Protein AF-A0A927Z7K8-F1 (afdb_monomer)

Solvent-accessible surface area (backbone atoms only — not comparable to full-atom values): 45434 Å² total; per-residue (Å²): 133,59,73,36,55,57,57,46,52,54,46,48,50,53,52,51,53,52,51,51,53,41,52,49,42,41,51,50,13,48,50,49,37,54,36,44,76,72,70,54,76,90,79,90,67,99,56,57,66,66,51,46,54,50,47,51,55,49,41,57,60,56,50,50,48,61,57,53,53,53,59,64,49,53,82,43,55,84,44,59,56,74,42,41,39,54,46,53,37,63,40,61,62,63,34,82,77,72,21,52,70,52,48,53,55,49,38,56,49,42,49,53,52,29,54,53,27,52,75,69,67,29,52,43,35,27,50,21,38,40,54,37,45,53,50,54,48,52,51,51,48,55,61,57,53,53,69,74,76,38,71,71,58,54,53,53,55,49,51,32,44,54,53,47,54,63,75,40,95,60,61,67,67,63,47,51,54,48,51,50,32,24,50,56,46,44,66,78,42,59,90,75,55,54,71,71,58,45,55,52,51,49,53,54,49,54,54,47,47,54,57,47,47,70,70,54,41,52,67,33,47,50,52,42,37,51,54,49,40,61,47,41,52,55,25,26,69,39,94,45,66,72,41,16,54,47,18,57,43,48,54,44,52,50,34,50,53,51,38,54,49,45,72,77,36,54,79,50,46,68,66,40,51,46,50,63,52,53,58,30,72,38,39,65,49,50,50,57,29,53,69,74,48,52,55,68,58,48,70,72,64,58,53,68,62,59,45,46,51,29,47,52,52,39,22,74,59,37,18,26,62,91,70,72,41,33,60,53,36,52,50,28,48,31,51,53,28,29,42,50,20,54,52,52,46,50,36,46,75,74,70,47,73,73,63,55,69,70,77,15,46,67,46,37,54,54,92,67,80,64,50,78,99,47,61,75,95,48,27,68,60,54,45,49,54,51,38,48,30,53,50,26,31,51,50,14,24,41,74,50,64,38,40,66,42,46,47,49,19,33,38,57,47,19,53,63,66,57,90,68,70,92,44,64,52,57,54,46,42,56,52,41,52,54,47,49,36,46,38,48,41,76,66,55,52,77,63,41,41,54,68,66,37,27,51,36,34,39,55,51,47,66,28,58,69,46,3,50,38,48,42,50,53,51,57,45,41,66,82,44,50,85,53,66,35,56,70,46,56,51,52,36,37,66,68,48,55,85,70,62,74,60,46,79,87,45,99,72,74,85,87,51,57,62,64,51,46,53,54,48,51,53,47,52,36,46,48,46,36,68,76,68,69,45,85,57,51,50,62,72,37,54,57,74,89,49,43,66,55,54,41,69,70,43,33,68,97,24,40,70,62,41,31,51,51,41,22,56,53,45,32,37,44,38,50,82,55,48,78,65,55,25,44,55,47,14,51,51,50,48,52,52,50,50,52,54,49,48,49,53,46,48,54,52,51,44,55,51,18,49,49,34,33,50,53,56,58,72,63,68,39,64,68,53,39,37,47,49,36,29,51,51,52,48,51,50,51,50,63,72,42,43,79,36,49,46,97,75,88,85,87,52,69,81,42,81,37,72,34,46,78,43,86,39,50,41,82,62,74,49,51,75,54,55,70,79,43,47,52,52,31,50,20,33,46,55,52,46,50,49,53,52,38,46,73,73,54,28,43,46,84,43,42,60,80,80,76,35,96,43,62,64,56,46,52,50,50,40,57,76,65,58,49,40,31,39,38,31,16,64,80,29,64,50,61,84,52,77,91,44,45,65,65,46,48,59,56,48,71,76,25,55,69,43,76,34,40,97,44,78,32,15,39,39,28,19,51,90,30,35,34,36,29,77,79,47,60,47,56,50,75,46,58,46,50,77,88,81,45,96,70,48,71,42,81,90,76,68,29,37,45,46,60,86,46,94,87,46,75,36,82,27,48,71,68,55,43,51,53,38,38,41,26,34,28,28,33,44,35,33,32,38,34,34,27,57,46,68,78,52,76,64,33,39,36,38,30,35,44,88,123

Sequence (851 aa):
MTDWNKYRENNIRIEKTGITTMIIIIIVGIIADIAVANGIVWCVINDIGSFSLTLLQIQASVGTLTIALVALISGNITDSYMGVSVSDYYLNIRPSILKQKIIILSSMLLLVVGVIAYVFEAFNSVFGVFVVTVGLIIVSIYEIYSIFSGKRLLQKEIEAYISYIMRSDKEYQIKVNLCDNFVQDWKECIESQDTTVYDRYVEIFCDYILILLKTETDESVKDVEKLSSSLVETFLRSDKVNVKKRGVQLSERIYEKLWAFILDNTESVKKISTDYTLFGNLQFDFQEAIYDLSAESVERIISWNYMADSIQRVAFWIFDKEKQKNISELDGVNYISRFWGSYMRMQQQKGNIINKSYWGIPLEKIYLMSAYNIPEERSKEFLYHKVEMYFNYFYGLIKNGFGDIIKESLYLVGMGSLHSIDNRNEALFYLAIQCYLYYLAERENEECVMLEVKQDASSIIRDEQIARSNEYIIQLLTYNDEFLNFSLEEDMYKLLRPFELHSKYSNVKKLLMQDVVHEFFLFILLHIEDESYLPGLTENAIDIEKIQLYYLEFLGAKEEETKYKFCKLSKMYDARLSDEEAKKRADSLYRKLEVIIKRKYKEKSIASAEEHQKMYESNGEYAQIATEIKEKVKVHLQEKFAPIIADVNTKGGEFKLHLLSSNEFTKNIRSNKVDQYYWEMDGALVNGVTNILQKIGLLDIKNKLSDFTSDIEYIEYLKCNDIDVLLGSQYAIKNKEYKNTELFKEYSEECKCIYTGFIGYGLALNSGNVKICIHDVNVSIHSLTLGETKLNFDEKKQRYIYEISHGMPVEFTKEELKTFIYNERKILDISVKVSVISSKEKVGIVINSDR

Nearest PDB structures (foldseek):
  9dze-assembly1_B  TM=2.378E-01  e=2.136E+00  synthetic construct
  3swh-assembly2_B  TM=2.228E-01  e=4.522E+00  Rattus norvegicus

Radius of gyration: 51.02 Å; Cα contacts (8 Å, |Δi|>4): 1119; chains: 1; bounding box: 134×68×145 Å

Mean predicted aligned error: 15.11 Å

Foldseek 3Di:
DFVLVVLQVVLVVVVVVLVVVLVVLLVVLVVVLVCVVVPDDDDDDPCLLVVLVVLLVVLVVLLCVLVVLLVVCVVQQPDDALLHRLSCCLQPNSRDPLHSVNLSVLSVVLSVVLVVCSVVVSSSSSVSSSVSNVSSSVVSCVSSCVVVVDPVVSNVNVVSVLVCCLPDPDDLVVLLSSLQSSLVVCLVCLVVDDPVRLVVSLVVNLVSLLSLCVVLELVSLVSSLVSLQSNLLSQLPDPDLVSLLSSLLSLLSNLVSLLVSCLVQVVSLVSAQAARQRLLVCLVSNLSSLLPDAQVSDLPRDQLLSSLLSLLSSQCRGHHVVVNTDVSSLVSLLVVLLCVLVSVLVNVVVVGDHDLVSLLVNQQVCVPLDCPPHPPVCSVVSSLSSLSNSVSNVNSNLLNLNLVSCCVRNQCRRLVPDDADPDLSVVLNVLLSLLVLCCLQPNDDCQFHPPSSNVSSVVQLLDQSNLQSVLSSLVRCLVVLVSLAQVSLVSSLVSCVVVFTDGPPDPDDDGCSNVSSVLSSLLSQLVSCVPVVPPCSSVRRDDLVCLVVCCVSCHFVCPVVSLVSQLSSVCSNHSPDDSVRSSVVSVVSSVVSLVSSLVSNLVVLLVVLQVLLCVLVVVVCQVVLQVLLFVVLVVLCCVLVVLFADADDDDFDKDKFWQDKDKDWSNPRGNVVCVVRSQSSLQSVVVRVVVVCVVLQQAAADEPVPRDPAQVRVLVVLVVVQFAEKEEAPVLQAGPDPVCRVVVVVSVVSHHYRYGPDDQWMWTFNSVFKHKYWPGKGKDKAQDAPVNDDWDADPVVCWIWDCPDPSSTHTDHPVSVRSSSRSTIMIIIMMIMMTMDGDDSYTTYMGHHDD

pLDDT: mean 85.87, std 8.08, range [44.19, 97.69]

Structure (mmCIF, N/CA/C/O backbone):
data_AF-A0A927Z7K8-F1
#
_entry.id   AF-A0A927Z7K8-F1
#
loop_
_atom_site.group_PDB
_atom_site.id
_atom_site.type_symbol
_atom_site.label_atom_id
_atom_site.label_alt_id
_atom_site.label_comp_id
_atom_site.label_asym_id
_atom_site.label_entity_id
_atom_site.label_seq_id
_atom_site.pdbx_PDB_ins_code
_atom_site.Cartn_x
_atom_site.Cartn_y
_atom_site.Cartn_z
_atom_site.occupancy
_atom_site.B_iso_or_equiv
_atom_site.auth_seq_id
_atom_site.auth_comp_id
_atom_site.auth_asym_id
_atom_site.auth_atom_id
_atom_site.pdbx_PDB_model_num
ATOM 1 N N . MET A 1 1 ? 40.643 6.686 -26.810 1.00 45.00 1 MET A N 1
ATOM 2 C CA . MET A 1 1 ? 40.508 7.075 -28.233 1.00 45.00 1 MET A CA 1
ATOM 3 C C . MET A 1 1 ? 39.352 6.269 -28.804 1.00 45.00 1 MET A C 1
ATOM 5 O O . MET A 1 1 ? 39.459 5.051 -28.819 1.00 45.00 1 MET A O 1
ATOM 9 N N . THR A 1 2 ? 38.221 6.897 -29.132 1.00 60.66 2 THR A N 1
ATOM 10 C CA . THR A 1 2 ? 37.049 6.184 -29.675 1.00 60.66 2 THR A CA 1
ATOM 11 C C . THR A 1 2 ? 37.396 5.575 -31.034 1.00 60.66 2 THR A C 1
ATOM 13 O O . THR A 1 2 ? 38.182 6.160 -31.780 1.00 60.66 2 THR A O 1
ATOM 16 N N . ASP A 1 3 ? 36.828 4.419 -31.384 1.00 71.75 3 ASP A N 1
ATOM 17 C CA . ASP A 1 3 ? 37.063 3.807 -32.702 1.00 71.75 3 ASP A CA 1
ATOM 18 C C . ASP A 1 3 ? 36.652 4.743 -33.848 1.00 71.75 3 ASP A C 1
ATOM 20 O O . ASP A 1 3 ? 37.319 4.790 -34.879 1.00 71.75 3 ASP A O 1
ATOM 24 N N . TRP A 1 4 ? 35.663 5.612 -33.612 1.00 78.19 4 TRP A N 1
ATOM 25 C CA . TRP A 1 4 ? 35.316 6.713 -34.510 1.00 78.19 4 TRP A CA 1
ATOM 26 C C . TRP A 1 4 ? 36.478 7.666 -34.805 1.00 78.19 4 TRP A C 1
ATOM 28 O O . TRP A 1 4 ? 36.663 8.054 -35.954 1.00 78.19 4 TRP A O 1
ATOM 38 N N . ASN A 1 5 ? 37.298 8.026 -33.811 1.00 76.00 5 ASN A N 1
ATOM 39 C CA . ASN A 1 5 ? 38.434 8.919 -34.049 1.00 76.00 5 ASN A CA 1
ATOM 40 C C . ASN A 1 5 ? 39.469 8.272 -34.976 1.00 76.00 5 ASN A C 1
ATOM 42 O O . ASN A 1 5 ? 40.040 8.974 -35.800 1.00 76.00 5 ASN A O 1
ATOM 46 N N . LYS A 1 6 ? 39.652 6.944 -34.918 1.00 76.88 6 LYS A N 1
ATOM 47 C CA . LYS A 1 6 ? 40.532 6.225 -35.856 1.00 76.88 6 LYS A CA 1
ATOM 48 C C . LYS A 1 6 ? 39.985 6.277 -37.284 1.00 76.88 6 LYS A C 1
ATOM 50 O O . LYS A 1 6 ? 40.733 6.587 -38.210 1.00 76.88 6 LYS A O 1
ATOM 55 N N . TYR A 1 7 ? 38.684 6.022 -37.460 1.00 74.25 7 TYR A N 1
ATOM 56 C CA . TYR A 1 7 ? 38.021 6.141 -38.766 1.00 74.25 7 TYR A CA 1
ATOM 57 C C . TYR A 1 7 ? 38.116 7.572 -39.312 1.00 74.25 7 TYR A C 1
ATOM 59 O O . TYR A 1 7 ? 38.506 7.787 -40.460 1.00 74.25 7 TYR A O 1
ATOM 67 N N . ARG A 1 8 ? 37.847 8.562 -38.458 1.00 78.88 8 ARG A N 1
ATOM 68 C CA . ARG A 1 8 ? 37.873 9.982 -38.808 1.00 78.88 8 ARG A CA 1
ATOM 69 C C . ARG A 1 8 ? 39.277 10.484 -39.143 1.00 78.88 8 ARG A C 1
ATOM 71 O O . ARG A 1 8 ? 39.433 11.216 -40.113 1.00 78.88 8 ARG A O 1
ATOM 78 N N . GLU A 1 9 ? 40.301 10.102 -38.385 1.00 77.44 9 GLU A N 1
ATOM 79 C CA . GLU A 1 9 ? 41.693 10.484 -38.660 1.00 77.44 9 GLU A CA 1
ATOM 80 C C . GLU A 1 9 ? 42.189 9.929 -39.995 1.00 77.44 9 GLU A C 1
ATOM 82 O O . GLU A 1 9 ? 42.870 10.640 -40.737 1.00 77.44 9 GLU A O 1
ATOM 87 N N . ASN A 1 10 ? 41.824 8.686 -40.324 1.00 76.94 10 ASN A N 1
ATOM 88 C CA . ASN A 1 10 ? 42.172 8.087 -41.606 1.00 76.94 10 ASN A CA 1
ATOM 89 C C . ASN A 1 10 ? 41.511 8.837 -42.774 1.00 76.94 10 ASN A C 1
ATOM 91 O O . ASN A 1 10 ? 42.196 9.200 -43.729 1.00 76.94 10 ASN A O 1
ATOM 95 N N . ASN A 1 11 ? 40.217 9.151 -42.661 1.00 76.38 11 ASN A N 1
ATOM 96 C CA . ASN A 1 11 ? 39.497 9.916 -43.684 1.00 76.38 11 ASN A CA 1
ATOM 97 C C . ASN A 1 11 ? 40.073 11.330 -43.843 1.00 76.38 11 ASN A C 1
ATOM 99 O O . ASN A 1 11 ? 40.404 11.738 -44.952 1.00 76.38 11 ASN A O 1
ATOM 103 N N . ILE A 1 12 ? 40.316 12.044 -42.736 1.00 81.12 12 ILE A N 1
ATOM 104 C CA . ILE A 1 12 ? 40.939 13.378 -42.760 1.00 81.12 12 ILE A CA 1
ATOM 105 C C . ILE A 1 12 ? 42.324 13.333 -43.415 1.00 81.12 12 ILE A C 1
ATOM 107 O O . ILE A 1 12 ? 42.689 14.261 -44.136 1.00 81.12 12 ILE A O 1
ATOM 111 N N . ARG A 1 13 ? 43.119 12.285 -43.164 1.00 80.31 13 ARG A N 1
ATOM 112 C CA . ARG A 1 13 ? 44.443 12.130 -43.780 1.00 80.31 13 ARG A CA 1
ATOM 113 C C . ARG A 1 13 ? 44.326 11.973 -45.294 1.00 80.31 13 ARG A C 1
ATOM 115 O O . ARG A 1 13 ? 45.018 12.690 -46.010 1.00 80.31 13 ARG A O 1
ATOM 122 N N . ILE A 1 14 ? 43.441 11.092 -45.763 1.00 79.19 14 ILE A N 1
ATOM 123 C CA . ILE A 1 14 ? 43.198 10.864 -47.196 1.00 79.19 14 ILE A CA 1
ATOM 124 C C . ILE A 1 14 ? 42.721 12.157 -47.868 1.00 79.19 14 ILE A C 1
ATOM 126 O O . ILE A 1 14 ? 43.292 12.563 -48.880 1.00 79.19 14 ILE A O 1
ATOM 130 N N . GLU A 1 15 ? 41.747 12.850 -47.274 1.00 82.00 15 GLU A N 1
ATOM 131 C CA . GLU A 1 15 ? 41.221 14.112 -47.805 1.00 82.00 15 GLU A CA 1
ATOM 132 C C . GLU A 1 15 ? 42.297 15.207 -47.861 1.00 82.00 15 GLU A C 1
ATOM 134 O O . GLU A 1 15 ? 42.448 15.873 -48.883 1.00 82.00 15 GLU A O 1
ATOM 139 N N . LYS A 1 16 ? 43.105 15.377 -46.804 1.00 83.31 16 LYS A N 1
ATOM 140 C CA . LYS A 1 16 ? 44.188 16.378 -46.782 1.00 83.31 16 LYS A CA 1
ATOM 141 C C . LYS A 1 16 ? 45.266 16.095 -47.822 1.00 83.31 16 LYS A C 1
ATOM 143 O O . LYS A 1 16 ? 45.707 17.025 -48.500 1.00 83.31 16 LYS A O 1
ATOM 148 N N . THR A 1 17 ? 45.687 14.836 -47.952 1.00 82.62 17 THR A N 1
ATOM 149 C CA . THR A 1 17 ? 46.645 14.430 -48.985 1.00 82.62 17 THR A CA 1
ATOM 150 C C . THR A 1 17 ? 46.070 14.696 -50.374 1.00 82.62 17 THR A C 1
ATOM 152 O O . THR A 1 17 ? 46.746 15.330 -51.181 1.00 82.62 17 THR A O 1
ATOM 155 N N . GLY A 1 18 ? 44.807 14.330 -50.620 1.00 81.88 18 GLY A N 1
ATOM 156 C CA . GLY A 1 18 ? 44.116 14.604 -51.883 1.00 81.88 18 GLY A CA 1
ATOM 157 C C . GLY A 1 18 ? 44.058 16.096 -52.223 1.00 81.88 18 GLY A C 1
ATOM 158 O O . GLY A 1 18 ? 44.468 16.490 -53.313 1.00 81.88 18 GLY A O 1
ATOM 159 N N . ILE A 1 19 ? 43.638 16.941 -51.275 1.00 85.12 19 ILE A N 1
ATOM 160 C CA . ILE A 1 19 ? 43.575 18.402 -51.458 1.00 85.12 19 ILE A CA 1
ATOM 161 C C . ILE A 1 19 ? 44.965 18.980 -51.752 1.00 85.12 19 ILE A C 1
ATOM 163 O O . ILE A 1 19 ? 45.114 19.796 -52.658 1.00 85.12 19 ILE A O 1
ATOM 167 N N . THR A 1 20 ? 45.998 18.541 -51.029 1.00 85.44 20 THR A N 1
ATOM 168 C CA . THR A 1 20 ? 47.369 19.036 -51.244 1.00 85.44 20 THR A CA 1
ATOM 169 C C . THR A 1 20 ? 47.876 18.665 -52.636 1.00 85.44 20 THR A C 1
ATOM 171 O O . THR A 1 20 ? 48.428 19.516 -53.330 1.00 85.44 20 THR A O 1
ATOM 174 N N . THR A 1 21 ? 47.628 17.435 -53.093 1.00 85.81 21 THR A N 1
ATOM 175 C CA . THR A 1 21 ? 47.971 17.011 -54.457 1.00 85.81 21 THR A CA 1
ATOM 176 C C . THR A 1 21 ? 47.234 17.837 -55.513 1.00 85.81 21 THR A C 1
ATOM 178 O O . THR A 1 21 ? 47.859 18.281 -56.473 1.00 85.81 21 THR A O 1
ATOM 181 N N . MET A 1 22 ? 45.938 18.108 -55.330 1.00 87.00 22 MET A N 1
ATOM 182 C CA . MET A 1 22 ? 45.156 18.931 -56.264 1.00 87.00 22 MET A CA 1
ATOM 183 C C . MET A 1 22 ? 45.677 20.373 -56.356 1.00 87.00 22 MET A C 1
ATOM 185 O O . MET A 1 22 ? 45.807 20.909 -57.455 1.00 87.00 22 MET A O 1
ATOM 189 N N . ILE A 1 23 ? 46.036 20.987 -55.223 1.00 87.12 23 ILE A N 1
ATOM 190 C CA . ILE A 1 23 ? 46.621 22.338 -55.195 1.00 87.12 23 ILE A CA 1
ATOM 191 C C . ILE A 1 23 ? 47.957 22.365 -55.946 1.00 87.12 23 ILE A C 1
ATOM 193 O O . ILE A 1 23 ? 48.192 23.270 -56.745 1.00 87.12 23 ILE A O 1
ATOM 197 N N . ILE A 1 24 ? 48.813 21.358 -55.742 1.00 89.19 24 ILE A N 1
ATOM 198 C CA . ILE A 1 24 ? 50.095 21.246 -56.453 1.00 89.19 24 ILE A CA 1
ATOM 199 C C . ILE A 1 24 ? 49.870 21.162 -57.968 1.00 89.19 24 ILE A C 1
ATOM 201 O O . ILE A 1 24 ? 50.567 21.842 -58.713 1.00 89.19 24 ILE A O 1
ATOM 205 N N . ILE A 1 25 ? 48.881 20.390 -58.431 1.00 89.12 25 ILE A N 1
ATOM 206 C CA . ILE A 1 25 ? 48.573 20.245 -59.865 1.00 89.12 25 ILE A CA 1
ATOM 207 C C . ILE A 1 25 ? 48.158 21.585 -60.489 1.00 89.12 25 ILE A C 1
ATOM 209 O O . ILE A 1 25 ? 48.625 21.918 -61.578 1.00 89.12 25 ILE A O 1
ATOM 213 N N . ILE A 1 26 ? 47.341 22.383 -59.794 1.00 87.19 26 ILE A N 1
ATOM 214 C CA . ILE A 1 26 ? 46.949 23.722 -60.267 1.00 87.19 26 ILE A CA 1
ATOM 215 C C . ILE A 1 26 ? 48.167 24.648 -60.339 1.00 87.19 26 ILE A C 1
ATOM 217 O O . ILE A 1 26 ? 48.362 25.325 -61.345 1.00 87.19 26 ILE A O 1
ATOM 221 N N . ILE A 1 27 ? 49.017 24.649 -59.306 1.00 86.56 27 ILE A N 1
ATOM 222 C CA . ILE A 1 27 ? 50.237 25.470 -59.275 1.00 86.56 27 ILE A CA 1
ATOM 223 C C . ILE A 1 27 ? 51.183 25.082 -60.417 1.00 86.56 27 ILE A C 1
ATOM 225 O O . ILE A 1 27 ? 51.722 25.959 -61.085 1.00 86.56 27 ILE A O 1
ATOM 229 N N . VAL A 1 28 ? 51.361 23.784 -60.675 1.00 88.06 28 VAL A N 1
ATOM 230 C CA . VAL A 1 28 ? 52.181 23.291 -61.791 1.00 88.06 28 VAL A CA 1
ATOM 231 C C . VAL A 1 28 ? 51.613 23.752 -63.134 1.00 88.06 28 VAL A C 1
ATOM 233 O O . VAL A 1 28 ? 52.389 24.189 -63.978 1.00 88.06 28 VAL A O 1
ATOM 236 N N . GLY A 1 29 ? 50.289 23.722 -63.318 1.00 85.56 29 GLY A N 1
ATOM 237 C CA . GLY A 1 29 ? 49.634 24.248 -64.522 1.00 85.56 29 GLY A CA 1
ATOM 238 C C . GLY A 1 29 ? 49.925 25.735 -64.749 1.00 85.56 29 GLY A C 1
ATOM 239 O O . GLY A 1 29 ? 50.343 26.119 -65.838 1.00 85.56 29 GLY A O 1
ATOM 240 N N . ILE A 1 30 ? 49.817 26.551 -63.696 1.00 85.44 30 ILE A N 1
ATOM 241 C CA . ILE A 1 30 ? 50.110 27.993 -63.751 1.00 85.44 30 ILE A CA 1
ATOM 242 C C . ILE A 1 30 ? 51.596 28.249 -64.045 1.00 85.44 30 ILE A C 1
ATOM 244 O O . ILE A 1 30 ? 51.931 29.087 -64.881 1.00 85.44 30 ILE A O 1
ATOM 248 N N . ILE A 1 31 ? 52.508 27.528 -63.382 1.00 85.19 31 ILE A N 1
ATOM 249 C CA . ILE A 1 31 ? 53.956 27.653 -63.624 1.00 85.19 31 ILE A CA 1
ATOM 250 C C . ILE A 1 31 ? 54.296 27.246 -65.058 1.00 85.19 31 ILE A C 1
ATOM 252 O O . ILE A 1 31 ? 55.126 27.899 -65.687 1.00 85.19 31 ILE A O 1
ATOM 256 N N . ALA A 1 32 ? 53.661 26.195 -65.580 1.00 82.81 32 ALA A N 1
ATOM 257 C CA . ALA A 1 32 ? 53.846 25.761 -66.957 1.00 82.81 32 ALA A CA 1
ATOM 258 C C . ALA A 1 32 ? 53.390 26.841 -67.948 1.00 82.81 32 ALA A C 1
ATOM 260 O O . ALA A 1 32 ? 54.133 27.137 -68.879 1.00 82.81 32 ALA A O 1
ATOM 261 N N . ASP A 1 33 ? 52.252 27.500 -67.713 1.00 82.75 33 ASP A N 1
ATOM 262 C CA . ASP A 1 33 ? 51.814 28.626 -68.550 1.00 82.75 33 ASP A CA 1
ATOM 263 C C . ASP A 1 33 ? 52.794 29.810 -68.494 1.00 82.75 33 ASP A C 1
ATOM 265 O O . ASP A 1 33 ? 53.141 30.372 -69.532 1.00 82.75 33 ASP A O 1
ATOM 269 N N . ILE A 1 34 ? 53.332 30.148 -67.315 1.00 81.56 34 ILE A N 1
ATOM 270 C CA . ILE A 1 34 ? 54.361 31.197 -67.168 1.00 81.56 34 ILE A CA 1
ATOM 271 C C . ILE A 1 34 ? 55.672 30.798 -67.868 1.00 81.56 34 ILE A C 1
ATOM 273 O O . ILE A 1 34 ? 56.337 31.634 -68.481 1.00 81.56 34 ILE A O 1
ATOM 277 N N . ALA A 1 35 ? 56.076 29.531 -67.785 1.00 79.62 35 ALA A N 1
ATOM 278 C CA . ALA A 1 35 ? 57.285 29.026 -68.433 1.00 79.62 35 ALA A CA 1
ATOM 279 C C . ALA A 1 35 ? 57.155 29.040 -69.963 1.00 79.62 35 ALA A C 1
ATOM 281 O O . ALA A 1 35 ? 58.092 29.453 -70.649 1.00 79.62 35 ALA A O 1
ATOM 282 N N . VAL A 1 36 ? 55.982 28.670 -70.487 1.00 78.62 36 VAL A N 1
ATOM 283 C CA . VAL A 1 36 ? 55.657 28.762 -71.916 1.00 78.62 36 VAL A CA 1
ATOM 284 C C . VAL A 1 36 ? 55.640 30.223 -72.372 1.00 78.62 36 VAL A C 1
ATOM 286 O O . VAL A 1 36 ? 56.238 30.530 -73.402 1.00 78.62 36 VAL A O 1
ATOM 289 N N . ALA A 1 37 ? 55.072 31.143 -71.583 1.00 74.75 37 ALA A N 1
ATOM 290 C CA . ALA A 1 37 ? 55.108 32.582 -71.871 1.00 74.75 37 ALA A CA 1
ATOM 291 C C . ALA A 1 37 ? 56.542 33.154 -71.916 1.00 74.75 37 ALA A C 1
ATOM 293 O O . ALA A 1 37 ? 56.813 34.090 -72.665 1.00 74.75 37 ALA A O 1
ATOM 294 N N . ASN A 1 38 ? 57.474 32.558 -71.164 1.00 77.00 38 ASN A N 1
ATOM 295 C CA . ASN A 1 38 ? 58.903 32.893 -71.174 1.00 77.00 38 ASN A CA 1
ATOM 296 C C . ASN A 1 38 ? 59.727 32.093 -72.211 1.00 77.00 38 ASN A C 1
ATOM 298 O O . ASN A 1 38 ? 60.956 32.175 -72.211 1.00 77.00 38 ASN A O 1
ATOM 302 N N . GLY A 1 39 ? 59.079 31.325 -73.095 1.00 69.44 39 GLY A N 1
ATOM 303 C CA . GLY A 1 39 ? 59.714 30.633 -74.224 1.00 69.44 39 GLY A CA 1
ATOM 304 C C . GLY A 1 39 ? 60.264 29.230 -73.934 1.00 69.44 39 GLY A C 1
ATOM 305 O O . GLY A 1 39 ? 60.967 28.671 -74.775 1.00 69.44 39 GLY A O 1
ATOM 306 N N . ILE A 1 40 ? 59.963 28.635 -72.776 1.00 69.31 40 ILE A N 1
ATOM 307 C CA . ILE A 1 40 ? 60.414 27.285 -72.408 1.00 69.31 40 ILE A CA 1
ATOM 308 C C . ILE A 1 40 ? 59.308 26.276 -72.747 1.00 69.31 40 ILE A C 1
ATOM 310 O O . ILE A 1 40 ? 58.308 26.180 -72.039 1.00 69.31 40 ILE A O 1
ATOM 314 N N . VAL A 1 41 ? 59.500 25.491 -73.813 1.00 71.00 41 VAL A N 1
ATOM 315 C CA . VAL A 1 41 ? 58.526 24.491 -74.292 1.00 71.00 41 VAL A CA 1
ATOM 316 C C . VAL A 1 41 ? 59.147 23.096 -74.291 1.00 71.00 41 VAL A C 1
ATOM 318 O O . VAL A 1 41 ? 60.204 22.882 -74.877 1.00 71.00 41 VAL A O 1
ATOM 321 N N . TRP A 1 42 ? 58.488 22.142 -73.629 1.00 63.38 42 TRP A N 1
ATOM 322 C CA . TRP A 1 42 ? 58.991 20.769 -73.456 1.00 63.38 42 TRP A CA 1
ATOM 323 C C . TRP A 1 42 ? 58.356 19.771 -74.436 1.00 63.38 42 TRP A C 1
ATOM 325 O O . TRP A 1 42 ? 59.001 18.807 -74.839 1.00 63.38 42 TRP A O 1
ATOM 335 N N . CYS A 1 43 ? 57.098 19.991 -74.828 1.00 67.44 43 CYS A N 1
ATOM 336 C CA . CYS A 1 43 ? 56.348 19.152 -75.762 1.00 67.44 43 CYS A CA 1
ATOM 337 C C . CYS A 1 43 ? 55.378 20.035 -76.561 1.00 67.44 43 CYS A C 1
ATOM 339 O O . CYS A 1 43 ? 54.734 20.907 -75.980 1.00 67.44 43 CYS A O 1
ATOM 341 N N . VAL A 1 44 ? 55.287 19.833 -77.878 1.00 67.19 44 VAL A N 1
ATOM 342 C CA . VAL A 1 44 ? 54.475 20.666 -78.781 1.00 67.19 44 VAL A CA 1
ATOM 343 C C . VAL A 1 44 ? 53.264 19.874 -79.263 1.00 67.19 44 VAL A C 1
ATOM 345 O O . VAL A 1 44 ? 53.408 18.789 -79.824 1.00 67.19 44 VAL A O 1
ATOM 348 N N . ILE A 1 45 ? 52.072 20.437 -79.064 1.00 73.25 45 ILE A N 1
ATOM 349 C CA . ILE A 1 45 ? 50.803 19.914 -79.579 1.00 73.25 45 ILE A CA 1
ATOM 350 C C . ILE A 1 45 ? 50.340 20.850 -80.701 1.00 73.25 45 ILE A C 1
ATOM 352 O O . ILE A 1 45 ? 50.222 22.052 -80.483 1.00 73.25 45 ILE A O 1
ATOM 356 N N . ASN A 1 46 ? 50.080 20.301 -81.894 1.00 66.00 46 ASN A N 1
ATOM 357 C CA . ASN A 1 46 ? 49.815 21.082 -83.112 1.00 66.00 46 ASN A CA 1
ATOM 358 C C . ASN A 1 46 ? 48.534 21.946 -83.057 1.00 66.00 46 ASN A C 1
ATOM 360 O O . ASN A 1 46 ? 48.474 22.954 -83.751 1.00 66.00 46 ASN A O 1
ATOM 364 N N . ASP A 1 47 ? 47.531 21.574 -82.251 1.00 79.69 47 ASP A N 1
ATOM 365 C CA . ASP A 1 47 ? 46.289 22.341 -82.053 1.00 79.69 47 ASP A CA 1
ATOM 366 C C . ASP A 1 47 ? 45.842 22.296 -80.578 1.00 79.69 47 ASP A C 1
ATOM 368 O O . ASP A 1 47 ? 44.929 21.568 -80.176 1.00 79.69 47 ASP A O 1
ATOM 372 N N . ILE A 1 48 ? 46.562 23.041 -79.736 1.00 79.75 48 ILE A N 1
ATOM 373 C CA . ILE A 1 48 ? 46.328 23.082 -78.286 1.00 79.75 48 ILE A CA 1
ATOM 374 C C . ILE A 1 48 ? 45.001 23.765 -77.910 1.00 79.75 48 ILE A C 1
ATOM 376 O O . ILE A 1 48 ? 44.410 23.430 -76.880 1.00 79.75 48 ILE A O 1
ATOM 380 N N . GLY A 1 49 ? 44.501 24.672 -78.757 1.00 77.50 49 GLY A N 1
ATOM 381 C CA . GLY A 1 49 ? 43.231 25.371 -78.561 1.00 77.50 49 GLY A CA 1
ATOM 382 C C . GLY A 1 49 ? 42.042 24.420 -78.682 1.00 77.50 49 GLY A C 1
ATOM 383 O O . GLY A 1 49 ? 41.268 24.275 -77.733 1.00 77.50 49 GLY A O 1
ATOM 384 N N . SER A 1 50 ? 41.943 23.681 -79.794 1.00 82.50 50 SER A N 1
ATOM 385 C CA . SER A 1 50 ? 40.883 22.677 -79.979 1.00 82.50 50 SER A CA 1
ATOM 386 C C . SER A 1 50 ? 40.968 21.549 -78.947 1.00 82.50 50 SER A C 1
ATOM 388 O O . SER A 1 50 ? 39.942 21.073 -78.451 1.00 82.50 50 SER A O 1
ATOM 390 N N . PHE A 1 51 ? 42.186 21.144 -78.570 1.00 83.44 51 PHE A N 1
ATOM 391 C CA . PHE A 1 51 ? 42.404 20.159 -77.509 1.00 83.44 51 PHE A CA 1
ATOM 392 C C . PHE A 1 51 ? 41.872 20.648 -76.153 1.00 83.44 51 PHE A C 1
ATOM 394 O O . PHE A 1 51 ? 41.109 19.940 -75.498 1.00 83.44 51 PHE A O 1
ATOM 401 N N . SER A 1 52 ? 42.194 21.882 -75.760 1.00 84.38 52 SER A N 1
ATOM 402 C CA . SER A 1 52 ? 41.736 22.473 -74.494 1.00 84.38 52 SER A CA 1
ATOM 403 C C . SER A 1 52 ? 40.221 22.682 -74.457 1.00 84.38 52 SER A C 1
ATOM 405 O O . SER A 1 52 ? 39.587 22.429 -73.433 1.00 84.38 52 SER A O 1
ATOM 407 N N . LEU A 1 53 ? 39.610 23.065 -75.584 1.00 83.69 53 LEU A N 1
ATOM 408 C CA . LEU A 1 53 ? 38.154 23.168 -75.702 1.00 83.69 53 LEU A CA 1
ATOM 409 C C . LEU A 1 53 ? 37.473 21.800 -75.540 1.00 83.69 53 LEU A C 1
ATOM 411 O O . LEU A 1 53 ? 36.464 21.683 -74.844 1.00 83.69 53 LEU A O 1
ATOM 415 N N . THR A 1 54 ? 38.054 20.754 -76.133 1.00 86.56 54 THR A N 1
ATOM 416 C CA . THR A 1 54 ? 37.580 19.370 -75.971 1.00 86.56 54 THR A CA 1
ATOM 417 C C . THR A 1 54 ? 37.684 18.927 -74.510 1.00 86.56 54 THR A C 1
ATOM 419 O O . THR A 1 54 ? 36.751 18.324 -73.980 1.00 86.56 54 THR A O 1
ATOM 422 N N . LEU A 1 55 ? 38.770 19.280 -73.813 1.00 86.88 55 LEU A N 1
ATOM 423 C CA . LEU A 1 55 ? 38.921 18.990 -72.385 1.00 86.88 55 LEU A CA 1
ATOM 424 C C . LEU A 1 55 ? 37.863 19.681 -71.527 1.00 86.88 55 LEU A C 1
ATOM 426 O O . LEU A 1 55 ? 37.332 19.040 -70.626 1.00 86.88 55 LEU A O 1
ATOM 430 N N . LEU A 1 56 ? 37.496 20.932 -71.819 1.00 86.19 56 LEU A N 1
ATOM 431 C CA . LEU A 1 56 ? 36.406 21.618 -71.113 1.00 86.19 56 LEU A CA 1
ATOM 432 C C . LEU A 1 56 ? 35.047 20.940 -71.339 1.00 86.19 56 LEU A C 1
ATOM 434 O O . LEU A 1 56 ? 34.258 20.815 -70.402 1.00 86.19 56 LEU A O 1
ATOM 438 N N . GLN A 1 57 ? 34.775 20.451 -72.553 1.00 85.50 57 GLN A N 1
ATOM 439 C CA . GLN A 1 57 ? 33.553 19.688 -72.849 1.00 85.50 57 GLN A CA 1
ATOM 440 C C . GLN A 1 57 ? 33.512 18.357 -72.082 1.00 85.50 57 GLN A C 1
ATOM 442 O O . GLN A 1 57 ? 32.473 17.987 -71.522 1.00 85.50 57 GLN A O 1
ATOM 447 N N . ILE A 1 58 ? 34.649 17.658 -71.999 1.00 87.31 58 ILE A N 1
ATOM 448 C CA . ILE A 1 58 ? 34.784 16.449 -71.177 1.00 87.31 58 ILE A CA 1
ATOM 449 C C . ILE A 1 58 ? 34.630 16.810 -69.696 1.00 87.31 58 ILE A C 1
ATOM 451 O O . ILE A 1 58 ? 33.892 16.132 -68.991 1.00 87.31 58 ILE A O 1
ATOM 455 N N . GLN A 1 59 ? 35.244 17.896 -69.219 1.00 85.62 59 GLN A N 1
ATOM 456 C CA . GLN A 1 59 ? 35.137 18.361 -67.833 1.00 85.62 59 GLN A CA 1
ATOM 457 C C . GLN A 1 59 ? 33.684 18.639 -67.439 1.00 85.62 59 GLN A C 1
ATOM 459 O O . GLN A 1 59 ? 33.252 18.206 -66.373 1.00 85.62 59 GLN A O 1
ATOM 464 N N . ALA A 1 60 ? 32.916 19.311 -68.302 1.00 83.06 60 ALA A N 1
ATOM 465 C CA . ALA A 1 60 ? 31.493 19.563 -68.091 1.00 83.06 60 ALA A CA 1
ATOM 466 C C . ALA A 1 60 ? 30.689 18.260 -67.991 1.00 83.06 60 ALA A C 1
ATOM 468 O O . ALA A 1 60 ? 29.858 18.109 -67.097 1.00 83.06 60 ALA A O 1
ATOM 469 N N . SER A 1 61 ? 30.987 17.296 -68.864 1.00 84.12 61 SER A N 1
ATOM 470 C CA . SER A 1 61 ? 30.329 15.983 -68.889 1.00 84.12 61 SER A CA 1
ATOM 471 C C . SER A 1 61 ? 30.700 15.110 -67.687 1.00 84.12 61 SER A C 1
ATOM 473 O O . SER A 1 61 ? 29.882 14.355 -67.176 1.00 84.12 61 SER A O 1
ATOM 475 N N . VAL A 1 62 ? 31.940 15.204 -67.217 1.00 81.88 62 VAL A N 1
ATOM 476 C CA . VAL A 1 62 ? 32.448 14.442 -66.072 1.00 81.88 62 VAL A CA 1
ATOM 477 C C . VAL A 1 62 ? 31.958 15.085 -64.765 1.00 81.88 62 VAL A C 1
ATOM 479 O O . VAL A 1 62 ? 31.526 14.378 -63.858 1.00 81.88 62 VAL A O 1
ATOM 482 N N . GLY A 1 63 ? 31.872 16.417 -64.698 1.00 75.56 63 GLY A N 1
ATOM 483 C CA . GLY A 1 63 ? 31.297 17.164 -63.574 1.00 75.56 63 GLY A CA 1
ATOM 484 C C . GLY A 1 63 ? 29.848 16.789 -63.244 1.00 75.56 63 GLY A C 1
ATOM 485 O O . GLY A 1 63 ? 29.506 16.652 -62.066 1.00 75.56 63 GLY A O 1
ATOM 486 N N . THR A 1 64 ? 29.002 16.547 -64.252 1.00 79.81 64 THR A N 1
ATOM 487 C CA . THR A 1 64 ? 27.597 16.134 -64.048 1.00 79.81 64 THR A CA 1
ATOM 488 C C . THR A 1 64 ? 27.455 14.728 -63.457 1.00 79.81 64 THR A C 1
ATOM 490 O O . THR A 1 64 ? 26.429 14.432 -62.840 1.00 79.81 64 THR A O 1
ATOM 493 N N . LEU A 1 65 ? 28.494 13.885 -63.537 1.00 79.88 65 LEU A N 1
ATOM 494 C CA . LEU A 1 65 ? 28.514 12.551 -62.928 1.00 79.88 65 LEU A CA 1
ATOM 495 C C . LEU A 1 65 ? 28.338 12.612 -61.400 1.00 79.88 65 LEU A C 1
ATOM 497 O O . LEU A 1 65 ? 27.712 11.732 -60.816 1.00 79.88 65 LEU A O 1
ATOM 501 N N . THR A 1 66 ? 28.821 13.676 -60.747 1.00 76.12 66 THR A N 1
ATOM 502 C CA . THR A 1 66 ? 28.646 13.876 -59.294 1.00 76.12 66 THR A CA 1
ATOM 503 C C . THR A 1 66 ? 27.177 14.011 -58.887 1.00 76.12 66 THR A C 1
ATOM 505 O O . THR A 1 66 ? 26.779 13.503 -57.840 1.00 76.12 66 THR A O 1
ATOM 508 N N . ILE A 1 67 ? 26.358 14.646 -59.732 1.00 76.62 67 ILE A N 1
ATOM 509 C CA . ILE A 1 67 ? 24.914 14.816 -59.524 1.00 76.62 67 ILE A CA 1
ATOM 510 C C . ILE A 1 67 ? 24.193 13.492 -59.793 1.00 76.62 67 ILE A C 1
ATOM 512 O O . ILE A 1 67 ? 23.326 13.092 -59.017 1.00 76.62 67 ILE A O 1
ATOM 516 N N . ALA A 1 68 ? 24.594 12.776 -60.848 1.00 79.38 68 ALA A N 1
ATOM 517 C CA . ALA A 1 68 ? 24.057 11.454 -61.160 1.00 79.38 68 ALA A CA 1
ATOM 518 C C . ALA A 1 68 ? 24.316 10.441 -60.029 1.00 79.38 68 ALA A C 1
ATOM 520 O O . ALA A 1 68 ? 23.436 9.650 -59.698 1.00 79.38 68 ALA A O 1
ATOM 521 N N . LEU A 1 69 ? 25.486 10.501 -59.385 1.00 75.50 69 LEU A N 1
ATOM 522 C CA . LEU A 1 69 ? 25.816 9.655 -58.236 1.00 75.50 69 LEU A CA 1
ATOM 523 C C . LEU A 1 69 ? 24.933 9.948 -57.013 1.00 75.50 69 LEU A C 1
ATOM 525 O O . LEU A 1 69 ? 24.483 9.012 -56.357 1.00 75.50 69 LEU A O 1
ATOM 529 N N . VAL A 1 70 ? 24.619 11.216 -56.726 1.00 75.56 70 VAL A N 1
ATOM 530 C CA . VAL A 1 70 ? 23.673 11.572 -55.648 1.00 75.56 70 VAL A CA 1
ATOM 531 C C . VAL A 1 70 ? 22.267 11.059 -55.963 1.00 75.56 70 VAL A C 1
ATOM 533 O O . VAL A 1 70 ? 21.614 10.488 -55.091 1.00 75.56 70 VAL A O 1
ATOM 536 N N . ALA A 1 71 ? 21.820 11.187 -57.216 1.00 75.88 71 ALA A N 1
ATOM 537 C CA . ALA A 1 71 ? 20.538 10.641 -57.658 1.00 75.88 71 ALA A CA 1
ATOM 538 C C . ALA A 1 71 ? 20.479 9.105 -57.543 1.00 75.88 71 ALA A C 1
ATOM 540 O O . ALA A 1 71 ? 19.423 8.556 -57.245 1.00 75.88 71 ALA A O 1
ATOM 541 N N . LEU A 1 72 ? 21.608 8.407 -57.711 1.00 73.62 72 LEU A N 1
ATOM 542 C CA . LEU A 1 72 ? 21.694 6.952 -57.559 1.00 73.62 72 LEU A CA 1
ATOM 543 C C . LEU A 1 72 ? 21.564 6.503 -56.093 1.00 73.62 72 LEU A C 1
ATOM 545 O O . LEU A 1 72 ? 20.956 5.473 -55.818 1.00 73.62 72 LEU A O 1
ATOM 549 N N . ILE A 1 73 ? 22.069 7.300 -55.147 1.00 71.44 73 ILE A N 1
ATOM 550 C CA . ILE A 1 73 ? 21.894 7.064 -53.701 1.00 71.44 73 ILE A CA 1
ATOM 551 C C . ILE A 1 73 ? 20.481 7.451 -53.236 1.00 71.44 73 ILE A C 1
ATOM 553 O O . ILE A 1 73 ? 20.055 7.025 -52.166 1.00 71.44 73 ILE A O 1
ATOM 557 N N . SER A 1 74 ? 19.719 8.193 -54.050 1.00 65.56 74 SER A N 1
ATOM 558 C CA . SER A 1 74 ? 18.350 8.620 -53.728 1.00 65.56 74 SER A CA 1
ATOM 559 C C . SER A 1 74 ? 17.428 7.450 -53.347 1.00 65.56 74 SER A C 1
ATOM 561 O O . SER A 1 74 ? 16.555 7.597 -52.497 1.00 65.56 74 SER A O 1
ATOM 563 N N . GLY A 1 75 ? 17.661 6.261 -53.918 1.00 63.69 75 GLY A N 1
ATOM 564 C CA . GLY A 1 75 ? 16.922 5.039 -53.578 1.00 63.69 75 GLY A CA 1
ATOM 565 C C . GLY A 1 75 ? 17.143 4.519 -52.149 1.00 63.69 75 GLY A C 1
ATOM 566 O O . GLY A 1 75 ? 16.302 3.778 -51.660 1.00 63.69 75 GLY A O 1
ATOM 567 N N . ASN A 1 76 ? 18.217 4.943 -51.474 1.00 63.16 76 ASN A N 1
ATOM 568 C CA . ASN A 1 76 ? 18.553 4.575 -50.092 1.00 63.16 76 ASN A CA 1
ATOM 569 C C . ASN A 1 76 ? 18.304 5.727 -49.095 1.00 63.16 76 ASN A C 1
ATOM 571 O O . ASN A 1 76 ? 18.781 5.672 -47.964 1.00 63.16 76 ASN A O 1
ATOM 575 N N . ILE A 1 77 ? 17.602 6.801 -49.488 1.00 62.88 77 ILE A N 1
ATOM 576 C CA . ILE A 1 77 ? 17.321 7.947 -48.596 1.00 62.88 77 ILE A CA 1
ATOM 577 C C . ILE A 1 77 ? 16.510 7.519 -47.366 1.00 62.88 77 ILE A C 1
ATOM 579 O O . ILE A 1 77 ? 16.710 8.071 -46.284 1.00 62.88 77 ILE A O 1
ATOM 583 N N . THR A 1 78 ? 15.630 6.529 -47.530 1.00 61.72 78 THR A N 1
ATOM 584 C CA . THR A 1 78 ? 14.772 5.994 -46.465 1.00 61.72 78 THR A CA 1
ATOM 585 C C . THR A 1 78 ? 15.497 5.051 -45.513 1.00 61.72 78 THR A C 1
ATOM 587 O O . THR A 1 78 ? 14.970 4.774 -44.445 1.00 61.72 78 THR A O 1
ATOM 590 N N . ASP A 1 79 ? 16.684 4.557 -45.870 1.00 74.38 79 ASP A N 1
ATOM 591 C CA . ASP A 1 79 ? 17.408 3.625 -45.014 1.00 74.38 79 ASP A CA 1
ATOM 592 C C . ASP A 1 79 ? 18.109 4.395 -43.888 1.00 74.38 79 ASP A C 1
ATOM 594 O O . ASP A 1 79 ? 19.067 5.151 -44.106 1.00 74.38 79 ASP A O 1
ATOM 598 N N . SER A 1 80 ? 17.646 4.179 -42.661 1.00 82.56 80 SER A N 1
ATOM 599 C CA . SER A 1 80 ? 18.304 4.603 -41.429 1.00 82.56 80 SER A CA 1
ATOM 600 C C . SER A 1 80 ? 18.874 3.413 -40.665 1.00 82.56 80 SER A C 1
ATOM 602 O O . SER A 1 80 ? 18.515 2.251 -40.864 1.00 82.56 80 SER A O 1
ATOM 604 N N . TYR A 1 81 ? 19.859 3.708 -39.824 1.00 85.12 81 TYR A N 1
ATOM 605 C CA . TYR A 1 81 ? 20.357 2.765 -38.840 1.00 85.12 81 TYR A CA 1
ATOM 606 C C . TYR A 1 81 ? 20.640 3.501 -37.539 1.00 85.12 81 TYR A C 1
ATOM 608 O O . TYR A 1 81 ? 21.433 4.446 -37.517 1.00 85.12 81 TYR A O 1
ATOM 616 N N . MET A 1 82 ? 19.996 3.065 -36.458 1.00 84.31 82 MET A N 1
ATOM 617 C CA . MET A 1 82 ? 20.081 3.675 -35.131 1.00 84.31 82 MET A CA 1
ATOM 618 C C . MET A 1 82 ? 19.771 5.180 -35.154 1.00 84.31 82 MET A C 1
ATOM 620 O O . MET A 1 82 ? 20.428 5.976 -34.486 1.00 84.31 82 MET A O 1
ATOM 624 N N . GLY A 1 83 ? 18.789 5.581 -35.966 1.00 82.56 83 GLY A N 1
ATOM 625 C CA . GLY A 1 83 ? 18.352 6.976 -36.090 1.00 82.56 83 GLY A CA 1
ATOM 626 C C . GLY A 1 83 ? 19.246 7.875 -36.952 1.00 82.56 83 GLY A C 1
ATOM 627 O O . GLY A 1 83 ? 18.992 9.074 -37.060 1.00 82.56 83 GLY A O 1
ATOM 628 N N . VAL A 1 84 ? 20.291 7.330 -37.584 1.00 86.19 84 VAL A N 1
ATOM 629 C CA . VAL A 1 84 ? 21.130 8.059 -38.546 1.00 86.19 84 VAL A CA 1
ATOM 630 C C . VAL A 1 84 ? 20.791 7.592 -39.959 1.00 86.19 84 VAL A C 1
ATOM 632 O O . VAL A 1 84 ? 20.924 6.409 -40.270 1.00 86.19 84 VAL A O 1
ATOM 635 N N . SER A 1 85 ? 20.383 8.520 -40.834 1.00 85.00 85 SER A N 1
ATOM 636 C CA . SER A 1 85 ? 20.180 8.213 -42.257 1.00 85.00 85 SER A CA 1
ATOM 637 C C . SER A 1 85 ? 21.507 7.801 -42.888 1.00 85.00 85 SER A C 1
ATOM 639 O O . SER A 1 85 ? 22.508 8.518 -42.784 1.00 85.00 85 SER A O 1
ATOM 641 N N . VAL A 1 86 ? 21.515 6.664 -43.587 1.00 81.31 86 VAL A N 1
ATOM 642 C CA . VAL A 1 86 ? 22.699 6.171 -44.304 1.00 81.31 86 VAL A CA 1
ATOM 643 C C . VAL A 1 86 ? 23.153 7.196 -45.345 1.00 81.31 86 VAL A C 1
ATOM 645 O O . VAL A 1 86 ? 24.351 7.427 -45.511 1.00 81.31 86 VAL A O 1
ATOM 648 N N . SER A 1 87 ? 22.203 7.867 -46.003 1.00 78.12 87 SER A N 1
ATOM 649 C CA . SER A 1 87 ? 22.501 8.919 -46.977 1.00 78.12 87 SER A CA 1
ATOM 650 C C . SER A 1 87 ? 23.202 10.123 -46.334 1.00 78.12 87 SER A C 1
ATOM 652 O O . SER A 1 87 ? 24.270 10.530 -46.794 1.00 78.12 87 SER A O 1
ATOM 654 N N . ASP A 1 88 ? 22.672 10.646 -45.224 1.00 81.75 88 ASP A N 1
ATOM 655 C CA . ASP A 1 88 ? 23.275 11.781 -44.518 1.00 81.75 88 ASP A CA 1
ATOM 656 C C . ASP A 1 88 ? 24.656 11.418 -43.960 1.00 81.75 88 ASP A C 1
ATOM 658 O O . ASP A 1 88 ? 25.604 12.209 -44.030 1.00 81.75 88 ASP A O 1
ATOM 662 N N . TYR A 1 89 ? 24.811 10.173 -43.505 1.00 83.69 89 TYR A N 1
ATOM 663 C CA . TYR A 1 89 ? 26.079 9.674 -43.006 1.00 83.69 89 TYR A CA 1
ATOM 664 C C . TYR A 1 89 ? 27.201 9.778 -44.043 1.00 83.69 89 TYR A C 1
ATOM 666 O O . TYR A 1 89 ? 28.237 10.388 -43.773 1.00 83.69 89 TYR A O 1
ATOM 674 N N . TYR A 1 90 ? 26.998 9.244 -45.247 1.00 78.94 90 TYR A N 1
ATOM 675 C CA . TYR A 1 90 ? 28.029 9.266 -46.289 1.00 78.94 90 TYR A CA 1
ATOM 676 C C . TYR A 1 90 ? 28.197 10.622 -46.966 1.00 78.94 90 TYR A C 1
ATOM 678 O O . TYR A 1 90 ? 29.297 10.936 -47.406 1.00 78.94 90 TYR A O 1
ATOM 686 N N . LEU A 1 91 ? 27.145 11.435 -47.042 1.00 78.25 91 LEU A N 1
ATOM 687 C CA . LEU A 1 91 ? 27.209 12.721 -47.738 1.00 78.25 91 LEU A CA 1
ATOM 688 C C . LEU A 1 91 ? 27.757 13.849 -46.851 1.00 78.25 91 LEU A C 1
ATOM 690 O O . LEU A 1 91 ? 28.412 14.765 -47.362 1.00 78.25 91 LEU A O 1
ATOM 694 N N . ASN A 1 92 ? 27.491 13.802 -45.538 1.00 80.50 92 ASN A N 1
ATOM 695 C CA . ASN A 1 92 ? 27.719 14.933 -44.633 1.00 80.50 92 ASN A CA 1
ATOM 696 C C . ASN A 1 92 ? 28.504 14.618 -43.351 1.00 80.50 92 ASN A C 1
ATOM 698 O O . ASN A 1 92 ? 29.101 15.556 -42.802 1.00 80.50 92 ASN A O 1
ATOM 702 N N . ILE A 1 93 ? 28.478 13.376 -42.850 1.00 82.12 93 ILE A N 1
ATOM 703 C CA . ILE A 1 93 ? 29.077 13.000 -41.553 1.00 82.12 93 ILE A CA 1
ATOM 704 C C . ILE A 1 93 ? 30.461 12.365 -41.726 1.00 82.12 93 ILE A C 1
ATOM 706 O O . ILE A 1 93 ? 31.401 12.745 -41.024 1.00 82.12 93 ILE A O 1
ATOM 710 N N . ARG A 1 94 ? 30.580 11.387 -42.628 1.00 79.44 94 ARG A N 1
ATOM 711 C CA . ARG A 1 94 ? 31.795 10.597 -42.856 1.00 79.44 94 ARG A CA 1
ATOM 712 C C . ARG A 1 94 ? 32.901 11.392 -43.563 1.00 79.44 94 ARG A C 1
ATOM 714 O O . ARG A 1 94 ? 34.038 11.290 -43.089 1.00 79.44 94 ARG A O 1
ATOM 721 N N . PRO A 1 95 ? 32.612 12.202 -44.603 1.00 81.19 95 PRO A N 1
ATOM 722 C CA . PRO A 1 95 ? 33.578 13.149 -45.152 1.00 81.19 95 PRO A CA 1
ATOM 723 C C . PRO A 1 95 ? 33.738 14.343 -44.207 1.00 81.19 95 PRO A C 1
ATOM 725 O O . PRO A 1 95 ? 32.756 14.959 -43.775 1.00 81.19 95 PRO A O 1
ATOM 728 N N . SER A 1 96 ? 34.977 14.699 -43.876 1.00 77.81 96 SER A N 1
ATOM 729 C CA . SER A 1 96 ? 35.245 15.775 -42.915 1.00 77.81 96 SER A CA 1
ATOM 730 C C . SER A 1 96 ? 35.316 17.153 -43.576 1.00 77.81 96 SER A C 1
ATOM 732 O O . SER A 1 96 ? 34.837 18.127 -42.993 1.00 77.81 96 SER A O 1
ATOM 734 N N . ILE A 1 97 ? 35.950 17.251 -44.743 1.00 78.00 97 ILE A N 1
ATOM 735 C CA . ILE A 1 97 ? 36.255 18.484 -45.485 1.00 78.00 97 ILE A CA 1
ATOM 736 C C . ILE A 1 97 ? 35.556 18.442 -46.847 1.00 78.00 97 ILE A C 1
ATOM 738 O O . ILE A 1 97 ? 34.842 19.381 -47.193 1.00 78.00 97 ILE A O 1
ATOM 742 N N . LEU A 1 98 ? 35.708 17.350 -47.600 1.00 81.94 98 LEU A N 1
ATOM 743 C CA . LEU A 1 98 ? 35.152 17.193 -48.951 1.00 81.94 98 LEU A CA 1
ATOM 744 C C . LEU A 1 98 ? 33.714 16.654 -48.938 1.00 81.94 98 LEU A C 1
ATOM 746 O O . LEU A 1 98 ? 33.397 15.676 -49.597 1.00 81.94 98 LEU A O 1
ATOM 750 N N . LYS A 1 99 ? 32.804 17.314 -48.213 1.00 85.25 99 LYS A N 1
ATOM 751 C CA . LYS A 1 99 ? 31.376 16.937 -48.236 1.00 85.25 99 LYS A CA 1
ATOM 752 C C . LYS A 1 99 ? 30.829 16.975 -49.661 1.00 85.25 99 LYS A C 1
ATOM 754 O O . LYS A 1 99 ? 31.208 17.861 -50.429 1.00 85.25 99 LYS A O 1
ATOM 759 N N . GLN A 1 100 ? 29.854 16.130 -49.992 1.00 81.69 100 GLN A N 1
ATOM 760 C CA . GLN A 1 100 ? 29.368 16.024 -51.375 1.00 81.69 100 GLN A CA 1
ATOM 761 C C . GLN A 1 100 ? 28.863 17.366 -51.938 1.00 81.69 100 GLN A C 1
ATOM 763 O O . GLN A 1 100 ? 29.138 17.706 -53.087 1.00 81.69 100 GLN A O 1
ATOM 768 N N . LYS A 1 101 ? 28.215 18.199 -51.108 1.00 83.38 101 LYS A N 1
ATOM 769 C CA . LYS A 1 101 ? 27.817 19.566 -51.497 1.00 83.38 101 LYS A CA 1
ATOM 770 C C . LYS A 1 101 ? 29.009 20.452 -51.886 1.00 83.38 101 LYS A C 1
ATOM 772 O O . LYS A 1 101 ? 28.905 21.253 -52.808 1.00 83.38 101 LYS A O 1
ATOM 777 N N . ILE A 1 102 ? 30.142 20.302 -51.196 1.00 84.62 102 ILE A N 1
ATOM 778 C CA . ILE A 1 102 ? 31.379 21.046 -51.457 1.00 84.62 102 ILE A CA 1
ATOM 779 C C . ILE A 1 102 ? 32.032 20.519 -52.731 1.00 84.62 102 ILE A C 1
ATOM 781 O O . ILE A 1 102 ? 32.491 21.328 -53.530 1.00 84.62 102 ILE A O 1
ATOM 785 N N . ILE A 1 103 ? 32.024 19.203 -52.967 1.00 84.69 103 ILE A N 1
ATOM 786 C CA . ILE A 1 103 ? 32.533 18.604 -54.210 1.00 84.69 103 ILE A CA 1
ATOM 787 C C . ILE A 1 103 ? 31.748 19.120 -55.422 1.00 84.69 103 ILE A C 1
ATOM 789 O O . ILE A 1 103 ? 32.360 19.547 -56.402 1.00 84.69 103 ILE A O 1
ATOM 793 N N . ILE A 1 104 ? 30.412 19.142 -55.349 1.00 83.44 104 ILE A N 1
ATOM 794 C CA . ILE A 1 104 ? 29.550 19.637 -56.436 1.00 83.44 104 ILE A CA 1
ATOM 795 C C . ILE A 1 104 ? 29.829 21.120 -56.708 1.00 83.44 104 ILE A C 1
ATOM 797 O O . ILE A 1 104 ? 30.111 21.495 -57.847 1.00 83.44 104 ILE A O 1
ATOM 801 N N . LEU A 1 105 ? 29.824 21.959 -55.665 1.00 85.50 105 LEU A N 1
ATOM 802 C CA . LEU A 1 105 ? 30.104 23.393 -55.800 1.00 85.50 105 LEU A CA 1
ATOM 803 C C . LEU A 1 105 ? 31.520 23.657 -56.332 1.00 85.50 105 LEU A C 1
ATOM 805 O O . LEU A 1 105 ? 31.698 24.497 -57.210 1.00 85.50 105 LEU A O 1
ATOM 809 N N . SER A 1 106 ? 32.517 22.912 -55.850 1.00 86.06 106 SER A N 1
ATOM 810 C CA . SER A 1 106 ? 33.910 23.044 -56.296 1.00 86.06 106 SER A CA 1
ATOM 811 C C . SER A 1 106 ? 34.080 22.602 -57.747 1.00 86.06 106 SER A C 1
ATOM 813 O O . SER A 1 106 ? 34.795 23.258 -58.495 1.00 86.06 106 SER A O 1
ATOM 815 N N . SER A 1 107 ? 33.391 21.543 -58.180 1.00 85.56 107 SER A N 1
ATOM 816 C CA . SER A 1 107 ? 33.431 21.069 -59.571 1.00 85.56 107 SER A CA 1
ATOM 817 C C . SER A 1 107 ? 32.800 22.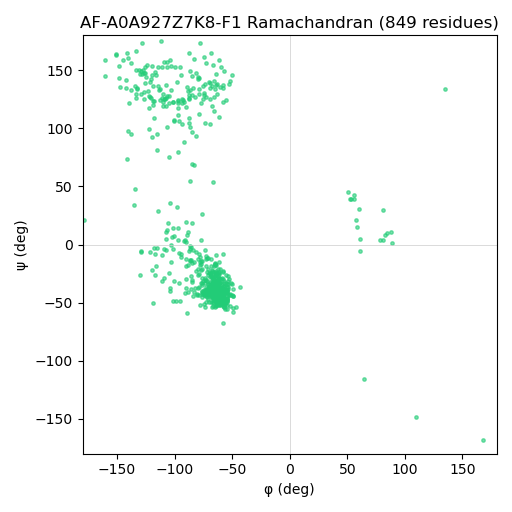083 -60.530 1.00 85.56 107 SER A C 1
ATOM 819 O O . SER A 1 107 ? 33.355 22.350 -61.596 1.00 85.56 107 SER A O 1
ATOM 821 N N . MET A 1 108 ? 31.684 22.709 -60.133 1.00 84.94 108 MET A N 1
ATOM 822 C CA . MET A 1 108 ? 31.078 23.808 -60.895 1.00 84.94 108 MET A CA 1
ATOM 823 C C . MET A 1 108 ? 31.993 25.039 -60.948 1.00 84.94 108 MET A C 1
ATOM 825 O O . MET A 1 108 ? 32.154 25.638 -62.009 1.00 84.94 108 MET A O 1
ATOM 829 N N . LEU A 1 109 ? 32.633 25.397 -59.831 1.00 89.25 109 LEU A N 1
ATOM 830 C CA . LEU A 1 109 ? 33.569 26.522 -59.775 1.00 89.25 109 LEU A CA 1
ATOM 831 C C . LEU A 1 109 ? 34.803 26.281 -60.655 1.00 89.25 109 LEU A C 1
ATOM 833 O O . LEU A 1 109 ? 35.201 27.167 -61.406 1.00 89.25 109 LEU A O 1
ATOM 837 N N . LEU A 1 110 ? 35.385 25.081 -60.603 1.00 88.00 110 LEU A N 1
ATOM 838 C CA . LEU A 1 110 ? 36.523 24.695 -61.438 1.00 88.00 110 LEU A CA 1
ATOM 839 C C . LEU A 1 110 ? 36.181 24.744 -62.928 1.00 88.00 110 LEU A C 1
ATOM 841 O O . LEU A 1 110 ? 37.034 25.114 -63.725 1.00 88.00 110 LEU A O 1
ATOM 845 N N . LEU A 1 111 ? 34.943 24.440 -63.318 1.00 87.56 111 LEU A N 1
ATOM 846 C CA . LEU A 1 111 ? 34.502 24.604 -64.704 1.00 87.56 111 LEU A CA 1
ATOM 847 C C . LEU A 1 111 ? 34.538 26.077 -65.130 1.00 87.56 111 LEU A C 1
ATOM 849 O O . LEU A 1 111 ? 35.083 26.394 -66.185 1.00 87.56 111 LEU A O 1
ATOM 853 N N . VAL A 1 112 ? 34.030 26.987 -64.291 1.00 87.88 112 VAL A N 1
ATOM 854 C CA . VAL A 1 112 ? 34.092 28.437 -64.550 1.00 87.88 112 VAL A CA 1
ATOM 855 C C . VAL A 1 112 ? 35.543 28.915 -64.641 1.00 87.88 112 VAL A C 1
ATOM 857 O O . VAL A 1 112 ? 35.890 29.638 -65.573 1.00 87.88 112 VAL A O 1
ATOM 860 N N . VAL A 1 113 ? 36.410 28.474 -63.725 1.00 88.44 113 VAL A N 1
ATOM 861 C CA . VAL A 1 113 ? 37.848 28.795 -63.751 1.00 88.44 113 VAL A CA 1
ATOM 862 C C . VAL A 1 113 ? 38.512 28.266 -65.025 1.00 88.44 113 VAL A C 1
ATOM 864 O O . VAL A 1 113 ? 39.304 28.980 -65.631 1.00 88.44 113 VAL A O 1
ATOM 867 N N . GLY A 1 114 ? 38.159 27.059 -65.472 1.00 87.25 114 GLY A N 1
ATOM 868 C CA . GLY A 1 114 ? 38.651 26.483 -66.723 1.00 87.25 114 GLY A CA 1
ATOM 869 C C . GLY A 1 114 ? 38.233 27.295 -67.952 1.00 87.25 114 GLY A C 1
ATOM 870 O O . GLY A 1 114 ? 39.060 27.554 -68.823 1.00 87.25 114 GLY A O 1
ATOM 871 N N . VAL A 1 115 ? 36.984 27.767 -68.005 1.00 87.19 115 VAL A N 1
ATOM 872 C CA . VAL A 1 115 ? 36.511 28.657 -69.082 1.00 87.19 115 VAL A CA 1
ATOM 873 C C . VAL A 1 115 ? 37.274 29.982 -69.071 1.00 87.19 115 VAL A C 1
ATOM 875 O O . VAL A 1 115 ? 37.704 30.446 -70.124 1.00 87.19 115 VAL A O 1
ATOM 878 N N . ILE A 1 116 ? 37.493 30.575 -67.895 1.00 87.88 116 ILE A N 1
ATOM 879 C CA . ILE A 1 116 ? 38.273 31.814 -67.758 1.00 87.88 116 ILE A CA 1
ATOM 880 C C . ILE A 1 116 ? 39.718 31.597 -68.229 1.00 87.88 116 ILE A C 1
ATOM 882 O O . ILE A 1 116 ? 40.225 32.393 -69.015 1.00 87.88 116 ILE A O 1
ATOM 886 N N . ALA A 1 117 ? 40.368 30.509 -67.807 1.00 85.56 117 ALA A N 1
ATOM 887 C CA . ALA A 1 117 ? 41.725 30.170 -68.234 1.00 85.56 117 ALA A CA 1
ATOM 888 C C . ALA A 1 117 ? 41.821 29.988 -69.759 1.00 85.56 117 ALA A C 1
ATOM 890 O O . ALA A 1 117 ? 42.771 30.467 -70.371 1.00 85.56 117 ALA A O 1
ATOM 891 N N . TYR A 1 118 ? 40.807 29.380 -70.382 1.00 87.19 118 TYR A N 1
ATOM 892 C CA . TYR A 1 118 ? 40.728 29.244 -71.837 1.00 87.19 118 TYR A CA 1
ATOM 893 C C . TYR A 1 118 ? 40.602 30.597 -72.551 1.00 87.19 118 TYR A C 1
ATOM 895 O O . TYR A 1 118 ? 41.267 30.815 -73.559 1.00 87.19 118 TYR A O 1
ATOM 903 N N . VAL A 1 119 ? 39.799 31.527 -72.016 1.00 86.81 119 VAL A N 1
ATOM 904 C CA . VAL A 1 119 ? 39.668 32.894 -72.562 1.00 86.81 119 VAL A CA 1
ATOM 905 C C . VAL A 1 119 ? 40.997 33.657 -72.513 1.00 86.81 119 VAL A C 1
ATOM 907 O O . VAL A 1 119 ? 41.272 34.449 -73.408 1.00 86.81 119 VAL A O 1
ATOM 910 N N . PHE A 1 120 ? 41.828 33.406 -71.499 1.00 84.62 120 PHE A N 1
ATOM 911 C CA . PHE A 1 120 ? 43.165 33.995 -71.360 1.00 84.62 120 PHE A CA 1
ATOM 912 C C . PHE A 1 120 ? 44.284 33.187 -72.044 1.00 84.62 120 PHE A C 1
ATOM 914 O O . PHE A 1 120 ? 45.454 33.466 -71.798 1.00 84.62 120 PHE A O 1
ATOM 921 N N . GLU A 1 121 ? 43.948 32.189 -72.871 1.00 82.12 121 GLU A N 1
ATOM 922 C CA . GLU A 1 121 ? 44.905 31.307 -73.567 1.00 82.12 121 GLU A CA 1
ATOM 923 C C . GLU A 1 121 ? 45.870 30.543 -72.627 1.00 82.12 121 GLU A C 1
ATOM 925 O O . GLU A 1 121 ? 46.914 30.038 -73.041 1.00 82.12 121 GLU A O 1
ATOM 930 N N . ALA A 1 122 ? 45.506 30.394 -71.350 1.00 84.06 122 ALA A N 1
ATOM 931 C CA . ALA A 1 122 ? 46.262 29.658 -70.336 1.00 84.06 122 ALA A CA 1
ATOM 932 C C . ALA A 1 122 ? 45.949 28.150 -70.411 1.00 84.06 122 ALA A C 1
ATOM 934 O O . ALA A 1 122 ? 45.265 27.574 -69.558 1.00 84.06 122 ALA A O 1
ATOM 935 N N . PHE A 1 123 ? 46.393 27.505 -71.493 1.00 84.12 123 PHE A N 1
ATOM 936 C CA . PHE A 1 123 ? 45.998 26.135 -71.837 1.00 84.12 123 PHE A CA 1
ATOM 937 C C . PHE A 1 123 ? 46.512 25.062 -70.858 1.00 84.12 123 PHE A C 1
ATOM 939 O O . PHE A 1 123 ? 45.812 24.073 -70.623 1.00 84.12 123 PHE A O 1
ATOM 946 N N . ASN A 1 124 ? 47.681 25.236 -70.225 1.00 84.06 124 ASN A N 1
ATOM 947 C CA . ASN A 1 124 ? 48.167 24.264 -69.234 1.00 84.06 124 ASN A CA 1
ATOM 948 C C . ASN A 1 124 ? 47.383 24.363 -67.919 1.00 84.06 124 ASN A C 1
ATOM 950 O O . ASN A 1 124 ? 47.164 23.350 -67.253 1.00 84.06 124 ASN A O 1
ATOM 954 N N . SER A 1 125 ? 46.889 25.552 -67.570 1.00 84.38 125 SER A N 1
ATOM 955 C CA . SER A 1 125 ? 45.957 25.755 -66.460 1.00 84.38 125 SER A CA 1
ATOM 956 C C . SER A 1 125 ? 44.603 25.105 -66.736 1.00 84.38 125 SER A C 1
ATOM 958 O O . SER A 1 125 ? 44.058 24.471 -65.834 1.00 84.38 125 SER A O 1
ATOM 960 N N . VAL A 1 126 ? 44.088 25.164 -67.975 1.00 86.12 126 VAL A N 1
ATOM 961 C CA . VAL A 1 126 ? 42.878 24.412 -68.377 1.00 86.12 126 VAL A CA 1
ATOM 962 C C . VAL A 1 126 ? 43.080 22.909 -68.154 1.00 86.12 126 VAL A C 1
ATOM 964 O O . VAL A 1 126 ? 42.229 22.252 -67.553 1.00 86.12 126 VAL A O 1
ATOM 967 N N . PHE A 1 127 ? 44.234 22.368 -68.554 1.00 86.44 127 PHE A N 1
ATOM 968 C CA . PHE A 1 127 ? 44.575 20.964 -68.311 1.00 86.44 127 PHE A CA 1
ATOM 969 C C . PHE A 1 127 ? 44.688 20.635 -66.812 1.00 86.44 127 PHE A C 1
ATOM 971 O O . PHE A 1 127 ? 44.124 19.641 -66.354 1.00 86.44 127 PHE A O 1
ATOM 978 N N . GLY A 1 128 ? 45.359 21.477 -66.021 1.00 86.88 128 GLY A N 1
ATOM 979 C CA . GLY A 1 128 ? 45.483 21.291 -64.571 1.00 86.88 128 GLY A CA 1
ATOM 980 C C . GLY A 1 128 ? 44.127 21.292 -63.856 1.00 86.88 128 GLY A C 1
ATOM 981 O O . GLY A 1 128 ? 43.851 20.417 -63.034 1.00 86.88 128 GLY A O 1
ATOM 982 N N . VAL A 1 129 ? 43.243 22.221 -64.223 1.00 88.25 129 VAL A N 1
ATOM 983 C CA . VAL A 1 129 ? 41.867 22.317 -63.712 1.00 88.25 129 VAL A CA 1
ATOM 984 C C . VAL A 1 129 ? 41.036 21.086 -64.093 1.00 88.25 129 VAL A C 1
ATOM 986 O O . VAL A 1 129 ? 40.298 20.555 -63.254 1.00 88.25 129 VAL A O 1
ATOM 989 N N . PHE A 1 130 ? 41.190 20.578 -65.318 1.00 88.31 130 PHE A N 1
ATOM 990 C CA . PHE A 1 130 ? 40.564 19.329 -65.749 1.00 88.31 130 PHE A CA 1
ATOM 991 C C . PHE A 1 130 ? 41.018 18.141 -64.887 1.00 88.31 130 PHE A C 1
ATOM 993 O O . PHE A 1 130 ? 40.176 17.421 -64.345 1.00 88.31 130 PHE A O 1
ATOM 1000 N N . VAL A 1 131 ? 42.330 17.970 -64.686 1.00 88.81 131 VAL A N 1
ATOM 1001 C CA . VAL A 1 131 ? 42.889 16.878 -63.867 1.00 88.81 131 VAL A CA 1
ATOM 1002 C C . VAL A 1 131 ? 42.389 16.953 -62.422 1.00 88.81 131 VAL A C 1
ATOM 1004 O O . VAL A 1 131 ? 42.022 15.927 -61.847 1.00 88.81 131 VAL A O 1
ATOM 1007 N N . VAL A 1 132 ? 42.302 18.151 -61.838 1.00 88.94 132 VAL A N 1
ATOM 1008 C CA . VAL A 1 132 ? 41.734 18.328 -60.491 1.00 88.94 132 VAL A CA 1
ATOM 1009 C C . VAL A 1 132 ? 40.253 17.962 -60.443 1.00 88.94 132 VAL A C 1
ATOM 1011 O O . VAL A 1 132 ? 39.829 17.293 -59.502 1.00 88.94 132 VAL A O 1
ATOM 1014 N N . THR A 1 133 ? 39.472 18.333 -61.458 1.00 87.00 133 THR A N 1
ATOM 1015 C CA . THR A 1 133 ? 38.045 17.975 -61.534 1.00 87.00 133 THR A CA 1
ATOM 1016 C C . THR A 1 133 ? 37.868 16.453 -61.587 1.00 87.00 133 THR A C 1
ATOM 1018 O O . THR A 1 133 ? 37.062 15.900 -60.840 1.00 87.00 133 THR A O 1
ATOM 1021 N N . VAL A 1 134 ? 38.670 15.751 -62.397 1.00 86.25 134 VAL A N 1
ATOM 1022 C CA . VAL A 1 134 ? 38.683 14.277 -62.434 1.00 86.25 134 VAL A CA 1
ATOM 1023 C C . VAL A 1 134 ? 39.074 13.698 -61.070 1.00 86.25 134 VAL A C 1
ATOM 1025 O O . VAL A 1 134 ? 38.426 12.770 -60.588 1.00 86.25 134 VAL A O 1
ATOM 1028 N N . GLY A 1 135 ? 40.080 14.275 -60.407 1.00 85.62 135 GLY A N 1
ATOM 1029 C CA . GLY A 1 135 ? 40.495 13.879 -59.060 1.00 85.62 135 GLY A CA 1
ATOM 1030 C C . GLY A 1 135 ? 39.377 13.999 -58.018 1.00 85.62 135 GLY A C 1
ATOM 1031 O O . GLY A 1 135 ? 39.159 13.062 -57.252 1.00 85.62 135 GLY A O 1
ATOM 1032 N N . LEU A 1 136 ? 38.629 15.109 -58.012 1.00 84.88 136 LEU A N 1
ATOM 1033 C CA . LEU A 1 136 ? 37.479 15.312 -57.116 1.00 84.88 136 LEU A CA 1
ATOM 1034 C C . LEU A 1 136 ? 36.387 14.258 -57.324 1.00 84.88 136 LEU A C 1
ATOM 1036 O O . LEU A 1 136 ? 35.790 13.775 -56.363 1.00 84.88 136 LEU A O 1
ATOM 1040 N N . ILE A 1 137 ? 36.146 13.867 -58.573 1.00 84.50 137 ILE A N 1
ATOM 1041 C CA . ILE A 1 137 ? 35.138 12.858 -58.909 1.00 84.50 137 ILE A CA 1
ATOM 1042 C C . ILE A 1 137 ? 35.590 11.467 -58.491 1.00 84.50 137 ILE A C 1
ATOM 1044 O O . ILE A 1 137 ? 34.782 10.709 -57.966 1.00 84.50 137 ILE A O 1
ATOM 1048 N N . ILE A 1 138 ? 36.874 11.140 -58.644 1.00 83.50 138 ILE A N 1
ATOM 1049 C CA . ILE A 1 138 ? 37.428 9.877 -58.141 1.00 83.50 138 ILE A CA 1
ATOM 1050 C C . ILE A 1 138 ? 37.262 9.783 -56.617 1.00 83.50 138 ILE A C 1
ATOM 1052 O O . ILE A 1 138 ? 36.862 8.730 -56.121 1.00 83.50 138 ILE A O 1
ATOM 1056 N N . VAL A 1 139 ? 37.502 10.874 -55.879 1.00 82.56 139 VAL A N 1
ATOM 1057 C CA . VAL A 1 139 ? 37.259 10.921 -54.424 1.00 82.56 139 VAL A CA 1
ATOM 1058 C C . VAL A 1 139 ? 35.777 10.699 -54.110 1.00 82.56 139 VAL A C 1
ATOM 1060 O O . VAL A 1 139 ? 35.456 9.840 -53.293 1.00 82.56 139 VAL A O 1
ATOM 1063 N N . SER A 1 140 ? 34.875 11.389 -54.814 1.00 81.19 140 SER A N 1
ATOM 1064 C CA . SER A 1 140 ? 33.425 11.212 -54.651 1.00 81.19 140 SER A CA 1
ATOM 1065 C C . SER A 1 140 ? 32.975 9.773 -54.937 1.00 81.19 140 SER A C 1
ATOM 1067 O O . SER A 1 140 ? 32.204 9.197 -54.171 1.00 81.19 140 SER A O 1
ATOM 1069 N N . ILE A 1 141 ? 33.504 9.144 -55.993 1.00 80.12 141 ILE A N 1
ATOM 1070 C CA . ILE A 1 141 ? 33.232 7.738 -56.317 1.00 80.12 141 ILE A CA 1
ATOM 1071 C C . ILE A 1 141 ? 33.743 6.827 -55.203 1.00 80.12 141 ILE A C 1
ATOM 1073 O O . ILE A 1 141 ? 33.020 5.923 -54.802 1.00 80.12 141 ILE A O 1
ATOM 1077 N N . TYR A 1 142 ? 34.949 7.046 -54.679 1.00 79.12 142 TYR A N 1
ATOM 1078 C CA . TYR A 1 142 ? 35.493 6.227 -53.592 1.00 79.12 142 TYR A CA 1
ATOM 1079 C C . TYR A 1 142 ? 34.632 6.312 -52.320 1.00 79.12 142 TYR A C 1
ATOM 1081 O O . TYR A 1 142 ? 34.327 5.287 -51.702 1.00 79.12 142 TYR A O 1
ATOM 1089 N N . GLU A 1 143 ? 34.186 7.516 -51.956 1.00 76.62 143 GLU A N 1
ATOM 1090 C CA . GLU A 1 143 ? 33.302 7.736 -50.808 1.00 76.62 143 GLU A CA 1
ATOM 1091 C C . GLU A 1 143 ? 31.939 7.067 -50.998 1.00 76.62 143 GLU A C 1
ATOM 1093 O O . GLU A 1 143 ? 31.483 6.340 -50.117 1.00 76.62 143 GLU A O 1
ATOM 1098 N N . ILE A 1 144 ? 31.313 7.228 -52.161 1.00 76.75 144 ILE A N 1
ATOM 1099 C CA . ILE A 1 144 ? 29.991 6.658 -52.452 1.00 76.75 144 ILE A CA 1
ATOM 1100 C C . ILE A 1 144 ? 30.063 5.140 -52.617 1.00 76.75 144 ILE A C 1
ATOM 1102 O O . ILE A 1 144 ? 29.225 4.413 -52.087 1.00 76.75 144 ILE A O 1
ATOM 1106 N N . TYR A 1 145 ? 31.090 4.626 -53.293 1.00 74.62 145 TYR A N 1
ATOM 1107 C CA . TYR A 1 145 ? 31.247 3.191 -53.519 1.00 74.62 145 TYR A CA 1
ATOM 1108 C C . TYR A 1 145 ? 31.454 2.423 -52.211 1.00 74.62 145 TYR A C 1
ATOM 1110 O O . TYR A 1 145 ? 31.098 1.250 -52.100 1.00 74.62 145 TYR A O 1
ATOM 1118 N N . SER A 1 146 ? 31.962 3.093 -51.175 1.00 71.62 146 SER A N 1
ATOM 1119 C CA . SER A 1 146 ? 32.092 2.488 -49.855 1.00 71.62 146 SER A CA 1
ATOM 1120 C C . SER A 1 146 ? 30.748 2.116 -49.202 1.00 71.62 146 SER A C 1
ATOM 1122 O O . SER A 1 146 ? 30.745 1.230 -48.348 1.00 71.62 146 SER A O 1
ATOM 1124 N N . ILE A 1 147 ? 29.612 2.665 -49.657 1.00 70.19 147 ILE A N 1
ATOM 1125 C CA . ILE A 1 147 ? 28.259 2.203 -49.280 1.00 70.19 147 ILE A CA 1
ATOM 1126 C C . ILE A 1 147 ? 28.075 0.718 -49.633 1.00 70.19 147 ILE A C 1
ATOM 1128 O O . ILE A 1 147 ? 27.469 -0.044 -48.880 1.00 70.19 147 ILE A O 1
ATOM 1132 N N . PHE A 1 148 ? 28.659 0.273 -50.748 1.00 70.12 148 PHE A N 1
ATOM 1133 C CA . PHE A 1 148 ? 28.530 -1.096 -51.255 1.00 70.12 148 PHE A CA 1
ATOM 1134 C C . PHE A 1 148 ? 29.557 -2.073 -50.660 1.00 70.12 148 PHE A C 1
ATOM 1136 O O . PHE A 1 148 ? 29.511 -3.265 -50.956 1.00 70.12 148 PHE A O 1
ATOM 1143 N N . SER A 1 149 ? 30.466 -1.605 -49.793 1.00 65.38 149 SER A N 1
ATOM 1144 C CA . SER A 1 149 ? 31.522 -2.437 -49.186 1.00 65.38 149 SER A CA 1
ATOM 1145 C C . SER A 1 149 ? 31.018 -3.424 -48.116 1.00 65.38 149 SER A C 1
ATOM 1147 O O . SER A 1 149 ? 31.750 -4.330 -47.716 1.00 65.38 149 SER A O 1
ATOM 1149 N N . GLY A 1 150 ? 29.752 -3.300 -47.694 1.00 67.56 150 GLY A N 1
ATOM 1150 C CA . GLY A 1 150 ? 29.034 -4.294 -46.892 1.00 67.56 150 GLY A CA 1
ATOM 1151 C C . GLY A 1 150 ? 28.255 -3.699 -45.713 1.00 67.56 150 GLY A C 1
ATOM 1152 O O . GLY A 1 150 ? 28.794 -2.938 -44.909 1.00 67.56 150 GLY A O 1
ATOM 1153 N N . LYS A 1 151 ? 26.994 -4.132 -45.544 1.00 72.81 151 LYS A N 1
ATOM 1154 C CA . LYS A 1 151 ? 26.051 -3.627 -44.520 1.00 72.81 151 LYS A CA 1
ATOM 1155 C C . LYS A 1 151 ? 26.604 -3.676 -43.087 1.00 72.81 151 LYS A C 1
ATOM 1157 O O . LYS A 1 151 ? 26.375 -2.766 -42.300 1.00 72.81 151 LYS A O 1
ATOM 1162 N N . ARG A 1 152 ? 27.388 -4.705 -42.746 1.00 75.19 152 ARG A N 1
ATOM 1163 C CA . ARG A 1 152 ? 27.953 -4.881 -41.395 1.00 75.19 152 ARG A CA 1
ATOM 1164 C C . ARG A 1 152 ? 29.038 -3.856 -41.047 1.00 75.19 152 ARG A C 1
ATOM 1166 O O . ARG A 1 152 ? 29.175 -3.504 -39.879 1.00 75.19 152 ARG A O 1
ATOM 1173 N N . LEU A 1 153 ? 29.835 -3.418 -42.024 1.00 76.88 153 LEU A N 1
ATOM 1174 C CA . LEU A 1 153 ? 30.869 -2.406 -41.793 1.00 76.88 153 LEU A CA 1
ATOM 1175 C C . LEU A 1 153 ? 30.218 -1.038 -41.574 1.00 76.88 153 LEU A C 1
ATOM 1177 O O . LEU A 1 153 ? 30.537 -0.371 -40.595 1.00 76.88 153 LEU A O 1
ATOM 1181 N N . LEU A 1 154 ? 29.237 -0.698 -42.415 1.00 78.25 154 LEU A N 1
ATOM 1182 C CA . LEU A 1 154 ? 28.414 0.506 -42.291 1.00 78.25 154 LEU A CA 1
ATOM 1183 C C . LEU A 1 154 ? 27.799 0.643 -40.892 1.00 78.25 154 LEU A C 1
ATOM 1185 O O . LEU A 1 154 ? 27.989 1.654 -40.221 1.00 78.25 154 LEU A O 1
ATOM 1189 N N . GLN A 1 155 ? 27.115 -0.402 -40.426 1.00 82.25 155 GLN A N 1
ATOM 1190 C CA . GLN A 1 155 ? 26.477 -0.409 -39.109 1.00 82.25 155 GLN A CA 1
ATOM 1191 C C . GLN A 1 155 ? 27.478 -0.149 -37.972 1.00 82.25 155 GLN A C 1
ATOM 1193 O O . GLN A 1 155 ? 27.193 0.620 -37.057 1.00 82.25 155 GLN A O 1
ATOM 1198 N N . LYS A 1 156 ? 28.685 -0.727 -38.050 1.00 82.62 156 LYS A N 1
ATOM 1199 C CA . LYS A 1 156 ? 29.747 -0.491 -37.058 1.00 82.62 156 LYS A CA 1
ATOM 1200 C C . LYS A 1 156 ? 30.265 0.947 -37.070 1.00 82.62 156 LYS A C 1
ATOM 1202 O O . LYS A 1 156 ? 30.532 1.497 -36.004 1.00 82.62 156 LYS A O 1
ATOM 1207 N N . GLU A 1 157 ? 30.437 1.545 -38.248 1.00 82.75 157 GLU A N 1
ATOM 1208 C CA . GLU A 1 157 ? 30.905 2.932 -38.363 1.00 82.75 157 GLU A CA 1
ATOM 1209 C C . GLU A 1 157 ? 29.858 3.926 -37.819 1.00 82.75 157 GLU A C 1
ATOM 1211 O O . GLU A 1 157 ? 30.219 4.855 -37.088 1.00 82.75 157 GLU A O 1
ATOM 1216 N N . ILE A 1 158 ? 28.567 3.702 -38.105 1.00 85.38 158 ILE A N 1
ATOM 1217 C CA . ILE A 1 158 ? 27.460 4.517 -37.575 1.00 85.38 158 ILE A CA 1
ATOM 1218 C C . ILE A 1 158 ? 27.373 4.392 -36.050 1.00 85.38 158 ILE A C 1
ATOM 1220 O O . ILE A 1 158 ? 27.350 5.404 -35.354 1.00 85.38 158 ILE A O 1
ATOM 1224 N N . GLU A 1 159 ? 27.414 3.180 -35.498 1.00 86.00 159 GLU A N 1
ATOM 1225 C CA . GLU A 1 159 ? 27.417 2.979 -34.042 1.00 86.00 159 GLU A CA 1
ATOM 1226 C C . GLU A 1 159 ? 28.580 3.676 -33.337 1.00 86.00 159 GLU A C 1
ATOM 1228 O O . GLU A 1 159 ? 28.403 4.284 -32.276 1.00 86.00 159 GLU A O 1
ATOM 1233 N N . ALA A 1 160 ? 29.779 3.608 -33.923 1.00 85.25 160 ALA A N 1
ATOM 1234 C CA . ALA A 1 160 ? 30.950 4.289 -33.387 1.00 85.25 160 ALA A CA 1
ATOM 1235 C C . ALA A 1 160 ? 30.755 5.814 -33.383 1.00 85.25 160 ALA A C 1
ATOM 1237 O O . ALA A 1 160 ? 31.170 6.484 -32.433 1.00 85.25 160 ALA A O 1
ATOM 1238 N N . TYR A 1 161 ? 30.107 6.358 -34.417 1.00 87.06 161 TYR A N 1
ATOM 1239 C CA . TYR A 1 161 ? 29.764 7.774 -34.512 1.00 87.06 161 TYR A CA 1
ATOM 1240 C C . TYR A 1 161 ? 28.734 8.203 -33.458 1.00 87.06 161 TYR A C 1
ATOM 1242 O O . TYR A 1 161 ? 28.977 9.181 -32.745 1.00 87.06 161 TYR A O 1
ATOM 1250 N N . ILE A 1 162 ? 27.629 7.466 -33.310 1.00 86.62 162 ILE A N 1
ATOM 1251 C CA . ILE A 1 162 ? 26.585 7.762 -32.313 1.00 86.62 162 ILE A CA 1
ATOM 1252 C C . ILE A 1 162 ? 27.192 7.712 -30.905 1.00 86.62 162 ILE A C 1
ATOM 1254 O O . ILE A 1 162 ? 27.081 8.667 -30.134 1.00 86.62 162 ILE A O 1
ATOM 1258 N N . SER A 1 163 ? 27.959 6.659 -30.612 1.00 86.50 163 SER A N 1
ATOM 1259 C CA . SER A 1 163 ? 28.666 6.499 -29.336 1.00 86.50 163 SER A CA 1
ATOM 1260 C C . SER A 1 163 ? 29.653 7.637 -29.061 1.00 86.50 163 SER A C 1
ATOM 1262 O O . SER A 1 163 ? 29.797 8.077 -27.919 1.00 86.50 163 SER A O 1
ATOM 1264 N N . TYR A 1 164 ? 30.335 8.140 -30.095 1.00 87.25 164 TYR A N 1
ATOM 1265 C CA . TYR A 1 164 ? 31.208 9.305 -29.974 1.00 87.25 164 TYR A CA 1
ATOM 1266 C C . TYR A 1 164 ? 30.425 10.576 -29.636 1.00 87.25 164 TYR A C 1
ATOM 1268 O O . TYR A 1 164 ? 30.853 11.307 -28.747 1.00 87.25 164 TYR A O 1
ATOM 1276 N N . ILE A 1 165 ? 29.287 10.837 -30.291 1.00 87.19 165 ILE A N 1
ATOM 1277 C CA . ILE A 1 165 ? 28.461 12.015 -29.983 1.00 87.19 165 ILE A CA 1
ATOM 1278 C C . ILE A 1 165 ? 27.979 11.970 -28.540 1.00 87.19 165 ILE A C 1
ATOM 1280 O O . ILE A 1 165 ? 28.177 12.944 -27.812 1.00 87.19 165 ILE A O 1
ATOM 1284 N N . MET A 1 166 ? 27.416 10.840 -28.118 1.00 87.75 166 MET A N 1
ATOM 1285 C CA . MET A 1 166 ? 26.870 10.691 -26.770 1.00 87.75 166 MET A CA 1
ATOM 1286 C C . MET A 1 166 ? 27.932 10.949 -25.694 1.00 87.75 166 MET A C 1
ATOM 1288 O O . MET A 1 166 ? 27.683 11.676 -24.731 1.00 87.75 166 MET A O 1
ATOM 1292 N N . ARG A 1 167 ? 29.153 10.441 -25.897 1.00 87.06 167 ARG A N 1
ATOM 1293 C CA . ARG A 1 167 ? 30.270 10.572 -24.944 1.00 87.06 167 ARG A CA 1
ATOM 1294 C C . ARG A 1 167 ? 31.096 11.853 -25.098 1.00 87.06 167 ARG A C 1
ATOM 1296 O O . ARG A 1 167 ? 32.027 12.054 -24.327 1.00 87.06 167 ARG A O 1
ATOM 1303 N N . SER A 1 168 ? 30.803 12.687 -26.091 1.00 85.62 168 SER A N 1
ATOM 1304 C CA . SER A 1 168 ? 31.502 13.959 -26.312 1.00 85.62 168 SER A CA 1
ATOM 1305 C C . SER A 1 168 ? 30.876 15.110 -25.522 1.00 85.62 168 SER A C 1
ATOM 1307 O O . SER A 1 168 ? 29.716 15.029 -25.118 1.00 85.62 168 SER A O 1
ATOM 1309 N N . ASP A 1 169 ? 31.598 16.224 -25.399 1.00 82.94 169 ASP A N 1
ATOM 1310 C CA . ASP A 1 169 ? 31.118 17.473 -24.778 1.00 82.94 169 ASP A CA 1
ATOM 1311 C C . ASP A 1 169 ? 30.165 18.274 -25.687 1.00 82.94 169 ASP A C 1
ATOM 1313 O O . ASP A 1 169 ? 30.077 19.498 -25.613 1.00 82.94 169 ASP A O 1
ATOM 1317 N N . LYS A 1 170 ? 29.469 17.597 -26.608 1.00 85.56 170 LYS A N 1
ATOM 1318 C CA . LYS A 1 170 ? 28.447 18.226 -27.448 1.00 85.56 170 LYS A CA 1
ATOM 1319 C C . LYS A 1 170 ? 27.250 18.682 -26.615 1.00 85.56 170 LYS A C 1
ATOM 1321 O O . LYS A 1 170 ? 26.946 18.093 -25.580 1.00 85.56 170 LYS A O 1
ATOM 1326 N N . GLU A 1 171 ? 26.554 19.692 -27.135 1.00 89.50 171 GLU A N 1
ATOM 1327 C CA . GLU A 1 171 ? 25.343 20.255 -26.537 1.00 89.50 171 GLU A CA 1
ATOM 1328 C C . GLU A 1 171 ? 24.300 19.178 -26.223 1.00 89.50 171 GLU A C 1
ATOM 1330 O O . GLU A 1 171 ? 24.082 18.245 -27.002 1.00 89.50 171 GLU A O 1
ATOM 1335 N N . TYR A 1 172 ? 23.633 19.347 -25.082 1.00 90.25 172 TYR A N 1
ATOM 1336 C CA . TYR A 1 172 ? 22.639 18.416 -24.559 1.00 90.25 172 TYR A CA 1
ATOM 1337 C C . TYR A 1 172 ? 21.519 18.111 -25.568 1.00 90.25 172 TYR A C 1
ATOM 1339 O O . TYR A 1 172 ? 21.268 16.943 -25.865 1.00 90.25 172 TYR A O 1
ATOM 1347 N N . GLN A 1 173 ? 20.944 19.139 -26.203 1.00 91.44 173 GLN A N 1
ATOM 1348 C CA . GLN A 1 173 ? 19.856 18.974 -27.175 1.00 91.44 173 GLN A CA 1
ATOM 1349 C C . GLN A 1 173 ? 20.240 18.083 -28.366 1.00 91.44 173 GLN A C 1
ATOM 1351 O O . GLN A 1 173 ? 19.414 17.333 -28.882 1.00 91.44 173 GLN A O 1
ATOM 1356 N N . ILE A 1 174 ? 21.504 18.123 -28.802 1.00 89.94 174 ILE A N 1
ATOM 1357 C CA . ILE A 1 174 ? 21.990 17.266 -29.893 1.00 89.94 174 ILE A CA 1
ATOM 1358 C C . ILE A 1 174 ? 21.952 15.795 -29.465 1.00 89.94 174 ILE A C 1
ATOM 1360 O O . ILE A 1 174 ? 21.617 14.931 -30.276 1.00 89.94 174 ILE A O 1
ATOM 1364 N N . LYS A 1 175 ? 22.281 15.505 -28.201 1.00 92.62 175 LYS A N 1
ATOM 1365 C CA . LYS A 1 175 ? 22.234 14.147 -27.643 1.00 92.62 175 LYS A CA 1
ATOM 1366 C C . LYS A 1 175 ? 20.795 13.652 -27.510 1.00 92.62 175 LYS A C 1
ATOM 1368 O O . LYS A 1 175 ? 20.525 12.517 -27.892 1.00 92.62 175 LYS A O 1
ATOM 1373 N N . VAL A 1 176 ? 19.881 14.506 -27.043 1.00 92.94 176 VAL A N 1
ATOM 1374 C CA . VAL A 1 176 ? 18.446 14.183 -26.946 1.00 92.94 176 VAL A CA 1
ATOM 1375 C C . VAL A 1 176 ? 17.865 13.878 -28.324 1.00 92.94 176 VAL A C 1
ATOM 1377 O O . VAL A 1 176 ? 17.290 12.812 -28.509 1.00 92.94 176 VAL A O 1
ATOM 1380 N N . ASN A 1 177 ? 18.097 14.742 -29.317 1.00 92.56 177 ASN A N 1
ATOM 1381 C CA . ASN A 1 177 ? 17.607 14.530 -30.685 1.00 92.56 177 ASN A CA 1
ATOM 1382 C C . ASN A 1 177 ? 18.154 13.232 -31.301 1.00 92.56 177 ASN A C 1
ATOM 1384 O O . ASN A 1 177 ? 17.445 12.534 -32.020 1.00 92.56 177 ASN A O 1
ATOM 1388 N N . LEU A 1 178 ? 19.414 12.890 -31.014 1.00 91.44 178 LEU A N 1
ATOM 1389 C CA . LEU A 1 178 ? 20.009 11.636 -31.471 1.00 91.44 178 LEU A CA 1
ATOM 1390 C C . LEU A 1 178 ? 19.337 10.416 -30.823 1.00 91.44 178 LEU A C 1
ATOM 1392 O O . LEU A 1 178 ? 19.080 9.433 -31.512 1.00 91.44 178 LEU A O 1
ATOM 1396 N N . CYS A 1 179 ? 19.036 10.486 -29.524 1.00 92.75 179 CYS A N 1
ATOM 1397 C CA . CYS A 1 179 ? 18.318 9.425 -28.817 1.00 92.75 179 CYS A CA 1
ATOM 1398 C C . CYS A 1 179 ? 16.866 9.298 -29.288 1.00 92.75 179 CYS A C 1
ATOM 1400 O O . CYS A 1 179 ? 16.381 8.182 -29.433 1.00 92.75 179 CYS A O 1
ATOM 1402 N N . ASP A 1 180 ? 16.187 10.412 -29.566 1.00 94.19 180 ASP A N 1
ATOM 1403 C CA . ASP A 1 180 ? 14.828 10.403 -30.114 1.00 94.19 180 ASP A CA 1
ATOM 1404 C C . ASP A 1 180 ? 14.800 9.737 -31.492 1.00 94.19 180 ASP A C 1
ATOM 1406 O O . ASP A 1 180 ? 14.042 8.794 -31.703 1.00 94.19 180 ASP A O 1
ATOM 1410 N N . ASN A 1 181 ? 15.717 10.115 -32.389 1.00 92.12 181 ASN A N 1
ATOM 1411 C CA . ASN A 1 181 ? 15.857 9.457 -33.688 1.00 92.12 181 ASN A CA 1
ATOM 1412 C C . ASN A 1 181 ? 16.166 7.958 -33.547 1.00 92.12 181 ASN A C 1
ATOM 1414 O O . ASN A 1 181 ? 15.621 7.148 -34.293 1.00 92.12 181 ASN A O 1
ATOM 1418 N N . PHE A 1 182 ? 17.026 7.580 -32.593 1.00 93.56 182 PHE A N 1
ATOM 1419 C CA . PHE A 1 182 ? 17.302 6.176 -32.285 1.00 93.56 182 PHE A CA 1
ATOM 1420 C C . PHE A 1 182 ? 16.032 5.436 -31.846 1.00 93.56 182 PHE A C 1
ATOM 1422 O O . PHE A 1 182 ? 15.775 4.333 -32.322 1.00 93.56 182 PHE A O 1
ATOM 1429 N N . VAL A 1 183 ? 15.222 6.040 -30.971 1.00 94.75 183 VAL A N 1
ATOM 1430 C CA . VAL A 1 183 ? 13.951 5.466 -30.512 1.00 94.75 183 VAL A CA 1
ATOM 1431 C C . VAL A 1 183 ? 12.974 5.299 -31.675 1.00 94.75 183 VAL A C 1
ATOM 1433 O O . VAL A 1 183 ? 12.370 4.235 -31.784 1.00 94.75 183 VAL A O 1
ATOM 1436 N N . GLN A 1 184 ? 12.830 6.290 -32.562 1.00 93.06 184 GLN A N 1
ATOM 1437 C CA . GLN A 1 184 ? 11.938 6.168 -33.725 1.00 93.06 184 GLN A CA 1
ATOM 1438 C C . GLN A 1 184 ? 12.377 5.043 -34.671 1.00 93.06 184 GLN A C 1
ATOM 1440 O O . GLN A 1 184 ? 11.561 4.203 -35.037 1.00 93.06 184 GLN A O 1
ATOM 1445 N N . ASP A 1 185 ? 13.669 4.962 -34.991 1.00 91.31 185 ASP A N 1
ATOM 1446 C CA . ASP A 1 185 ? 14.216 3.901 -35.848 1.00 91.31 185 ASP A CA 1
ATOM 1447 C C . ASP A 1 185 ? 14.081 2.509 -35.205 1.00 91.31 185 ASP A C 1
ATOM 1449 O O . ASP A 1 185 ? 13.780 1.515 -35.871 1.00 91.31 185 ASP A O 1
ATOM 1453 N N . TRP A 1 186 ? 14.240 2.418 -33.880 1.00 93.69 186 TRP A N 1
ATOM 1454 C CA . TRP A 1 186 ? 14.044 1.153 -33.182 1.00 93.69 186 TRP A CA 1
ATOM 1455 C C . TRP A 1 186 ? 12.590 0.682 -33.284 1.00 93.69 186 TRP A C 1
ATOM 1457 O O . TRP A 1 186 ? 12.364 -0.487 -33.600 1.00 93.69 186 TRP A O 1
ATOM 1467 N N . LYS A 1 187 ? 11.607 1.577 -33.112 1.00 93.50 187 LYS A N 1
ATOM 1468 C CA . LYS A 1 187 ? 10.175 1.243 -33.242 1.00 93.50 187 LYS A CA 1
ATOM 1469 C C . LYS A 1 187 ? 9.836 0.596 -34.582 1.00 93.50 187 LYS A C 1
ATOM 1471 O O . LYS A 1 187 ? 9.055 -0.350 -34.609 1.00 93.50 187 LYS A O 1
ATOM 1476 N N . GLU A 1 188 ? 10.446 1.054 -35.672 1.00 90.00 188 GLU A N 1
ATOM 1477 C CA . GLU A 1 188 ? 10.200 0.508 -37.013 1.00 90.00 188 GLU A CA 1
ATOM 1478 C C . GLU A 1 188 ? 10.726 -0.924 -37.181 1.00 90.00 188 GLU A C 1
ATOM 1480 O O . GLU A 1 188 ? 10.188 -1.698 -37.975 1.00 90.00 188 GLU A O 1
ATOM 1485 N N . CYS A 1 189 ? 11.753 -1.317 -36.419 1.00 89.19 189 CYS A N 1
ATOM 1486 C CA . CYS A 1 189 ? 12.402 -2.616 -36.579 1.00 89.19 189 CYS A CA 1
ATOM 1487 C C . CYS A 1 189 ? 12.108 -3.641 -35.471 1.00 89.19 189 CYS A C 1
ATOM 1489 O O . CYS A 1 189 ? 12.512 -4.798 -35.639 1.00 89.19 189 CYS A O 1
ATOM 1491 N N . ILE A 1 190 ? 11.373 -3.294 -34.400 1.00 92.06 190 ILE A N 1
ATOM 1492 C CA . ILE A 1 190 ? 11.121 -4.163 -33.221 1.00 92.06 190 ILE A CA 1
ATOM 1493 C C . ILE A 1 190 ? 10.651 -5.577 -33.578 1.00 92.06 190 ILE A C 1
ATOM 1495 O O . ILE A 1 190 ? 11.066 -6.560 -32.959 1.00 92.06 190 ILE A O 1
ATOM 1499 N N . GLU A 1 191 ? 9.810 -5.698 -34.605 1.00 88.12 191 GLU A N 1
ATOM 1500 C CA . GLU A 1 191 ? 9.204 -6.968 -34.998 1.00 88.12 191 GLU A CA 1
ATOM 1501 C C . GLU A 1 191 ? 10.150 -7.890 -35.768 1.00 88.12 191 GLU A C 1
ATOM 1503 O O . GLU A 1 191 ? 9.916 -9.097 -35.845 1.00 88.12 191 GLU A O 1
ATOM 1508 N N . SER A 1 192 ? 11.187 -7.315 -36.375 1.00 85.94 192 SER A N 1
ATOM 1509 C CA . SER A 1 192 ? 12.143 -8.017 -37.236 1.00 85.94 192 SER A CA 1
ATOM 1510 C C . SER A 1 192 ? 13.398 -8.478 -36.490 1.00 85.94 192 SER A C 1
ATOM 1512 O O . SER A 1 192 ? 14.186 -9.253 -37.029 1.00 85.94 192 SER A O 1
ATOM 1514 N N . GLN A 1 193 ? 13.593 -8.013 -35.251 1.00 87.38 193 GLN A N 1
ATOM 1515 C CA . GLN A 1 193 ? 14.801 -8.274 -34.473 1.00 87.38 193 GLN A CA 1
ATOM 1516 C C . GLN A 1 193 ? 14.846 -9.702 -33.916 1.00 87.38 193 GLN A C 1
ATOM 1518 O O . GLN A 1 193 ? 13.879 -10.190 -33.320 1.00 87.38 193 GLN A O 1
ATOM 1523 N N . ASP A 1 194 ? 16.011 -10.344 -34.011 1.00 89.81 194 ASP A N 1
ATOM 1524 C CA . ASP A 1 194 ? 16.344 -11.513 -33.194 1.00 89.81 194 ASP A CA 1
ATOM 1525 C C . ASP A 1 194 ? 16.740 -11.098 -31.761 1.00 89.81 194 ASP A C 1
ATOM 1527 O O . ASP A 1 194 ? 16.816 -9.913 -31.433 1.00 89.81 194 ASP A O 1
ATOM 1531 N N . THR A 1 195 ? 16.942 -12.076 -30.876 1.00 87.50 195 THR A N 1
ATOM 1532 C CA . THR A 1 195 ? 17.273 -11.817 -29.464 1.00 87.50 195 THR A CA 1
ATOM 1533 C C . THR A 1 195 ? 18.621 -11.112 -29.298 1.00 87.50 195 THR A C 1
ATOM 1535 O O . THR A 1 195 ? 18.727 -10.196 -28.497 1.00 87.50 195 THR A O 1
ATOM 1538 N N . THR A 1 196 ? 19.637 -11.467 -30.089 1.00 89.44 196 THR A N 1
ATOM 1539 C CA . THR A 1 196 ? 20.978 -10.870 -29.979 1.00 89.44 196 THR A CA 1
ATOM 1540 C C . THR A 1 196 ? 20.986 -9.405 -30.409 1.00 89.44 196 THR A C 1
ATOM 1542 O O . THR A 1 196 ? 21.665 -8.577 -29.800 1.00 89.44 196 THR A O 1
ATOM 1545 N N . VAL A 1 197 ? 20.236 -9.068 -31.459 1.00 89.12 197 VAL A N 1
ATOM 1546 C CA . VAL A 1 197 ? 20.061 -7.683 -31.906 1.00 89.12 197 VAL A CA 1
ATOM 1547 C C . VAL A 1 197 ? 19.271 -6.893 -30.869 1.00 89.12 197 VAL A C 1
ATOM 1549 O O . VAL A 1 197 ? 19.685 -5.788 -30.528 1.00 89.12 197 VAL A O 1
ATOM 1552 N N . TYR A 1 198 ? 18.193 -7.468 -30.334 1.00 92.62 198 TYR A N 1
ATOM 1553 C CA . TYR A 1 198 ? 17.405 -6.846 -29.273 1.00 92.62 198 TYR A CA 1
ATOM 1554 C C . TYR A 1 198 ? 18.263 -6.515 -28.040 1.00 92.62 198 TYR A C 1
ATOM 1556 O O . TYR A 1 198 ? 18.331 -5.351 -27.655 1.00 92.62 198 TYR A O 1
ATOM 1564 N N . ASP A 1 199 ? 18.996 -7.488 -27.489 1.00 92.25 199 ASP A N 1
ATOM 1565 C CA . ASP A 1 199 ? 19.829 -7.293 -26.291 1.00 92.25 199 ASP A CA 1
ATOM 1566 C C . ASP A 1 199 ? 20.877 -6.188 -26.499 1.00 92.25 199 ASP A C 1
ATOM 1568 O O . ASP A 1 199 ? 21.134 -5.366 -25.619 1.00 92.25 199 ASP A O 1
ATOM 1572 N N . ARG A 1 200 ? 21.454 -6.114 -27.705 1.00 90.69 200 ARG A N 1
ATOM 1573 C CA . ARG A 1 200 ? 22.399 -5.053 -28.067 1.00 90.69 200 ARG A CA 1
ATOM 1574 C C . ARG A 1 200 ? 21.740 -3.673 -28.084 1.00 90.69 200 ARG A C 1
ATOM 1576 O O . ARG A 1 200 ? 22.359 -2.717 -27.626 1.00 90.69 200 ARG A O 1
ATOM 1583 N N . TYR A 1 201 ? 20.529 -3.554 -28.626 1.00 93.31 201 TYR A N 1
ATOM 1584 C CA . TYR A 1 201 ? 19.800 -2.281 -28.658 1.00 93.31 201 TYR A CA 1
ATOM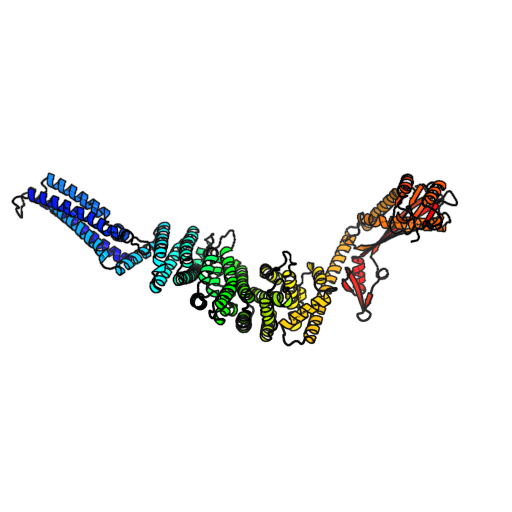 1585 C C . TYR A 1 201 ? 19.393 -1.840 -27.251 1.00 93.31 201 TYR A C 1
ATOM 1587 O O . TYR A 1 201 ? 19.516 -0.658 -26.942 1.00 93.31 201 TYR A O 1
ATOM 1595 N N . VAL A 1 202 ? 18.998 -2.780 -26.387 1.00 94.69 202 VAL A N 1
ATOM 1596 C CA . VAL A 1 202 ? 18.700 -2.514 -24.973 1.00 94.69 202 VAL A CA 1
ATOM 1597 C C . VAL A 1 202 ? 19.915 -1.930 -24.258 1.00 94.69 202 VAL A C 1
ATOM 1599 O O . VAL A 1 202 ? 19.798 -0.869 -23.652 1.00 94.69 202 VAL A O 1
ATOM 1602 N N . GLU A 1 203 ? 21.094 -2.555 -24.362 1.00 93.88 203 GLU A N 1
ATOM 1603 C CA . GLU A 1 203 ? 22.297 -2.021 -23.702 1.00 93.88 203 GLU A CA 1
ATOM 1604 C C . GLU A 1 203 ? 22.680 -0.634 -24.233 1.00 93.88 203 GLU A C 1
ATOM 1606 O O . GLU A 1 203 ? 23.013 0.250 -23.447 1.00 93.88 203 GLU A O 1
ATOM 1611 N N . ILE A 1 204 ? 22.581 -0.415 -25.548 1.00 92.00 204 ILE A N 1
ATOM 1612 C CA . ILE A 1 204 ? 22.853 0.894 -26.158 1.00 92.00 204 ILE A CA 1
ATOM 1613 C C . ILE A 1 204 ? 21.873 1.953 -25.641 1.00 92.00 204 ILE A C 1
ATOM 1615 O O . ILE A 1 204 ? 22.293 3.038 -25.242 1.00 92.00 204 ILE A O 1
ATOM 1619 N N . PHE A 1 205 ? 20.580 1.639 -25.620 1.00 95.25 205 PHE A N 1
ATOM 1620 C CA . PHE A 1 205 ? 19.548 2.546 -25.134 1.00 95.25 205 PHE A CA 1
ATOM 1621 C C . PHE A 1 205 ? 19.744 2.892 -23.659 1.00 95.25 205 PHE A C 1
ATOM 1623 O O . PHE A 1 205 ? 19.737 4.070 -23.302 1.00 95.25 205 PHE A O 1
ATOM 1630 N N . CYS A 1 206 ? 19.984 1.884 -22.817 1.00 95.38 206 CYS A N 1
ATOM 1631 C CA . CYS A 1 206 ? 20.268 2.074 -21.400 1.00 95.38 206 CYS A CA 1
ATOM 1632 C C . CYS A 1 206 ? 21.502 2.962 -21.193 1.00 95.38 206 CYS A C 1
ATOM 1634 O O . CYS A 1 206 ? 21.444 3.924 -20.434 1.00 95.38 206 CYS A O 1
ATOM 1636 N N . ASP A 1 207 ? 22.600 2.713 -21.909 1.00 92.81 207 ASP A N 1
ATOM 1637 C CA . ASP A 1 207 ? 23.786 3.573 -21.847 1.00 92.81 207 ASP A CA 1
ATOM 1638 C C . ASP A 1 207 ? 23.462 5.025 -22.233 1.00 92.81 207 ASP A C 1
ATOM 1640 O O . ASP A 1 207 ? 23.986 5.966 -21.633 1.00 92.81 207 ASP A O 1
ATOM 1644 N N . TYR A 1 208 ? 22.595 5.229 -23.227 1.00 92.44 208 TYR A N 1
ATOM 1645 C CA . TYR A 1 208 ? 22.240 6.556 -23.723 1.00 92.44 208 TYR A CA 1
ATOM 1646 C C . TYR A 1 208 ? 21.379 7.338 -22.739 1.00 92.44 208 TYR A C 1
ATOM 1648 O O . TYR A 1 208 ? 21.720 8.484 -22.441 1.00 92.44 208 TYR A O 1
ATOM 1656 N N . ILE A 1 209 ? 20.336 6.729 -22.169 1.00 94.31 209 ILE A N 1
ATOM 1657 C CA . ILE A 1 209 ? 19.516 7.399 -21.149 1.00 94.31 209 ILE A CA 1
ATOM 1658 C C . ILE A 1 209 ? 20.345 7.744 -19.907 1.00 94.31 209 ILE A C 1
ATOM 1660 O O . ILE A 1 209 ? 20.205 8.838 -19.368 1.00 94.31 209 ILE A O 1
ATOM 1664 N N . LEU A 1 210 ? 21.293 6.887 -19.507 1.00 92.75 210 LEU A N 1
ATOM 1665 C CA . LEU A 1 210 ? 22.191 7.179 -18.387 1.00 92.75 210 LEU A CA 1
ATOM 1666 C C . LEU A 1 210 ? 23.143 8.341 -18.691 1.00 92.75 210 LEU A C 1
ATOM 1668 O O . LEU A 1 210 ? 23.462 9.128 -17.804 1.00 92.75 210 LEU A O 1
ATOM 1672 N N . ILE A 1 211 ? 23.603 8.480 -19.938 1.00 91.56 211 ILE A N 1
ATOM 1673 C CA . ILE A 1 211 ? 24.396 9.642 -20.364 1.00 91.56 211 ILE A CA 1
ATOM 1674 C C . ILE A 1 211 ? 23.562 10.924 -20.323 1.00 91.56 211 ILE A C 1
ATOM 1676 O O . ILE A 1 211 ? 24.099 11.962 -19.942 1.00 91.56 211 ILE A O 1
ATOM 1680 N N . LEU A 1 212 ? 22.283 10.868 -20.706 1.00 92.56 212 LEU A N 1
ATOM 1681 C CA . LEU A 1 212 ? 21.390 12.024 -20.609 1.00 92.56 212 LEU A CA 1
ATOM 1682 C C . LEU A 1 212 ? 21.169 12.424 -19.146 1.00 92.56 212 LEU A C 1
ATOM 1684 O O . LEU A 1 212 ? 21.293 13.599 -18.835 1.00 92.56 212 LEU A O 1
ATOM 1688 N N . LEU A 1 213 ? 20.961 11.472 -18.232 1.00 90.50 213 LEU A N 1
ATOM 1689 C CA . LEU A 1 213 ? 20.775 11.769 -16.802 1.00 90.50 213 LEU A CA 1
ATOM 1690 C C . LEU A 1 213 ? 22.008 12.381 -16.123 1.00 90.50 213 LEU A C 1
ATOM 1692 O O . LEU A 1 213 ? 21.874 13.092 -15.128 1.00 90.50 213 LEU A O 1
ATOM 1696 N N . LYS A 1 214 ? 23.215 12.167 -16.665 1.00 88.38 214 LYS A N 1
ATOM 1697 C CA . LYS A 1 214 ? 24.449 12.800 -16.159 1.00 88.38 214 LYS A CA 1
ATOM 1698 C C . LYS A 1 214 ? 24.467 14.322 -16.293 1.00 88.38 214 LYS A C 1
ATOM 1700 O O . LYS A 1 214 ? 25.384 14.939 -15.762 1.00 88.38 214 LYS A O 1
ATOM 1705 N N . THR A 1 215 ? 23.515 14.942 -16.995 1.00 84.19 215 THR A N 1
ATOM 1706 C CA . THR A 1 215 ? 23.404 16.408 -17.004 1.00 84.19 215 THR A CA 1
ATOM 1707 C C . THR A 1 215 ? 22.759 16.977 -15.744 1.00 84.19 215 THR A C 1
ATOM 1709 O O . THR A 1 215 ? 22.849 18.182 -15.540 1.00 84.19 215 THR A O 1
ATOM 1712 N N . GLU A 1 216 ? 22.176 16.137 -14.880 1.00 84.06 216 GLU A N 1
ATOM 1713 C CA . GLU A 1 216 ? 21.666 16.513 -13.549 1.00 84.06 216 GLU A CA 1
ATOM 1714 C C . GLU A 1 216 ? 20.556 17.585 -13.573 1.00 84.06 216 GLU A C 1
ATOM 1716 O O . GLU A 1 216 ? 20.435 18.385 -12.644 1.00 84.06 216 GLU A O 1
ATOM 1721 N N . THR A 1 217 ? 19.743 17.623 -14.635 1.00 86.00 217 THR A N 1
ATOM 1722 C CA . THR A 1 217 ? 18.649 18.597 -14.800 1.00 86.00 217 THR A CA 1
ATOM 1723 C C . THR A 1 217 ? 17.277 17.930 -14.783 1.00 86.00 217 THR A C 1
ATOM 1725 O O . THR A 1 217 ? 17.119 16.789 -15.211 1.00 86.00 217 THR A O 1
ATOM 1728 N N . ASP A 1 218 ? 16.253 18.673 -14.367 1.00 88.12 218 ASP A N 1
ATOM 1729 C CA . ASP A 1 218 ? 14.857 18.218 -14.441 1.00 88.12 218 ASP A CA 1
ATOM 1730 C C . ASP A 1 218 ? 14.391 17.945 -15.876 1.00 88.12 218 ASP A C 1
ATOM 1732 O O . ASP A 1 218 ? 13.633 17.013 -16.133 1.00 88.12 218 ASP A O 1
ATOM 1736 N N . GLU A 1 219 ? 14.890 18.730 -16.832 1.00 91.69 219 GLU A N 1
ATOM 1737 C CA . GLU A 1 219 ? 14.681 18.484 -18.260 1.00 91.69 219 GLU A CA 1
ATOM 1738 C C . GLU A 1 219 ? 15.204 17.099 -18.666 1.00 91.69 219 GLU A C 1
ATOM 1740 O O . GLU A 1 219 ? 14.514 16.367 -19.370 1.00 91.69 219 GLU A O 1
ATOM 1745 N N . SER A 1 220 ? 16.352 16.676 -18.120 1.00 92.12 220 SER A N 1
ATOM 1746 C CA . SER A 1 220 ? 16.926 15.368 -18.440 1.00 92.12 220 SER A CA 1
ATOM 1747 C C . SER A 1 220 ? 16.121 14.180 -17.951 1.00 92.12 220 SER A C 1
ATOM 1749 O O . SER A 1 220 ? 16.038 13.177 -18.661 1.00 92.12 220 SER A O 1
ATOM 1751 N N . VAL A 1 221 ? 15.474 14.298 -16.794 1.00 92.81 221 VAL A N 1
ATOM 1752 C CA . VAL A 1 221 ? 14.566 13.262 -16.289 1.00 92.81 221 VAL A CA 1
ATOM 1753 C C . VAL A 1 221 ? 13.334 13.165 -17.179 1.00 92.81 221 VAL A C 1
ATOM 1755 O O . VAL A 1 221 ? 12.975 12.066 -17.599 1.00 92.81 221 VAL A O 1
ATOM 1758 N N . LYS A 1 222 ? 12.741 14.309 -17.544 1.00 93.56 222 LYS A N 1
ATOM 1759 C CA . LYS A 1 222 ? 11.558 14.365 -18.416 1.00 93.56 222 LYS A CA 1
ATOM 1760 C C . LYS A 1 222 ? 11.828 13.828 -19.816 1.00 93.56 222 LYS A C 1
ATOM 1762 O O . LYS A 1 222 ? 11.004 13.089 -20.353 1.00 93.56 222 LYS A O 1
ATOM 1767 N N . ASP A 1 223 ? 12.974 14.156 -20.403 1.00 94.94 223 ASP A N 1
ATOM 1768 C CA . ASP A 1 223 ? 13.356 13.635 -21.716 1.00 94.94 223 ASP A CA 1
ATOM 1769 C C . ASP A 1 223 ? 13.600 12.125 -21.666 1.00 94.94 223 ASP A C 1
ATOM 1771 O O . ASP A 1 223 ? 13.123 11.390 -22.532 1.00 94.94 223 ASP A O 1
ATOM 1775 N N . VAL A 1 224 ? 14.276 11.629 -20.626 1.00 95.50 224 VAL A N 1
ATOM 1776 C CA . VAL A 1 224 ? 14.488 10.187 -20.435 1.00 95.50 224 VAL A CA 1
ATOM 1777 C C . VAL A 1 224 ? 13.172 9.454 -20.198 1.00 95.50 224 VAL A C 1
ATOM 1779 O O . VAL A 1 224 ? 12.975 8.376 -20.764 1.00 95.50 224 VAL A O 1
ATOM 1782 N N . GLU A 1 225 ? 12.248 10.027 -19.431 1.00 95.31 225 GLU A N 1
ATOM 1783 C CA . GLU A 1 225 ? 10.902 9.485 -19.247 1.00 95.31 225 GLU A CA 1
ATOM 1784 C C . GLU A 1 225 ? 10.135 9.431 -20.565 1.00 95.31 225 GLU A C 1
ATOM 1786 O O . GLU A 1 225 ? 9.584 8.384 -20.903 1.00 95.31 225 GLU A O 1
ATOM 1791 N N . LYS A 1 226 ? 10.142 10.513 -21.347 1.00 95.88 226 LYS A N 1
ATOM 1792 C CA . LYS A 1 226 ? 9.474 10.575 -22.652 1.00 95.88 226 LYS A CA 1
ATOM 1793 C C . LYS A 1 226 ? 10.019 9.518 -23.612 1.00 95.88 226 LYS A C 1
ATOM 1795 O O . LYS A 1 226 ? 9.238 8.797 -24.235 1.00 95.88 226 LYS A O 1
ATOM 1800 N N . LEU A 1 227 ? 11.344 9.411 -23.725 1.00 96.44 227 LEU A N 1
ATOM 1801 C CA . LEU A 1 227 ? 12.013 8.433 -24.588 1.00 96.44 227 LEU A CA 1
ATOM 1802 C C . LEU A 1 227 ? 11.689 6.997 -24.157 1.00 96.44 227 LEU A C 1
ATOM 1804 O O . LEU A 1 227 ? 11.317 6.171 -24.991 1.00 96.44 227 LEU A O 1
ATOM 1808 N N . SER A 1 228 ? 11.782 6.721 -22.854 1.00 97.12 228 SER A N 1
ATOM 1809 C CA . SER A 1 228 ? 11.491 5.403 -22.279 1.00 97.12 228 SER A CA 1
ATOM 1810 C C . SER A 1 228 ? 10.025 5.025 -22.467 1.00 97.12 228 SER A C 1
ATOM 1812 O O . SER A 1 228 ? 9.738 3.930 -22.944 1.00 97.12 228 SER A O 1
ATOM 1814 N N . SER A 1 229 ? 9.104 5.943 -22.168 1.00 96.25 229 SER A N 1
ATOM 1815 C CA . SER A 1 229 ? 7.660 5.708 -22.268 1.00 96.25 229 SER A CA 1
ATOM 1816 C C . SER A 1 229 ? 7.260 5.411 -23.700 1.00 96.25 229 SER A C 1
ATOM 1818 O O . SER A 1 229 ? 6.631 4.394 -23.966 1.00 96.25 229 SER A O 1
ATOM 1820 N N . SER A 1 230 ? 7.716 6.239 -24.642 1.00 95.44 230 SER A N 1
ATOM 1821 C CA . SER A 1 230 ? 7.381 6.079 -26.054 1.00 95.44 230 SER A CA 1
ATOM 1822 C C . SER A 1 230 ? 7.850 4.738 -26.621 1.00 95.44 230 SER A C 1
ATOM 1824 O O . SER A 1 230 ? 7.163 4.122 -27.438 1.00 95.44 230 SER A O 1
ATOM 1826 N N . LEU A 1 231 ? 9.025 4.274 -26.195 1.00 95.81 231 LEU A N 1
ATOM 1827 C CA . LEU A 1 231 ? 9.563 2.993 -26.622 1.00 95.81 231 LEU A CA 1
ATOM 1828 C C . LEU A 1 231 ? 8.820 1.824 -25.960 1.00 95.81 231 LEU A C 1
ATOM 1830 O O . LEU A 1 231 ? 8.304 0.962 -26.669 1.00 95.81 231 LEU A O 1
ATOM 1834 N N . VAL A 1 232 ? 8.729 1.808 -24.627 1.00 96.88 232 VAL A N 1
ATOM 1835 C CA . VAL A 1 232 ? 8.090 0.726 -23.858 1.00 96.88 232 VAL A CA 1
ATOM 1836 C C . VAL A 1 232 ? 6.627 0.557 -24.268 1.00 96.88 232 VAL A C 1
ATOM 1838 O O . VAL A 1 232 ? 6.209 -0.564 -24.543 1.00 96.88 232 VAL A O 1
ATOM 1841 N N . GLU A 1 233 ? 5.878 1.651 -24.412 1.00 96.62 233 GLU A N 1
ATOM 1842 C CA . GLU A 1 233 ? 4.494 1.641 -24.899 1.00 96.62 233 GLU A CA 1
ATOM 1843 C C . GLU A 1 233 ? 4.376 0.930 -26.256 1.00 96.62 233 GLU A C 1
ATOM 1845 O O . GLU A 1 233 ? 3.511 0.073 -26.438 1.00 96.62 233 GLU A O 1
ATOM 1850 N N . THR A 1 234 ? 5.293 1.211 -27.190 1.00 96.38 234 THR A N 1
ATOM 1851 C CA . THR A 1 234 ? 5.291 0.578 -28.520 1.00 96.38 234 THR A CA 1
ATOM 1852 C C . THR A 1 234 ? 5.508 -0.937 -28.425 1.00 96.38 234 THR A C 1
ATOM 1854 O O . THR A 1 234 ? 4.854 -1.703 -29.133 1.00 96.38 234 THR A O 1
ATOM 1857 N N . PHE A 1 235 ? 6.397 -1.395 -27.537 1.00 96.25 235 PHE A N 1
ATOM 1858 C CA . PHE A 1 235 ? 6.612 -2.829 -27.329 1.00 96.25 235 PHE A CA 1
ATOM 1859 C C . PHE A 1 235 ? 5.405 -3.511 -26.672 1.00 96.25 235 PHE A C 1
ATOM 1861 O O . PHE A 1 235 ? 5.004 -4.588 -27.114 1.00 96.25 235 PHE A O 1
ATOM 1868 N N . LEU A 1 236 ? 4.831 -2.904 -25.627 1.00 96.12 236 LEU A N 1
ATOM 1869 C CA . LEU A 1 236 ? 3.716 -3.482 -24.866 1.00 96.12 236 LEU A CA 1
ATOM 1870 C C . LEU A 1 236 ? 2.426 -3.570 -25.702 1.00 96.12 236 LEU A C 1
ATOM 1872 O O . LEU A 1 236 ? 1.688 -4.549 -25.580 1.00 96.12 236 LEU A O 1
ATOM 1876 N N . ARG A 1 237 ? 2.195 -2.606 -26.605 1.00 95.00 237 ARG A N 1
ATOM 1877 C CA . ARG A 1 237 ? 1.014 -2.550 -27.489 1.00 95.00 237 ARG A CA 1
ATOM 1878 C C . ARG A 1 237 ? 1.144 -3.340 -28.797 1.00 95.00 237 ARG A C 1
ATOM 1880 O O . ARG A 1 237 ? 0.195 -3.372 -29.572 1.00 95.00 237 ARG A O 1
ATOM 1887 N N . SER A 1 238 ? 2.286 -3.972 -29.072 1.00 93.94 238 SER A N 1
ATOM 1888 C CA . SER A 1 238 ? 2.486 -4.743 -30.311 1.00 93.94 238 SER A CA 1
ATOM 1889 C C . SER A 1 238 ? 1.586 -5.978 -30.374 1.00 93.94 238 SER A C 1
ATOM 1891 O O . SER A 1 238 ? 1.494 -6.713 -29.402 1.00 93.94 238 SER A O 1
ATOM 1893 N N . ASP A 1 239 ? 1.028 -6.310 -31.540 1.00 90.31 239 ASP A N 1
ATOM 1894 C CA . ASP A 1 239 ? 0.221 -7.530 -31.726 1.00 90.31 239 ASP A CA 1
ATOM 1895 C C . ASP A 1 239 ? 1.023 -8.839 -31.553 1.00 90.31 239 ASP A C 1
ATOM 1897 O O . ASP A 1 239 ? 0.461 -9.924 -31.382 1.00 90.31 239 ASP A O 1
ATOM 1901 N N . LYS A 1 240 ? 2.361 -8.775 -31.603 1.00 92.44 240 LYS A N 1
ATOM 1902 C CA . LYS A 1 240 ? 3.233 -9.952 -31.510 1.00 92.44 240 LYS A CA 1
ATOM 1903 C C . LYS A 1 240 ? 3.614 -10.255 -30.062 1.00 92.44 240 LYS A C 1
ATOM 1905 O O . LYS A 1 240 ? 4.376 -9.523 -29.439 1.00 92.44 240 LYS A O 1
ATOM 1910 N N . VAL A 1 241 ? 3.229 -11.441 -29.584 1.00 91.88 241 VAL A N 1
ATOM 1911 C CA . VAL A 1 241 ? 3.533 -11.964 -28.231 1.00 91.88 241 VAL A CA 1
ATOM 1912 C C . VAL A 1 241 ? 5.020 -11.841 -27.852 1.00 91.88 241 VAL A C 1
ATOM 1914 O O . VAL A 1 241 ? 5.353 -11.405 -26.753 1.00 91.88 241 VAL A O 1
ATOM 1917 N N . ASN A 1 242 ? 5.940 -12.174 -28.766 1.00 91.06 242 ASN A N 1
ATOM 1918 C CA . ASN A 1 242 ? 7.383 -12.061 -28.506 1.00 91.06 242 ASN A CA 1
ATOM 1919 C C . ASN A 1 242 ? 7.859 -10.609 -28.327 1.00 91.06 242 ASN A C 1
ATOM 1921 O O . ASN A 1 242 ? 8.835 -10.379 -27.616 1.00 91.06 242 ASN A O 1
ATOM 1925 N N . VAL A 1 243 ? 7.199 -9.641 -28.964 1.00 93.88 243 VAL A N 1
ATOM 1926 C CA . VAL A 1 243 ? 7.516 -8.214 -28.820 1.00 93.88 243 VAL A CA 1
ATOM 1927 C C . VAL A 1 243 ? 6.974 -7.699 -27.486 1.00 93.88 243 VAL A C 1
ATOM 1929 O O . VAL A 1 243 ? 7.730 -7.081 -26.742 1.00 93.88 243 VAL A O 1
ATOM 1932 N N . LYS A 1 244 ? 5.747 -8.077 -27.101 1.00 94.56 244 LYS A N 1
ATOM 1933 C CA . LYS A 1 244 ? 5.196 -7.790 -25.761 1.00 94.56 244 LYS A CA 1
ATOM 1934 C C . LYS A 1 244 ? 6.105 -8.300 -24.642 1.00 94.56 244 LYS A C 1
ATOM 1936 O O . LYS A 1 244 ? 6.442 -7.564 -23.719 1.00 94.56 244 LYS A O 1
ATOM 1941 N N . LYS A 1 245 ? 6.581 -9.545 -24.778 1.00 94.12 245 LYS A N 1
ATOM 1942 C CA . LYS A 1 245 ? 7.555 -10.171 -23.869 1.00 94.12 245 LYS A CA 1
ATOM 1943 C C . LYS A 1 245 ? 8.821 -9.322 -23.705 1.00 94.12 245 LYS A C 1
ATOM 1945 O O . LYS A 1 245 ? 9.276 -9.114 -22.586 1.00 94.12 245 LYS A O 1
ATOM 1950 N N . ARG A 1 246 ? 9.374 -8.824 -24.814 1.00 94.31 246 ARG A N 1
ATOM 1951 C CA . ARG A 1 246 ? 10.536 -7.925 -24.807 1.00 94.31 246 ARG A CA 1
ATOM 1952 C C . ARG A 1 246 ? 10.215 -6.596 -24.123 1.00 94.31 246 ARG A C 1
ATOM 1954 O O . ARG A 1 246 ? 11.018 -6.140 -23.325 1.00 94.31 246 ARG A O 1
ATOM 1961 N N . GLY A 1 247 ? 9.030 -6.029 -24.350 1.00 94.81 247 GLY A N 1
ATOM 1962 C CA . GLY A 1 247 ? 8.571 -4.816 -23.662 1.00 94.81 247 GLY A CA 1
ATOM 1963 C C . GLY A 1 247 ? 8.617 -4.934 -22.142 1.00 94.81 247 GLY A C 1
ATOM 1964 O O . GLY A 1 247 ? 9.194 -4.075 -21.484 1.00 94.81 247 GLY A O 1
ATOM 1965 N N . VAL A 1 248 ? 8.105 -6.042 -21.599 1.00 94.88 248 VAL A N 1
ATOM 1966 C CA . VAL A 1 248 ? 8.154 -6.335 -20.155 1.00 94.88 248 VAL A CA 1
ATOM 1967 C C . VAL A 1 248 ? 9.599 -6.388 -19.640 1.00 94.88 248 VAL A C 1
ATOM 1969 O O . VAL A 1 248 ? 9.916 -5.764 -18.629 1.00 94.88 248 VAL A O 1
ATOM 1972 N N . GLN A 1 249 ? 10.494 -7.081 -20.355 1.00 94.44 249 GLN A N 1
ATOM 1973 C CA . GLN A 1 249 ? 11.917 -7.168 -19.993 1.00 94.44 249 GLN A CA 1
ATOM 1974 C C . GLN A 1 249 ? 12.626 -5.810 -20.071 1.00 94.44 249 GLN A C 1
ATOM 1976 O O . GLN A 1 249 ? 13.475 -5.500 -19.237 1.00 94.44 249 GLN A O 1
ATOM 1981 N N . LEU A 1 250 ? 12.285 -4.994 -21.072 1.00 95.62 250 LEU A N 1
ATOM 1982 C CA . LEU A 1 250 ? 12.821 -3.647 -21.229 1.00 95.62 250 LEU A CA 1
ATOM 1983 C C . LEU A 1 250 ? 12.417 -2.759 -20.049 1.00 95.62 250 LEU A C 1
ATOM 1985 O O . LEU A 1 250 ? 13.267 -2.040 -19.529 1.00 95.62 250 LEU A O 1
ATOM 1989 N N . SER A 1 251 ? 11.160 -2.834 -19.595 1.00 95.25 251 SER A N 1
ATOM 1990 C CA . SER A 1 251 ? 10.697 -2.095 -18.415 1.00 95.25 251 SER A CA 1
ATOM 1991 C C . SER A 1 251 ? 11.544 -2.421 -17.184 1.00 95.25 251 SER A C 1
ATOM 1993 O O . SER A 1 251 ? 12.075 -1.507 -16.561 1.00 95.25 251 SER A O 1
ATOM 1995 N N . GLU A 1 252 ? 11.739 -3.704 -16.865 1.00 94.25 252 GLU A N 1
ATOM 1996 C CA . GLU A 1 252 ? 12.579 -4.126 -15.732 1.00 94.25 252 GLU A CA 1
ATOM 1997 C C . GLU A 1 252 ? 14.028 -3.631 -15.882 1.00 94.25 252 GLU A C 1
ATOM 1999 O O . GLU A 1 252 ? 14.592 -3.049 -14.951 1.00 94.25 252 GLU A O 1
ATOM 2004 N N . ARG A 1 253 ? 14.610 -3.772 -17.081 1.00 95.44 253 ARG A N 1
ATOM 2005 C CA . ARG A 1 253 ? 15.999 -3.376 -17.359 1.00 95.44 253 ARG A CA 1
ATOM 2006 C C . ARG A 1 253 ? 16.240 -1.874 -17.216 1.00 95.44 253 ARG A C 1
ATOM 2008 O O . ARG A 1 253 ? 17.314 -1.473 -16.763 1.00 95.44 253 ARG A O 1
ATOM 2015 N N . ILE A 1 254 ? 15.268 -1.040 -17.589 1.00 96.31 254 ILE A N 1
ATOM 2016 C CA . ILE A 1 254 ? 15.353 0.415 -17.411 1.00 96.31 254 ILE A CA 1
ATOM 2017 C C . ILE A 1 254 ? 15.463 0.748 -15.920 1.00 96.31 254 ILE A C 1
ATOM 2019 O O . ILE A 1 254 ? 16.404 1.439 -15.530 1.00 96.31 254 ILE A O 1
ATOM 2023 N N . TYR A 1 255 ? 14.580 0.210 -15.073 1.00 95.81 255 TYR A N 1
ATOM 2024 C CA . TYR A 1 255 ? 14.619 0.477 -13.629 1.00 95.81 255 TYR A CA 1
ATOM 2025 C C . TYR A 1 255 ? 15.876 -0.064 -12.949 1.00 95.81 255 TYR A C 1
ATOM 2027 O O . TYR A 1 255 ? 16.438 0.623 -12.098 1.00 95.81 255 TYR A O 1
ATOM 2035 N N . GLU A 1 256 ? 16.372 -1.236 -13.353 1.00 94.69 256 GLU A N 1
ATOM 2036 C CA . GLU A 1 256 ? 17.656 -1.763 -12.871 1.00 94.69 256 GLU A CA 1
ATOM 2037 C C . GLU A 1 256 ? 18.805 -0.778 -13.147 1.00 94.69 256 GLU A C 1
ATOM 2039 O O . GLU A 1 256 ? 19.602 -0.464 -12.257 1.00 94.69 256 GLU A O 1
ATOM 2044 N N . LYS A 1 257 ? 18.891 -0.256 -14.376 1.00 95.25 257 LYS A N 1
ATOM 2045 C CA . LYS A 1 257 ? 19.954 0.675 -14.784 1.00 95.25 257 LYS A CA 1
ATOM 2046 C C . LYS A 1 257 ? 19.811 2.038 -14.115 1.00 95.25 257 LYS A C 1
ATOM 2048 O O . LYS A 1 257 ? 20.820 2.613 -13.709 1.00 95.25 257 LYS A O 1
ATOM 2053 N N . LEU A 1 258 ? 18.584 2.538 -13.965 1.00 94.56 258 LEU A N 1
ATOM 2054 C CA . LEU A 1 258 ? 18.302 3.771 -13.226 1.00 94.56 258 LEU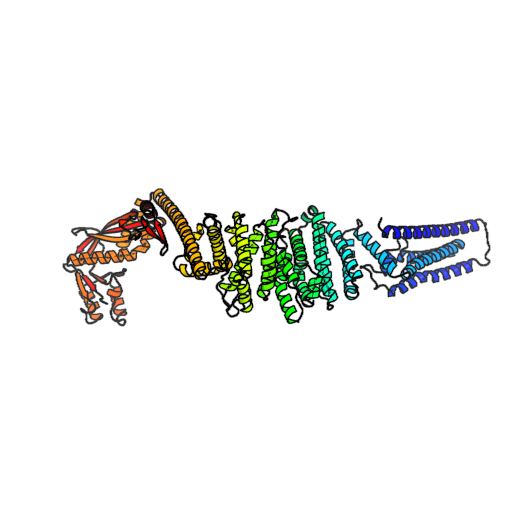 A CA 1
ATOM 2055 C C . LEU A 1 258 ? 18.708 3.640 -11.760 1.00 94.56 258 LEU A C 1
ATOM 2057 O O . LEU A 1 258 ? 19.371 4.527 -11.227 1.00 94.56 258 LEU A O 1
ATOM 2061 N N . TRP A 1 259 ? 18.375 2.519 -11.120 1.00 94.12 259 TRP A N 1
ATOM 2062 C CA . TRP A 1 259 ? 18.771 2.271 -9.740 1.00 94.12 259 TRP A CA 1
ATOM 2063 C C . TRP A 1 259 ? 20.295 2.212 -9.581 1.00 94.12 259 TRP A C 1
ATOM 2065 O O . TRP A 1 259 ? 20.847 2.886 -8.710 1.00 94.12 259 TRP A O 1
ATOM 2075 N N . ALA A 1 260 ? 20.992 1.488 -10.462 1.00 93.81 260 ALA A N 1
ATOM 2076 C CA . ALA A 1 260 ? 22.455 1.451 -10.470 1.00 93.81 260 ALA A CA 1
ATOM 2077 C C . ALA A 1 260 ? 23.069 2.854 -10.644 1.00 93.81 260 ALA A C 1
ATOM 2079 O O . ALA A 1 260 ? 24.005 3.219 -9.936 1.00 93.81 260 ALA A O 1
ATOM 2080 N N . PHE A 1 261 ? 22.502 3.676 -11.530 1.00 93.00 261 PHE A N 1
ATOM 2081 C CA . PHE A 1 261 ? 22.940 5.057 -11.721 1.00 93.00 261 PHE A CA 1
ATOM 2082 C C . PHE A 1 261 ? 22.753 5.921 -10.471 1.00 93.00 261 PHE A C 1
ATOM 2084 O O . PHE A 1 261 ? 23.651 6.690 -10.127 1.00 93.00 261 PHE A O 1
ATOM 2091 N N . ILE A 1 262 ? 21.617 5.791 -9.781 1.00 92.25 262 ILE A N 1
ATOM 2092 C CA . ILE A 1 262 ? 21.338 6.536 -8.547 1.00 92.25 262 ILE A CA 1
ATOM 2093 C C . ILE A 1 262 ? 22.369 6.199 -7.469 1.00 92.25 262 ILE A C 1
ATOM 2095 O O . ILE A 1 262 ? 22.878 7.111 -6.817 1.00 92.25 262 ILE A O 1
ATOM 2099 N N . LEU A 1 263 ? 22.716 4.918 -7.311 1.00 91.31 263 LEU A N 1
ATOM 2100 C CA . LEU A 1 263 ? 23.728 4.478 -6.347 1.00 91.31 263 LEU A CA 1
ATOM 2101 C C . LEU A 1 263 ? 25.091 5.130 -6.591 1.00 91.31 263 LEU A C 1
ATOM 2103 O O . LEU A 1 263 ? 25.732 5.583 -5.643 1.00 91.31 263 LEU A O 1
ATOM 2107 N N . ASP A 1 264 ? 25.495 5.239 -7.855 1.00 91.69 264 ASP A N 1
ATOM 2108 C CA . ASP A 1 264 ? 26.775 5.836 -8.236 1.00 91.69 264 ASP A CA 1
ATOM 2109 C C . ASP A 1 264 ? 26.769 7.381 -8.179 1.00 91.69 264 ASP A C 1
ATOM 2111 O O . ASP A 1 264 ? 27.836 7.994 -8.175 1.00 91.69 264 ASP A O 1
ATOM 2115 N N . ASN A 1 265 ? 25.593 8.031 -8.146 1.00 89.31 265 ASN A N 1
ATOM 2116 C CA . ASN A 1 265 ? 25.441 9.487 -8.336 1.00 89.31 265 ASN A CA 1
ATOM 2117 C C . ASN A 1 265 ? 24.483 10.148 -7.320 1.00 89.31 265 ASN A C 1
ATOM 2119 O O . ASN A 1 265 ? 23.785 11.112 -7.640 1.00 89.31 265 ASN A O 1
ATOM 2123 N N . THR A 1 266 ? 24.446 9.654 -6.080 1.00 86.88 266 THR A N 1
ATOM 2124 C CA . THR A 1 266 ? 23.490 10.091 -5.038 1.00 86.88 266 THR A CA 1
ATOM 2125 C C . THR A 1 266 ? 23.426 11.611 -4.814 1.00 86.88 266 THR A C 1
ATOM 2127 O O . THR A 1 266 ? 22.333 12.169 -4.714 1.00 86.88 266 THR A O 1
ATOM 2130 N N . GLU A 1 267 ? 24.565 12.310 -4.769 1.00 84.56 267 GLU A N 1
ATOM 2131 C CA . GLU A 1 267 ? 24.617 13.773 -4.575 1.00 84.56 267 GLU A CA 1
ATOM 2132 C C . GLU A 1 267 ? 24.036 14.561 -5.756 1.00 84.56 267 GLU A C 1
ATOM 2134 O O . GLU A 1 267 ? 23.403 15.603 -5.574 1.00 84.56 267 GLU A O 1
ATOM 2139 N N . SER A 1 268 ? 24.214 14.050 -6.971 1.00 81.50 268 SER A N 1
ATOM 2140 C CA . SER A 1 268 ? 23.678 14.643 -8.194 1.00 81.50 268 SER A CA 1
ATOM 2141 C C . SER A 1 268 ? 22.161 14.491 -8.262 1.00 81.50 268 SER A C 1
ATOM 2143 O O . SER A 1 268 ? 21.449 15.456 -8.537 1.00 81.50 268 SER A O 1
ATOM 2145 N N . VAL A 1 269 ? 21.650 13.305 -7.919 1.00 85.12 269 VAL A N 1
ATOM 2146 C CA . VAL A 1 269 ? 20.210 13.001 -7.938 1.00 85.12 269 VAL A CA 1
ATOM 2147 C C . VAL A 1 269 ? 19.435 13.860 -6.935 1.00 85.12 269 VAL A C 1
ATOM 2149 O O . VAL A 1 269 ? 18.333 14.300 -7.241 1.00 85.12 269 VAL A O 1
ATOM 2152 N N . LYS A 1 270 ? 20.023 14.217 -5.783 1.00 83.44 270 LYS A N 1
ATOM 2153 C CA . LYS A 1 270 ? 19.390 15.130 -4.805 1.00 83.44 270 LYS A CA 1
ATOM 2154 C C . LYS A 1 270 ? 19.031 16.508 -5.380 1.00 83.44 270 LYS A C 1
ATOM 2156 O O . LYS A 1 270 ? 18.175 17.198 -4.817 1.00 83.44 270 LYS A O 1
ATOM 2161 N N . LYS A 1 271 ? 19.684 16.950 -6.460 1.00 82.38 271 LYS A N 1
ATOM 2162 C CA . LYS A 1 271 ? 19.417 18.256 -7.088 1.00 82.38 271 LYS A CA 1
ATOM 2163 C C . LYS A 1 271 ? 18.125 18.247 -7.902 1.00 82.38 271 LYS A C 1
ATOM 2165 O O . LYS A 1 271 ? 17.432 19.262 -7.909 1.00 82.38 271 LYS A O 1
ATOM 2170 N N . ILE A 1 272 ? 17.776 17.103 -8.484 1.00 84.19 272 ILE A N 1
ATOM 2171 C CA . ILE A 1 272 ? 16.558 16.888 -9.271 1.00 84.19 272 ILE A CA 1
ATOM 2172 C C . ILE A 1 272 ? 15.332 17.200 -8.405 1.00 84.19 272 ILE A C 1
ATOM 2174 O O . ILE A 1 272 ? 15.307 16.903 -7.208 1.00 84.19 272 ILE A O 1
ATOM 2178 N N . SER A 1 273 ? 14.353 17.886 -8.985 1.00 84.19 273 SER A N 1
ATOM 2179 C CA . SER A 1 273 ? 13.108 18.292 -8.331 1.00 84.19 273 SER A CA 1
ATOM 2180 C C . SER A 1 273 ? 11.851 17.691 -8.960 1.00 84.19 273 SER A C 1
ATOM 2182 O O . SER A 1 273 ? 10.761 17.912 -8.439 1.00 84.19 273 SER A O 1
ATOM 2184 N N . THR A 1 274 ? 12.007 16.925 -10.042 1.00 87.06 274 THR A N 1
ATOM 2185 C CA . THR A 1 274 ? 10.929 16.284 -10.806 1.00 87.06 274 THR A CA 1
ATOM 2186 C C . THR A 1 274 ? 10.862 14.773 -10.586 1.00 87.06 274 THR A C 1
ATOM 2188 O O . THR A 1 274 ? 11.861 14.131 -10.255 1.00 87.06 274 THR A O 1
ATOM 2191 N N . ASP A 1 275 ? 9.664 14.206 -10.748 1.00 87.75 275 ASP A N 1
ATOM 2192 C CA . ASP A 1 275 ? 9.406 12.769 -10.693 1.00 87.75 275 ASP A CA 1
ATOM 2193 C C . ASP A 1 275 ? 9.706 12.060 -12.024 1.00 87.75 275 ASP A C 1
ATOM 2195 O O . ASP A 1 275 ? 9.782 12.680 -13.081 1.00 87.75 275 ASP A O 1
ATOM 2199 N N . TYR A 1 276 ? 9.906 10.740 -11.937 1.00 90.94 276 TYR A N 1
ATOM 2200 C CA . TYR A 1 276 ? 10.029 9.829 -13.078 1.00 90.94 276 TYR A CA 1
ATOM 2201 C C . TYR A 1 276 ? 8.887 8.808 -13.040 1.00 90.94 276 TYR A C 1
ATOM 2203 O O . TYR A 1 276 ? 8.873 7.957 -12.150 1.00 90.94 276 TYR A O 1
ATOM 2211 N N . THR A 1 277 ? 7.919 8.896 -13.955 1.00 91.50 277 THR A N 1
ATOM 2212 C CA . THR A 1 277 ? 6.620 8.188 -13.844 1.00 91.50 277 THR A CA 1
ATOM 2213 C C . THR A 1 277 ? 6.349 7.098 -14.895 1.00 91.50 277 THR A C 1
ATOM 2215 O O . THR A 1 277 ? 5.195 6.823 -15.232 1.00 91.50 277 THR A O 1
ATOM 2218 N N . LEU A 1 278 ? 7.396 6.447 -15.418 1.00 94.06 278 LEU A N 1
ATOM 2219 C CA . LEU A 1 278 ? 7.282 5.439 -16.485 1.00 94.06 278 LEU A CA 1
ATOM 2220 C C . LEU A 1 278 ? 6.297 4.295 -16.163 1.00 94.06 278 LEU A C 1
ATOM 2222 O O . LEU A 1 278 ? 5.398 4.016 -16.958 1.00 94.06 278 LEU A O 1
ATOM 2226 N N . PHE A 1 279 ? 6.472 3.592 -15.044 1.00 93.62 279 PHE A N 1
ATOM 2227 C CA . PHE A 1 279 ? 5.670 2.413 -14.707 1.00 93.62 279 PHE A CA 1
ATOM 2228 C C . PHE A 1 279 ? 4.268 2.803 -14.252 1.00 93.62 279 PHE A C 1
ATOM 2230 O O . PHE A 1 279 ? 3.301 2.154 -14.646 1.00 93.62 279 PHE A O 1
ATOM 2237 N N . GLY A 1 280 ? 4.138 3.890 -13.487 1.00 91.44 280 GLY A N 1
ATOM 2238 C CA . GLY A 1 280 ? 2.836 4.413 -13.066 1.00 91.44 280 GLY A CA 1
ATOM 2239 C C . GLY A 1 280 ? 1.930 4.752 -14.255 1.00 91.44 280 GLY A C 1
ATOM 2240 O O . GLY A 1 280 ? 0.740 4.421 -14.248 1.00 91.44 280 GLY A O 1
ATOM 2241 N N . ASN A 1 281 ? 2.507 5.324 -15.319 1.00 92.44 281 ASN A N 1
ATOM 2242 C CA . ASN A 1 281 ? 1.782 5.681 -16.542 1.00 92.44 281 ASN A CA 1
ATOM 2243 C C . ASN A 1 281 ? 1.463 4.470 -17.431 1.00 92.44 281 ASN A C 1
ATOM 2245 O O . ASN A 1 281 ? 0.407 4.439 -18.061 1.00 92.44 281 ASN A O 1
ATOM 2249 N N . LEU A 1 282 ? 2.347 3.469 -17.475 1.00 94.69 282 LEU A N 1
ATOM 2250 C CA . LEU A 1 282 ? 2.218 2.307 -18.365 1.00 94.69 282 LEU A CA 1
ATOM 2251 C C . LEU A 1 282 ? 1.683 1.042 -17.678 1.00 94.69 282 LEU A C 1
ATOM 2253 O O . LEU A 1 282 ? 1.637 -0.014 -18.304 1.00 94.69 282 LEU A O 1
ATOM 2257 N N . GLN A 1 283 ? 1.247 1.113 -16.418 1.00 94.00 283 GLN A N 1
ATOM 2258 C CA . GLN A 1 283 ? 0.772 -0.052 -15.658 1.00 94.00 283 GLN A CA 1
ATOM 2259 C C . GLN A 1 283 ? -0.357 -0.832 -16.359 1.00 94.00 283 GLN A C 1
ATOM 2261 O O . GLN A 1 283 ? -0.382 -2.061 -16.305 1.00 94.00 283 GLN A O 1
ATOM 2266 N N . PHE A 1 284 ? -1.278 -0.151 -17.051 1.00 94.00 284 PHE A N 1
ATOM 2267 C CA . PHE A 1 284 ? -2.381 -0.810 -17.757 1.00 94.00 284 PHE A CA 1
ATOM 2268 C C . PHE A 1 284 ? -1.901 -1.503 -19.034 1.00 94.00 284 PHE A C 1
ATOM 2270 O O . PHE A 1 284 ? -2.247 -2.661 -19.252 1.00 94.00 284 PHE A O 1
ATOM 2277 N N . ASP A 1 285 ? -1.043 -0.842 -19.816 1.00 95.75 285 ASP A N 1
ATOM 2278 C CA . ASP A 1 285 ? -0.401 -1.440 -20.992 1.00 95.75 285 ASP A CA 1
ATOM 2279 C C . ASP A 1 285 ? 0.466 -2.645 -20.589 1.00 95.75 285 ASP A C 1
ATOM 2281 O O . ASP A 1 285 ? 0.478 -3.677 -21.258 1.00 95.75 285 ASP A O 1
ATOM 2285 N N . PHE A 1 286 ? 1.155 -2.549 -19.448 1.00 95.56 286 PHE A N 1
ATOM 2286 C CA . PHE A 1 286 ? 1.932 -3.642 -18.870 1.00 95.56 286 PHE A CA 1
ATOM 2287 C C . PHE A 1 286 ? 1.030 -4.817 -18.483 1.00 95.56 286 PHE A C 1
ATOM 2289 O O . PHE A 1 286 ? 1.323 -5.964 -18.823 1.00 95.56 286 PHE A O 1
ATOM 2296 N N . GLN A 1 287 ? -0.095 -4.544 -17.820 1.00 95.31 287 GLN A N 1
ATOM 2297 C CA . GLN A 1 287 ? -1.082 -5.559 -17.465 1.00 95.31 287 GLN A CA 1
ATOM 2298 C C . GLN A 1 287 ? -1.643 -6.264 -18.710 1.00 95.31 287 GLN A C 1
ATOM 2300 O O . GLN A 1 287 ? -1.682 -7.494 -18.749 1.00 95.31 287 GLN A O 1
ATOM 2305 N N . GLU A 1 288 ? -2.058 -5.509 -19.731 1.00 94.12 288 GLU A N 1
ATOM 2306 C CA . GLU A 1 288 ? -2.555 -6.054 -21.002 1.00 94.12 288 GLU A CA 1
ATOM 2307 C C . GLU A 1 288 ? -1.494 -6.880 -21.730 1.00 94.12 288 GLU A C 1
ATOM 2309 O O . GLU A 1 288 ? -1.794 -7.953 -22.256 1.00 94.12 288 GLU A O 1
ATOM 2314 N N . ALA A 1 289 ? -0.236 -6.441 -21.709 1.00 94.81 289 ALA A N 1
ATOM 2315 C CA . ALA A 1 289 ? 0.853 -7.211 -22.288 1.00 94.81 289 ALA A CA 1
ATOM 2316 C C . ALA A 1 289 ? 1.047 -8.552 -21.570 1.00 94.81 289 ALA A C 1
ATOM 2318 O O . ALA A 1 289 ? 1.166 -9.585 -22.228 1.00 94.81 289 ALA A O 1
ATOM 2319 N N . ILE A 1 290 ? 1.028 -8.552 -20.234 1.00 94.75 290 ILE A N 1
ATOM 2320 C CA . ILE A 1 290 ? 1.129 -9.764 -19.411 1.00 94.75 290 ILE A CA 1
ATOM 2321 C C . ILE A 1 290 ? -0.064 -10.704 -19.642 1.00 94.75 290 ILE A C 1
ATOM 2323 O O . ILE A 1 290 ? 0.130 -11.918 -19.686 1.00 94.75 290 ILE A O 1
ATOM 2327 N N . TYR A 1 291 ? -1.279 -10.180 -19.837 1.00 90.06 291 TYR A N 1
ATOM 2328 C CA . TYR A 1 291 ? -2.491 -10.977 -20.079 1.00 90.06 291 TYR A CA 1
ATOM 2329 C C . TYR A 1 291 ? -2.373 -11.954 -21.264 1.00 90.06 291 TYR A C 1
ATOM 2331 O O . TYR A 1 291 ? -2.943 -13.058 -21.219 1.00 90.06 291 TYR A O 1
ATOM 2339 N N . ASP A 1 292 ? -1.621 -11.566 -22.293 1.00 89.50 292 ASP A N 1
ATOM 2340 C CA . ASP A 1 292 ? -1.400 -12.355 -23.508 1.00 89.50 292 ASP A CA 1
ATOM 2341 C C . ASP A 1 292 ? -0.259 -13.369 -23.387 1.00 89.50 292 ASP A C 1
ATOM 2343 O O . ASP A 1 292 ? -0.160 -14.300 -24.191 1.00 89.50 292 ASP A O 1
ATOM 2347 N N . LEU A 1 293 ? 0.601 -13.225 -22.379 1.00 93.50 293 LEU A N 1
ATOM 2348 C CA . LEU A 1 293 ? 1.690 -14.158 -22.125 1.00 93.50 293 LEU A CA 1
ATOM 2349 C C . LEU A 1 293 ? 1.178 -15.391 -21.368 1.00 93.50 293 LEU A C 1
ATOM 2351 O O . LEU A 1 293 ? 0.251 -15.324 -20.560 1.00 93.50 293 LEU A O 1
ATOM 2355 N N . SER A 1 294 ? 1.792 -16.549 -21.625 1.00 93.19 294 SER A N 1
ATOM 2356 C CA . SER A 1 294 ? 1.583 -17.737 -20.791 1.00 93.19 294 SER A CA 1
ATOM 2357 C C . SER A 1 294 ? 2.284 -17.592 -19.438 1.00 93.19 294 SER A C 1
ATOM 2359 O O . SER A 1 294 ? 3.302 -16.902 -19.330 1.00 93.19 294 SER A O 1
ATOM 2361 N N . ALA A 1 295 ? 1.795 -18.320 -18.429 1.00 93.06 295 ALA A N 1
ATOM 2362 C CA . ALA A 1 295 ? 2.450 -18.441 -17.124 1.00 93.06 295 ALA A CA 1
ATOM 2363 C C . ALA A 1 295 ? 3.955 -18.736 -17.248 1.00 93.06 295 ALA A C 1
ATOM 2365 O O . ALA A 1 295 ? 4.768 -17.939 -16.794 1.00 93.06 295 ALA A O 1
ATOM 2366 N N . GLU A 1 296 ? 4.321 -19.789 -17.985 1.00 92.69 296 GLU A N 1
ATOM 2367 C CA . GLU A 1 296 ? 5.718 -20.178 -18.228 1.00 92.69 296 GLU A CA 1
ATOM 2368 C C . GLU A 1 296 ? 6.559 -19.058 -18.864 1.00 92.69 296 GLU A C 1
ATOM 2370 O O . GLU A 1 296 ? 7.750 -18.921 -18.581 1.00 92.69 296 GLU A O 1
ATOM 2375 N N . SER A 1 297 ? 5.961 -18.253 -19.746 1.00 92.19 297 SER A N 1
ATOM 2376 C CA . SER A 1 297 ? 6.668 -17.140 -20.380 1.00 92.19 297 SER A CA 1
ATOM 2377 C C . SER A 1 297 ? 6.987 -16.038 -19.380 1.00 92.19 297 SER A C 1
ATOM 2379 O O . SER A 1 297 ? 8.110 -15.540 -19.396 1.00 92.19 297 SER A O 1
ATOM 2381 N N . VAL A 1 298 ? 6.030 -15.690 -18.518 1.00 93.81 298 VAL A N 1
ATOM 2382 C CA . VAL A 1 298 ? 6.196 -14.672 -17.471 1.00 93.81 298 VAL A CA 1
ATOM 2383 C C . VAL A 1 298 ? 7.196 -15.138 -16.416 1.00 93.81 298 VAL A C 1
ATOM 2385 O O . VAL A 1 298 ? 8.153 -14.427 -16.125 1.00 93.81 298 VAL A O 1
ATOM 2388 N N . GLU A 1 299 ? 7.059 -16.373 -15.934 1.00 93.56 299 GLU A N 1
ATOM 2389 C CA . GLU A 1 299 ? 7.931 -16.973 -14.911 1.00 93.56 299 GLU A CA 1
ATOM 2390 C C . GLU A 1 299 ? 9.419 -16.999 -15.317 1.00 93.56 299 GLU A C 1
ATOM 2392 O O . GLU A 1 299 ? 10.303 -17.032 -14.465 1.00 93.56 299 GLU A O 1
ATOM 2397 N N . ARG A 1 300 ? 9.718 -16.969 -16.623 1.00 90.81 300 ARG A N 1
ATOM 2398 C CA . ARG A 1 300 ? 11.090 -16.953 -17.158 1.00 90.81 300 ARG A CA 1
ATOM 2399 C C . ARG A 1 300 ? 11.677 -15.558 -17.371 1.00 90.81 300 ARG A C 1
ATOM 2401 O O . ARG A 1 300 ? 12.885 -15.472 -17.576 1.00 90.81 300 ARG A O 1
ATOM 2408 N N . ILE A 1 301 ? 10.857 -14.508 -17.438 1.00 89.69 301 ILE A N 1
ATOM 2409 C CA . ILE A 1 301 ? 11.323 -13.173 -17.856 1.00 89.69 301 ILE A CA 1
ATOM 2410 C C . ILE A 1 301 ? 11.374 -12.142 -16.753 1.00 89.69 301 ILE A C 1
ATOM 2412 O O . ILE A 1 301 ? 12.172 -11.226 -16.890 1.00 89.69 301 ILE A O 1
ATOM 2416 N N . ILE A 1 302 ? 10.522 -12.259 -15.738 1.00 88.19 302 ILE A N 1
ATOM 2417 C CA . ILE A 1 302 ? 10.391 -11.239 -14.703 1.00 88.19 302 ILE A CA 1
ATOM 2418 C C . ILE A 1 302 ? 10.785 -11.821 -13.356 1.00 88.19 302 ILE A C 1
ATOM 2420 O O . ILE A 1 302 ? 10.559 -13.001 -13.090 1.00 88.19 302 ILE A O 1
ATOM 2424 N N . SER A 1 303 ? 11.337 -10.996 -12.477 1.00 89.19 303 SER A N 1
ATOM 2425 C CA . SER A 1 303 ? 11.404 -11.289 -11.048 1.00 89.19 303 SER A CA 1
ATOM 2426 C C . SER A 1 303 ? 10.641 -10.190 -10.320 1.00 89.19 303 SER A C 1
ATOM 2428 O O . SER A 1 303 ? 11.208 -9.148 -10.006 1.00 89.19 303 SER A O 1
ATOM 2430 N N . TRP A 1 304 ? 9.341 -10.395 -10.062 1.00 91.38 304 TRP A N 1
ATOM 2431 C CA . TRP A 1 304 ? 8.459 -9.314 -9.585 1.00 91.38 304 TRP A CA 1
ATOM 2432 C C . TRP A 1 304 ? 8.999 -8.585 -8.348 1.00 91.38 304 TRP A C 1
ATOM 2434 O O . TRP A 1 304 ? 8.998 -7.361 -8.304 1.00 91.38 304 TRP A O 1
ATOM 2444 N N . ASN A 1 305 ? 9.521 -9.326 -7.371 1.00 89.00 305 ASN A N 1
ATOM 2445 C CA . ASN A 1 305 ? 10.133 -8.764 -6.168 1.00 89.00 305 ASN A CA 1
ATOM 2446 C C . ASN A 1 305 ? 11.317 -7.825 -6.474 1.00 89.00 305 ASN A C 1
ATOM 2448 O O . ASN A 1 305 ? 11.477 -6.811 -5.804 1.00 89.00 305 ASN A O 1
ATOM 2452 N N . TYR A 1 306 ? 12.141 -8.157 -7.469 1.00 89.88 306 TYR A N 1
ATOM 2453 C CA . TYR A 1 306 ? 13.303 -7.362 -7.863 1.00 89.88 306 TYR A CA 1
ATOM 2454 C C . TYR A 1 306 ? 12.887 -6.126 -8.663 1.00 89.88 306 TYR A C 1
ATOM 2456 O O . TYR A 1 306 ? 13.344 -5.017 -8.376 1.00 89.88 306 TYR A O 1
ATOM 2464 N N . MET A 1 307 ? 11.978 -6.309 -9.623 1.00 92.81 307 MET A N 1
ATOM 2465 C CA . MET A 1 307 ? 11.429 -5.211 -10.413 1.00 92.81 307 MET A CA 1
ATOM 2466 C C . MET A 1 307 ? 10.718 -4.193 -9.514 1.00 92.81 307 MET A C 1
ATOM 2468 O O . MET A 1 307 ? 11.015 -3.003 -9.586 1.00 92.81 307 MET A O 1
ATOM 2472 N N . ALA A 1 308 ? 9.835 -4.651 -8.622 1.00 93.25 308 ALA A N 1
ATOM 2473 C CA . ALA A 1 308 ? 9.098 -3.779 -7.716 1.00 93.25 308 ALA A CA 1
ATOM 2474 C C . ALA A 1 308 ? 10.017 -3.046 -6.723 1.00 93.25 308 ALA A C 1
ATOM 2476 O O . ALA A 1 308 ? 9.840 -1.848 -6.516 1.00 93.25 308 ALA A O 1
ATOM 2477 N N . ASP A 1 309 ? 11.039 -3.714 -6.167 1.00 91.69 309 ASP A N 1
ATOM 2478 C CA . ASP A 1 309 ? 12.040 -3.065 -5.303 1.00 91.69 309 ASP A CA 1
ATOM 2479 C C . ASP A 1 309 ? 12.824 -1.987 -6.069 1.00 91.69 309 ASP A C 1
ATOM 2481 O O . ASP A 1 309 ? 13.000 -0.881 -5.560 1.00 91.69 309 ASP A O 1
ATOM 2485 N N . SER A 1 310 ? 13.223 -2.256 -7.317 1.00 93.06 310 SER A N 1
ATOM 2486 C CA . SER A 1 310 ? 13.918 -1.278 -8.168 1.00 93.06 310 SER A CA 1
ATOM 2487 C C . SER A 1 310 ? 13.039 -0.062 -8.470 1.00 93.06 310 SER A C 1
ATOM 2489 O O . SER A 1 310 ? 13.496 1.073 -8.329 1.00 93.06 310 SER A O 1
ATOM 2491 N N . ILE A 1 311 ? 11.764 -0.281 -8.808 1.00 94.69 311 ILE A N 1
ATOM 2492 C CA . ILE A 1 311 ? 10.788 0.791 -9.046 1.00 94.69 311 ILE A CA 1
ATOM 2493 C C . ILE A 1 311 ? 10.600 1.646 -7.793 1.00 94.69 311 ILE A C 1
ATOM 2495 O O . ILE A 1 311 ? 10.755 2.866 -7.850 1.00 94.69 311 ILE A O 1
ATOM 2499 N N . GLN A 1 312 ? 10.327 1.022 -6.644 1.00 92.56 312 GLN A N 1
ATOM 2500 C CA . GLN A 1 312 ? 10.129 1.742 -5.386 1.00 92.56 312 GLN A CA 1
ATOM 2501 C C . GLN A 1 312 ? 11.372 2.549 -4.999 1.00 92.56 312 GLN A C 1
ATOM 2503 O O . GLN A 1 312 ? 11.258 3.695 -4.571 1.00 92.56 312 GLN A O 1
ATOM 2508 N N . ARG A 1 313 ? 12.576 1.999 -5.179 1.00 91.81 313 ARG A N 1
ATOM 2509 C CA . ARG A 1 313 ? 13.825 2.718 -4.888 1.00 91.81 313 ARG A CA 1
ATOM 2510 C C . ARG A 1 313 ? 14.007 3.933 -5.784 1.00 91.81 313 ARG A C 1
ATOM 2512 O O . ARG A 1 313 ? 14.326 5.004 -5.273 1.00 91.81 313 ARG A O 1
ATOM 2519 N N . VAL A 1 314 ? 13.766 3.795 -7.087 1.00 92.75 314 VAL A N 1
ATOM 2520 C CA . VAL A 1 314 ? 13.804 4.927 -8.024 1.00 92.75 314 VAL A CA 1
ATOM 2521 C C . VAL A 1 314 ? 12.761 5.977 -7.633 1.00 92.75 314 VAL A C 1
ATOM 2523 O O . VAL A 1 314 ? 13.113 7.147 -7.518 1.00 92.75 314 VAL A O 1
ATOM 2526 N N . ALA A 1 315 ? 11.528 5.572 -7.318 1.00 92.06 315 ALA A N 1
ATOM 2527 C CA . ALA A 1 315 ? 10.437 6.464 -6.909 1.00 92.06 315 ALA A CA 1
ATOM 2528 C C . ALA A 1 315 ? 10.727 7.253 -5.620 1.00 92.06 315 ALA A C 1
ATOM 2530 O O . ALA A 1 315 ? 10.223 8.360 -5.443 1.00 92.06 315 ALA A O 1
ATOM 2531 N N . PHE A 1 316 ? 11.548 6.704 -4.720 1.00 89.81 316 PHE A N 1
ATOM 2532 C CA . PHE A 1 316 ? 11.982 7.382 -3.497 1.00 89.81 316 PHE A CA 1
ATOM 2533 C C . PHE A 1 316 ? 13.207 8.279 -3.686 1.00 89.81 316 PHE A C 1
ATOM 2535 O O . PHE A 1 316 ? 13.502 9.077 -2.798 1.00 89.81 316 PHE A O 1
ATOM 2542 N N . TRP A 1 317 ? 13.915 8.176 -4.811 1.00 89.12 317 TRP A N 1
ATOM 2543 C CA . TRP A 1 317 ? 15.082 9.002 -5.134 1.00 89.12 317 TRP A CA 1
ATOM 2544 C C . TRP A 1 317 ? 14.785 10.093 -6.167 1.00 89.12 317 TRP A C 1
ATOM 2546 O O . TRP A 1 317 ? 15.304 11.197 -6.021 1.00 89.12 317 TRP A O 1
ATOM 2556 N N . ILE A 1 318 ? 13.945 9.804 -7.162 1.00 87.94 318 ILE A N 1
ATOM 2557 C CA . ILE A 1 318 ? 13.528 10.717 -8.233 1.00 87.94 318 ILE A CA 1
ATOM 2558 C C . ILE A 1 318 ? 12.025 10.971 -8.092 1.00 87.94 318 ILE A C 1
ATOM 2560 O O . ILE A 1 318 ? 11.186 10.185 -8.541 1.00 87.94 318 ILE A O 1
ATOM 2564 N N . PHE A 1 319 ? 11.690 12.067 -7.421 1.00 81.38 319 PHE A N 1
ATOM 2565 C CA . PHE A 1 319 ? 10.322 12.449 -7.097 1.00 81.38 319 PHE A CA 1
ATOM 2566 C C . PHE A 1 319 ? 10.146 13.963 -7.153 1.00 81.38 319 PHE A C 1
ATOM 2568 O O . PHE A 1 319 ? 11.090 14.738 -6.989 1.00 81.38 319 PHE A O 1
ATOM 2575 N N . ASP A 1 320 ? 8.892 14.364 -7.319 1.00 77.56 320 ASP A N 1
ATOM 2576 C CA . ASP A 1 320 ? 8.464 15.747 -7.230 1.00 77.56 320 ASP A CA 1
ATOM 2577 C C . ASP A 1 320 ? 8.645 16.260 -5.792 1.00 77.56 320 ASP A C 1
ATOM 2579 O O . ASP A 1 320 ? 7.987 15.786 -4.856 1.00 77.56 320 ASP A O 1
ATOM 2583 N N . LYS A 1 321 ? 9.547 17.232 -5.606 1.00 72.50 321 LYS A N 1
ATOM 2584 C CA . LYS A 1 321 ? 9.872 17.795 -4.283 1.00 72.50 321 LYS A CA 1
ATOM 2585 C C . LYS A 1 321 ? 8.678 18.465 -3.603 1.00 72.50 321 LYS A C 1
ATOM 2587 O O . LYS A 1 321 ? 8.666 18.519 -2.374 1.00 72.50 321 LYS A O 1
ATOM 2592 N N . GLU A 1 322 ? 7.679 18.935 -4.353 1.00 65.62 322 GLU A N 1
ATOM 2593 C CA . GLU A 1 322 ? 6.447 19.482 -3.769 1.00 65.62 322 GLU A CA 1
ATOM 2594 C C . GLU A 1 322 ? 5.567 18.374 -3.181 1.00 65.62 322 GLU A C 1
ATOM 2596 O O . GLU A 1 322 ? 4.958 18.552 -2.126 1.00 65.62 322 GLU A O 1
ATOM 2601 N N . LYS A 1 323 ? 5.538 17.203 -3.828 1.00 61.84 323 LYS A N 1
ATOM 2602 C CA . LYS A 1 323 ? 4.753 16.036 -3.390 1.00 61.84 323 LYS A CA 1
ATOM 2603 C C . LYS A 1 323 ? 5.490 15.147 -2.390 1.00 61.84 323 LYS A C 1
ATOM 2605 O O . LYS A 1 323 ? 4.867 14.273 -1.794 1.00 61.84 323 LYS A O 1
ATOM 2610 N N . GLN A 1 324 ? 6.802 15.336 -2.234 1.00 62.28 324 GLN A N 1
ATOM 2611 C CA . GLN A 1 324 ? 7.721 14.554 -1.389 1.00 62.28 324 GLN A CA 1
ATOM 2612 C C . GLN A 1 324 ? 7.846 13.058 -1.743 1.00 62.28 324 GLN A C 1
ATOM 2614 O O . GLN A 1 324 ? 8.703 12.376 -1.184 1.00 62.28 324 GLN A O 1
ATOM 2619 N N . LYS A 1 325 ? 7.053 12.551 -2.698 1.00 64.19 325 LYS A N 1
ATOM 2620 C CA . LYS A 1 325 ? 7.117 11.188 -3.237 1.00 64.19 325 LYS A CA 1
ATOM 2621 C C . LYS A 1 325 ? 6.441 11.073 -4.599 1.00 64.19 325 LYS A C 1
ATOM 2623 O O . LYS A 1 325 ? 5.557 11.858 -4.944 1.00 64.19 325 LYS A O 1
ATOM 2628 N N . ASN A 1 326 ? 6.811 10.033 -5.338 1.00 74.50 326 ASN A N 1
ATOM 2629 C CA . ASN A 1 326 ? 6.182 9.687 -6.604 1.00 74.50 326 ASN A CA 1
ATOM 2630 C C . ASN A 1 326 ? 5.025 8.695 -6.395 1.00 74.50 326 ASN A C 1
ATOM 2632 O O . ASN A 1 326 ? 5.204 7.479 -6.424 1.00 74.50 326 ASN A O 1
ATOM 2636 N N . ILE A 1 327 ? 3.828 9.233 -6.155 1.00 79.06 327 ILE A N 1
ATOM 2637 C CA . ILE A 1 327 ? 2.623 8.439 -5.865 1.00 79.06 327 ILE A CA 1
ATOM 2638 C C . ILE A 1 327 ? 2.230 7.551 -7.058 1.00 79.06 327 ILE A C 1
ATOM 2640 O O . ILE A 1 327 ? 1.814 6.419 -6.846 1.00 79.06 327 ILE A O 1
ATOM 2644 N N . SER A 1 328 ? 2.428 8.023 -8.296 1.00 85.88 328 SER A N 1
ATOM 2645 C CA . SER A 1 328 ? 2.048 7.290 -9.514 1.00 85.88 328 SER A CA 1
ATOM 2646 C C . SER A 1 328 ? 2.777 5.947 -9.629 1.00 85.88 328 SER A C 1
ATOM 2648 O O . SER A 1 328 ? 2.155 4.908 -9.852 1.00 85.88 328 SER A O 1
ATOM 2650 N N . GLU A 1 329 ? 4.093 5.946 -9.401 1.00 92.38 329 GLU A N 1
ATOM 2651 C CA . GLU A 1 329 ? 4.913 4.727 -9.416 1.00 92.38 329 GLU A CA 1
ATOM 2652 C C . GLU A 1 329 ? 4.502 3.738 -8.320 1.00 92.38 329 GLU A C 1
ATOM 2654 O O . GLU A 1 329 ? 4.358 2.540 -8.570 1.00 92.38 329 GLU A O 1
ATOM 2659 N N . LEU A 1 330 ? 4.283 4.241 -7.101 1.00 92.12 330 LEU A N 1
ATOM 2660 C CA . LEU A 1 330 ? 3.918 3.419 -5.945 1.00 92.12 330 LEU A CA 1
ATOM 2661 C C . LEU A 1 330 ? 2.523 2.800 -6.113 1.00 92.12 330 LEU A C 1
ATOM 2663 O O . LEU A 1 330 ? 2.339 1.613 -5.836 1.00 92.12 330 LEU A O 1
ATOM 2667 N N . ASP A 1 331 ? 1.565 3.569 -6.630 1.00 91.31 331 ASP A N 1
ATOM 2668 C CA . ASP A 1 331 ? 0.228 3.082 -6.966 1.00 91.31 331 ASP A CA 1
ATOM 2669 C C . ASP A 1 331 ? 0.283 2.039 -8.088 1.00 91.31 331 ASP A C 1
ATOM 2671 O O . ASP A 1 331 ? -0.386 1.009 -7.987 1.00 91.31 331 ASP A O 1
ATOM 2675 N N . GLY A 1 332 ? 1.138 2.246 -9.098 1.00 94.69 332 GLY A N 1
ATOM 2676 C CA . GLY A 1 332 ? 1.392 1.279 -10.169 1.00 94.69 332 GLY A CA 1
ATOM 2677 C C . GLY A 1 332 ? 1.906 -0.064 -9.656 1.00 94.69 332 GLY A C 1
ATOM 2678 O O . GLY A 1 332 ? 1.379 -1.127 -9.997 1.00 94.69 332 GLY A O 1
ATOM 2679 N N . VAL A 1 333 ? 2.898 -0.033 -8.764 1.00 95.75 333 VAL A N 1
ATOM 2680 C CA . VAL A 1 333 ? 3.437 -1.236 -8.109 1.00 95.75 333 VAL A CA 1
ATOM 2681 C C . VAL A 1 333 ? 2.370 -1.936 -7.265 1.00 95.75 333 VAL A C 1
ATOM 2683 O O . VAL A 1 333 ? 2.228 -3.162 -7.327 1.00 95.75 333 VAL A O 1
ATOM 2686 N N . ASN A 1 334 ? 1.585 -1.180 -6.498 1.00 95.44 334 ASN A N 1
ATOM 2687 C CA . ASN A 1 334 ? 0.501 -1.721 -5.681 1.00 95.44 334 ASN A CA 1
ATOM 2688 C C . ASN A 1 334 ? -0.604 -2.359 -6.541 1.00 95.44 334 ASN A C 1
ATOM 2690 O O . ASN A 1 334 ? -1.095 -3.443 -6.212 1.00 95.44 334 ASN A O 1
ATOM 2694 N N . TYR A 1 335 ? -0.965 -1.730 -7.661 1.00 95.56 335 TYR A N 1
ATOM 2695 C CA . TYR A 1 335 ? -1.946 -2.240 -8.617 1.00 95.56 335 TYR A CA 1
ATOM 2696 C C . TYR A 1 335 ? -1.500 -3.573 -9.225 1.00 95.56 335 TYR A C 1
ATOM 2698 O O . TYR A 1 335 ? -2.224 -4.568 -9.124 1.00 95.56 335 TYR A O 1
ATOM 2706 N N . ILE A 1 336 ? -0.279 -3.633 -9.767 1.00 96.62 336 ILE A N 1
ATOM 2707 C CA . ILE A 1 336 ? 0.255 -4.859 -10.376 1.00 96.62 336 ILE A CA 1
ATOM 2708 C C . ILE A 1 336 ? 0.474 -5.964 -9.332 1.00 96.62 336 ILE A C 1
ATOM 2710 O O . ILE A 1 336 ? 0.198 -7.131 -9.608 1.00 96.62 336 ILE A O 1
ATOM 2714 N N . SER A 1 337 ? 0.845 -5.615 -8.095 1.00 96.00 337 SER A N 1
ATOM 2715 C CA . SER A 1 337 ? 0.928 -6.588 -6.995 1.00 96.00 337 SER A CA 1
ATOM 2716 C C . SER A 1 337 ? -0.408 -7.300 -6.759 1.00 96.00 337 SER A C 1
ATOM 2718 O O . SER A 1 337 ? -0.431 -8.525 -6.650 1.00 96.00 337 SER A O 1
ATOM 2720 N N . ARG A 1 338 ? -1.532 -6.564 -6.751 1.00 95.19 338 ARG A N 1
ATOM 2721 C CA . ARG A 1 338 ? -2.883 -7.155 -6.644 1.00 95.19 338 ARG A CA 1
ATOM 2722 C C . ARG A 1 338 ? -3.245 -7.999 -7.866 1.00 95.19 338 ARG A C 1
ATOM 2724 O O . ARG A 1 338 ? -3.925 -9.018 -7.732 1.00 95.19 338 ARG A O 1
ATOM 2731 N N . PHE A 1 339 ? -2.829 -7.560 -9.052 1.00 96.12 339 PHE A N 1
ATOM 2732 C CA . PHE A 1 339 ? -3.172 -8.179 -10.331 1.00 96.12 339 PHE A CA 1
ATOM 2733 C C . PHE A 1 339 ? -2.636 -9.612 -10.476 1.00 96.12 339 PHE A C 1
ATOM 2735 O O . PHE A 1 339 ? -3.317 -10.453 -11.074 1.00 96.12 339 PHE A O 1
ATOM 2742 N N . TRP A 1 340 ? -1.478 -9.940 -9.893 1.00 95.81 340 TRP A N 1
ATOM 2743 C CA . TRP A 1 340 ? -0.853 -11.258 -10.073 1.00 95.81 340 TRP A CA 1
ATOM 2744 C C . TRP A 1 340 ? -1.762 -12.439 -9.723 1.00 95.81 340 TRP A C 1
ATOM 2746 O O . TRP A 1 340 ? -1.811 -13.414 -10.473 1.00 95.81 340 TRP A O 1
ATOM 2756 N N . GLY A 1 341 ? -2.569 -12.334 -8.662 1.00 94.88 341 GLY A N 1
ATOM 2757 C CA . GLY A 1 341 ? -3.532 -13.385 -8.327 1.00 94.88 341 GLY A CA 1
ATOM 2758 C C . GLY A 1 341 ? -4.608 -13.583 -9.401 1.00 94.88 341 GLY A C 1
ATOM 2759 O O . GLY A 1 341 ? -4.927 -14.717 -9.761 1.00 94.88 341 GLY A O 1
ATOM 2760 N N . SER A 1 342 ? -5.133 -12.497 -9.981 1.00 94.88 342 SER A N 1
ATOM 2761 C CA . SER A 1 342 ? -6.105 -12.594 -11.083 1.00 94.88 342 SER A CA 1
ATOM 2762 C C . SER A 1 342 ? -5.482 -13.140 -12.367 1.00 94.88 342 SER A C 1
ATOM 2764 O O . SER A 1 342 ? -6.100 -13.964 -13.045 1.00 94.88 342 SER A O 1
ATOM 2766 N N . TYR A 1 343 ? -4.237 -12.755 -12.662 1.00 96.06 343 TYR A N 1
ATOM 2767 C CA . TYR A 1 343 ? -3.473 -13.303 -13.778 1.00 96.06 343 TYR A CA 1
ATOM 2768 C C . TYR A 1 343 ? -3.329 -14.824 -13.653 1.00 96.06 343 TYR A C 1
ATOM 2770 O O . TYR A 1 343 ? -3.691 -15.558 -14.573 1.00 96.06 343 TYR A O 1
ATOM 2778 N N . MET A 1 344 ? -2.877 -15.315 -12.497 1.00 95.12 344 MET A N 1
ATOM 2779 C CA . MET A 1 344 ? -2.685 -16.748 -12.263 1.00 95.12 344 MET A CA 1
ATOM 2780 C C . MET A 1 344 ? -3.997 -17.528 -12.377 1.00 95.12 344 MET A C 1
ATOM 2782 O O . MET A 1 344 ? -4.034 -18.578 -13.022 1.00 95.12 344 MET A O 1
ATOM 2786 N N . ARG A 1 345 ? -5.095 -17.005 -11.811 1.00 94.56 345 ARG A N 1
ATOM 2787 C CA . ARG A 1 345 ? -6.426 -17.630 -11.906 1.00 94.56 345 ARG A CA 1
ATOM 2788 C C . ARG A 1 345 ? -6.880 -17.758 -13.355 1.00 94.56 345 ARG A C 1
ATOM 2790 O O . ARG A 1 345 ? -7.360 -18.816 -13.758 1.00 94.56 345 ARG A O 1
ATOM 2797 N N . MET A 1 346 ? -6.691 -16.710 -14.150 1.00 94.69 346 MET A N 1
ATOM 2798 C CA . MET A 1 346 ? -7.006 -16.738 -15.575 1.00 94.69 346 MET A CA 1
ATOM 2799 C C . MET A 1 346 ? -6.136 -17.758 -16.324 1.00 94.69 346 MET A C 1
ATOM 2801 O O . MET A 1 346 ? -6.646 -18.515 -17.147 1.00 94.69 346 MET A O 1
ATOM 2805 N N . GLN A 1 347 ? -4.832 -17.815 -16.054 1.00 94.94 347 GLN A N 1
ATOM 2806 C CA . GLN A 1 347 ? -3.939 -18.781 -16.702 1.00 94.94 347 GLN A CA 1
ATOM 2807 C C . GLN A 1 347 ? -4.333 -20.234 -16.378 1.00 94.94 347 GLN A C 1
ATOM 2809 O O . GLN A 1 347 ? -4.342 -21.069 -17.283 1.00 94.94 347 GLN A O 1
ATOM 2814 N N . GLN A 1 348 ? -4.762 -20.525 -15.143 1.00 92.62 348 GLN A N 1
ATOM 2815 C CA . GLN A 1 348 ? -5.340 -21.832 -14.792 1.00 92.62 348 GLN A CA 1
ATOM 2816 C C . GLN A 1 348 ? -6.615 -22.134 -15.589 1.00 92.62 348 GLN A C 1
ATOM 2818 O O . GLN A 1 348 ? -6.778 -23.246 -16.085 1.00 92.62 348 GLN A O 1
ATOM 2823 N N . GLN A 1 349 ? -7.504 -21.149 -15.761 1.00 93.25 349 GLN A N 1
ATOM 2824 C CA . GLN A 1 349 ? -8.720 -21.302 -16.573 1.00 93.25 349 GLN A CA 1
ATOM 2825 C C . GLN A 1 349 ? -8.409 -21.546 -18.058 1.00 93.25 349 GLN A C 1
ATOM 2827 O O . GLN A 1 349 ? -9.141 -22.279 -18.720 1.00 93.25 349 GLN A O 1
ATOM 2832 N N . LYS A 1 350 ? -7.305 -20.987 -18.572 1.00 92.75 350 LYS A N 1
ATOM 2833 C CA . LYS A 1 350 ? -6.774 -21.266 -19.920 1.00 92.75 350 LYS A CA 1
ATOM 2834 C C . LYS A 1 350 ? -6.105 -22.650 -20.036 1.00 92.75 350 LYS A C 1
ATOM 2836 O O . LYS A 1 350 ? -5.716 -23.033 -21.135 1.00 92.75 350 LYS A O 1
ATOM 2841 N N . GLY A 1 351 ? -5.970 -23.402 -18.939 1.00 92.12 351 GLY A N 1
ATOM 2842 C CA . GLY A 1 351 ? -5.336 -24.725 -18.904 1.00 92.12 351 GLY A CA 1
ATOM 2843 C C . GLY A 1 351 ? -3.809 -24.704 -18.773 1.00 92.12 351 GLY A C 1
ATOM 2844 O O . GLY A 1 351 ? -3.177 -25.751 -18.908 1.00 92.12 351 GLY A O 1
ATOM 2845 N N . ASN A 1 352 ? -3.205 -23.541 -18.503 1.00 92.56 352 ASN A N 1
ATOM 2846 C CA . ASN A 1 352 ? -1.762 -23.423 -18.303 1.00 92.56 352 ASN A CA 1
ATOM 2847 C C . ASN A 1 352 ? -1.362 -23.855 -16.885 1.00 92.56 352 ASN A C 1
ATOM 2849 O O . ASN A 1 352 ? -2.072 -23.601 -15.909 1.00 92.56 352 ASN A O 1
ATOM 2853 N N . ILE A 1 353 ? -0.194 -24.490 -16.770 1.00 90.50 353 ILE A N 1
ATOM 2854 C CA . ILE A 1 353 ? 0.384 -24.892 -15.483 1.00 90.50 353 ILE A CA 1
ATOM 2855 C C . ILE A 1 353 ? 1.029 -23.667 -14.829 1.00 90.50 353 ILE A C 1
ATOM 2857 O O . ILE A 1 353 ? 1.762 -22.929 -15.483 1.00 90.50 353 ILE A O 1
ATOM 2861 N N . ILE A 1 354 ? 0.754 -23.475 -13.539 1.00 93.06 354 ILE A N 1
ATOM 2862 C CA . ILE A 1 354 ? 1.311 -22.397 -12.717 1.00 93.06 354 ILE A CA 1
ATOM 2863 C C . ILE A 1 354 ? 2.386 -22.967 -11.801 1.00 93.06 354 ILE A C 1
ATOM 2865 O O . ILE A 1 354 ? 2.120 -23.914 -11.051 1.00 93.06 354 ILE A O 1
ATOM 2869 N N . ASN A 1 355 ? 3.577 -22.373 -11.814 1.00 93.38 355 ASN A N 1
ATOM 2870 C CA . ASN A 1 355 ? 4.646 -22.754 -10.901 1.00 93.38 355 ASN A CA 1
ATOM 2871 C C . ASN A 1 355 ? 4.458 -22.091 -9.530 1.00 93.38 355 ASN A C 1
ATOM 2873 O O . ASN A 1 355 ? 4.924 -20.979 -9.290 1.00 93.38 355 ASN A O 1
ATOM 2877 N N . LYS A 1 356 ? 3.796 -22.796 -8.609 1.00 91.00 356 LYS A N 1
ATOM 2878 C CA . LYS A 1 356 ? 3.515 -22.299 -7.250 1.00 91.00 356 LYS A CA 1
ATOM 2879 C C . LYS A 1 356 ? 4.761 -21.817 -6.504 1.00 91.00 356 LYS A C 1
ATOM 2881 O O . LYS A 1 356 ? 4.688 -20.787 -5.849 1.00 91.00 356 LYS A O 1
ATOM 2886 N N . SER A 1 357 ? 5.898 -22.501 -6.658 1.00 90.31 357 SER A N 1
ATOM 2887 C CA . SER A 1 357 ? 7.152 -22.105 -6.005 1.00 90.31 357 SER A CA 1
ATOM 2888 C C . SER A 1 357 ? 7.650 -20.753 -6.513 1.00 90.31 357 SER A C 1
ATOM 2890 O O . SER A 1 357 ? 8.027 -19.909 -5.711 1.00 90.31 357 SER A O 1
ATOM 2892 N N . TYR A 1 358 ? 7.575 -20.492 -7.823 1.00 92.62 358 TYR A N 1
ATOM 2893 C CA . TYR A 1 358 ? 7.966 -19.191 -8.377 1.00 92.62 358 TYR A CA 1
ATOM 2894 C C . TYR A 1 358 ? 7.094 -18.049 -7.828 1.00 92.62 358 TYR A C 1
ATOM 2896 O O . TYR A 1 358 ? 7.617 -17.032 -7.373 1.00 92.62 358 TYR A O 1
ATOM 2904 N N . TRP A 1 359 ? 5.769 -18.231 -7.821 1.00 93.62 359 TRP A N 1
ATOM 2905 C CA . TRP A 1 359 ? 4.822 -17.235 -7.295 1.00 93.62 359 TRP A CA 1
ATOM 2906 C C . TRP A 1 359 ? 4.848 -17.134 -5.759 1.00 93.62 359 TRP A C 1
ATOM 2908 O O . TRP A 1 359 ? 4.328 -16.187 -5.181 1.00 93.62 359 TRP A O 1
ATOM 2918 N N . GLY A 1 360 ? 5.498 -18.084 -5.093 1.00 92.75 360 GLY A N 1
ATOM 2919 C CA . GLY A 1 360 ? 5.788 -18.056 -3.670 1.00 92.75 360 GLY A CA 1
ATOM 2920 C C . GLY A 1 360 ? 6.930 -17.118 -3.274 1.00 92.75 360 GLY A C 1
ATOM 2921 O O . GLY A 1 360 ? 6.871 -16.487 -2.219 1.00 92.75 360 GLY A O 1
ATOM 2922 N N . ILE A 1 361 ? 7.937 -16.954 -4.142 1.00 91.12 361 ILE A N 1
ATOM 2923 C CA . ILE A 1 361 ? 9.194 -16.231 -3.855 1.00 91.12 361 ILE A CA 1
ATOM 2924 C C . ILE A 1 361 ? 8.987 -14.843 -3.221 1.00 91.12 361 ILE A C 1
ATOM 2926 O O . ILE A 1 361 ? 9.715 -14.529 -2.271 1.00 91.12 361 ILE A O 1
ATOM 2930 N N . PRO A 1 362 ? 8.045 -13.989 -3.685 1.00 90.69 362 PRO A N 1
ATOM 2931 C CA . PRO A 1 362 ? 7.835 -12.683 -3.064 1.00 90.69 362 PRO A CA 1
ATOM 2932 C C . PRO A 1 362 ? 7.454 -12.767 -1.580 1.00 90.69 362 PRO A C 1
ATOM 2934 O O . PRO A 1 362 ? 7.805 -11.870 -0.822 1.00 90.69 362 PRO A O 1
ATOM 2937 N N . LEU A 1 363 ? 6.782 -13.838 -1.150 1.00 90.50 363 LEU A N 1
ATOM 2938 C CA . LEU A 1 363 ? 6.392 -14.050 0.246 1.00 90.50 363 LEU A CA 1
ATOM 2939 C C . LEU A 1 363 ? 7.463 -14.773 1.081 1.00 90.50 363 LEU A C 1
ATOM 2941 O O . LEU A 1 363 ? 7.434 -14.693 2.305 1.00 90.50 363 LEU A O 1
ATOM 2945 N N . GLU A 1 364 ? 8.423 -15.445 0.443 1.00 87.56 364 GLU A N 1
ATOM 2946 C CA . GLU A 1 364 ? 9.520 -16.147 1.131 1.00 87.56 364 GLU A CA 1
ATOM 2947 C C . GLU A 1 364 ? 10.627 -15.186 1.578 1.00 87.56 364 GLU A C 1
ATOM 2949 O O . GLU A 1 364 ? 11.221 -15.349 2.641 1.00 87.56 364 GLU A O 1
ATOM 2954 N N . LYS A 1 365 ? 10.927 -14.165 0.764 1.00 69.50 365 LYS A N 1
ATOM 2955 C CA . LYS A 1 365 ? 12.088 -13.273 0.954 1.00 69.50 365 LYS A CA 1
ATOM 2956 C C . LYS A 1 365 ? 11.756 -11.955 1.652 1.00 69.50 365 LYS A C 1
ATOM 2958 O O . LYS A 1 365 ? 12.383 -10.928 1.388 1.00 69.50 365 LYS A O 1
ATOM 2963 N N . ILE A 1 366 ? 10.780 -11.971 2.553 1.00 66.06 366 ILE A N 1
ATOM 2964 C CA . ILE A 1 366 ? 10.292 -10.763 3.240 1.00 66.06 366 ILE A CA 1
ATOM 2965 C C . ILE A 1 366 ? 11.350 -10.162 4.170 1.00 66.06 366 ILE A C 1
ATOM 2967 O O . ILE A 1 366 ? 11.379 -8.948 4.347 1.00 66.06 366 ILE A O 1
ATOM 2971 N N . TYR A 1 367 ? 12.316 -10.965 4.626 1.00 54.84 367 TYR A N 1
ATOM 2972 C CA . TYR A 1 367 ? 13.512 -10.502 5.345 1.00 54.84 367 TYR A CA 1
ATOM 2973 C C . TYR A 1 367 ? 14.368 -9.482 4.553 1.00 54.84 367 TYR A C 1
ATOM 2975 O O . TYR A 1 367 ? 15.300 -8.891 5.089 1.00 54.84 367 TYR A O 1
ATOM 2983 N N . LEU A 1 368 ? 14.065 -9.232 3.270 1.00 57.41 368 LEU A N 1
ATOM 2984 C CA . LEU A 1 368 ? 14.619 -8.130 2.474 1.00 57.41 368 LEU A CA 1
ATOM 2985 C C . LEU A 1 368 ? 13.851 -6.797 2.654 1.00 57.41 368 LEU A C 1
ATOM 2987 O O . LEU A 1 368 ? 14.002 -5.885 1.825 1.00 57.41 368 LEU A O 1
ATOM 2991 N N . MET A 1 369 ? 13.049 -6.636 3.719 1.00 77.06 369 MET A N 1
ATOM 2992 C CA . MET A 1 369 ? 12.474 -5.358 4.192 1.00 77.06 369 MET A CA 1
ATOM 2993 C C . MET A 1 369 ? 13.559 -4.393 4.708 1.00 77.06 369 MET A C 1
ATOM 2995 O O . MET A 1 369 ? 13.512 -3.851 5.808 1.00 77.06 369 MET A O 1
ATOM 2999 N N . SER A 1 370 ? 14.551 -4.137 3.859 1.00 82.25 370 SER A N 1
ATOM 3000 C CA . SER A 1 370 ? 15.667 -3.242 4.103 1.00 82.25 370 SER A CA 1
ATOM 3001 C C . SER A 1 370 ? 15.475 -1.924 3.364 1.00 82.25 370 SER A C 1
ATOM 3003 O O . SER A 1 370 ? 15.197 -1.905 2.158 1.00 82.25 370 SER A O 1
ATOM 3005 N N . ALA A 1 371 ? 15.698 -0.831 4.093 1.00 88.00 371 ALA A N 1
ATOM 3006 C CA . ALA A 1 371 ? 15.820 0.528 3.573 1.00 88.00 371 ALA A CA 1
ATOM 3007 C C . ALA A 1 371 ? 17.277 0.891 3.218 1.00 88.00 371 ALA A C 1
ATOM 3009 O O . ALA A 1 371 ? 17.622 2.066 3.134 1.00 88.00 371 ALA A O 1
ATOM 3010 N N . TYR A 1 372 ? 18.162 -0.096 3.027 1.00 87.25 372 TYR A N 1
ATOM 3011 C CA . TYR A 1 372 ? 19.549 0.161 2.635 1.00 87.25 372 TYR A CA 1
ATOM 3012 C C . TYR A 1 372 ? 19.614 1.045 1.383 1.00 87.25 372 TYR A C 1
ATOM 3014 O O . TYR A 1 372 ? 18.834 0.842 0.454 1.00 87.25 372 TYR A O 1
ATOM 3022 N N . ASN A 1 373 ? 20.529 2.015 1.350 1.00 88.38 373 ASN A N 1
ATOM 3023 C CA . ASN A 1 373 ? 20.660 3.018 0.282 1.00 88.38 373 ASN A CA 1
ATOM 3024 C C . ASN A 1 373 ? 19.416 3.898 0.040 1.00 88.38 373 ASN A C 1
ATOM 3026 O O . ASN A 1 373 ? 19.332 4.567 -0.990 1.00 88.38 373 ASN A O 1
ATOM 3030 N N . ILE A 1 374 ? 18.459 3.926 0.970 1.00 89.81 374 ILE A N 1
ATOM 3031 C CA . ILE A 1 374 ? 17.413 4.950 1.035 1.00 89.81 374 ILE A CA 1
ATOM 3032 C C . ILE A 1 374 ? 17.834 6.003 2.073 1.00 89.81 374 ILE A C 1
ATOM 3034 O O . ILE A 1 374 ? 18.394 5.640 3.110 1.00 89.81 374 ILE A O 1
ATOM 3038 N N . PRO A 1 375 ? 17.610 7.304 1.818 1.00 86.44 375 PRO A N 1
ATOM 3039 C CA . PRO A 1 375 ? 17.901 8.358 2.788 1.00 86.44 375 PRO A CA 1
ATOM 3040 C C . PRO A 1 375 ? 17.147 8.150 4.110 1.00 86.44 375 PRO A C 1
ATOM 3042 O O . PRO A 1 375 ? 15.948 7.885 4.098 1.00 86.44 375 PRO A O 1
ATOM 3045 N N . GLU A 1 376 ? 17.842 8.306 5.242 1.00 86.00 376 GLU A N 1
ATOM 3046 C CA . GLU A 1 376 ? 17.343 7.962 6.588 1.00 86.00 376 GLU A CA 1
ATOM 3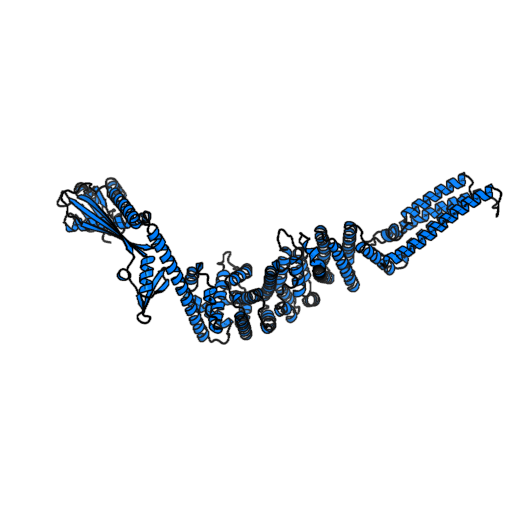047 C C . GLU A 1 376 ? 15.999 8.627 6.931 1.00 86.00 376 GLU A C 1
ATOM 3049 O O . GLU A 1 376 ? 15.079 7.970 7.415 1.00 86.00 376 GLU A O 1
ATOM 3054 N N . GLU A 1 377 ? 15.855 9.902 6.570 1.00 87.56 377 GLU A N 1
ATOM 3055 C CA . GLU A 1 377 ? 14.627 10.706 6.677 1.00 87.56 377 GLU A CA 1
ATOM 3056 C C . GLU A 1 377 ? 13.391 10.069 6.012 1.00 87.56 377 GLU A C 1
ATOM 3058 O O . GLU A 1 377 ? 12.264 10.320 6.431 1.00 87.56 377 GLU A O 1
ATOM 3063 N N . ARG A 1 378 ? 13.592 9.224 4.993 1.00 86.75 378 ARG A N 1
ATOM 3064 C CA . ARG A 1 378 ? 12.541 8.581 4.187 1.00 86.75 378 ARG A CA 1
ATOM 3065 C C . ARG A 1 378 ? 12.433 7.078 4.421 1.00 86.75 378 ARG A C 1
ATOM 3067 O O . ARG A 1 378 ? 11.466 6.464 3.973 1.00 86.75 378 ARG A O 1
ATOM 3074 N N . SER A 1 379 ? 13.375 6.476 5.145 1.00 88.56 379 SER A N 1
ATOM 3075 C CA . SER A 1 379 ? 13.422 5.028 5.368 1.00 88.56 379 SER A CA 1
ATOM 3076 C C . SER A 1 379 ? 12.126 4.479 5.965 1.00 88.56 379 SER A C 1
ATOM 3078 O O . SER A 1 379 ? 11.640 3.444 5.513 1.00 88.56 379 SER A O 1
ATOM 3080 N N . LYS A 1 380 ? 11.518 5.183 6.932 1.00 88.25 380 LYS A N 1
ATOM 3081 C CA . LYS A 1 380 ? 10.253 4.750 7.554 1.00 88.25 380 LYS A CA 1
ATOM 3082 C C . LYS A 1 380 ? 9.108 4.673 6.539 1.00 88.25 380 LYS A C 1
ATOM 3084 O O . LYS A 1 380 ? 8.361 3.698 6.542 1.00 88.25 380 LYS A O 1
ATOM 3089 N N . GLU A 1 381 ? 8.980 5.679 5.678 1.00 89.31 381 GLU A N 1
ATOM 3090 C CA . GLU A 1 381 ? 7.923 5.736 4.664 1.00 89.31 381 GLU A CA 1
ATOM 3091 C C . GLU A 1 381 ? 8.156 4.716 3.540 1.00 89.31 381 GLU A C 1
ATOM 3093 O O . GLU A 1 381 ? 7.223 4.024 3.135 1.00 89.31 381 GLU A O 1
ATOM 3098 N N . PHE A 1 382 ? 9.405 4.545 3.098 1.00 91.44 382 PHE A N 1
ATOM 3099 C CA . PHE A 1 382 ? 9.779 3.509 2.130 1.00 91.44 382 PHE A CA 1
ATOM 3100 C C . PHE A 1 382 ? 9.403 2.106 2.618 1.00 91.44 382 PHE A C 1
ATOM 3102 O O . PHE A 1 382 ? 8.805 1.320 1.883 1.00 91.44 382 PHE A O 1
ATOM 3109 N N . LEU A 1 383 ? 9.709 1.798 3.881 1.00 91.75 383 LEU A N 1
ATOM 3110 C CA . LEU A 1 383 ? 9.372 0.510 4.482 1.00 91.75 383 LEU A CA 1
ATOM 3111 C C . LEU A 1 383 ? 7.858 0.299 4.585 1.00 91.75 383 LEU A C 1
ATOM 3113 O O . LEU A 1 383 ? 7.392 -0.808 4.329 1.00 91.75 383 LEU A O 1
ATOM 3117 N N . TYR A 1 384 ? 7.084 1.346 4.879 1.00 91.75 384 TYR A N 1
ATOM 3118 C CA . TYR A 1 384 ? 5.622 1.267 4.859 1.00 91.75 384 TYR A CA 1
ATOM 3119 C C . TYR A 1 384 ? 5.085 0.930 3.455 1.00 91.75 384 TYR A C 1
ATOM 3121 O O . TYR A 1 384 ? 4.262 0.032 3.307 1.00 91.75 384 TYR A O 1
ATOM 3129 N N . HIS A 1 385 ? 5.602 1.567 2.400 1.00 91.62 385 HIS A N 1
ATOM 3130 C CA . HIS A 1 385 ? 5.199 1.254 1.020 1.00 91.62 385 HIS A CA 1
ATOM 3131 C C . HIS A 1 385 ? 5.650 -0.145 0.556 1.00 91.62 385 HIS A C 1
ATOM 3133 O O . HIS A 1 385 ? 4.970 -0.783 -0.252 1.00 91.62 385 HIS A O 1
ATOM 3139 N N . LYS A 1 386 ? 6.750 -0.682 1.100 1.00 92.06 386 LYS A N 1
ATOM 3140 C CA . LYS A 1 386 ? 7.086 -2.107 0.936 1.00 92.06 386 LYS A CA 1
ATOM 3141 C C . LYS A 1 386 ? 6.022 -3.015 1.548 1.00 92.06 386 LYS A C 1
ATOM 3143 O O . LYS A 1 386 ? 5.607 -3.974 0.900 1.00 92.06 386 LYS A O 1
ATOM 3148 N N . VAL A 1 387 ? 5.565 -2.711 2.765 1.00 93.56 387 VAL A N 1
ATOM 3149 C CA . VAL A 1 387 ? 4.469 -3.451 3.416 1.00 93.56 387 VAL A CA 1
ATOM 3150 C C . VAL A 1 387 ? 3.206 -3.402 2.562 1.00 93.56 387 VAL A C 1
ATOM 3152 O O . VAL A 1 387 ? 2.596 -4.445 2.340 1.00 93.56 387 VAL A O 1
ATOM 3155 N N . GLU A 1 388 ? 2.842 -2.232 2.029 1.00 94.06 388 GLU A N 1
ATOM 3156 C CA . GLU A 1 388 ? 1.692 -2.102 1.128 1.00 94.06 388 GLU A CA 1
ATOM 3157 C C . GLU A 1 388 ? 1.819 -3.012 -0.094 1.00 94.06 388 GLU A C 1
ATOM 3159 O O . GLU A 1 388 ? 0.887 -3.756 -0.388 1.00 94.06 388 GLU A O 1
ATOM 3164 N N . MET A 1 389 ? 2.963 -3.012 -0.781 1.00 94.00 389 MET A N 1
ATOM 3165 C CA . MET A 1 389 ? 3.188 -3.871 -1.949 1.00 94.00 389 MET A CA 1
ATOM 3166 C C . MET A 1 389 ? 3.020 -5.357 -1.603 1.00 94.00 389 MET A C 1
ATOM 3168 O O . MET A 1 389 ? 2.278 -6.068 -2.285 1.00 94.00 389 MET A O 1
ATOM 3172 N N . TYR A 1 390 ? 3.671 -5.839 -0.540 1.00 94.38 390 TYR A N 1
ATOM 3173 C CA . TYR A 1 390 ? 3.554 -7.245 -0.142 1.00 94.38 390 TYR A CA 1
ATOM 3174 C C . TYR A 1 390 ? 2.135 -7.596 0.308 1.00 94.38 390 TYR A C 1
ATOM 3176 O O . TYR A 1 390 ? 1.633 -8.669 -0.027 1.00 94.38 390 TYR A O 1
ATOM 3184 N N . PHE A 1 391 ? 1.453 -6.692 1.014 1.00 95.94 391 PHE A N 1
ATOM 3185 C CA . PHE A 1 391 ? 0.063 -6.899 1.407 1.00 95.94 391 PHE A CA 1
ATOM 3186 C C . PHE A 1 391 ? -0.862 -6.938 0.182 1.00 95.94 391 PHE A C 1
ATOM 3188 O O . PHE A 1 391 ? -1.744 -7.788 0.100 1.00 95.94 391 PHE A O 1
ATOM 3195 N N . ASN A 1 392 ? -0.629 -6.080 -0.814 1.00 97.12 392 ASN A N 1
ATOM 3196 C CA . ASN A 1 392 ? -1.330 -6.092 -2.097 1.00 97.12 392 ASN A CA 1
ATOM 3197 C C . ASN A 1 392 ? -1.136 -7.408 -2.853 1.00 97.12 392 ASN A C 1
ATOM 3199 O O . ASN A 1 392 ? -2.097 -7.937 -3.414 1.00 97.12 392 ASN A O 1
ATOM 3203 N N . TYR A 1 393 ? 0.083 -7.945 -2.830 1.00 96.38 393 TYR A N 1
ATOM 3204 C CA . TYR A 1 393 ? 0.409 -9.245 -3.407 1.00 96.38 393 TYR A CA 1
ATOM 3205 C C . TYR A 1 393 ? -0.339 -10.383 -2.703 1.00 96.38 393 TYR A C 1
ATOM 3207 O O . TYR A 1 393 ? -1.058 -11.149 -3.347 1.00 96.38 393 TYR A O 1
ATOM 3215 N N . PHE A 1 394 ? -0.260 -10.435 -1.369 1.00 96.31 394 PHE A N 1
ATOM 3216 C CA . PHE A 1 394 ? -1.023 -11.370 -0.539 1.00 96.31 394 PHE A CA 1
ATOM 3217 C C . PHE A 1 394 ? -2.535 -11.272 -0.807 1.00 96.31 394 PHE A C 1
ATOM 3219 O O . PHE A 1 394 ? -3.187 -12.289 -1.048 1.00 96.31 394 PHE A O 1
ATOM 3226 N N . TYR A 1 395 ? -3.087 -10.055 -0.830 1.00 97.06 395 TYR A N 1
ATOM 3227 C CA . TYR A 1 395 ? -4.498 -9.800 -1.118 1.00 97.06 395 TYR A CA 1
ATOM 3228 C C . TYR A 1 395 ? -4.899 -10.336 -2.498 1.00 97.06 395 TYR A C 1
ATOM 3230 O O . TYR A 1 395 ? -5.947 -10.970 -2.643 1.00 97.06 395 TYR A O 1
ATOM 3238 N N . GLY A 1 396 ? -4.056 -10.110 -3.511 1.00 96.50 396 GLY A N 1
ATOM 3239 C CA . GLY A 1 396 ? -4.241 -10.645 -4.856 1.00 96.50 396 GLY A CA 1
ATOM 3240 C C . GLY A 1 396 ? -4.352 -12.169 -4.852 1.00 96.50 396 GLY A C 1
ATOM 3241 O O . GLY A 1 396 ? -5.297 -12.711 -5.428 1.00 96.50 396 GLY A O 1
ATOM 3242 N N . LEU A 1 397 ? -3.441 -12.860 -4.165 1.00 96.75 397 LEU A N 1
ATOM 3243 C CA . LEU A 1 397 ? -3.432 -14.322 -4.069 1.00 96.75 397 LEU A CA 1
ATOM 3244 C C . LEU A 1 397 ? -4.666 -14.874 -3.338 1.00 96.75 397 LEU A C 1
ATOM 3246 O O . LEU A 1 397 ? -5.382 -15.706 -3.901 1.00 96.75 397 LEU A O 1
ATOM 3250 N N . ILE A 1 398 ? -4.968 -14.385 -2.127 1.00 96.50 398 ILE A N 1
ATOM 3251 C CA . ILE A 1 398 ? -6.071 -14.927 -1.311 1.00 96.50 398 ILE A CA 1
ATOM 3252 C C . ILE A 1 398 ? -7.437 -14.705 -1.967 1.00 96.50 398 ILE A C 1
ATOM 3254 O O . ILE A 1 398 ? -8.291 -15.588 -1.962 1.00 96.50 398 ILE A O 1
ATOM 3258 N N . LYS A 1 399 ? -7.643 -13.553 -2.619 1.00 94.56 399 LYS A N 1
ATOM 3259 C CA . LYS A 1 399 ? -8.895 -13.247 -3.327 1.00 94.56 399 LYS A CA 1
ATOM 3260 C C . LYS A 1 399 ? -9.153 -14.187 -4.508 1.00 94.56 399 LYS A C 1
ATOM 3262 O O . LYS A 1 399 ? -10.298 -14.334 -4.928 1.00 94.56 399 LYS A O 1
ATOM 3267 N N . ASN A 1 400 ? -8.102 -14.801 -5.046 1.00 94.56 400 ASN A N 1
ATOM 3268 C CA . ASN A 1 400 ? -8.160 -15.661 -6.223 1.00 94.56 400 ASN A CA 1
ATOM 3269 C C . ASN A 1 400 ? -7.985 -17.158 -5.902 1.00 94.56 400 ASN A C 1
ATOM 3271 O O . ASN A 1 400 ? -7.881 -17.958 -6.832 1.00 94.56 400 ASN A O 1
ATOM 3275 N N . GLY A 1 401 ? -8.015 -17.541 -4.619 1.00 92.69 401 GLY A N 1
ATOM 3276 C CA . GLY A 1 401 ? -8.008 -18.943 -4.185 1.00 92.69 401 GLY A CA 1
ATOM 3277 C C . GLY A 1 401 ? -6.624 -19.599 -4.171 1.00 92.69 401 GLY A C 1
ATOM 3278 O O . GLY A 1 401 ? -6.523 -20.797 -4.427 1.00 92.69 401 GLY A O 1
ATOM 3279 N N . PHE A 1 402 ? -5.566 -18.814 -3.946 1.00 94.44 402 PHE A N 1
ATOM 3280 C CA . PHE A 1 402 ? -4.176 -19.283 -3.854 1.00 94.44 402 PHE A CA 1
ATOM 3281 C C . PHE A 1 402 ? -3.664 -19.332 -2.404 1.00 94.44 402 PHE A C 1
ATOM 3283 O O . PHE A 1 402 ? -2.502 -19.018 -2.127 1.00 94.44 402 PHE A O 1
ATOM 3290 N N . GLY A 1 403 ? -4.527 -19.689 -1.451 1.00 93.56 403 GLY A N 1
ATOM 3291 C CA . GLY A 1 403 ? -4.165 -19.821 -0.042 1.00 93.56 403 GLY A CA 1
ATOM 3292 C C . GLY A 1 403 ? -3.107 -20.885 0.232 1.00 93.56 403 GLY A C 1
ATOM 3293 O O . GLY A 1 403 ? -2.348 -20.752 1.185 1.00 93.56 403 GLY A O 1
ATOM 3294 N N . ASP A 1 404 ? -2.975 -21.894 -0.623 1.00 93.31 404 ASP A N 1
ATOM 3295 C CA . ASP A 1 404 ? -1.915 -22.901 -0.553 1.00 93.31 404 ASP A CA 1
ATOM 3296 C C . ASP A 1 404 ? -0.511 -22.312 -0.764 1.00 93.31 404 ASP A C 1
ATOM 3298 O O . ASP A 1 404 ? 0.394 -22.621 0.009 1.00 93.31 404 ASP A O 1
ATOM 3302 N N . ILE A 1 405 ? -0.346 -21.406 -1.736 1.00 94.81 405 ILE A N 1
ATOM 3303 C CA . ILE A 1 405 ? 0.909 -20.660 -1.944 1.00 94.81 405 ILE A CA 1
ATOM 3304 C C . ILE A 1 405 ? 1.212 -19.800 -0.716 1.00 94.81 405 ILE A C 1
ATOM 3306 O O . ILE A 1 405 ? 2.350 -19.745 -0.260 1.00 94.81 405 ILE A O 1
ATOM 3310 N N . ILE A 1 406 ? 0.190 -19.157 -0.142 1.00 94.94 406 ILE A N 1
ATOM 3311 C CA . ILE A 1 406 ? 0.349 -18.354 1.075 1.00 94.94 406 ILE A CA 1
ATOM 3312 C C . ILE A 1 406 ? 0.814 -19.237 2.241 1.00 94.94 406 ILE A C 1
ATOM 3314 O O . ILE A 1 406 ? 1.766 -18.875 2.926 1.00 94.94 406 ILE A O 1
ATOM 3318 N N . LYS A 1 407 ? 0.199 -20.405 2.464 1.00 93.50 407 LYS A N 1
ATOM 3319 C CA . LYS A 1 407 ? 0.626 -21.340 3.520 1.00 93.50 407 LYS A CA 1
ATOM 3320 C C . LYS A 1 407 ? 2.092 -21.722 3.365 1.00 93.50 407 LYS A C 1
ATOM 3322 O O . LYS A 1 407 ? 2.870 -21.548 4.298 1.00 93.50 407 LYS A O 1
ATOM 3327 N N . GLU A 1 408 ? 2.460 -22.234 2.196 1.00 92.44 408 GLU A N 1
ATOM 3328 C CA . GLU A 1 408 ? 3.795 -22.780 1.964 1.00 92.44 408 GLU A CA 1
ATOM 3329 C C . GLU A 1 408 ? 4.862 -21.681 2.018 1.00 92.44 408 GLU A C 1
ATOM 3331 O O . GLU A 1 408 ? 5.794 -21.750 2.819 1.00 92.44 408 GLU A O 1
ATOM 3336 N N . SER A 1 409 ? 4.689 -20.613 1.245 1.00 93.00 409 SER A N 1
ATOM 3337 C CA . SER A 1 409 ? 5.736 -19.612 1.058 1.00 93.00 409 SER A CA 1
ATOM 3338 C C . SER A 1 409 ? 5.801 -18.562 2.163 1.00 93.00 409 SER A C 1
ATOM 3340 O O . SER A 1 409 ? 6.900 -18.227 2.598 1.00 93.00 409 SER A O 1
ATOM 3342 N N . LEU A 1 410 ? 4.665 -18.057 2.664 1.00 92.25 410 LEU A N 1
ATOM 3343 C CA . LEU A 1 410 ? 4.680 -17.055 3.739 1.00 92.25 410 LEU A CA 1
ATOM 3344 C C . LEU A 1 410 ? 4.942 -17.700 5.100 1.00 92.25 410 LEU A C 1
ATOM 3346 O O . LEU A 1 410 ? 5.813 -17.242 5.832 1.00 92.25 410 LEU A O 1
ATOM 3350 N N . TYR A 1 411 ? 4.179 -18.732 5.462 1.00 90.56 411 TYR A N 1
ATOM 3351 C CA . TYR A 1 411 ? 4.170 -19.249 6.833 1.00 90.56 411 TYR A CA 1
ATOM 3352 C C . TYR A 1 411 ? 5.189 -20.360 7.085 1.00 90.56 411 TYR A C 1
ATOM 3354 O O . TYR A 1 411 ? 5.806 -20.372 8.151 1.00 90.56 411 TYR A O 1
ATOM 3362 N N . LEU A 1 412 ? 5.356 -21.305 6.154 1.00 88.75 412 LEU A N 1
ATOM 3363 C CA . LEU A 1 412 ? 6.278 -22.429 6.358 1.00 88.75 412 LEU A CA 1
ATOM 3364 C C . LEU A 1 412 ? 7.716 -22.059 5.987 1.00 88.75 412 LEU A C 1
ATOM 3366 O O . LEU A 1 412 ? 8.633 -22.369 6.743 1.00 88.75 412 LEU A O 1
ATOM 3370 N N . VAL A 1 413 ? 7.915 -21.379 4.855 1.00 88.25 413 VAL A N 1
ATOM 3371 C CA . VAL A 1 413 ? 9.249 -20.959 4.395 1.00 88.25 413 VAL A CA 1
ATOM 3372 C C . VAL A 1 413 ? 9.626 -19.588 4.955 1.00 88.25 413 VAL A C 1
ATOM 3374 O O . VAL A 1 413 ? 10.619 -19.480 5.672 1.00 88.25 413 VAL A O 1
ATOM 3377 N N . GLY A 1 414 ? 8.836 -18.548 4.667 1.00 84.75 414 GLY A N 1
ATOM 3378 C CA . GLY A 1 414 ? 9.122 -17.167 5.065 1.00 84.75 414 GLY A CA 1
ATOM 3379 C C . GLY A 1 414 ? 9.275 -17.026 6.577 1.00 84.75 414 GLY A C 1
ATOM 3380 O O . GLY A 1 414 ? 10.383 -16.824 7.071 1.00 84.75 414 GLY A O 1
ATOM 3381 N N . MET A 1 415 ? 8.185 -17.215 7.326 1.00 86.00 415 MET A N 1
ATOM 3382 C CA . MET A 1 415 ? 8.196 -17.118 8.789 1.00 86.00 415 MET A CA 1
ATOM 3383 C C . MET A 1 415 ? 9.061 -18.192 9.452 1.00 86.00 415 MET A C 1
ATOM 3385 O O . MET A 1 415 ? 9.732 -17.901 10.438 1.00 86.00 415 MET A O 1
ATOM 3389 N N . GLY A 1 416 ? 9.092 -19.412 8.903 1.00 79.06 416 GLY A N 1
ATOM 3390 C CA . GLY A 1 416 ? 9.919 -20.503 9.430 1.00 79.06 416 GLY A CA 1
ATOM 3391 C C . GLY A 1 416 ? 11.430 -20.254 9.340 1.00 79.06 416 GLY A C 1
ATOM 3392 O O . GLY A 1 416 ? 12.196 -20.930 10.023 1.00 79.06 416 GLY A O 1
ATOM 3393 N N . SER A 1 417 ? 11.867 -19.288 8.524 1.00 78.88 417 SER A N 1
ATOM 3394 C CA . SER A 1 417 ? 13.275 -18.895 8.376 1.00 78.88 417 SER A CA 1
ATOM 3395 C C . SER A 1 417 ? 13.662 -17.619 9.138 1.00 78.88 417 SER A C 1
ATOM 3397 O O . SER A 1 417 ? 14.840 -17.241 9.147 1.00 78.88 417 SER A O 1
ATOM 3399 N N . LEU A 1 418 ? 12.704 -16.948 9.787 1.00 82.50 418 LEU A N 1
ATOM 3400 C CA . LEU A 1 418 ? 12.969 -15.747 10.581 1.00 82.50 418 LEU A CA 1
ATOM 3401 C C . LEU A 1 418 ? 13.741 -16.095 11.851 1.00 82.50 418 LEU A C 1
ATOM 3403 O O . LEU A 1 418 ? 13.455 -17.088 12.505 1.00 82.50 418 LEU A O 1
ATOM 3407 N N . HIS A 1 419 ? 14.701 -15.243 12.205 1.00 80.88 419 HIS A N 1
ATOM 3408 C CA . HIS A 1 419 ? 15.469 -15.360 13.449 1.00 80.88 419 HIS A CA 1
ATOM 3409 C C . HIS A 1 419 ? 15.127 -14.235 14.438 1.00 80.88 419 HIS A C 1
ATOM 3411 O O . HIS A 1 419 ? 15.177 -14.438 15.649 1.00 80.88 419 HIS A O 1
ATOM 3417 N N . SER A 1 420 ? 14.775 -13.060 13.918 1.00 82.75 420 SER A N 1
ATOM 3418 C CA . SER A 1 420 ? 14.374 -11.862 14.654 1.00 82.75 420 SER A CA 1
ATOM 3419 C C . SER A 1 420 ? 13.405 -11.037 13.806 1.00 82.75 420 SER A C 1
ATOM 3421 O O . SER A 1 420 ? 13.279 -11.259 12.601 1.00 82.75 420 SER A O 1
ATOM 3423 N N . ILE A 1 421 ? 12.700 -10.111 14.458 1.00 85.31 421 ILE A N 1
ATOM 3424 C CA . ILE A 1 421 ? 11.924 -9.053 13.803 1.00 85.31 421 ILE A CA 1
ATOM 3425 C C . ILE A 1 421 ? 12.706 -7.765 14.023 1.00 85.31 421 ILE A C 1
ATOM 3427 O O . ILE A 1 421 ? 12.672 -7.196 15.114 1.00 85.31 421 ILE A O 1
ATOM 3431 N N . ASP A 1 422 ? 13.442 -7.332 13.004 1.00 80.69 422 ASP A N 1
ATOM 3432 C CA . ASP A 1 422 ? 14.419 -6.243 13.143 1.00 80.69 422 ASP A CA 1
ATOM 3433 C C . ASP A 1 422 ? 13.780 -4.859 12.949 1.00 80.69 422 ASP A C 1
ATOM 3435 O O . ASP A 1 422 ? 14.371 -3.822 13.258 1.00 80.69 422 ASP A O 1
ATOM 3439 N N . ASN A 1 423 ? 12.560 -4.822 12.411 1.00 84.94 423 ASN A N 1
ATOM 3440 C CA . ASN A 1 423 ? 11.877 -3.600 12.019 1.00 84.94 423 ASN A CA 1
ATOM 3441 C C . ASN A 1 423 ? 10.377 -3.684 12.320 1.00 84.94 423 ASN A C 1
ATOM 3443 O O . ASN A 1 423 ? 9.699 -4.639 11.946 1.00 84.94 423 ASN A O 1
ATOM 3447 N N . ARG A 1 424 ? 9.817 -2.615 12.897 1.00 90.44 424 ARG A N 1
ATOM 3448 C CA . ARG A 1 424 ? 8.378 -2.478 13.185 1.00 90.44 424 ARG A CA 1
ATOM 3449 C C . ARG A 1 424 ? 7.476 -2.728 11.967 1.00 90.44 424 ARG A C 1
ATOM 3451 O O . ARG A 1 424 ? 6.349 -3.182 12.131 1.00 90.44 424 ARG A O 1
ATOM 3458 N N . ASN A 1 425 ? 7.942 -2.445 10.749 1.00 91.00 425 ASN A N 1
ATOM 3459 C CA . ASN A 1 425 ? 7.158 -2.694 9.533 1.00 91.00 425 ASN A CA 1
ATOM 3460 C C . ASN A 1 425 ? 7.004 -4.191 9.198 1.00 91.00 425 ASN A C 1
ATOM 3462 O O . ASN A 1 425 ? 6.004 -4.576 8.598 1.00 91.00 425 ASN A O 1
ATOM 3466 N N . GLU A 1 426 ? 7.933 -5.047 9.629 1.00 89.12 426 GLU A N 1
ATOM 3467 C CA . GLU A 1 426 ? 7.773 -6.504 9.522 1.00 89.12 426 GLU A CA 1
ATOM 3468 C C . GLU A 1 426 ? 6.672 -6.988 10.472 1.00 89.12 426 GLU A C 1
ATOM 3470 O O . GLU A 1 426 ? 5.789 -7.743 10.063 1.00 89.12 426 GLU A O 1
ATOM 3475 N N . ALA A 1 427 ? 6.658 -6.472 11.709 1.00 90.69 427 ALA A N 1
ATOM 3476 C CA . ALA A 1 427 ? 5.573 -6.714 12.661 1.00 90.69 427 ALA A CA 1
ATOM 3477 C C . ALA A 1 427 ? 4.217 -6.270 12.088 1.00 90.69 427 ALA A C 1
ATOM 3479 O O . ALA A 1 427 ? 3.257 -7.041 12.104 1.00 90.69 427 ALA A O 1
ATOM 3480 N N . LEU A 1 428 ? 4.158 -5.057 11.520 1.00 94.31 428 LEU A N 1
ATOM 3481 C CA . LEU A 1 428 ? 2.969 -4.529 10.846 1.00 94.31 428 LEU A CA 1
ATOM 3482 C C . LEU A 1 428 ? 2.472 -5.484 9.757 1.00 94.31 428 LEU A C 1
ATOM 3484 O O . LEU A 1 428 ? 1.286 -5.797 9.718 1.00 94.31 428 LEU A O 1
ATOM 3488 N N . PHE A 1 429 ? 3.363 -5.960 8.890 1.00 92.94 429 PHE A N 1
ATOM 3489 C CA . PHE A 1 429 ? 3.000 -6.844 7.788 1.00 92.94 429 PHE A CA 1
ATOM 3490 C C . PHE A 1 429 ? 2.410 -8.177 8.268 1.00 92.94 429 PHE A C 1
ATOM 3492 O O . PHE A 1 429 ? 1.320 -8.557 7.832 1.00 92.94 429 PHE A O 1
ATOM 3499 N N . TYR A 1 430 ? 3.087 -8.871 9.188 1.00 92.00 430 TYR A N 1
ATOM 3500 C CA . TYR A 1 430 ? 2.624 -10.175 9.669 1.00 92.00 430 TYR A CA 1
ATOM 3501 C C . TYR A 1 430 ? 1.309 -10.071 10.446 1.00 92.00 430 TYR A C 1
ATOM 3503 O O . TYR A 1 430 ? 0.379 -10.839 10.182 1.00 92.00 430 TYR A O 1
ATOM 3511 N N . LEU A 1 431 ? 1.191 -9.085 11.342 1.00 94.38 431 LEU A N 1
ATOM 3512 C CA . LEU A 1 431 ? -0.038 -8.858 12.103 1.00 94.38 431 LEU A CA 1
ATOM 3513 C C . LEU A 1 431 ? -1.192 -8.414 11.196 1.00 94.38 431 LEU A C 1
ATOM 3515 O O . LEU A 1 431 ? -2.324 -8.852 11.396 1.00 94.38 431 LEU A O 1
ATOM 3519 N N . ALA A 1 432 ? -0.933 -7.605 10.164 1.00 96.38 432 ALA A N 1
ATOM 3520 C CA . ALA A 1 432 ? -1.958 -7.199 9.205 1.00 96.38 432 ALA A CA 1
ATOM 3521 C C . ALA A 1 432 ? -2.486 -8.380 8.382 1.00 96.38 432 ALA A C 1
ATOM 3523 O O . ALA A 1 432 ? -3.698 -8.487 8.192 1.00 96.38 432 ALA A O 1
ATOM 3524 N N . ILE A 1 433 ? -1.619 -9.296 7.932 1.00 95.31 433 ILE A N 1
ATOM 3525 C CA . ILE A 1 433 ? -2.056 -10.520 7.240 1.00 95.31 433 ILE A CA 1
ATOM 3526 C C . ILE A 1 433 ? -2.913 -11.388 8.157 1.00 95.31 433 ILE A C 1
ATOM 3528 O O . ILE A 1 433 ? -4.001 -11.806 7.760 1.00 95.31 433 ILE A O 1
ATOM 3532 N N . GLN A 1 434 ? -2.454 -11.633 9.386 1.00 94.88 434 GLN A N 1
ATOM 3533 C CA . GLN A 1 434 ? -3.193 -12.431 10.365 1.00 94.88 434 GLN A CA 1
ATOM 3534 C C . GLN A 1 434 ? -4.570 -11.810 10.658 1.00 94.88 434 GLN A C 1
ATOM 3536 O O . GLN A 1 434 ? -5.593 -12.494 10.571 1.00 94.88 434 GLN A O 1
ATOM 3541 N N . CYS A 1 435 ? -4.614 -10.499 10.902 1.00 97.44 435 CYS A N 1
ATOM 3542 C CA . CYS A 1 435 ? -5.850 -9.751 11.112 1.00 97.44 435 CYS A CA 1
ATOM 3543 C C . CYS A 1 435 ? -6.784 -9.826 9.894 1.00 97.44 435 CYS A C 1
ATOM 3545 O O . CYS A 1 435 ? -7.991 -10.017 10.048 1.00 97.44 435 CYS A O 1
ATOM 3547 N N . TYR A 1 436 ? -6.250 -9.708 8.674 1.00 97.69 436 TYR A N 1
ATOM 3548 C CA . TYR A 1 436 ? -7.061 -9.750 7.457 1.00 97.69 436 TYR A CA 1
ATOM 3549 C C . TYR A 1 436 ? -7.618 -11.146 7.163 1.00 97.69 436 TYR A C 1
ATOM 3551 O O . TYR A 1 436 ? -8.769 -11.282 6.750 1.00 97.69 436 TYR A O 1
ATOM 3559 N N . LEU A 1 437 ? -6.846 -12.204 7.418 1.00 96.38 437 LEU A N 1
ATOM 3560 C CA . LEU A 1 437 ? -7.356 -13.573 7.334 1.00 96.38 437 LEU A CA 1
ATOM 3561 C C . LEU A 1 437 ? -8.492 -13.789 8.336 1.00 96.38 437 LEU A C 1
ATOM 3563 O O . LEU A 1 437 ? -9.518 -14.366 7.977 1.00 96.38 437 LEU A O 1
ATOM 3567 N N . TYR A 1 438 ? -8.343 -13.295 9.568 1.00 96.19 438 TYR A N 1
ATOM 3568 C CA . TYR A 1 438 ? -9.382 -13.392 10.595 1.00 96.19 438 TYR A CA 1
ATOM 3569 C C . TYR A 1 438 ? -10.641 -12.613 10.192 1.00 96.19 438 TYR A C 1
ATOM 3571 O O . TYR A 1 438 ? -11.759 -13.125 10.321 1.00 96.19 438 TYR A O 1
ATOM 3579 N N . TYR A 1 439 ? -10.459 -11.428 9.603 1.00 96.62 439 TYR A N 1
ATOM 3580 C CA . TYR A 1 439 ? -11.531 -10.650 8.994 1.00 96.62 439 TYR A CA 1
ATOM 3581 C C . TYR A 1 439 ? -12.308 -11.471 7.949 1.00 96.62 439 TYR A C 1
ATOM 3583 O O . TYR A 1 439 ? -13.531 -11.592 8.047 1.00 96.62 439 TYR A O 1
ATOM 3591 N N . LEU A 1 440 ? -11.613 -12.086 6.988 1.00 96.12 440 LEU A N 1
ATOM 3592 C CA . LEU A 1 440 ? -12.242 -12.869 5.918 1.00 96.12 440 LEU A CA 1
ATOM 3593 C C . LEU A 1 440 ? -12.921 -14.150 6.423 1.00 96.12 440 LEU A C 1
ATOM 3595 O O . LEU A 1 440 ? -14.008 -14.493 5.954 1.00 96.12 440 LEU A O 1
ATOM 3599 N N . ALA A 1 441 ? -12.278 -14.877 7.338 1.00 93.94 441 ALA A N 1
ATOM 3600 C CA . ALA A 1 441 ? -12.715 -16.207 7.756 1.00 93.94 441 ALA A CA 1
ATOM 3601 C C . ALA A 1 441 ? -13.857 -16.173 8.781 1.00 93.94 441 ALA A C 1
ATOM 3603 O O . ALA A 1 441 ? -14.810 -16.944 8.665 1.00 93.94 441 ALA A O 1
ATOM 3604 N N . GLU A 1 442 ? -13.779 -15.292 9.782 1.00 92.25 442 GLU A N 1
ATOM 3605 C CA . GLU A 1 442 ? -14.649 -15.363 10.965 1.00 92.25 442 GLU A CA 1
ATOM 3606 C C . GLU A 1 442 ? -15.519 -14.109 11.160 1.00 92.25 442 GLU A C 1
ATOM 3608 O O . GLU A 1 442 ? -16.556 -14.200 11.817 1.00 92.25 442 GLU A O 1
ATOM 3613 N N . ARG A 1 443 ? -15.150 -12.951 10.591 1.00 92.69 443 ARG A N 1
ATOM 3614 C CA . ARG A 1 443 ? -15.862 -11.680 10.839 1.00 92.69 443 ARG A CA 1
ATOM 3615 C C . ARG A 1 443 ? -16.810 -11.265 9.746 1.00 92.69 443 ARG A C 1
ATOM 3617 O O . ARG A 1 443 ? -17.938 -10.874 10.036 1.00 92.69 443 ARG A O 1
ATOM 3624 N N . GLU A 1 444 ? -16.345 -11.294 8.510 1.00 91.88 444 GLU A N 1
ATOM 3625 C CA . GLU A 1 444 ? -17.127 -10.773 7.410 1.00 91.88 444 GLU A CA 1
ATOM 3626 C C . GLU A 1 444 ? -18.211 -11.764 6.975 1.00 91.88 444 GLU A C 1
ATOM 3628 O O . GLU A 1 444 ? -18.052 -12.998 6.989 1.00 91.88 444 GLU A O 1
ATOM 3633 N N . ASN A 1 445 ? -19.359 -11.206 6.602 1.00 87.12 445 ASN A N 1
ATOM 3634 C CA . ASN A 1 445 ? -20.504 -11.996 6.196 1.00 87.12 445 ASN A CA 1
ATOM 3635 C C . ASN A 1 445 ? -20.311 -12.599 4.789 1.00 87.12 445 ASN A C 1
ATOM 3637 O O . ASN A 1 445 ? -19.495 -12.158 3.976 1.00 87.12 445 ASN A O 1
ATOM 3641 N N . GLU A 1 446 ? -21.095 -13.631 4.489 1.00 86.44 446 GLU A N 1
ATOM 3642 C CA . GLU A 1 446 ? -21.068 -14.305 3.181 1.00 86.44 446 GLU A CA 1
ATOM 3643 C C . GLU A 1 446 ? -21.689 -13.453 2.057 1.00 86.44 446 GLU A C 1
ATOM 3645 O O . GLU A 1 446 ? -21.528 -13.748 0.872 1.00 86.44 446 GLU A O 1
ATOM 3650 N N . GLU A 1 447 ? -22.366 -12.354 2.404 1.00 86.25 447 GLU A N 1
ATOM 3651 C CA . GLU A 1 447 ? -22.871 -11.383 1.429 1.00 86.25 447 GLU A CA 1
ATOM 3652 C C . GLU A 1 447 ? -21.736 -10.541 0.821 1.00 86.25 447 GLU A C 1
ATOM 3654 O O . GLU A 1 447 ? -21.820 -10.141 -0.345 1.00 86.25 447 GLU A O 1
ATOM 3659 N N . CYS A 1 448 ? -20.663 -10.299 1.582 1.00 88.69 448 CYS A N 1
ATOM 3660 C CA . CYS A 1 448 ? -19.478 -9.563 1.140 1.00 88.69 448 CYS A CA 1
ATOM 3661 C C . CYS A 1 448 ? -18.378 -10.513 0.636 1.00 88.69 448 CYS A C 1
ATOM 3663 O O . CYS A 1 448 ? -17.858 -10.329 -0.468 1.00 88.69 448 CYS A O 1
ATOM 3665 N N . VAL A 1 449 ? -18.035 -11.563 1.395 1.00 90.38 449 VAL A N 1
ATOM 3666 C CA . VAL A 1 449 ? -16.960 -12.504 1.018 1.00 90.38 449 VAL A CA 1
ATOM 3667 C C . VAL A 1 449 ? -17.496 -13.612 0.117 1.00 90.38 449 VAL A C 1
ATOM 3669 O O . VAL A 1 449 ? -18.523 -14.221 0.393 1.00 90.38 449 VAL A O 1
ATOM 3672 N N . MET A 1 450 ? -16.803 -13.910 -0.984 1.00 89.75 450 MET A N 1
ATOM 3673 C CA . MET A 1 450 ? -17.080 -15.122 -1.768 1.00 89.75 450 MET A CA 1
ATOM 3674 C C . MET A 1 450 ? -16.806 -16.374 -0.925 1.00 89.75 450 MET A C 1
ATOM 3676 O O . MET A 1 450 ? -15.784 -16.439 -0.246 1.00 89.75 450 MET A O 1
ATOM 3680 N N . LEU A 1 451 ? -17.680 -17.384 -1.012 1.00 90.50 451 LEU A N 1
ATOM 3681 C CA . LEU A 1 451 ? -17.556 -18.612 -0.218 1.00 90.50 451 LEU A CA 1
ATOM 3682 C C . LEU A 1 451 ? -16.192 -19.296 -0.407 1.00 90.50 451 LEU A C 1
ATOM 3684 O O . LEU A 1 451 ? -15.593 -19.715 0.575 1.00 90.50 451 LEU A O 1
ATOM 3688 N N . GLU A 1 452 ? -15.676 -19.333 -1.640 1.00 90.62 452 GLU A N 1
ATOM 3689 C CA . GLU A 1 452 ? -14.349 -19.882 -1.957 1.00 90.62 452 GLU A CA 1
ATOM 3690 C C . GLU A 1 452 ? -13.233 -19.173 -1.171 1.00 90.62 452 GLU A C 1
ATOM 3692 O O . GLU A 1 452 ? -12.426 -19.830 -0.525 1.00 90.62 452 GLU A O 1
ATOM 3697 N N . VAL A 1 453 ? -13.237 -17.834 -1.138 1.00 93.25 453 VAL A N 1
ATOM 3698 C CA . VAL A 1 453 ? -12.239 -17.029 -0.407 1.00 93.25 453 VAL A CA 1
ATOM 3699 C C . VAL A 1 453 ? -12.368 -17.231 1.103 1.00 93.25 453 VAL A C 1
ATOM 3701 O O . VAL A 1 453 ? -11.365 -17.353 1.803 1.00 93.25 453 VAL A O 1
ATOM 3704 N N . LYS A 1 454 ? -13.600 -17.301 1.619 1.00 94.12 454 LYS A N 1
ATOM 3705 C CA . LYS A 1 454 ? -13.852 -17.546 3.045 1.00 94.12 454 LYS A CA 1
ATOM 3706 C C . LYS A 1 454 ? -13.374 -18.934 3.472 1.00 94.12 454 LYS A C 1
ATOM 3708 O O . LYS A 1 454 ? -12.783 -19.073 4.543 1.00 94.12 454 LYS A O 1
ATOM 3713 N N . GLN A 1 455 ? -13.609 -19.950 2.642 1.00 93.06 455 GLN A N 1
ATOM 3714 C CA . GLN A 1 455 ? -13.129 -21.314 2.862 1.00 93.06 455 GLN A CA 1
ATOM 3715 C C . GLN A 1 455 ? -11.605 -21.389 2.792 1.00 93.06 455 GLN A C 1
ATOM 3717 O O . GLN A 1 455 ? -11.002 -22.014 3.661 1.00 93.06 455 GLN A O 1
ATOM 3722 N N . ASP A 1 456 ? -10.990 -20.712 1.823 1.00 93.62 456 ASP A N 1
ATOM 3723 C CA . ASP A 1 456 ? -9.537 -20.673 1.668 1.00 93.62 456 ASP A CA 1
ATOM 3724 C C . ASP A 1 456 ? -8.868 -19.999 2.879 1.00 93.62 456 ASP A C 1
ATOM 3726 O O . ASP A 1 456 ? -8.037 -20.615 3.546 1.00 93.62 456 ASP A O 1
ATOM 3730 N N . ALA A 1 457 ? -9.338 -18.813 3.286 1.00 95.12 457 ALA A N 1
ATOM 3731 C CA . ALA A 1 457 ? -8.867 -18.129 4.496 1.00 95.12 457 ALA A CA 1
ATOM 3732 C C . ALA A 1 457 ? -9.087 -18.965 5.773 1.00 95.12 457 ALA A C 1
ATOM 3734 O O . ALA A 1 457 ? -8.194 -19.071 6.617 1.00 95.12 457 ALA A O 1
ATOM 3735 N N . SER A 1 458 ? -10.247 -19.622 5.898 1.00 92.75 458 SER A N 1
ATOM 3736 C CA . SER A 1 458 ? -10.532 -20.534 7.017 1.00 92.75 458 SER A CA 1
ATOM 3737 C C . SER A 1 458 ? -9.593 -21.738 7.032 1.00 92.75 458 SER A C 1
ATOM 3739 O O . SER A 1 458 ? -9.224 -22.213 8.105 1.00 92.75 458 SER A O 1
ATOM 3741 N N . SER A 1 459 ? -9.202 -22.236 5.856 1.00 92.81 459 SER A N 1
ATOM 3742 C CA . SER A 1 459 ? -8.262 -23.348 5.733 1.00 92.81 459 SER A CA 1
ATOM 3743 C C . SER A 1 459 ? -6.873 -22.974 6.242 1.00 92.81 459 SER A C 1
ATOM 3745 O O . SER A 1 459 ? -6.180 -23.848 6.750 1.00 92.81 459 SER A O 1
ATOM 3747 N N . ILE A 1 460 ? -6.472 -21.703 6.122 1.00 93.19 460 ILE A N 1
ATOM 3748 C CA . ILE A 1 460 ? -5.197 -21.175 6.626 1.00 93.19 460 ILE A CA 1
ATOM 3749 C C . ILE A 1 460 ? -5.238 -21.032 8.142 1.00 93.19 460 ILE A C 1
ATOM 3751 O O . ILE A 1 460 ? -4.370 -21.560 8.826 1.00 93.19 460 ILE A O 1
ATOM 3755 N N . ILE A 1 461 ? -6.269 -20.381 8.680 1.00 90.44 461 ILE A N 1
ATOM 3756 C CA . ILE A 1 461 ? -6.365 -20.104 10.123 1.00 90.44 461 ILE A CA 1
ATOM 3757 C C . ILE A 1 461 ? -6.489 -21.373 10.970 1.00 90.44 461 ILE A C 1
ATOM 3759 O O . ILE A 1 461 ? -6.048 -21.392 12.114 1.00 90.44 461 ILE A O 1
ATOM 3763 N N . ARG A 1 462 ? -7.106 -22.430 10.434 1.00 88.06 462 ARG A N 1
ATOM 3764 C CA . ARG A 1 462 ? -7.338 -23.694 11.159 1.00 88.06 462 ARG A CA 1
ATOM 3765 C C . ARG A 1 462 ? -6.211 -24.711 10.994 1.00 88.06 462 ARG A C 1
ATOM 3767 O O . ARG A 1 462 ? -6.336 -25.835 11.472 1.00 88.06 462 ARG A O 1
ATOM 3774 N N . ASP A 1 463 ? -5.156 -24.349 10.277 1.00 91.00 463 ASP A N 1
ATOM 3775 C CA . ASP A 1 463 ? -4.028 -25.226 10.008 1.00 91.00 463 ASP A CA 1
ATOM 3776 C C . ASP A 1 463 ? -3.053 -25.227 11.193 1.00 91.00 463 ASP A C 1
ATOM 3778 O O . ASP A 1 463 ? -2.606 -24.178 11.658 1.00 91.00 463 ASP A O 1
ATOM 3782 N N . GLU A 1 464 ? -2.718 -26.417 11.692 1.00 90.06 464 GLU A N 1
ATOM 3783 C CA . GLU A 1 464 ? -1.875 -26.569 12.879 1.00 90.06 464 GLU A CA 1
ATOM 3784 C C . GLU A 1 464 ? -0.455 -26.028 12.664 1.00 90.06 464 GLU A C 1
ATOM 3786 O O . GLU A 1 464 ? 0.132 -25.462 13.587 1.00 90.06 464 GLU A O 1
ATOM 3791 N N . GLN A 1 465 ? 0.107 -26.169 11.459 1.00 90.62 465 GLN A N 1
ATOM 3792 C CA . GLN A 1 465 ? 1.454 -25.659 11.186 1.00 90.62 465 GLN A CA 1
ATOM 3793 C C . GLN A 1 465 ? 1.464 -24.131 11.158 1.00 90.62 465 GLN A C 1
ATOM 3795 O O . GLN A 1 465 ? 2.386 -23.510 11.680 1.00 90.62 465 GLN A O 1
ATOM 3800 N N . ILE A 1 466 ? 0.400 -23.531 10.624 1.00 91.12 466 ILE A N 1
ATOM 3801 C CA . ILE A 1 466 ? 0.227 -22.078 10.568 1.00 91.12 466 ILE A CA 1
ATOM 3802 C C . ILE A 1 466 ? 0.036 -21.499 11.970 1.00 91.12 466 ILE A C 1
ATOM 3804 O O . ILE A 1 466 ? 0.636 -20.474 12.285 1.00 91.12 466 ILE A O 1
ATOM 3808 N N . ALA A 1 467 ? -0.733 -22.170 12.835 1.00 90.31 467 ALA A N 1
ATOM 3809 C CA . ALA A 1 467 ? -0.876 -21.768 14.234 1.00 90.31 467 ALA A CA 1
ATOM 3810 C C . ALA A 1 467 ? 0.482 -21.732 14.959 1.00 90.31 467 ALA A C 1
ATOM 3812 O O . ALA A 1 467 ? 0.791 -20.750 15.628 1.00 90.31 467 ALA A O 1
ATOM 3813 N N . ARG A 1 468 ? 1.346 -22.734 14.737 1.00 88.62 468 ARG A N 1
ATOM 3814 C CA . ARG A 1 468 ? 2.718 -22.740 15.281 1.00 88.62 468 ARG A CA 1
ATOM 3815 C C . ARG A 1 468 ? 3.582 -21.608 14.718 1.00 88.62 468 ARG A C 1
ATOM 3817 O O . ARG A 1 468 ? 4.318 -20.985 15.475 1.00 88.62 468 ARG A O 1
ATOM 3824 N N . SER A 1 469 ? 3.493 -21.314 13.417 1.00 89.56 469 SER A N 1
ATOM 3825 C CA . SER A 1 469 ? 4.198 -20.164 12.826 1.00 89.56 469 SER A CA 1
ATOM 3826 C C . SER A 1 469 ? 3.702 -18.834 13.405 1.00 89.56 469 SER A C 1
ATOM 3828 O O . SER A 1 469 ? 4.505 -17.945 13.678 1.00 89.56 469 SER A O 1
ATOM 3830 N N . ASN A 1 470 ? 2.394 -18.700 13.646 1.00 90.00 470 ASN A N 1
ATOM 3831 C CA . ASN A 1 470 ? 1.817 -17.531 14.308 1.00 90.00 470 ASN A CA 1
ATOM 3832 C C . ASN A 1 470 ? 2.364 -17.377 15.731 1.00 90.00 470 ASN A C 1
ATOM 3834 O O . ASN A 1 470 ? 2.819 -16.294 16.084 1.00 90.00 470 ASN A O 1
ATOM 3838 N N . GLU A 1 471 ? 2.360 -18.450 16.525 1.00 88.12 471 GLU A N 1
ATOM 3839 C CA . GLU A 1 471 ? 2.925 -18.467 17.879 1.00 88.12 471 GLU A CA 1
ATOM 3840 C C . GLU A 1 471 ? 4.409 -18.069 17.873 1.00 88.12 471 GLU A C 1
ATOM 3842 O O . GLU A 1 471 ? 4.840 -17.258 18.690 1.00 88.12 471 GLU A O 1
ATOM 3847 N N . TYR A 1 472 ? 5.180 -18.557 16.898 1.00 88.31 472 TYR A N 1
ATOM 3848 C CA . TYR A 1 472 ? 6.587 -18.195 16.744 1.00 88.31 472 TYR A CA 1
ATOM 3849 C C . TYR A 1 472 ? 6.792 -16.694 16.478 1.00 88.31 472 TYR A C 1
ATOM 3851 O O . TYR A 1 472 ? 7.631 -16.066 17.122 1.00 88.31 472 TYR A O 1
ATOM 3859 N N . ILE A 1 473 ? 5.987 -16.080 15.601 1.00 88.50 473 ILE A N 1
ATOM 3860 C CA . ILE A 1 473 ? 6.020 -14.622 15.377 1.00 88.50 473 ILE A CA 1
ATOM 3861 C C . ILE A 1 473 ? 5.716 -13.857 16.666 1.00 88.50 473 ILE A C 1
ATOM 3863 O O . ILE A 1 473 ? 6.386 -12.871 16.968 1.00 88.50 473 ILE A O 1
ATOM 3867 N N . ILE A 1 474 ? 4.738 -14.316 17.446 1.00 88.56 474 ILE A N 1
ATOM 3868 C CA . ILE A 1 474 ? 4.395 -13.696 18.727 1.00 88.56 474 ILE A CA 1
ATOM 3869 C C . ILE A 1 474 ? 5.567 -13.775 19.706 1.00 88.56 474 ILE A C 1
ATOM 3871 O O . ILE A 1 474 ? 5.906 -12.768 20.324 1.00 88.56 474 ILE A O 1
ATOM 3875 N N . GLN A 1 475 ? 6.243 -14.921 19.787 1.00 87.50 475 GLN A N 1
ATOM 3876 C CA . GLN A 1 475 ? 7.460 -15.062 20.588 1.00 87.50 475 GLN A CA 1
ATOM 3877 C C . GLN A 1 475 ? 8.549 -14.084 20.129 1.00 87.50 475 GLN A C 1
ATOM 3879 O O . GLN A 1 475 ? 9.157 -13.424 20.966 1.00 87.50 475 GLN A O 1
ATOM 3884 N N . LEU A 1 476 ? 8.763 -13.910 18.821 1.00 88.25 476 LEU A N 1
ATOM 3885 C CA . LEU A 1 476 ? 9.738 -12.937 18.312 1.00 88.25 476 LEU A CA 1
ATOM 3886 C C . LEU A 1 476 ? 9.374 -11.485 18.668 1.00 88.25 476 LEU A C 1
ATOM 3888 O O . LEU A 1 476 ? 10.262 -10.683 18.967 1.00 88.25 476 LEU A O 1
ATOM 3892 N N . LEU A 1 477 ? 8.081 -11.148 18.681 1.00 88.50 477 LEU A N 1
ATOM 3893 C CA . LEU A 1 477 ? 7.594 -9.822 19.077 1.00 88.50 477 LEU A CA 1
ATOM 3894 C C . LEU A 1 477 ? 7.799 -9.531 20.566 1.00 88.50 477 LEU A C 1
ATOM 3896 O O . LEU A 1 477 ? 7.936 -8.368 20.925 1.00 88.50 477 LEU A O 1
ATOM 3900 N N . THR A 1 478 ? 7.890 -10.549 21.428 1.00 86.62 478 THR A N 1
ATOM 3901 C CA . THR A 1 478 ? 8.156 -10.338 22.865 1.00 86.62 478 THR A CA 1
ATOM 3902 C C . THR A 1 478 ? 9.536 -9.741 23.136 1.00 86.62 478 THR A C 1
ATOM 3904 O O . THR A 1 478 ? 9.715 -9.063 24.142 1.00 86.62 478 THR A O 1
ATOM 3907 N N . TYR A 1 479 ? 10.499 -9.947 22.231 1.00 86.25 479 TYR A N 1
ATOM 3908 C CA . TYR A 1 479 ? 11.827 -9.333 22.311 1.00 86.25 479 TYR A CA 1
ATOM 3909 C C . TYR A 1 479 ? 11.852 -7.877 21.821 1.00 86.25 479 TYR A C 1
ATOM 3911 O O . TYR A 1 479 ? 12.847 -7.190 22.034 1.00 86.25 479 TYR A O 1
ATOM 3919 N N . ASN A 1 480 ? 10.788 -7.421 21.153 1.00 85.38 480 ASN A N 1
ATOM 3920 C CA . ASN A 1 480 ? 10.645 -6.080 20.583 1.00 85.38 480 ASN A CA 1
ATOM 3921 C C . ASN A 1 480 ? 9.262 -5.499 20.931 1.00 85.38 480 ASN A C 1
ATOM 3923 O O . ASN A 1 480 ? 8.540 -4.993 20.066 1.00 85.38 480 ASN A O 1
ATOM 3927 N N . ASP A 1 481 ? 8.872 -5.600 22.201 1.00 81.25 481 ASP A N 1
ATOM 3928 C CA . ASP A 1 481 ? 7.551 -5.210 22.700 1.00 81.25 481 ASP A CA 1
ATOM 3929 C C . ASP A 1 481 ? 7.255 -3.713 22.507 1.00 81.25 481 ASP A C 1
ATOM 3931 O O . ASP A 1 481 ? 6.099 -3.330 22.337 1.00 81.25 481 ASP A O 1
ATOM 3935 N N . GLU A 1 482 ? 8.289 -2.874 22.390 1.00 87.00 482 GLU A N 1
ATOM 3936 C CA . GLU A 1 482 ? 8.175 -1.453 22.032 1.00 87.00 482 GLU A CA 1
ATOM 3937 C C . GLU A 1 482 ? 7.421 -1.210 20.709 1.00 87.00 482 GLU A C 1
ATOM 3939 O O . GLU A 1 482 ? 6.814 -0.148 20.514 1.00 87.00 482 GLU A O 1
ATOM 3944 N N . PHE A 1 483 ? 7.425 -2.181 19.786 1.00 88.31 483 PHE A N 1
ATOM 3945 C CA . PHE A 1 483 ? 6.672 -2.091 18.533 1.00 88.31 483 PHE A CA 1
ATOM 3946 C C . PHE A 1 483 ? 5.155 -2.172 18.759 1.00 88.31 483 PHE A C 1
ATOM 3948 O O . PHE A 1 483 ? 4.399 -1.590 17.977 1.00 88.31 483 PHE A O 1
ATOM 3955 N N . LEU A 1 484 ? 4.709 -2.846 19.825 1.00 88.25 484 LEU A N 1
ATOM 3956 C CA . LEU A 1 484 ? 3.308 -3.138 20.147 1.00 88.25 484 LEU A CA 1
ATOM 3957 C C . LEU A 1 484 ? 2.646 -1.982 20.900 1.00 88.25 484 LEU A C 1
ATOM 3959 O O . LEU A 1 484 ? 2.305 -2.065 22.076 1.00 88.25 484 LEU A O 1
ATOM 3963 N N . ASN A 1 485 ? 2.443 -0.881 20.188 1.00 86.88 485 ASN A N 1
ATOM 3964 C CA . ASN A 1 485 ? 1.839 0.328 20.733 1.00 86.88 485 ASN A CA 1
ATOM 3965 C C . ASN A 1 485 ? 0.668 0.823 19.871 1.00 86.88 485 ASN A C 1
ATOM 3967 O O . ASN A 1 485 ? 0.436 0.339 18.763 1.00 86.88 485 ASN A O 1
ATOM 3971 N N . PHE A 1 486 ? -0.040 1.840 20.367 1.00 84.38 486 PHE A N 1
ATOM 3972 C CA . PHE A 1 486 ? -1.203 2.426 19.694 1.00 84.38 486 PHE A CA 1
ATOM 3973 C C . PHE A 1 486 ? -0.920 2.877 18.247 1.00 84.38 486 PHE A C 1
ATOM 3975 O O . PHE A 1 486 ? -1.764 2.715 17.371 1.00 84.38 486 PHE A O 1
ATOM 3982 N N . SER A 1 487 ? 0.290 3.364 17.945 1.00 88.56 487 SER A N 1
ATOM 3983 C CA . SER A 1 487 ? 0.620 3.760 16.570 1.00 88.56 487 SER A CA 1
ATOM 3984 C C . SER A 1 487 ? 0.670 2.569 15.605 1.00 88.56 487 SER A C 1
ATOM 3986 O O . SER A 1 487 ? 0.443 2.740 14.411 1.00 88.56 487 SER A O 1
ATOM 3988 N N . LEU A 1 488 ? 1.008 1.358 16.080 1.00 91.38 488 LEU A N 1
ATOM 3989 C CA . LEU A 1 488 ? 1.013 0.150 15.240 1.00 91.38 488 LEU A CA 1
ATOM 3990 C C . LEU A 1 488 ? -0.411 -0.271 14.884 1.00 91.38 488 LEU A C 1
ATOM 3992 O O . LEU A 1 488 ? -0.665 -0.621 13.735 1.00 91.38 488 LEU A O 1
ATOM 3996 N N . GLU A 1 489 ? -1.333 -0.168 15.837 1.00 92.44 489 GLU A N 1
ATOM 3997 C CA . GLU A 1 489 ? -2.761 -0.373 15.601 1.00 92.44 489 GLU A CA 1
ATOM 3998 C C . GLU A 1 489 ? -3.301 0.596 14.533 1.00 92.44 489 GLU A C 1
ATOM 4000 O O . GLU A 1 489 ? -3.985 0.178 13.595 1.00 92.44 489 GLU A O 1
ATOM 4005 N N . GLU A 1 490 ? -2.942 1.882 14.620 1.00 92.44 490 GLU A N 1
ATOM 4006 C CA . GLU A 1 490 ? -3.321 2.880 13.611 1.00 92.44 490 GLU A CA 1
ATOM 4007 C C . GLU A 1 490 ? -2.738 2.559 12.229 1.00 92.44 490 GLU A C 1
ATOM 4009 O O . GLU A 1 490 ? -3.456 2.632 11.227 1.00 92.44 490 GLU A O 1
ATOM 4014 N N . ASP A 1 491 ? -1.463 2.164 12.162 1.00 94.56 491 ASP A N 1
ATOM 4015 C CA 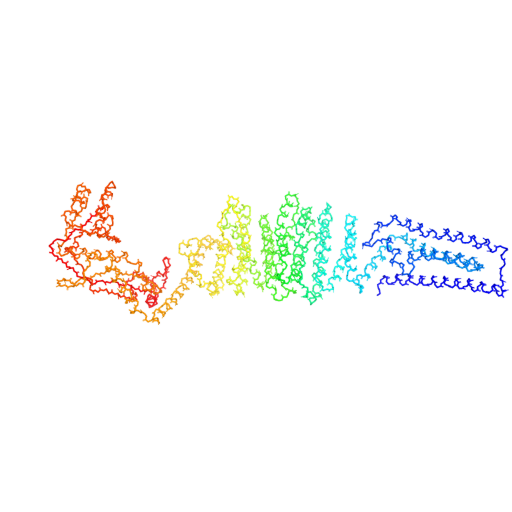. ASP A 1 491 ? -0.811 1.769 10.909 1.00 94.56 491 ASP A CA 1
ATOM 4016 C C . ASP A 1 491 ? -1.464 0.511 10.304 1.00 94.56 491 ASP A C 1
ATOM 4018 O O . ASP A 1 491 ? -1.664 0.458 9.085 1.00 94.56 491 ASP A O 1
ATOM 4022 N N . MET A 1 492 ? -1.865 -0.465 11.134 1.00 96.69 492 MET A N 1
ATOM 4023 C CA . MET A 1 492 ? -2.634 -1.646 10.714 1.00 96.69 492 MET A CA 1
ATOM 4024 C C . MET A 1 492 ? -3.987 -1.243 10.129 1.00 96.69 492 MET A C 1
ATOM 4026 O O . MET A 1 492 ? -4.334 -1.674 9.029 1.00 96.69 492 MET A O 1
ATOM 4030 N N . TYR A 1 493 ? -4.747 -0.388 10.818 1.00 96.25 493 TYR A N 1
ATOM 4031 C CA . TYR A 1 493 ? -6.036 0.082 10.309 1.00 96.25 493 TYR A CA 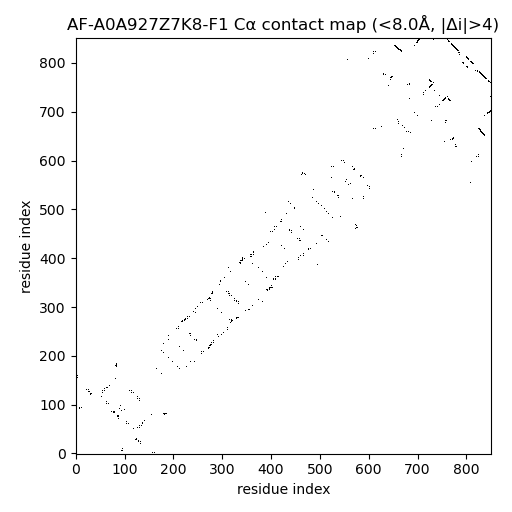1
ATOM 4032 C C . TYR A 1 493 ? -5.877 0.857 9.000 1.00 96.25 493 TYR A C 1
ATOM 4034 O O . TYR A 1 493 ? -6.617 0.611 8.045 1.00 96.25 493 TYR A O 1
ATOM 4042 N N . LYS A 1 494 ? -4.884 1.747 8.913 1.00 96.38 494 LYS A N 1
ATOM 4043 C CA . LYS A 1 494 ? -4.587 2.513 7.697 1.00 96.38 494 LYS A CA 1
ATOM 4044 C C . LYS A 1 494 ? -4.265 1.597 6.514 1.00 96.38 494 LYS A C 1
ATOM 4046 O O . LYS A 1 494 ? -4.783 1.836 5.424 1.00 96.38 494 LYS A O 1
ATOM 4051 N N . LEU A 1 495 ? -3.470 0.550 6.740 1.00 96.75 495 LEU A N 1
ATOM 4052 C CA . LEU A 1 495 ? -3.120 -0.443 5.724 1.00 96.75 495 LEU A CA 1
ATOM 4053 C C . LEU A 1 495 ? -4.336 -1.271 5.289 1.00 96.75 495 LEU A C 1
ATOM 4055 O O . LEU A 1 495 ? -4.514 -1.509 4.100 1.00 96.75 495 LEU A O 1
ATOM 4059 N N . LEU A 1 496 ? -5.179 -1.712 6.228 1.00 97.69 496 LEU A N 1
ATOM 4060 C CA . LEU A 1 496 ? -6.267 -2.660 5.955 1.00 97.69 496 LEU A CA 1
ATOM 4061 C C . LEU A 1 496 ? -7.566 -2.007 5.469 1.00 97.69 496 LEU A C 1
ATOM 4063 O O . LEU A 1 496 ? -8.325 -2.633 4.725 1.00 97.69 496 LEU A O 1
ATOM 4067 N N . ARG A 1 497 ? -7.828 -0.748 5.839 1.00 95.94 497 ARG A N 1
ATOM 4068 C CA . ARG A 1 497 ? -9.050 -0.006 5.478 1.00 95.94 497 ARG A CA 1
ATOM 4069 C C . ARG A 1 497 ? -9.385 -0.046 3.975 1.00 95.94 497 ARG A C 1
ATOM 4071 O O . ARG A 1 497 ? -10.556 -0.263 3.663 1.00 95.94 497 ARG A O 1
ATOM 4078 N N . PRO A 1 498 ? -8.436 0.123 3.029 1.00 94.44 498 PRO A N 1
ATOM 4079 C CA . PRO A 1 498 ? -8.738 0.071 1.594 1.00 94.44 498 PRO A CA 1
ATOM 4080 C C . PRO A 1 498 ? -9.214 -1.300 1.088 1.00 94.44 498 PRO A C 1
ATOM 4082 O O . PRO A 1 498 ? -9.756 -1.386 -0.012 1.00 94.44 498 PRO A O 1
ATOM 4085 N N . PHE A 1 499 ? -9.007 -2.370 1.861 1.00 95.00 499 PHE A N 1
ATOM 4086 C CA . PHE A 1 499 ? -9.308 -3.752 1.474 1.00 95.00 499 PHE A CA 1
ATOM 4087 C C . PHE A 1 499 ? -10.596 -4.289 2.100 1.00 95.00 499 PHE A C 1
ATOM 4089 O O . PHE A 1 499 ? -10.897 -5.482 1.966 1.00 95.00 499 PHE A O 1
ATOM 4096 N N . GLU A 1 500 ? -11.358 -3.440 2.789 1.00 94.50 500 GLU A N 1
ATOM 4097 C CA . GLU A 1 500 ? -12.642 -3.839 3.342 1.00 94.50 500 GLU A CA 1
ATOM 4098 C C . GLU A 1 500 ? -13.642 -4.167 2.220 1.00 94.50 500 GLU A C 1
ATOM 4100 O O . GLU A 1 500 ? -13.880 -3.386 1.292 1.00 94.50 500 GLU A O 1
ATOM 4105 N N . LEU A 1 501 ? -14.231 -5.360 2.295 1.00 91.75 501 LEU A N 1
ATOM 4106 C CA . LEU A 1 501 ? -15.142 -5.859 1.275 1.00 91.75 501 LEU A CA 1
ATOM 4107 C C . LEU A 1 501 ? -16.531 -5.242 1.442 1.00 91.75 501 LEU A C 1
ATOM 4109 O O . LEU A 1 501 ? -17.021 -5.044 2.553 1.00 91.75 501 LEU A O 1
ATOM 4113 N N . HIS A 1 502 ? -17.176 -4.959 0.315 1.00 86.81 502 HIS A N 1
ATOM 4114 C CA . HIS A 1 502 ? -18.524 -4.403 0.264 1.00 86.81 502 HIS A CA 1
ATOM 4115 C C . HIS A 1 502 ? -19.535 -5.496 -0.099 1.00 86.81 502 HIS A C 1
ATOM 4117 O O . HIS A 1 502 ? -19.186 -6.486 -0.747 1.00 86.81 502 HIS A O 1
ATOM 4123 N N . SER A 1 503 ? -20.789 -5.318 0.326 1.00 84.31 503 SER A N 1
ATOM 4124 C CA . SER A 1 503 ? -21.857 -6.271 0.014 1.00 84.31 503 SER A CA 1
ATOM 4125 C C . SER A 1 503 ? -22.109 -6.305 -1.489 1.00 84.31 503 SER A C 1
ATOM 4127 O O . SER A 1 503 ? -22.182 -5.264 -2.139 1.00 84.31 503 SER A O 1
ATOM 4129 N N . LYS A 1 504 ? -22.289 -7.507 -2.044 1.00 78.69 504 LYS A N 1
ATOM 4130 C CA . LYS A 1 504 ? -22.662 -7.674 -3.458 1.00 78.69 504 LYS A CA 1
ATOM 4131 C C . LYS A 1 504 ? -24.094 -7.235 -3.745 1.00 78.69 504 LYS A C 1
ATOM 4133 O O . LYS A 1 504 ? -24.421 -6.937 -4.889 1.00 78.69 504 LYS A O 1
ATOM 4138 N N . TYR A 1 505 ? -24.944 -7.252 -2.721 1.00 79.50 505 TYR A N 1
ATOM 4139 C CA . TYR A 1 505 ? -26.394 -7.126 -2.862 1.00 79.50 505 TYR A CA 1
ATOM 4140 C C . TYR A 1 505 ? -26.964 -5.877 -2.180 1.00 79.50 505 TYR A C 1
ATOM 4142 O O . TYR A 1 505 ? -28.142 -5.578 -2.358 1.00 79.50 505 TYR A O 1
ATOM 4150 N N . SER A 1 506 ? -26.150 -5.143 -1.413 1.00 78.81 506 SER A N 1
ATOM 4151 C CA . SER A 1 506 ? -26.565 -3.932 -0.703 1.00 78.81 506 SER A CA 1
ATOM 4152 C C . SER A 1 506 ? -25.673 -2.744 -1.046 1.00 78.81 506 SER A C 1
ATOM 4154 O O . SER A 1 506 ? -24.450 -2.851 -1.064 1.00 78.81 506 SER A O 1
ATOM 4156 N N . ASN A 1 507 ? -26.303 -1.581 -1.220 1.00 78.31 507 ASN A N 1
ATOM 4157 C CA . ASN A 1 507 ? -25.618 -0.302 -1.425 1.00 78.31 507 ASN A CA 1
ATOM 4158 C C . ASN A 1 507 ? -25.072 0.304 -0.121 1.00 78.31 507 ASN A C 1
ATOM 4160 O O . ASN A 1 507 ? -24.382 1.319 -0.158 1.00 78.31 507 ASN A O 1
ATOM 4164 N N . VAL A 1 508 ? -25.413 -0.274 1.035 1.00 81.12 508 VAL A N 1
ATOM 4165 C CA . VAL A 1 508 ? -24.998 0.218 2.354 1.00 81.12 508 VAL A CA 1
ATOM 4166 C C . VAL A 1 508 ? -24.505 -0.948 3.203 1.00 81.12 508 VAL A C 1
ATOM 4168 O O . VAL A 1 508 ? -25.136 -2.006 3.253 1.00 81.12 508 VAL A O 1
ATOM 4171 N N . LYS A 1 509 ? -23.385 -0.740 3.897 1.00 87.62 509 LYS A N 1
ATOM 4172 C CA . LYS A 1 509 ? -22.787 -1.695 4.831 1.00 87.62 509 LYS A CA 1
ATOM 4173 C C . LYS A 1 509 ? -22.213 -0.934 6.029 1.00 87.62 509 LYS A C 1
ATOM 4175 O O . LYS A 1 509 ? -21.639 0.139 5.854 1.00 87.62 509 LYS A O 1
ATOM 4180 N N . LYS A 1 510 ? -22.344 -1.493 7.237 1.00 86.44 510 LYS A N 1
ATOM 4181 C CA . LYS A 1 510 ? -21.556 -1.039 8.390 1.00 86.44 510 LYS A CA 1
ATOM 4182 C C . LYS A 1 510 ? -20.097 -1.437 8.153 1.00 86.44 510 LYS A C 1
ATOM 4184 O O . LYS A 1 510 ? -19.829 -2.616 7.933 1.00 86.44 510 LYS A O 1
ATOM 4189 N N . LEU A 1 511 ? -19.184 -0.470 8.214 1.00 90.88 511 LEU A N 1
ATOM 4190 C CA . LEU A 1 511 ? -17.758 -0.766 8.141 1.00 90.88 511 LEU A CA 1
ATOM 4191 C C . LEU A 1 511 ? -17.304 -1.493 9.411 1.00 90.88 511 LEU A C 1
ATOM 4193 O O . LEU A 1 511 ? -17.699 -1.115 10.515 1.00 90.88 511 LEU A O 1
ATOM 4197 N N . LEU A 1 512 ? -16.521 -2.553 9.239 1.00 92.62 512 LEU A N 1
ATOM 4198 C CA . LEU A 1 512 ? -16.080 -3.453 10.305 1.00 92.62 512 LEU A CA 1
ATOM 4199 C C . LEU A 1 512 ? -14.567 -3.433 10.507 1.00 92.62 512 LEU A C 1
ATOM 4201 O O . LEU A 1 512 ? -14.119 -3.876 11.559 1.00 92.62 512 LEU A O 1
ATOM 4205 N N . MET A 1 513 ? -13.767 -2.962 9.541 1.00 95.19 513 MET A N 1
ATOM 4206 C CA . MET A 1 513 ? -12.313 -3.154 9.593 1.00 95.19 513 MET A CA 1
ATOM 4207 C C . MET A 1 513 ? -11.679 -2.499 10.821 1.00 95.19 513 MET A C 1
ATOM 4209 O O . MET A 1 513 ? -10.791 -3.085 11.425 1.00 95.19 513 MET A O 1
ATOM 4213 N N . GLN A 1 514 ? -12.160 -1.321 11.228 1.00 93.25 514 GLN A N 1
ATOM 4214 C CA . GLN A 1 514 ? -11.669 -0.655 12.435 1.00 93.25 514 GLN A CA 1
ATOM 4215 C C . GLN A 1 514 ? -11.940 -1.496 13.691 1.00 93.25 514 GLN A C 1
ATOM 4217 O O . GLN A 1 514 ? -11.006 -1.797 14.429 1.00 93.25 514 GLN A O 1
ATOM 4222 N N . ASP A 1 515 ? -13.189 -1.942 13.875 1.00 91.38 515 ASP A N 1
ATOM 4223 C CA . ASP A 1 515 ? -13.598 -2.806 14.991 1.00 91.38 515 ASP A CA 1
ATOM 4224 C C . ASP A 1 515 ? -12.771 -4.111 15.008 1.00 91.38 515 ASP A C 1
ATOM 4226 O O . ASP A 1 515 ? -12.383 -4.596 16.069 1.00 91.38 515 ASP A O 1
ATOM 4230 N N . VAL A 1 516 ? -12.482 -4.678 13.826 1.00 94.88 516 VAL A N 1
ATOM 4231 C CA . VAL A 1 516 ? -11.721 -5.931 13.667 1.00 94.88 516 VAL A CA 1
ATOM 4232 C C . VAL A 1 516 ? -10.226 -5.758 13.948 1.00 94.88 516 VAL A C 1
ATOM 4234 O O . VAL A 1 516 ? -9.623 -6.628 14.572 1.00 94.88 516 VAL A O 1
ATOM 4237 N N . VAL A 1 517 ? -9.620 -4.646 13.534 1.00 95.44 517 VAL A N 1
ATOM 4238 C CA . VAL A 1 517 ? -8.224 -4.337 13.883 1.00 95.44 517 VAL A CA 1
ATOM 4239 C C . VAL A 1 517 ? -8.093 -4.124 15.383 1.00 95.44 517 VAL A C 1
ATOM 4241 O O . VAL A 1 517 ? -7.199 -4.699 15.999 1.00 95.44 517 VAL A O 1
ATOM 4244 N N . HIS A 1 518 ? -9.015 -3.366 15.973 1.00 91.75 518 HIS A N 1
ATOM 4245 C CA . HIS A 1 518 ? -8.993 -3.047 17.393 1.00 91.75 518 HIS A CA 1
ATOM 4246 C C . HIS A 1 518 ? -9.107 -4.299 18.272 1.00 91.75 518 HIS A C 1
ATOM 4248 O O . HIS A 1 518 ? -8.294 -4.521 19.169 1.00 91.75 518 HIS A O 1
ATOM 4254 N N . GLU A 1 519 ? -10.076 -5.174 17.980 1.00 93.06 519 GLU A N 1
ATOM 4255 C CA . GLU A 1 519 ? -10.254 -6.422 18.731 1.00 93.06 519 GLU A CA 1
ATOM 4256 C C . GLU A 1 519 ? -9.088 -7.400 18.544 1.00 93.06 519 GLU A C 1
ATOM 4258 O O . GLU A 1 519 ? -8.700 -8.072 19.500 1.00 93.06 519 GLU A O 1
ATOM 4263 N N . PHE A 1 520 ? -8.531 -7.485 17.329 1.00 95.31 520 PHE A N 1
ATOM 4264 C CA . PHE A 1 520 ? -7.404 -8.360 17.031 1.00 95.31 520 PHE A CA 1
ATOM 4265 C C . PHE A 1 520 ? -6.165 -7.874 17.776 1.00 95.31 520 PHE A C 1
ATOM 4267 O O . PHE A 1 520 ? -5.544 -8.645 18.501 1.00 95.31 520 PHE A O 1
ATOM 4274 N N . PHE A 1 521 ? -5.843 -6.585 17.669 1.00 94.00 521 PHE A N 1
ATOM 4275 C CA . PHE A 1 521 ? -4.681 -5.998 18.325 1.00 94.00 521 PHE A CA 1
ATOM 4276 C C . PHE A 1 521 ? -4.766 -6.123 19.851 1.00 94.00 521 PHE A C 1
ATOM 4278 O O . PHE A 1 521 ? -3.813 -6.571 20.488 1.00 94.00 521 PHE A O 1
ATOM 4285 N N . LEU A 1 522 ? -5.935 -5.839 20.436 1.00 92.38 522 LEU A N 1
ATOM 4286 C CA . LEU A 1 522 ? -6.171 -6.013 21.870 1.00 92.38 522 LEU A CA 1
ATOM 4287 C C . LEU A 1 522 ? -5.998 -7.471 22.316 1.00 92.38 522 LEU A C 1
ATOM 4289 O O . LEU A 1 522 ? -5.401 -7.729 23.362 1.00 92.38 522 LEU A O 1
ATOM 4293 N N . PHE A 1 523 ? -6.491 -8.427 21.524 1.00 93.94 523 PHE A N 1
ATOM 4294 C CA . PHE A 1 523 ? -6.269 -9.846 21.786 1.00 93.94 523 PHE A CA 1
ATOM 4295 C C . PHE A 1 523 ? -4.775 -10.192 21.781 1.00 93.94 523 PHE A C 1
ATOM 4297 O O . PHE A 1 523 ? -4.336 -10.894 22.687 1.00 93.94 523 PHE A O 1
ATOM 4304 N N . ILE A 1 524 ? -3.996 -9.693 20.816 1.00 93.25 524 ILE A N 1
ATOM 4305 C CA . ILE A 1 524 ? -2.553 -9.970 20.725 1.00 93.25 524 ILE A CA 1
ATOM 4306 C C . ILE A 1 524 ? -1.803 -9.464 21.956 1.00 93.25 524 ILE A C 1
ATOM 4308 O O . ILE A 1 524 ? -1.015 -10.214 22.529 1.00 93.25 524 ILE A O 1
ATOM 4312 N N . LEU A 1 525 ? -2.091 -8.243 22.413 1.00 92.00 525 LEU A N 1
ATOM 4313 C CA . LEU A 1 525 ? -1.488 -7.683 23.629 1.00 92.00 525 LEU A CA 1
ATOM 4314 C C . LEU A 1 525 ? -1.778 -8.557 24.857 1.00 92.00 525 LEU A C 1
ATOM 4316 O O . LEU A 1 525 ? -0.861 -8.946 25.581 1.00 92.00 525 LEU A O 1
ATOM 4320 N N . LEU A 1 526 ? -3.048 -8.931 25.047 1.00 91.94 526 LEU A N 1
ATOM 4321 C CA . LEU A 1 526 ? -3.477 -9.783 26.158 1.00 91.94 526 LEU A CA 1
ATOM 4322 C C . LEU A 1 526 ? -2.881 -11.191 26.072 1.00 91.94 526 LEU A C 1
ATOM 4324 O O . LEU A 1 526 ? -2.537 -11.777 27.096 1.00 91.94 526 LEU A O 1
ATOM 4328 N N . HIS A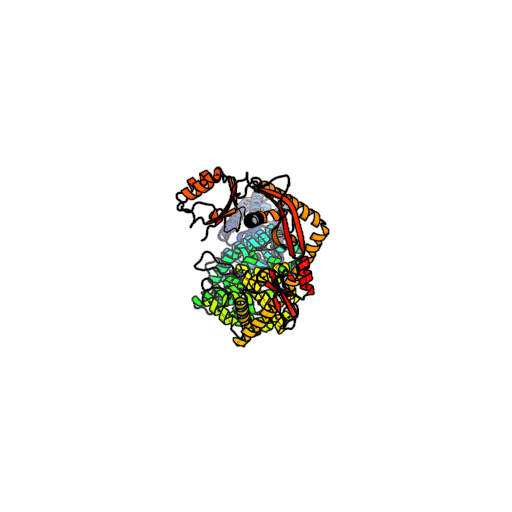 1 527 ? -2.786 -11.743 24.863 1.00 90.00 527 HIS A N 1
ATOM 4329 C CA . HIS A 1 527 ? -2.231 -13.065 24.606 1.00 90.00 527 HIS A CA 1
ATOM 4330 C C . HIS A 1 527 ? -0.735 -13.109 24.940 1.00 90.00 527 HIS A C 1
ATOM 4332 O O . HIS A 1 527 ? -0.300 -14.021 25.640 1.00 90.00 527 HIS A O 1
ATOM 4338 N N . ILE A 1 528 ? 0.026 -12.094 24.524 1.00 89.25 528 ILE A N 1
ATOM 4339 C CA . ILE A 1 528 ? 1.450 -11.938 24.859 1.00 89.25 528 ILE A CA 1
ATOM 4340 C C . ILE A 1 528 ? 1.648 -11.783 26.367 1.00 89.25 528 ILE A C 1
ATOM 4342 O O . ILE A 1 528 ? 2.502 -12.442 26.955 1.00 89.25 528 ILE A O 1
ATOM 4346 N N . GLU A 1 529 ? 0.843 -10.943 27.015 1.00 87.81 529 GLU A N 1
ATOM 4347 C CA . GLU A 1 529 ? 0.928 -10.729 28.461 1.00 87.81 529 GLU A CA 1
ATOM 4348 C C . GLU A 1 529 ? 0.563 -11.994 29.266 1.00 87.81 529 GLU A C 1
ATOM 4350 O O . GLU A 1 529 ? 1.047 -12.184 30.383 1.00 87.81 529 GLU A O 1
ATOM 4355 N N . ASP A 1 530 ? -0.269 -12.883 28.711 1.00 84.69 530 ASP A N 1
ATOM 4356 C CA . ASP A 1 530 ? -0.621 -14.180 29.302 1.00 84.69 530 ASP A CA 1
ATOM 4357 C C . ASP A 1 530 ? 0.454 -15.257 29.114 1.00 84.69 530 ASP A C 1
ATOM 4359 O O . ASP A 1 530 ? 0.763 -15.952 30.078 1.00 84.69 530 ASP A O 1
ATOM 4363 N N . GLU A 1 531 ? 1.049 -15.372 27.926 1.00 80.88 531 GLU A N 1
ATOM 4364 C CA . GLU A 1 531 ? 2.039 -16.420 27.613 1.00 80.88 531 GLU A CA 1
ATOM 4365 C C . GLU A 1 531 ? 3.470 -16.054 28.012 1.00 80.88 531 GLU A C 1
ATOM 4367 O O . GLU A 1 531 ? 4.242 -16.903 28.456 1.00 80.88 531 GLU A O 1
ATOM 4372 N N . SER A 1 532 ? 3.855 -14.790 27.841 1.00 74.31 532 SER A N 1
ATOM 4373 C CA . SER A 1 532 ? 5.257 -14.356 27.913 1.00 74.31 532 SER A CA 1
ATOM 4374 C C . SER A 1 532 ? 5.594 -13.555 29.169 1.00 74.31 532 SER A C 1
ATOM 4376 O O . SER A 1 532 ? 6.723 -13.096 29.307 1.00 74.31 532 SER A O 1
ATOM 4378 N N . TYR A 1 533 ? 4.646 -13.413 30.106 1.00 68.25 533 TYR A N 1
ATOM 4379 C CA . TYR A 1 533 ? 4.828 -12.716 31.388 1.00 68.25 533 TYR A CA 1
ATOM 4380 C C . TYR A 1 533 ? 5.441 -11.310 31.241 1.00 68.25 533 TYR A C 1
ATOM 4382 O O . TYR A 1 533 ? 6.344 -10.944 31.992 1.00 68.25 533 TYR A O 1
ATOM 4390 N N . LEU A 1 534 ? 4.937 -10.518 30.287 1.00 79.12 534 LEU A N 1
ATOM 4391 C CA . LEU A 1 534 ? 5.265 -9.097 30.113 1.00 79.12 534 LEU A CA 1
ATOM 4392 C C . LEU A 1 534 ? 4.186 -8.219 30.783 1.00 79.12 534 LEU A C 1
ATOM 4394 O O . LEU A 1 534 ? 3.272 -7.747 30.100 1.00 79.12 534 LEU A O 1
ATOM 4398 N N . PRO A 1 535 ? 4.219 -8.032 32.120 1.00 77.56 535 PRO A N 1
ATOM 4399 C CA . PRO A 1 535 ? 3.161 -7.330 32.835 1.00 77.56 535 PRO A CA 1
ATOM 4400 C C . PRO A 1 535 ? 3.091 -5.861 32.418 1.00 77.56 535 PRO A C 1
ATOM 4402 O O . PRO A 1 535 ? 4.101 -5.159 32.399 1.00 77.56 535 PRO A O 1
ATOM 4405 N N . GLY A 1 536 ? 1.880 -5.380 32.149 1.00 80.00 536 GLY A N 1
ATOM 4406 C CA . GLY A 1 536 ? 1.626 -3.977 31.827 1.00 80.00 536 GLY A CA 1
ATOM 4407 C C . GLY A 1 536 ? 1.729 -3.633 30.341 1.00 80.00 536 GLY A C 1
ATOM 4408 O O . GLY A 1 536 ? 1.487 -2.479 29.996 1.00 80.00 536 GLY A O 1
ATOM 4409 N N . LEU A 1 537 ? 2.006 -4.594 29.450 1.00 85.56 537 LEU A N 1
ATOM 4410 C CA . LEU A 1 537 ? 2.000 -4.367 27.998 1.00 85.56 537 LEU A CA 1
ATOM 4411 C C . LEU A 1 537 ? 0.641 -3.832 27.523 1.00 85.56 537 LEU A C 1
ATOM 4413 O O . LEU A 1 537 ? 0.558 -2.758 26.924 1.00 85.56 537 LEU A O 1
ATOM 4417 N N . THR A 1 538 ? -0.442 -4.541 27.858 1.00 85.94 538 THR A N 1
ATOM 4418 C CA . THR A 1 538 ? -1.806 -4.118 27.504 1.00 85.94 538 THR A CA 1
ATOM 4419 C C . THR A 1 538 ? -2.149 -2.785 28.164 1.00 85.94 538 THR A C 1
ATOM 4421 O O . THR A 1 538 ? -2.791 -1.919 27.572 1.00 85.94 538 THR A O 1
ATOM 4424 N N . GLU A 1 539 ? -1.698 -2.593 29.404 1.00 82.38 539 GLU A N 1
ATOM 4425 C CA . GLU A 1 539 ? -1.933 -1.362 30.145 1.00 82.38 539 GLU A CA 1
ATOM 4426 C C . GLU A 1 539 ? -1.261 -0.158 29.474 1.00 82.38 539 GLU A C 1
ATOM 4428 O O . GLU A 1 539 ? -1.892 0.886 29.346 1.00 82.38 539 GLU A O 1
ATOM 4433 N N . ASN A 1 540 ? -0.031 -0.291 28.992 1.00 81.88 540 ASN A N 1
ATOM 4434 C CA . ASN A 1 540 ? 0.694 0.794 28.331 1.00 81.88 540 ASN A CA 1
ATOM 4435 C C . ASN A 1 540 ? 0.127 1.119 26.943 1.00 81.88 540 ASN A C 1
ATOM 4437 O O . ASN A 1 540 ? 0.156 2.277 26.529 1.00 81.88 540 ASN A O 1
ATOM 4441 N N . ALA A 1 541 ? -0.422 0.124 26.244 1.00 80.62 541 ALA A N 1
ATOM 4442 C CA . ALA A 1 541 ? -0.985 0.300 24.909 1.00 80.62 541 ALA A CA 1
ATOM 4443 C C . ALA A 1 541 ? -2.401 0.916 24.901 1.00 80.62 541 ALA A C 1
ATOM 4445 O O . ALA A 1 541 ? -2.769 1.567 23.924 1.00 80.62 541 ALA A O 1
ATOM 4446 N N . ILE A 1 542 ? -3.196 0.746 25.970 1.00 80.12 542 ILE A N 1
ATOM 4447 C CA . ILE A 1 542 ? -4.565 1.289 26.055 1.00 80.12 542 ILE A CA 1
ATOM 4448 C C . ILE A 1 542 ? -4.559 2.792 26.364 1.00 80.12 542 ILE A C 1
ATOM 4450 O O . ILE A 1 542 ? -4.133 3.223 27.445 1.00 80.12 542 ILE A O 1
ATOM 4454 N N . ASP A 1 543 ? -5.176 3.562 25.468 1.00 77.88 543 ASP A N 1
ATOM 4455 C CA . ASP A 1 543 ? -5.419 4.996 25.623 1.00 77.88 543 ASP A CA 1
ATOM 4456 C C . ASP A 1 543 ? -6.429 5.292 26.754 1.00 77.88 543 ASP A C 1
ATOM 4458 O O . ASP A 1 543 ? -7.600 4.893 26.721 1.00 77.88 543 ASP A O 1
ATOM 4462 N N . ILE A 1 544 ? -5.971 6.036 27.767 1.00 75.06 544 ILE A N 1
ATOM 4463 C CA . ILE A 1 544 ? -6.765 6.451 28.934 1.00 75.06 544 ILE A CA 1
ATOM 4464 C C . ILE A 1 544 ? -7.937 7.350 28.519 1.00 75.06 544 ILE A C 1
ATOM 4466 O O . ILE A 1 544 ? -8.992 7.349 29.170 1.00 75.06 544 ILE A O 1
ATOM 4470 N N . GLU A 1 545 ? -7.806 8.124 27.442 1.00 79.25 545 GLU A N 1
ATOM 4471 C CA . GLU A 1 545 ? -8.883 8.987 26.961 1.00 79.25 545 GLU A CA 1
ATOM 4472 C C . GLU A 1 545 ? -10.077 8.167 26.468 1.00 79.25 545 GLU A C 1
ATOM 4474 O O . GLU A 1 545 ? -11.220 8.503 26.790 1.00 79.25 545 GLU A O 1
ATOM 4479 N N . LYS A 1 546 ? -9.806 7.023 25.831 1.00 80.50 546 LYS A N 1
ATOM 4480 C CA . LYS A 1 546 ? -10.796 6.127 25.215 1.00 80.50 546 LYS A CA 1
ATOM 4481 C C . LYS A 1 546 ? -11.314 5.023 26.136 1.00 80.50 546 LYS A C 1
ATOM 4483 O O . LYS A 1 546 ? -12.145 4.229 25.711 1.00 80.50 546 LYS A O 1
ATOM 4488 N N . ILE A 1 547 ? -10.899 4.979 27.404 1.00 81.62 547 ILE A N 1
ATOM 4489 C CA . ILE A 1 547 ? -11.225 3.894 28.353 1.00 81.62 547 ILE A CA 1
ATOM 4490 C C . ILE A 1 547 ? -12.730 3.552 28.433 1.00 81.62 547 ILE A C 1
ATOM 4492 O O . ILE A 1 547 ? -13.107 2.394 28.597 1.00 81.62 547 ILE A O 1
ATOM 4496 N N . GLN A 1 548 ? -13.606 4.553 28.282 1.00 78.81 548 GLN A N 1
ATOM 4497 C CA . GLN A 1 548 ? -15.056 4.359 28.309 1.00 78.81 548 GLN A CA 1
ATOM 4498 C C . GLN A 1 548 ? -15.577 3.679 27.034 1.00 78.81 548 GLN A C 1
ATOM 4500 O O . GLN A 1 548 ? -16.522 2.898 27.114 1.00 78.81 548 GLN A O 1
ATOM 4505 N N . LEU A 1 549 ? -14.950 3.936 25.881 1.00 82.25 549 LEU A N 1
ATOM 4506 C CA . LEU A 1 549 ? -15.260 3.257 24.621 1.00 82.25 549 LEU A CA 1
ATOM 4507 C C . LEU A 1 549 ? -14.868 1.782 24.708 1.00 82.25 549 LEU A C 1
ATOM 4509 O O . LEU A 1 549 ? -15.716 0.934 24.455 1.00 82.25 549 LEU A O 1
ATOM 4513 N N . TYR A 1 550 ? -13.667 1.471 25.212 1.00 83.12 550 TYR A N 1
ATOM 4514 C CA . TYR A 1 550 ? -13.247 0.081 25.438 1.00 83.12 550 TYR A CA 1
ATOM 4515 C C . TYR A 1 550 ? -14.238 -0.692 26.318 1.00 83.12 550 TYR A C 1
ATOM 4517 O O . TYR A 1 550 ? -14.548 -1.851 26.045 1.00 83.12 550 TYR A O 1
ATOM 4525 N N . TYR A 1 551 ? -14.772 -0.056 27.368 1.00 82.69 551 TYR A N 1
ATOM 4526 C CA . TYR A 1 551 ? -15.794 -0.698 28.191 1.00 82.69 551 TYR A CA 1
ATOM 4527 C C . TYR A 1 551 ? -17.063 -1.014 27.390 1.00 82.69 551 TYR A C 1
ATOM 4529 O O . TYR A 1 551 ? -17.572 -2.127 27.471 1.00 82.69 551 TYR A O 1
ATOM 4537 N N . LEU A 1 552 ? -17.573 -0.048 26.622 1.00 82.38 552 LEU A N 1
ATOM 4538 C CA . LEU A 1 552 ? -18.799 -0.211 25.835 1.00 82.38 552 LEU A CA 1
ATOM 4539 C C . LEU A 1 552 ? -18.643 -1.227 24.695 1.00 82.38 552 LEU A C 1
ATOM 4541 O O . LEU A 1 552 ? -19.612 -1.899 24.338 1.00 82.38 552 LEU A O 1
ATOM 4545 N N . GLU A 1 553 ? -17.446 -1.331 24.126 1.00 83.88 553 GLU A N 1
ATOM 4546 C CA . GLU A 1 553 ? -17.152 -2.210 22.994 1.00 83.88 553 GLU A CA 1
ATOM 4547 C C . GLU A 1 553 ? -16.885 -3.656 23.416 1.00 83.88 553 GLU A C 1
ATOM 4549 O O . GLU A 1 553 ? -17.327 -4.577 22.723 1.00 83.88 553 GLU A O 1
ATOM 4554 N N . PHE A 1 554 ? -16.210 -3.870 24.551 1.00 85.62 554 PHE A N 1
ATOM 4555 C CA . PHE A 1 554 ? -15.729 -5.200 24.938 1.00 85.62 554 PHE A CA 1
ATOM 4556 C C . PHE A 1 554 ? -16.337 -5.764 26.220 1.00 85.62 554 PHE A C 1
ATOM 4558 O O . PHE A 1 554 ? -16.371 -6.985 26.368 1.00 85.62 554 PHE A O 1
ATOM 4565 N N . LEU A 1 555 ? -16.800 -4.931 27.153 1.00 86.12 555 LEU A N 1
ATOM 4566 C CA . LEU A 1 555 ? -17.206 -5.364 28.493 1.00 86.12 555 LEU A CA 1
ATOM 4567 C C . LEU A 1 555 ? -18.720 -5.231 28.722 1.00 86.12 555 LEU A C 1
ATOM 4569 O O . LEU A 1 555 ? -19.484 -4.748 27.884 1.00 86.12 555 LEU A O 1
ATOM 4573 N N . GLY A 1 556 ? -19.179 -5.707 29.882 1.00 83.06 556 GLY A N 1
ATOM 4574 C CA . GLY A 1 556 ? -20.572 -5.580 30.310 1.00 83.06 556 GLY A CA 1
ATOM 4575 C C . GLY A 1 556 ? -21.522 -6.352 29.393 1.00 83.06 556 GLY A C 1
ATOM 4576 O O . GLY A 1 556 ? -21.433 -7.571 29.286 1.00 83.06 556 GLY A O 1
ATOM 4577 N N . ALA A 1 557 ? -22.416 -5.648 28.692 1.00 84.62 557 ALA A N 1
ATOM 4578 C CA . ALA A 1 557 ? -23.371 -6.267 27.764 1.00 84.62 557 ALA A CA 1
ATOM 4579 C C . ALA A 1 557 ? -22.703 -7.026 26.596 1.00 84.62 557 ALA A C 1
ATOM 4581 O O . ALA A 1 557 ? -23.369 -7.806 25.915 1.00 84.62 557 ALA A O 1
ATOM 4582 N N . LYS A 1 558 ? -21.405 -6.798 26.357 1.00 88.94 558 LYS A N 1
ATOM 4583 C CA . LYS A 1 558 ? -20.607 -7.442 25.306 1.00 88.94 558 LYS A CA 1
ATOM 4584 C C . LYS A 1 558 ? -19.782 -8.640 25.776 1.00 88.94 558 LYS A C 1
ATOM 4586 O O . LYS A 1 558 ? -19.082 -9.223 24.958 1.00 88.94 558 LYS A O 1
ATOM 4591 N N . GLU A 1 559 ? -19.900 -9.058 27.037 1.00 89.69 559 GLU A N 1
ATOM 4592 C CA . GLU A 1 559 ? -19.098 -10.142 27.627 1.00 89.69 559 GLU A CA 1
ATOM 4593 C C . GLU A 1 559 ? -19.062 -11.422 26.776 1.00 89.69 559 GLU A C 1
ATOM 4595 O O . GLU A 1 559 ? -17.991 -11.867 26.362 1.00 89.69 559 GLU A O 1
ATOM 4600 N N . GLU A 1 560 ? -20.228 -11.998 26.479 1.00 92.00 560 GLU A N 1
ATOM 4601 C CA . GLU A 1 560 ? -20.327 -13.254 25.722 1.00 92.00 560 GLU A CA 1
ATOM 4602 C C . GLU A 1 560 ? -19.790 -13.111 24.291 1.00 92.00 560 GLU A C 1
ATOM 4604 O O . GLU A 1 560 ? -19.114 -14.001 23.772 1.00 92.00 560 GLU A O 1
ATOM 4609 N N . GLU A 1 561 ? -20.039 -11.961 23.663 1.00 91.69 561 GLU A N 1
ATOM 4610 C CA . GLU A 1 561 ? -19.549 -11.650 22.322 1.00 91.69 561 GLU A CA 1
ATOM 4611 C C . GLU A 1 561 ? -18.011 -11.530 22.309 1.00 91.69 561 GLU A C 1
ATOM 4613 O O . GLU A 1 561 ? -17.352 -12.110 21.444 1.00 91.69 561 GLU A O 1
ATOM 4618 N N . THR A 1 562 ? -17.418 -10.835 23.280 1.00 92.50 562 THR A N 1
ATOM 4619 C CA . THR A 1 562 ? -15.960 -10.677 23.408 1.00 92.50 562 THR A CA 1
ATOM 4620 C C . THR A 1 562 ? -15.273 -12.004 23.699 1.00 92.50 562 THR A C 1
ATOM 4622 O O . THR A 1 562 ? -14.293 -12.350 23.037 1.00 92.50 562 THR A O 1
ATOM 4625 N N . LYS A 1 563 ? -15.809 -12.803 24.626 1.00 93.69 563 LYS A N 1
ATOM 4626 C CA . LYS A 1 563 ? -15.283 -14.145 24.921 1.00 93.69 563 LYS A CA 1
ATOM 4627 C C . LYS A 1 563 ? -15.356 -15.067 23.712 1.00 93.69 563 LYS A C 1
ATOM 4629 O O . LYS A 1 563 ? -14.414 -15.815 23.455 1.00 93.69 563 LYS A O 1
ATOM 4634 N N . TYR A 1 564 ? -16.441 -15.000 22.941 1.00 92.75 564 TYR A N 1
ATOM 4635 C CA . TYR A 1 564 ? -16.556 -15.752 21.696 1.00 92.75 564 TYR A CA 1
ATOM 4636 C C . TYR A 1 564 ? -15.439 -15.381 20.709 1.00 92.75 564 TYR A C 1
ATOM 4638 O O . TYR A 1 564 ? -14.775 -16.272 20.177 1.00 92.75 564 TYR A O 1
ATOM 4646 N N . LYS A 1 565 ? -15.175 -14.082 20.517 1.00 93.19 565 LYS A N 1
ATOM 4647 C CA . LYS A 1 565 ? -14.089 -13.590 19.649 1.00 93.19 565 LYS A CA 1
ATOM 4648 C C . LYS A 1 565 ? -12.715 -14.048 20.138 1.00 93.19 565 LYS A C 1
ATOM 4650 O O . LYS A 1 565 ? -11.952 -14.616 19.362 1.00 93.19 565 LYS A O 1
ATOM 4655 N N . PHE A 1 566 ? -12.423 -13.893 21.429 1.00 94.62 566 PHE A N 1
ATOM 4656 C CA . PHE A 1 566 ? -11.164 -14.358 22.023 1.00 94.62 566 PHE A CA 1
ATOM 4657 C C . PHE A 1 566 ? -10.990 -15.874 21.927 1.00 94.62 566 PHE A C 1
ATOM 4659 O O . PHE A 1 566 ? -9.874 -16.345 21.725 1.00 94.62 566 PHE A O 1
ATOM 4666 N N . CYS A 1 567 ? -12.072 -16.649 22.006 1.00 92.62 567 CYS A N 1
ATOM 4667 C CA . CYS A 1 567 ? -12.030 -18.095 21.794 1.00 92.62 567 CYS A CA 1
ATOM 4668 C C . CYS A 1 567 ? -11.630 -18.438 20.350 1.00 92.62 567 CYS A C 1
ATOM 4670 O O . CYS A 1 567 ? -10.783 -19.305 20.133 1.00 92.62 567 CYS A O 1
ATOM 4672 N N . LYS A 1 568 ? -12.184 -17.728 19.357 1.00 91.38 568 LYS A N 1
ATOM 4673 C CA . LYS A 1 568 ? -11.814 -17.900 17.943 1.00 91.38 568 LYS A CA 1
ATOM 4674 C C . LYS A 1 568 ? -10.364 -17.522 17.671 1.00 91.38 568 LYS A C 1
ATOM 4676 O O . LYS A 1 568 ? -9.650 -18.309 17.059 1.00 91.38 568 LYS A O 1
ATOM 4681 N N . LEU A 1 569 ? -9.929 -16.370 18.173 1.00 93.62 569 LEU A N 1
ATOM 4682 C CA . LEU A 1 569 ? -8.551 -15.908 18.028 1.00 93.62 569 LEU A CA 1
ATOM 4683 C C . LEU A 1 569 ? -7.563 -16.834 18.749 1.00 93.62 569 LEU A C 1
ATOM 4685 O O . LEU A 1 569 ? -6.545 -17.185 18.174 1.00 93.62 569 LEU A O 1
ATOM 4689 N N . SER A 1 570 ? -7.890 -17.349 19.938 1.00 91.44 570 SER A N 1
ATOM 4690 C CA . SER A 1 570 ? -7.024 -18.308 20.650 1.00 91.44 570 SER A CA 1
ATOM 4691 C C . SER A 1 570 ? -6.702 -19.547 19.811 1.00 91.44 570 SER A C 1
ATOM 4693 O O . SER A 1 570 ? -5.562 -19.998 19.788 1.00 91.44 570 SER A O 1
ATOM 4695 N N . LYS A 1 571 ? -7.680 -20.064 19.059 1.00 88.19 571 LYS A N 1
ATOM 4696 C CA . LYS A 1 571 ? -7.486 -21.229 18.181 1.00 88.19 571 LYS A CA 1
ATOM 4697 C C . LYS A 1 571 ? -6.635 -20.950 16.944 1.00 88.19 571 LYS A C 1
ATOM 4699 O O . LYS A 1 571 ? -6.107 -21.889 16.362 1.00 88.19 571 LYS A O 1
ATOM 4704 N N . MET A 1 572 ? -6.512 -19.686 16.540 1.00 90.06 572 MET A N 1
ATOM 4705 C CA . MET A 1 572 ? -5.623 -19.275 15.449 1.00 90.06 572 MET A CA 1
ATOM 4706 C C . MET A 1 572 ? -4.139 -19.345 15.848 1.00 90.06 572 MET A C 1
ATOM 4708 O O . MET A 1 572 ? -3.281 -19.460 14.973 1.00 90.06 572 MET A O 1
ATOM 4712 N N . TYR A 1 573 ? -3.842 -19.277 17.150 1.00 87.94 573 TYR A N 1
ATOM 4713 C CA . TYR A 1 573 ? -2.482 -19.340 17.698 1.00 87.94 573 TYR A CA 1
ATOM 4714 C C . TYR A 1 573 ? -2.171 -20.690 18.350 1.00 87.94 573 TYR A C 1
ATOM 4716 O O . TYR A 1 573 ? -1.021 -21.103 18.355 1.00 87.94 573 TYR A O 1
ATOM 4724 N N . ASP A 1 574 ? -3.181 -21.431 18.813 1.00 85.12 574 ASP A N 1
ATOM 4725 C CA . ASP A 1 574 ? -3.016 -22.829 19.217 1.00 85.12 574 ASP A CA 1
ATOM 4726 C C . ASP A 1 574 ? -4.188 -23.687 18.726 1.00 85.12 574 ASP A C 1
ATOM 4728 O O . ASP A 1 574 ? -5.245 -23.793 19.356 1.00 85.12 574 ASP A O 1
ATOM 4732 N N . ALA A 1 575 ? -3.982 -24.324 17.572 1.00 78.12 575 ALA A N 1
ATOM 4733 C CA . ALA A 1 575 ? -4.978 -25.173 16.924 1.00 78.12 575 ALA A CA 1
ATOM 4734 C C . ALA A 1 575 ? -5.269 -26.477 17.695 1.00 78.12 575 ALA A C 1
ATOM 4736 O O . ALA A 1 575 ? -6.248 -27.159 17.386 1.00 78.12 575 ALA A O 1
ATOM 4737 N N . ARG A 1 576 ? -4.443 -26.839 18.690 1.00 79.44 576 ARG A N 1
ATOM 4738 C CA . ARG A 1 576 ? -4.634 -28.049 19.511 1.00 79.44 576 ARG A CA 1
ATOM 4739 C C . ARG A 1 576 ? -5.610 -27.826 20.660 1.00 79.44 576 ARG A C 1
ATOM 4741 O O . ARG A 1 576 ? -6.074 -28.810 21.235 1.00 79.44 576 ARG A O 1
ATOM 4748 N N . LEU A 1 577 ? -5.920 -26.568 20.988 1.00 84.56 577 LEU A N 1
ATOM 4749 C CA . LEU A 1 577 ? -6.866 -26.238 22.047 1.00 84.56 577 LEU A CA 1
ATOM 4750 C C . LEU A 1 577 ? -8.223 -26.873 21.754 1.00 84.56 577 LEU A C 1
ATOM 4752 O O . LEU A 1 577 ? -8.874 -26.578 20.744 1.00 84.56 577 LEU A O 1
ATOM 4756 N N . SER A 1 578 ? -8.695 -27.690 22.691 1.00 87.44 578 SER A N 1
ATOM 4757 C CA . SER A 1 578 ? -10.088 -28.120 22.688 1.00 87.44 578 SER A CA 1
ATOM 4758 C C . SER A 1 578 ? -11.026 -26.915 22.823 1.00 87.44 578 SER A C 1
ATOM 4760 O O . SER A 1 578 ? -10.659 -25.851 23.331 1.00 87.44 578 SER A O 1
ATOM 4762 N N . ASP A 1 579 ? -12.284 -27.078 22.406 1.00 86.19 579 ASP A N 1
ATOM 4763 C CA . ASP A 1 579 ? -13.314 -26.042 22.563 1.00 86.19 579 ASP A CA 1
ATOM 4764 C C . ASP A 1 579 ? -13.443 -25.552 24.014 1.00 86.19 579 ASP A C 1
ATOM 4766 O O . ASP A 1 579 ? -13.727 -24.377 24.246 1.00 86.19 579 ASP A O 1
ATOM 4770 N N . GLU A 1 580 ? -13.237 -26.438 24.991 1.00 89.50 580 GLU A N 1
ATOM 4771 C CA . GLU A 1 580 ? -13.288 -26.093 26.411 1.00 89.50 580 GLU A CA 1
ATOM 4772 C C . GLU A 1 580 ? -12.051 -25.321 26.876 1.00 89.50 580 GLU A C 1
ATOM 4774 O O . GLU A 1 580 ? -12.184 -24.358 27.632 1.00 89.50 580 GLU A O 1
ATOM 4779 N N . GLU A 1 581 ? -10.854 -25.701 26.429 1.00 89.94 581 GLU A N 1
ATOM 4780 C CA . GLU A 1 581 ? -9.611 -25.001 26.776 1.00 89.94 581 GLU A CA 1
ATOM 4781 C C . GLU A 1 581 ? -9.571 -23.602 26.162 1.00 89.94 581 GLU A C 1
ATOM 4783 O O . GLU A 1 581 ? -9.264 -22.637 26.862 1.00 89.94 581 GLU A O 1
ATOM 4788 N N . ALA A 1 582 ? -9.982 -23.461 24.898 1.00 88.88 582 ALA A N 1
ATOM 4789 C CA . ALA A 1 582 ? -10.090 -22.162 24.239 1.00 88.88 582 ALA A CA 1
ATOM 4790 C C . ALA A 1 582 ? -11.089 -21.234 24.955 1.00 88.88 582 ALA A C 1
ATOM 4792 O O . ALA A 1 582 ? -10.821 -20.044 25.113 1.00 88.88 582 ALA A O 1
ATOM 4793 N N . LYS A 1 583 ? -12.215 -21.771 25.454 1.00 92.12 583 LYS A N 1
ATOM 4794 C CA . LYS A 1 583 ? -13.173 -21.010 26.279 1.00 92.12 583 LYS A CA 1
ATOM 4795 C C . LYS A 1 583 ? -12.572 -20.581 27.615 1.00 92.12 583 LYS A C 1
ATOM 4797 O O . LYS A 1 583 ? -12.671 -19.410 27.963 1.00 92.12 583 LYS A O 1
ATOM 4802 N N . LYS A 1 584 ? -11.904 -21.490 28.336 1.00 91.69 584 LYS A N 1
ATOM 4803 C CA . LYS A 1 584 ? -11.230 -21.165 29.609 1.00 91.69 584 LYS A CA 1
ATOM 4804 C C . LYS A 1 584 ? -10.169 -20.081 29.426 1.00 91.69 584 LYS A C 1
ATOM 4806 O O . LYS A 1 584 ? -10.061 -19.180 30.256 1.00 91.69 584 LYS A O 1
ATOM 4811 N N . ARG A 1 585 ? -9.410 -20.151 28.332 1.00 90.75 585 ARG A N 1
ATOM 4812 C CA . ARG A 1 585 ? -8.425 -19.133 27.967 1.00 90.75 585 ARG A CA 1
ATOM 4813 C C . ARG A 1 585 ? -9.094 -17.795 27.666 1.00 90.75 585 ARG A C 1
ATOM 4815 O O . ARG A 1 585 ? -8.708 -16.787 28.246 1.00 90.75 585 ARG A O 1
ATOM 4822 N N . ALA A 1 586 ? -10.139 -17.788 26.841 1.00 92.81 586 ALA A N 1
ATOM 4823 C CA . ALA A 1 586 ? -10.910 -16.584 26.543 1.00 92.81 586 ALA A CA 1
ATOM 4824 C C . ALA A 1 586 ? -11.497 -15.931 27.808 1.00 92.81 586 ALA A C 1
ATOM 4826 O O . ALA A 1 586 ? -11.425 -14.712 27.950 1.00 92.81 586 ALA A O 1
ATOM 4827 N N . ASP A 1 587 ? -12.006 -16.728 28.755 1.00 93.00 587 ASP A N 1
ATOM 4828 C CA . ASP A 1 587 ? -12.467 -16.249 30.063 1.00 93.00 587 ASP A CA 1
ATOM 4829 C C . ASP A 1 587 ? -11.334 -15.598 30.872 1.00 93.00 587 ASP A C 1
ATOM 4831 O O . ASP A 1 587 ? -11.543 -14.563 31.506 1.00 93.00 587 ASP A O 1
ATOM 4835 N N . SER A 1 588 ? -10.133 -16.187 30.856 1.00 92.50 588 SER A N 1
ATOM 4836 C CA . SER A 1 588 ? -8.947 -15.624 31.515 1.00 92.50 588 SER A CA 1
ATOM 4837 C C . SER A 1 588 ? -8.563 -14.269 30.913 1.00 92.50 588 SER A C 1
ATOM 4839 O O . SER A 1 588 ? -8.455 -13.280 31.641 1.00 92.50 588 SER A O 1
ATOM 4841 N N . LEU A 1 589 ? -8.439 -14.195 29.582 1.00 92.69 589 LEU A N 1
ATOM 4842 C CA . LEU A 1 589 ? -8.095 -12.964 28.861 1.00 92.69 589 LEU A CA 1
ATOM 4843 C C . LEU A 1 589 ? -9.145 -11.869 29.085 1.00 92.69 589 LEU A C 1
ATOM 4845 O O . LEU A 1 589 ? -8.793 -10.727 29.378 1.00 92.69 589 LEU A O 1
ATOM 4849 N N . TYR A 1 590 ? -10.434 -12.222 29.033 1.00 93.88 590 TYR A N 1
ATOM 4850 C CA . TYR A 1 590 ? -11.530 -11.299 29.324 1.00 93.88 590 TYR A CA 1
ATOM 4851 C C . TYR A 1 590 ? -11.443 -10.738 30.748 1.00 93.88 590 TYR A C 1
ATOM 4853 O O . TYR A 1 590 ? -11.543 -9.529 30.940 1.00 93.88 590 TYR A O 1
ATOM 4861 N N . ARG A 1 591 ? -11.200 -11.589 31.755 1.00 91.06 591 ARG A N 1
ATOM 4862 C CA . ARG A 1 591 ? -11.048 -11.139 33.151 1.00 91.06 591 ARG A CA 1
ATOM 4863 C C . ARG A 1 591 ? -9.856 -10.204 33.326 1.00 91.06 591 ARG A C 1
ATOM 4865 O O . ARG A 1 591 ? -9.972 -9.219 34.052 1.00 91.06 591 ARG A O 1
ATOM 4872 N N . LYS A 1 592 ? -8.724 -10.483 32.670 1.00 90.00 592 LYS A N 1
ATOM 4873 C CA . LYS A 1 592 ? -7.560 -9.581 32.688 1.00 90.00 592 LYS A CA 1
ATOM 4874 C C . LYS A 1 592 ? -7.915 -8.218 32.100 1.00 90.00 592 LYS A C 1
ATOM 4876 O O . LYS A 1 592 ? -7.673 -7.199 32.745 1.00 90.00 592 LYS A O 1
ATOM 4881 N N . LEU A 1 593 ? -8.551 -8.206 30.929 1.00 91.50 593 LEU A N 1
ATOM 4882 C CA . LEU A 1 593 ? -9.006 -6.983 30.274 1.00 91.50 593 LEU A CA 1
ATOM 4883 C C . LEU A 1 593 ? -9.971 -6.184 31.161 1.00 91.50 593 LEU A C 1
ATOM 4885 O O . LEU A 1 593 ? -9.801 -4.978 31.337 1.00 91.50 593 LEU A O 1
ATOM 4889 N N . GLU A 1 594 ? -10.950 -6.861 31.763 1.00 89.94 594 GLU A N 1
ATOM 4890 C CA . GLU A 1 594 ? -11.924 -6.251 32.666 1.00 89.94 594 GLU A CA 1
ATOM 4891 C C . GLU A 1 594 ? -11.241 -5.571 33.860 1.00 89.94 594 GLU A C 1
ATOM 4893 O O . GLU A 1 594 ? -11.571 -4.431 34.196 1.00 89.94 594 GLU A O 1
ATOM 4898 N N . VAL A 1 595 ? -10.260 -6.237 34.477 1.00 89.00 595 VAL A N 1
ATOM 4899 C CA . VAL A 1 595 ? -9.491 -5.686 35.602 1.00 89.00 595 VAL A CA 1
ATOM 4900 C C . VAL A 1 595 ? -8.692 -4.452 35.179 1.00 89.00 595 VAL A C 1
ATOM 4902 O O . VAL A 1 595 ? -8.722 -3.445 35.890 1.00 89.00 595 VAL A O 1
ATOM 4905 N N . ILE A 1 596 ? -8.010 -4.498 34.030 1.00 88.75 596 ILE A N 1
ATOM 4906 C CA . ILE A 1 596 ? -7.214 -3.371 33.513 1.00 88.75 596 ILE A CA 1
ATOM 4907 C C . ILE A 1 596 ? -8.115 -2.164 33.229 1.00 88.75 596 ILE A C 1
ATOM 4909 O O . ILE A 1 596 ? -7.853 -1.073 33.740 1.00 88.75 596 ILE A O 1
ATOM 4913 N N . ILE A 1 597 ? -9.207 -2.359 32.479 1.00 88.25 597 ILE A N 1
ATOM 4914 C CA . ILE A 1 597 ? -10.125 -1.274 32.105 1.00 88.25 597 ILE A CA 1
ATOM 4915 C C . ILE A 1 597 ? -10.786 -0.670 33.345 1.00 88.25 597 ILE A C 1
ATOM 4917 O O . ILE A 1 597 ? -10.772 0.552 33.506 1.00 88.25 597 ILE A O 1
ATOM 4921 N N . LYS A 1 598 ? -11.329 -1.496 34.252 1.00 87.44 598 LYS A N 1
ATOM 4922 C CA . LYS A 1 598 ? -11.986 -0.999 35.473 1.00 87.44 598 LYS A CA 1
ATOM 4923 C C . LYS A 1 598 ? -11.019 -0.234 36.370 1.00 87.44 598 LYS A C 1
ATOM 4925 O O . LYS A 1 598 ? -11.413 0.789 36.928 1.00 87.44 598 LYS A O 1
ATOM 4930 N N . ARG A 1 599 ? -9.768 -0.691 36.502 1.00 87.44 599 ARG A N 1
ATOM 4931 C CA . ARG A 1 599 ? -8.736 0.004 37.286 1.00 87.44 599 ARG A CA 1
ATOM 4932 C C . ARG A 1 599 ? -8.388 1.364 36.683 1.00 87.44 599 ARG A C 1
ATOM 4934 O O . ARG A 1 599 ? -8.537 2.366 37.377 1.00 87.44 599 ARG A O 1
ATOM 4941 N N . LYS A 1 600 ? -8.024 1.423 35.398 1.00 86.69 600 LYS A N 1
ATOM 4942 C CA . LYS A 1 600 ? -7.711 2.693 34.718 1.00 86.69 600 LYS A CA 1
ATOM 4943 C C . LYS A 1 600 ? -8.890 3.666 34.735 1.00 86.69 600 LYS A C 1
ATOM 4945 O O . LYS A 1 600 ? -8.710 4.861 34.960 1.00 86.69 600 LYS A O 1
ATOM 4950 N N . TYR A 1 601 ? -10.107 3.163 34.520 1.00 85.88 601 TYR A N 1
ATOM 4951 C CA . TYR A 1 601 ? -11.310 3.988 34.586 1.00 85.88 601 TYR A CA 1
ATOM 4952 C C . TYR A 1 601 ? -11.515 4.563 35.988 1.00 85.88 601 TYR A C 1
ATOM 4954 O O . TYR A 1 601 ? -11.740 5.763 36.122 1.00 85.88 601 TYR A O 1
ATOM 4962 N N . LYS A 1 602 ? -11.353 3.741 37.034 1.00 87.44 602 LYS A N 1
ATOM 4963 C CA . LYS A 1 602 ? -11.411 4.184 38.432 1.00 87.44 602 LYS A CA 1
ATOM 4964 C C . LYS A 1 602 ? -10.403 5.292 38.720 1.00 87.44 602 LYS A C 1
ATOM 4966 O O . LYS A 1 602 ? -10.785 6.318 39.272 1.00 87.44 602 LYS A O 1
ATOM 4971 N N . GLU A 1 603 ? -9.139 5.089 38.358 1.00 87.69 603 GLU A N 1
ATOM 4972 C CA . GLU A 1 603 ? -8.057 6.055 38.588 1.00 87.69 603 GLU A CA 1
ATOM 4973 C C . GLU A 1 603 ? -8.355 7.391 37.901 1.00 87.69 603 GLU A C 1
ATOM 4975 O O . GLU A 1 603 ? -8.315 8.441 38.544 1.00 87.69 603 GLU A O 1
ATOM 4980 N N . LYS A 1 604 ? -8.772 7.350 36.628 1.00 86.81 604 LYS A N 1
ATOM 4981 C CA . LYS A 1 604 ? -9.190 8.537 35.871 1.00 86.81 604 LYS A CA 1
ATOM 4982 C C . LYS A 1 604 ? -10.384 9.242 36.516 1.00 86.81 604 LYS A C 1
ATOM 4984 O O . LYS A 1 604 ? -10.387 10.465 36.630 1.00 86.81 604 LYS A O 1
ATOM 4989 N N . SER A 1 605 ? -11.404 8.492 36.932 1.00 86.81 605 SER A N 1
ATOM 4990 C CA . SER A 1 605 ? -12.594 9.055 37.572 1.00 86.81 605 SER A CA 1
ATOM 4991 C C . SER A 1 605 ? -12.272 9.698 38.917 1.00 86.81 605 SER A C 1
ATOM 4993 O O . SER A 1 605 ? -12.771 10.786 39.182 1.00 86.81 605 SER A O 1
ATOM 4995 N N . ILE A 1 606 ? -11.420 9.079 39.741 1.00 88.75 606 ILE A N 1
ATOM 4996 C CA . ILE A 1 606 ? -10.978 9.661 41.016 1.00 88.75 606 ILE A CA 1
ATOM 4997 C C . ILE A 1 606 ? -10.212 10.962 40.773 1.00 88.75 606 ILE A C 1
ATOM 4999 O O . ILE A 1 606 ? -10.553 11.977 41.378 1.00 88.75 606 ILE A O 1
ATOM 5003 N N . ALA A 1 607 ? -9.246 10.960 39.852 1.00 88.56 607 ALA A N 1
ATOM 5004 C CA . ALA A 1 607 ? -8.471 12.154 39.519 1.00 88.56 607 ALA A CA 1
ATOM 5005 C C . ALA A 1 607 ? -9.365 13.294 38.996 1.00 88.56 607 ALA A C 1
ATOM 5007 O O . ALA A 1 607 ? -9.249 14.433 39.445 1.00 88.56 607 ALA A O 1
ATOM 5008 N N . SER A 1 608 ? -10.310 12.981 38.103 1.00 88.19 608 SER A N 1
ATOM 5009 C CA . SER A 1 608 ? -11.262 13.964 37.574 1.00 88.19 608 SER A CA 1
ATOM 5010 C C . SER A 1 608 ? -12.190 14.512 38.663 1.00 88.19 608 SER A C 1
ATOM 5012 O O . SER A 1 608 ? -12.428 15.716 38.714 1.00 88.19 608 SER A O 1
ATOM 5014 N N . ALA A 1 609 ? -12.672 13.662 39.573 1.00 89.25 609 ALA A N 1
ATOM 5015 C CA . ALA A 1 609 ? -13.485 14.091 40.707 1.00 89.25 609 ALA A CA 1
ATOM 5016 C C . ALA A 1 609 ? -12.709 15.028 41.643 1.00 89.25 609 ALA A C 1
ATOM 5018 O O . ALA A 1 609 ? -13.237 16.058 42.059 1.00 89.25 609 ALA A O 1
ATOM 5019 N N . GLU A 1 610 ? -11.452 14.703 41.962 1.00 90.38 610 GLU A N 1
ATOM 5020 C CA . GLU A 1 610 ? -10.570 15.567 42.757 1.00 90.38 610 GLU A CA 1
ATOM 5021 C C . GLU A 1 610 ? -10.355 16.931 42.099 1.00 90.38 610 GLU A C 1
ATOM 5023 O O . GLU A 1 610 ? -10.377 17.956 42.778 1.00 90.38 610 GLU A O 1
ATOM 5028 N N . GLU A 1 611 ? -10.168 16.963 40.781 1.00 89.62 611 GLU A N 1
ATOM 5029 C CA . GLU A 1 611 ? -10.018 18.203 40.024 1.00 89.62 611 GLU A CA 1
ATOM 5030 C C . GLU A 1 611 ? -11.306 19.038 40.044 1.00 89.62 611 GLU A C 1
ATOM 5032 O O . GLU A 1 611 ? -11.265 20.230 40.354 1.00 89.62 611 GLU A O 1
ATOM 5037 N N . HIS A 1 612 ? -12.464 18.415 39.799 1.00 88.44 612 HIS A N 1
ATOM 5038 C CA . HIS A 1 612 ? -13.768 19.076 39.902 1.00 88.44 612 HIS A CA 1
ATOM 5039 C C . HIS A 1 612 ? -14.022 19.629 41.304 1.00 88.44 612 HIS A C 1
ATOM 5041 O O . HIS A 1 612 ? -14.542 20.736 41.435 1.00 88.44 612 HIS A O 1
ATOM 5047 N N . GLN A 1 613 ? -13.642 18.888 42.347 1.00 88.19 613 GLN A N 1
ATOM 5048 C CA . GLN A 1 613 ? -13.770 19.343 43.727 1.00 88.19 613 GLN A CA 1
ATOM 5049 C C . GLN A 1 613 ? -12.847 20.529 44.014 1.00 88.19 613 GLN A C 1
ATOM 5051 O O . GLN A 1 613 ? -13.301 21.514 44.591 1.00 88.19 613 GLN A O 1
ATOM 5056 N N . LYS A 1 614 ? -11.586 20.485 43.566 1.00 87.69 614 LYS A N 1
ATOM 5057 C CA . LYS A 1 614 ? -10.654 21.615 43.697 1.00 87.69 614 LYS A CA 1
ATOM 5058 C C . LYS A 1 614 ? -11.184 22.860 42.996 1.00 87.69 614 LYS A C 1
ATOM 5060 O O . LYS A 1 614 ? -11.160 23.922 43.602 1.00 87.69 614 LYS A O 1
ATOM 5065 N N . MET A 1 615 ? -11.703 22.728 41.772 1.00 84.06 615 MET A N 1
ATOM 5066 C CA . MET A 1 615 ? -12.335 23.833 41.039 1.00 84.06 615 MET A CA 1
ATOM 5067 C C . MET A 1 615 ? -13.559 24.389 41.779 1.00 84.06 615 MET A C 1
ATOM 5069 O O . MET A 1 615 ? -13.745 25.601 41.873 1.00 84.06 615 MET A O 1
ATOM 5073 N N . TYR A 1 616 ? -14.394 23.502 42.322 1.00 81.38 616 TYR A N 1
ATOM 5074 C CA . TYR A 1 616 ? -15.575 23.872 43.096 1.00 81.38 616 TYR A CA 1
ATOM 5075 C C . TYR A 1 616 ? -15.214 24.640 44.379 1.00 81.38 616 TYR A C 1
ATOM 5077 O O . TYR A 1 616 ? -15.861 25.632 44.707 1.00 81.38 616 TYR A O 1
ATOM 5085 N N . GLU A 1 617 ? -14.157 24.226 45.079 1.00 82.25 617 GLU A N 1
ATOM 5086 C CA . GLU A 1 617 ? -13.665 24.886 46.293 1.00 82.25 617 GLU A CA 1
ATOM 5087 C C . GLU A 1 617 ? -12.914 26.193 45.992 1.00 82.25 617 GLU A C 1
ATOM 5089 O O . GLU A 1 617 ? -13.128 27.195 46.677 1.00 82.25 617 GLU A O 1
ATOM 5094 N N . SER A 1 618 ? -12.069 26.219 44.954 1.00 74.31 618 SER A N 1
ATOM 5095 C CA . SER A 1 618 ? -11.262 27.390 44.583 1.00 74.31 618 SER A CA 1
ATOM 5096 C C . SER A 1 618 ? -12.102 28.562 44.099 1.00 74.31 618 SER A C 1
ATOM 5098 O O . SER A 1 618 ? -11.715 29.712 44.294 1.00 74.31 618 SER A O 1
ATOM 5100 N N . ASN A 1 619 ? -13.254 28.281 43.490 1.00 64.69 619 ASN A N 1
ATOM 5101 C CA . ASN A 1 619 ? -14.165 29.321 43.033 1.00 64.69 619 ASN A CA 1
ATOM 5102 C C . ASN A 1 619 ? -14.870 30.035 44.198 1.00 64.69 619 ASN A C 1
ATOM 5104 O O . ASN A 1 619 ? -15.483 31.066 43.963 1.00 64.69 619 ASN A O 1
ATOM 5108 N N . GLY A 1 620 ? -14.798 29.542 45.447 1.00 58.00 620 GLY A N 1
ATOM 5109 C CA . GLY A 1 620 ? -15.300 30.246 46.643 1.00 58.00 620 GLY A CA 1
ATOM 5110 C C . GLY A 1 620 ? -16.808 30.554 46.649 1.00 58.00 620 GLY A C 1
ATOM 5111 O O . GLY A 1 620 ? -17.317 31.198 47.565 1.00 58.00 620 GLY A O 1
ATOM 5112 N N . GLU A 1 621 ? -17.533 30.075 45.642 1.00 61.16 621 GLU A N 1
ATOM 5113 C CA . GLU A 1 621 ? -18.868 30.528 45.265 1.00 61.16 621 GLU A CA 1
ATOM 5114 C C . GLU A 1 621 ? -19.992 29.742 45.949 1.00 61.16 621 GLU A C 1
ATOM 5116 O O . GLU A 1 621 ? -21.149 30.013 45.677 1.00 61.16 621 GLU A O 1
ATOM 5121 N N . TYR A 1 622 ? -19.727 28.794 46.858 1.00 67.25 622 TYR A N 1
ATOM 5122 C CA . TYR A 1 622 ? -20.782 27.967 47.477 1.00 67.25 622 TYR A CA 1
ATOM 5123 C C . TYR A 1 622 ? -21.956 28.790 48.026 1.00 67.25 622 TYR A C 1
ATOM 5125 O O . TYR A 1 622 ? -23.119 28.564 47.685 1.00 67.25 622 TYR A O 1
ATOM 5133 N N . ALA A 1 623 ? -21.635 29.763 48.884 1.00 67.94 623 ALA A N 1
ATOM 5134 C CA . ALA A 1 623 ? -22.641 30.616 49.495 1.00 67.94 623 ALA A CA 1
ATOM 5135 C C . ALA A 1 623 ? -23.313 31.497 48.437 1.00 67.94 623 ALA A C 1
ATOM 5137 O O . ALA A 1 623 ? -24.509 31.760 48.536 1.00 67.94 623 ALA A O 1
ATOM 5138 N N . GLN A 1 624 ? -22.569 31.904 47.407 1.00 78.06 624 GLN A N 1
ATOM 5139 C CA . GLN A 1 624 ? -23.079 32.705 46.304 1.00 78.06 624 GLN A CA 1
ATOM 5140 C C . GLN A 1 624 ? -24.036 31.900 45.413 1.00 78.06 624 GLN A C 1
ATOM 5142 O O . GLN A 1 624 ? -25.161 32.337 45.222 1.00 78.06 624 GLN A O 1
ATOM 5147 N N . ILE A 1 625 ? -23.673 30.696 44.967 1.00 82.06 625 ILE A N 1
ATOM 5148 C CA . ILE A 1 625 ? -24.516 29.782 44.184 1.00 82.06 625 ILE A CA 1
ATOM 5149 C C . ILE A 1 625 ? -25.774 29.418 44.970 1.00 82.06 625 ILE A C 1
ATOM 5151 O O . ILE A 1 625 ? -26.870 29.483 44.421 1.00 82.06 625 ILE A O 1
ATOM 5155 N N . ALA A 1 626 ? -25.654 29.077 46.258 1.00 83.88 626 ALA A N 1
ATOM 5156 C CA . ALA A 1 626 ? -26.817 28.797 47.098 1.00 83.88 626 ALA A CA 1
ATOM 5157 C C . ALA A 1 626 ? -27.730 30.029 47.239 1.00 83.88 626 ALA A C 1
ATOM 5159 O O . ALA A 1 626 ? -28.952 29.886 47.209 1.00 83.88 626 ALA A O 1
ATOM 5160 N N . THR A 1 627 ? -27.156 31.235 47.333 1.00 84.56 627 THR A N 1
ATOM 5161 C CA . THR A 1 627 ? -27.910 32.500 47.384 1.00 84.56 627 THR A CA 1
ATOM 5162 C C . THR A 1 627 ? -28.574 32.821 46.043 1.00 84.56 627 THR A C 1
ATOM 5164 O O . THR A 1 627 ? -29.744 33.184 46.014 1.00 84.56 627 THR A O 1
ATOM 5167 N N . GLU A 1 628 ? -27.882 32.627 44.922 1.00 86.81 628 GLU A N 1
ATOM 5168 C CA . GLU A 1 628 ? -28.427 32.818 43.575 1.00 86.81 628 GLU A CA 1
ATOM 5169 C C . GLU A 1 628 ? -29.564 31.833 43.287 1.00 86.81 628 GLU A C 1
ATOM 5171 O O . GLU A 1 628 ? -30.616 32.234 42.793 1.00 86.81 628 GLU A O 1
ATOM 5176 N N . ILE A 1 629 ? -29.390 30.553 43.639 1.00 88.00 629 ILE A N 1
ATOM 5177 C CA . ILE A 1 629 ? -30.449 29.541 43.536 1.00 88.00 629 ILE A CA 1
ATOM 5178 C C . ILE A 1 629 ? -31.628 29.930 44.428 1.00 88.00 629 ILE A C 1
ATOM 5180 O O . ILE A 1 629 ? -32.773 29.863 43.986 1.00 88.00 629 ILE A O 1
ATOM 5184 N N . LYS A 1 630 ? -31.363 30.366 45.665 1.00 89.69 630 LYS A N 1
ATOM 5185 C CA . LYS A 1 630 ? -32.396 30.817 46.603 1.00 89.69 630 LYS A CA 1
ATOM 5186 C C . LYS A 1 630 ? -33.231 31.951 46.012 1.00 89.69 630 LYS A C 1
ATOM 5188 O O . LYS A 1 630 ? -34.457 31.854 46.036 1.00 89.69 630 LYS A O 1
ATOM 5193 N N . GLU A 1 631 ? -32.594 32.990 45.475 1.00 88.44 631 GLU A N 1
ATOM 5194 C CA . GLU A 1 631 ? -33.302 34.125 44.874 1.00 88.44 631 GLU A CA 1
ATOM 5195 C C . GLU A 1 631 ? -34.071 33.713 43.618 1.00 88.44 631 GLU A C 1
ATOM 5197 O O . GLU A 1 631 ? -35.249 34.039 43.495 1.00 88.44 631 GLU A O 1
ATOM 5202 N N . LYS A 1 632 ? -33.470 32.915 42.730 1.00 90.81 632 LYS A N 1
ATOM 5203 C CA . LYS A 1 632 ? -34.159 32.413 41.532 1.00 90.81 632 LYS A CA 1
ATOM 5204 C C . LYS A 1 632 ? -35.398 31.592 41.859 1.00 90.81 632 LYS A C 1
ATOM 5206 O O . LYS A 1 632 ? -36.461 31.843 41.302 1.00 90.81 632 LYS A O 1
ATOM 5211 N N . VAL A 1 633 ? -35.282 30.636 42.781 1.00 90.44 633 VAL A N 1
ATOM 5212 C CA . VAL A 1 633 ? -36.419 29.807 43.202 1.00 90.44 633 VAL A CA 1
ATOM 5213 C C . VAL A 1 633 ? -37.485 30.670 43.861 1.00 90.44 633 VAL A C 1
ATOM 5215 O O . VAL A 1 633 ? -38.666 30.492 43.580 1.00 90.44 633 VAL A O 1
ATOM 5218 N N . LYS A 1 634 ? -37.099 31.634 44.702 1.00 89.62 634 LYS A N 1
ATOM 5219 C CA . LYS A 1 634 ? -38.051 32.554 45.328 1.00 89.62 634 LYS A CA 1
ATOM 5220 C C . LYS A 1 634 ? -38.821 33.363 44.281 1.00 89.62 634 LYS A C 1
ATOM 5222 O O . LYS A 1 634 ? -40.047 33.375 44.346 1.00 89.62 634 LYS A O 1
ATOM 5227 N N . VAL A 1 635 ? -38.125 33.973 43.319 1.00 90.31 635 VAL A N 1
ATOM 5228 C CA . VAL A 1 635 ? -38.733 34.738 42.218 1.00 90.31 635 VAL A CA 1
ATOM 5229 C C . VAL A 1 635 ? -39.652 33.848 41.387 1.00 90.31 635 VAL A C 1
ATOM 5231 O O . VAL A 1 635 ? -40.818 34.187 41.214 1.00 90.31 635 VAL A O 1
ATOM 5234 N N . HIS A 1 636 ? -39.182 32.671 40.960 1.00 91.69 636 HIS A N 1
ATOM 5235 C CA . HIS A 1 636 ? -39.985 31.727 40.177 1.00 91.69 636 HIS A CA 1
ATOM 5236 C C . HIS A 1 636 ? -41.269 31.331 40.908 1.00 91.69 636 HIS A C 1
ATOM 5238 O O . HIS A 1 636 ? -42.354 31.419 40.339 1.00 91.69 636 HIS A O 1
ATOM 5244 N N . LEU A 1 637 ? -41.181 30.950 42.187 1.00 89.62 637 LEU A N 1
ATOM 5245 C CA . LEU A 1 637 ? -42.363 30.585 42.968 1.00 89.62 637 LEU A CA 1
ATOM 5246 C C . LEU A 1 637 ? -43.315 31.777 43.145 1.00 89.62 637 LEU A C 1
ATOM 5248 O O . LEU A 1 637 ? -44.527 31.599 43.029 1.00 89.62 637 LEU A O 1
ATOM 5252 N N . GLN A 1 638 ? -42.786 32.981 43.392 1.00 88.38 638 GLN A N 1
ATOM 5253 C CA . GLN A 1 638 ? -43.574 34.210 43.520 1.00 88.38 638 GLN A CA 1
ATOM 5254 C C . GLN A 1 638 ? -44.311 34.575 42.230 1.00 88.38 638 GLN A C 1
ATOM 5256 O O . GLN A 1 638 ? -45.492 34.910 42.287 1.00 88.38 638 GLN A O 1
ATOM 5261 N N . GLU A 1 639 ? -43.656 34.468 41.076 1.00 89.44 639 GLU A N 1
ATOM 5262 C CA . GLU A 1 639 ? -44.252 34.757 39.770 1.00 89.44 639 GLU A CA 1
ATOM 5263 C C . GLU A 1 639 ? -45.247 33.671 39.351 1.00 89.44 639 GLU A C 1
ATOM 5265 O O . GLU A 1 639 ? -46.392 33.967 38.999 1.00 89.44 639 GLU A O 1
ATOM 5270 N N . LYS A 1 640 ? -44.842 32.399 39.436 1.00 88.81 640 LYS A N 1
ATOM 5271 C CA . LYS A 1 640 ? -45.647 31.251 39.003 1.00 88.81 640 LYS A CA 1
ATOM 5272 C C . LYS A 1 640 ? -46.920 31.110 39.825 1.00 88.81 640 LYS A C 1
ATOM 5274 O O . LYS A 1 640 ? -47.976 30.859 39.250 1.00 88.81 640 LYS A O 1
ATOM 5279 N N . PHE A 1 641 ? -46.832 31.298 41.143 1.00 88.12 641 PHE A N 1
ATOM 5280 C CA . PHE A 1 641 ? -47.948 31.162 42.084 1.00 88.12 641 PHE A CA 1
ATOM 5281 C C . PHE A 1 641 ? -48.484 32.510 42.593 1.00 88.12 641 PHE A C 1
ATOM 5283 O O . PHE A 1 641 ? -49.256 32.541 43.555 1.00 88.12 641 PHE A O 1
ATOM 5290 N N . ALA A 1 642 ? -48.194 33.612 41.891 1.00 86.38 642 ALA A N 1
ATOM 5291 C CA . ALA A 1 642 ? -48.741 34.948 42.157 1.00 86.38 642 ALA A CA 1
ATOM 5292 C C . ALA A 1 642 ? -50.257 34.993 42.468 1.00 86.38 642 ALA A C 1
ATOM 5294 O O . ALA A 1 642 ? -50.654 35.763 43.343 1.00 86.38 642 ALA A O 1
ATOM 5295 N N . PRO A 1 643 ? -51.138 34.176 41.839 1.00 84.25 643 PRO A N 1
ATOM 5296 C CA . PRO A 1 643 ? -52.575 34.190 42.136 1.00 84.25 643 PRO A CA 1
ATOM 5297 C C . PRO A 1 643 ? -52.924 33.923 43.607 1.00 84.25 643 PRO A C 1
ATOM 5299 O O . PRO A 1 643 ? -53.903 34.466 44.125 1.00 84.25 643 PRO A O 1
ATOM 5302 N N . ILE A 1 644 ? -52.123 33.097 44.278 1.00 83.75 644 ILE A N 1
ATOM 5303 C CA . ILE A 1 644 ? -52.374 32.605 45.637 1.00 83.75 644 ILE A CA 1
ATOM 5304 C C . ILE A 1 644 ? -51.333 33.093 46.641 1.00 83.75 644 ILE A C 1
ATOM 5306 O O . ILE A 1 644 ? -51.482 32.808 47.823 1.00 83.75 644 ILE A O 1
ATOM 5310 N N . ILE A 1 645 ? -50.306 33.830 46.216 1.00 85.12 645 ILE A N 1
ATOM 5311 C CA . ILE A 1 645 ? -49.269 34.348 47.113 1.00 85.12 645 ILE A CA 1
ATOM 5312 C C . ILE A 1 645 ? -49.694 35.680 47.752 1.00 85.12 645 ILE A C 1
ATOM 5314 O O . ILE A 1 645 ? -50.401 36.476 47.136 1.00 85.12 645 ILE A O 1
ATOM 5318 N N . ALA A 1 646 ? -49.290 35.910 49.006 1.00 80.06 646 ALA A N 1
ATOM 5319 C CA . ALA A 1 646 ? -49.459 37.184 49.712 1.00 80.06 646 ALA A CA 1
ATOM 5320 C C . ALA A 1 646 ? -48.145 37.695 50.328 1.00 80.06 646 ALA A C 1
ATOM 5322 O O . ALA A 1 646 ? -47.329 36.909 50.815 1.00 80.06 646 ALA A O 1
ATOM 5323 N N . ASP A 1 647 ? -47.995 39.024 50.363 1.00 68.62 647 ASP A N 1
ATOM 5324 C CA . ASP A 1 647 ? -46.751 39.707 50.751 1.00 68.62 647 ASP A CA 1
ATOM 5325 C C . ASP A 1 647 ? -46.526 39.831 52.269 1.00 68.62 647 ASP A C 1
ATOM 5327 O O . ASP A 1 647 ? -45.387 39.997 52.702 1.00 68.62 647 ASP A O 1
ATOM 5331 N N . VAL A 1 648 ? -47.575 39.763 53.104 1.00 63.28 648 VAL A N 1
ATOM 5332 C CA . VAL A 1 648 ? -47.457 40.033 54.553 1.00 63.28 648 VAL A CA 1
ATOM 5333 C C . VAL A 1 648 ? -48.173 38.981 55.403 1.00 63.28 648 VAL A C 1
ATOM 5335 O O . VAL A 1 648 ? -49.371 38.737 55.258 1.00 63.28 648 VAL A O 1
ATOM 5338 N N . ASN A 1 649 ? -47.429 38.390 56.342 1.00 57.94 649 ASN A N 1
ATOM 5339 C CA . ASN A 1 649 ? -47.928 37.436 57.330 1.00 57.94 649 ASN A CA 1
ATOM 5340 C C . ASN A 1 649 ? -48.637 38.167 58.474 1.00 57.94 649 ASN A C 1
ATOM 5342 O O . ASN A 1 649 ? -48.049 39.069 59.068 1.00 57.94 649 ASN A O 1
ATOM 5346 N N . THR A 1 650 ? -49.859 37.771 58.836 1.00 54.69 650 THR A N 1
ATOM 5347 C CA . THR A 1 650 ? -50.510 38.362 60.017 1.00 54.69 650 THR A CA 1
ATOM 5348 C C . THR A 1 650 ? -51.081 37.397 61.046 1.00 54.69 650 THR A C 1
ATOM 5350 O O . THR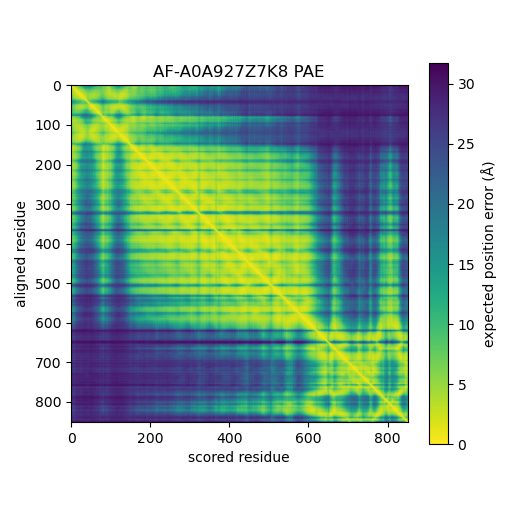 A 1 650 ? -51.449 37.921 62.091 1.00 54.69 650 THR A O 1
ATOM 5353 N N . LYS A 1 651 ? -51.123 36.057 60.865 1.00 56.28 651 LYS A N 1
ATOM 5354 C CA . LYS A 1 651 ? -51.595 35.112 61.926 1.00 56.28 651 LYS A CA 1
ATOM 5355 C C . LYS A 1 651 ? -51.571 33.596 61.593 1.00 56.28 651 LYS A C 1
ATOM 5357 O O . LYS A 1 651 ? -52.304 32.840 62.225 1.00 56.28 651 LYS A O 1
ATOM 5362 N N . GLY A 1 652 ? -50.788 33.122 60.617 1.00 59.56 652 GLY A N 1
ATOM 5363 C CA . GLY A 1 652 ? -50.776 31.698 60.215 1.00 59.56 652 GLY A CA 1
ATOM 5364 C C . GLY A 1 652 ? -49.679 30.857 60.885 1.00 59.56 652 GLY A C 1
ATOM 5365 O O . GLY A 1 652 ? -48.625 31.383 61.232 1.00 59.56 652 GLY A O 1
ATOM 5366 N N . GLY A 1 653 ? -49.901 29.544 61.039 1.00 68.88 653 GLY A N 1
ATOM 5367 C CA . GLY A 1 653 ? -48.846 28.595 61.426 1.00 68.88 653 GLY A CA 1
ATOM 5368 C C . GLY A 1 653 ? -47.811 28.418 60.307 1.00 68.88 653 GLY A C 1
ATOM 5369 O O . GLY A 1 653 ? -48.181 28.359 59.133 1.00 68.88 653 GLY A O 1
ATOM 5370 N N . GLU A 1 654 ? -46.525 28.353 60.659 1.00 80.44 654 GLU A N 1
ATOM 5371 C CA . GLU A 1 654 ? -45.433 28.153 59.699 1.00 80.44 654 GLU A CA 1
ATOM 5372 C C . GLU A 1 654 ? -45.216 26.661 59.403 1.00 80.44 654 GLU A C 1
ATOM 5374 O O . GLU A 1 654 ? -45.032 25.848 60.310 1.00 80.44 654 GLU A O 1
ATOM 5379 N N . PHE A 1 655 ? -45.181 26.305 58.119 1.00 84.62 655 PHE A N 1
ATOM 5380 C CA . PHE A 1 655 ? -44.942 24.953 57.623 1.00 84.62 655 PHE A CA 1
ATOM 5381 C C . PHE A 1 655 ? -43.680 24.917 56.762 1.00 84.62 655 PHE A C 1
ATOM 5383 O O . PHE A 1 655 ? -43.470 25.778 55.908 1.00 84.62 655 PHE A O 1
ATOM 5390 N N . LYS A 1 656 ? -42.844 23.892 56.951 1.00 88.50 656 LYS A N 1
ATOM 5391 C CA . LYS A 1 656 ? -41.685 23.627 56.090 1.00 88.50 656 LYS A CA 1
ATOM 5392 C C . LYS A 1 656 ? -42.054 22.574 55.046 1.00 88.50 656 LYS A C 1
ATOM 5394 O O . LYS A 1 656 ? -42.468 21.475 55.409 1.00 88.50 656 LYS A O 1
ATOM 5399 N N . LEU A 1 657 ? -41.870 22.902 53.772 1.00 89.06 657 LEU A N 1
ATOM 5400 C CA . LEU A 1 657 ? -42.101 22.017 52.633 1.00 89.06 657 LEU A CA 1
ATOM 5401 C C . LEU A 1 657 ? -40.776 21.705 51.937 1.00 89.06 657 LEU A C 1
ATOM 5403 O O . LEU A 1 657 ? -39.990 22.609 51.664 1.00 89.06 657 LEU A O 1
ATOM 5407 N N . HIS A 1 658 ? -40.533 20.431 51.643 1.00 89.56 658 HIS A N 1
ATOM 5408 C CA . HIS A 1 658 ? -39.400 20.003 50.823 1.00 89.56 658 HIS A CA 1
ATOM 5409 C C . HIS A 1 658 ? -39.809 20.042 49.350 1.00 89.56 658 HIS A C 1
ATOM 5411 O O . HIS A 1 658 ? -40.832 19.460 48.995 1.00 89.56 658 HIS A O 1
ATOM 5417 N N . LEU A 1 659 ? -39.040 20.755 48.524 1.00 89.75 659 LEU A N 1
ATOM 5418 C CA . LEU A 1 659 ? -39.342 20.961 47.106 1.00 89.75 659 LEU A CA 1
ATOM 5419 C C . LEU A 1 659 ? -38.476 20.099 46.189 1.00 89.75 659 LEU A C 1
ATOM 5421 O O . LEU A 1 659 ? -38.980 19.583 45.199 1.00 89.75 659 LEU A O 1
ATOM 5425 N N . LEU A 1 660 ? -37.192 19.947 46.514 1.00 90.38 660 LEU A N 1
ATOM 5426 C CA . LEU A 1 660 ? -36.235 19.192 45.709 1.00 90.38 660 LEU A CA 1
ATOM 5427 C C . LEU A 1 660 ? -35.180 18.554 46.610 1.00 90.38 660 LEU A C 1
ATOM 5429 O O . LEU A 1 660 ? -34.741 19.179 47.575 1.00 90.38 660 LEU A O 1
ATOM 5433 N N . SER A 1 661 ? -34.767 17.343 46.246 1.00 88.25 661 SER A N 1
ATOM 5434 C CA . SER A 1 661 ? -33.550 16.691 46.726 1.00 88.25 661 SER A CA 1
ATOM 5435 C C . SER A 1 661 ? -32.917 15.968 45.538 1.00 88.25 661 SER A C 1
ATOM 5437 O O . SER A 1 661 ? -33.391 14.901 45.146 1.00 88.25 661 SER A O 1
ATOM 5439 N N . SER A 1 662 ? -31.918 16.586 44.896 1.00 87.06 662 SER A N 1
ATOM 5440 C CA . SER A 1 662 ? -31.274 16.036 43.689 1.00 87.06 662 SER A CA 1
ATOM 5441 C C . SER A 1 662 ? -29.814 15.671 43.933 1.00 87.06 662 SER A C 1
ATOM 5443 O O . SER A 1 662 ? -29.070 16.447 44.529 1.00 87.06 662 SER A O 1
ATOM 5445 N N . ASN A 1 663 ? -29.392 14.509 43.430 1.00 88.06 663 ASN A N 1
ATOM 5446 C CA . ASN A 1 663 ? -28.003 14.048 43.455 1.00 88.06 663 ASN A CA 1
ATOM 5447 C C . ASN A 1 663 ? -27.287 14.437 42.152 1.00 88.06 663 ASN A C 1
ATOM 5449 O O . ASN A 1 663 ? -27.456 13.794 41.115 1.00 88.06 663 ASN A O 1
ATOM 5453 N N . GLU A 1 664 ? -26.456 15.470 42.218 1.00 87.00 664 GLU A N 1
ATOM 5454 C CA . GLU A 1 664 ? -25.765 16.061 41.077 1.00 87.00 664 GLU A CA 1
ATOM 5455 C C . GLU A 1 664 ? -24.274 15.729 41.051 1.00 87.00 664 GLU A C 1
ATOM 5457 O O . GLU A 1 664 ? -23.643 15.457 42.070 1.00 87.00 664 GLU A O 1
ATOM 5462 N N . PHE A 1 665 ? -23.679 15.805 39.860 1.00 87.25 665 PHE A N 1
ATOM 5463 C CA . PHE A 1 665 ? -22.224 15.824 39.726 1.00 87.25 665 PHE A CA 1
ATOM 5464 C C . PHE A 1 665 ? -21.664 17.184 40.157 1.00 87.25 665 PHE A C 1
ATOM 5466 O O . PHE A 1 665 ? -22.193 18.217 39.744 1.00 87.25 665 PHE A O 1
ATOM 5473 N N . THR A 1 666 ? -20.552 17.202 40.894 1.00 86.75 666 THR A N 1
ATOM 5474 C CA . THR A 1 666 ? -19.898 18.432 41.383 1.00 86.75 666 THR A CA 1
ATOM 5475 C C . THR A 1 666 ? -19.644 19.438 40.259 1.00 86.75 666 THR A C 1
ATOM 5477 O O . THR A 1 666 ? -19.966 20.615 40.399 1.00 86.75 666 THR A O 1
ATOM 5480 N N . LYS A 1 667 ? -19.178 18.971 39.093 1.00 85.00 667 LYS A N 1
ATOM 5481 C CA . LYS A 1 667 ? -18.923 19.817 37.911 1.00 85.00 667 LYS A CA 1
ATOM 5482 C C . LYS A 1 667 ? -20.163 20.543 37.359 1.00 85.00 667 LYS A C 1
ATOM 5484 O O . LYS A 1 667 ? -20.027 21.533 36.639 1.00 85.00 667 LYS A O 1
ATOM 5489 N N . ASN A 1 668 ? -21.362 20.043 37.667 1.00 84.31 668 ASN A N 1
ATOM 5490 C CA . ASN A 1 668 ? -22.635 20.556 37.160 1.00 84.31 668 ASN A CA 1
ATOM 5491 C C . ASN A 1 668 ? -23.323 21.537 38.122 1.00 84.31 668 ASN A C 1
ATOM 5493 O O . ASN A 1 668 ? -24.331 22.134 37.738 1.00 84.31 668 ASN A O 1
ATOM 5497 N N . ILE A 1 669 ? -22.818 21.713 39.348 1.00 83.62 669 ILE A N 1
ATOM 5498 C CA . ILE A 1 669 ? -23.413 22.630 40.327 1.00 83.62 669 ILE A CA 1
ATOM 5499 C C . ILE A 1 669 ? -23.196 24.076 39.872 1.00 83.62 669 ILE A C 1
ATOM 5501 O O . ILE A 1 669 ? -22.096 24.615 39.961 1.00 83.62 669 ILE A O 1
ATOM 5505 N N . ARG A 1 670 ? -24.261 24.695 39.348 1.00 80.62 670 ARG A N 1
ATOM 5506 C CA . ARG A 1 670 ? -24.316 26.096 38.895 1.00 80.62 670 ARG A CA 1
ATOM 5507 C C . ARG A 1 670 ? -25.720 26.658 39.114 1.00 80.62 670 ARG A C 1
ATOM 5509 O O . ARG A 1 670 ? -26.693 25.908 39.044 1.00 80.62 670 ARG A O 1
ATOM 5516 N N . SER A 1 671 ? -25.860 27.972 39.283 1.00 73.06 671 SER A N 1
ATOM 5517 C CA . SER A 1 671 ? -27.158 28.609 39.568 1.00 73.06 671 SER A CA 1
ATOM 5518 C C . SER A 1 671 ? -28.202 28.472 38.448 1.00 73.06 671 SER A C 1
ATOM 5520 O O . SER A 1 671 ? -29.399 28.447 38.717 1.00 73.06 671 SER A O 1
ATOM 5522 N N . ASN A 1 672 ? -27.788 28.314 37.187 1.00 79.06 672 ASN A N 1
ATOM 5523 C CA . ASN A 1 672 ? -28.701 28.066 36.053 1.00 79.06 672 ASN A CA 1
ATOM 5524 C C . ASN A 1 672 ? -29.222 26.620 35.983 1.00 79.06 672 ASN A C 1
ATOM 5526 O O . ASN A 1 672 ? -30.167 26.338 35.255 1.00 79.06 672 ASN A O 1
ATOM 5530 N N . LYS A 1 673 ? -28.623 25.679 36.722 1.00 78.88 673 LYS A N 1
ATOM 5531 C CA . LYS A 1 673 ? -29.056 24.275 36.711 1.00 78.88 673 LYS A CA 1
ATOM 5532 C C . LYS A 1 673 ? -30.440 24.103 37.348 1.00 78.88 673 LYS A C 1
ATOM 5534 O O . LYS A 1 673 ? -31.167 23.198 36.949 1.00 78.88 673 LYS A O 1
ATOM 5539 N N . VAL A 1 674 ? -30.819 24.989 38.280 1.00 84.06 674 VAL A N 1
ATOM 5540 C CA . VAL A 1 674 ? -32.106 24.908 38.991 1.00 84.06 674 VAL A CA 1
ATOM 5541 C C . VAL A 1 674 ? -33.314 25.052 38.065 1.00 84.06 674 VAL A C 1
ATOM 5543 O O . VAL A 1 674 ? -34.374 24.508 38.365 1.00 84.06 674 VAL A O 1
ATOM 5546 N N . ASP A 1 675 ? -33.132 25.701 36.911 1.00 85.31 675 ASP A N 1
ATOM 5547 C CA . ASP A 1 675 ? -34.203 25.934 35.943 1.00 85.31 675 ASP A CA 1
ATOM 5548 C C . ASP A 1 675 ? -34.778 24.615 35.389 1.00 85.31 675 ASP A C 1
ATOM 5550 O O . ASP A 1 675 ? -35.955 24.532 35.042 1.00 85.31 675 ASP A O 1
ATOM 5554 N N . GLN A 1 676 ? -33.970 23.546 35.373 1.00 86.44 676 GLN A N 1
ATOM 5555 C CA . GLN A 1 676 ? -34.392 22.206 34.946 1.00 86.44 676 GLN A CA 1
ATOM 5556 C C . GLN A 1 676 ? -35.313 21.516 35.965 1.00 86.44 676 GLN A C 1
ATOM 5558 O O . GLN A 1 676 ? -36.032 20.590 35.595 1.00 86.44 676 GLN A O 1
ATOM 5563 N N . TYR A 1 677 ? -35.325 21.978 37.221 1.00 88.06 677 TYR A N 1
ATOM 5564 C CA . TYR A 1 677 ? -36.090 21.380 38.319 1.00 88.06 677 TYR A CA 1
ATOM 5565 C C . TYR A 1 677 ? -37.367 22.153 38.675 1.00 88.06 677 TYR A C 1
ATOM 5567 O O . TYR A 1 677 ? -38.102 21.716 39.560 1.00 88.06 677 TYR A O 1
ATOM 5575 N N . TYR A 1 678 ? -37.684 23.270 38.001 1.00 89.69 678 TYR A N 1
ATOM 5576 C CA . TYR A 1 678 ? -38.904 24.042 38.296 1.00 89.69 678 TYR A CA 1
ATOM 5577 C C . TYR A 1 678 ? -40.169 23.192 38.229 1.00 89.69 678 TYR A C 1
ATOM 5579 O O . TYR A 1 678 ? -41.013 23.280 39.111 1.00 89.69 678 TYR A O 1
ATOM 5587 N N . TRP A 1 679 ? -40.267 22.305 37.241 1.00 84.94 679 TRP A N 1
ATOM 5588 C CA . TRP A 1 679 ? -41.425 21.429 37.084 1.00 84.94 679 TRP A CA 1
ATOM 5589 C C . TRP A 1 679 ? -41.655 20.495 38.287 1.00 84.94 679 TRP A C 1
ATOM 5591 O O . TRP A 1 679 ? -42.801 20.293 38.696 1.00 84.94 679 TRP A O 1
ATOM 5601 N N . GLU A 1 680 ? -40.581 19.952 38.869 1.00 86.75 680 GLU A N 1
ATOM 5602 C CA . GLU A 1 680 ? -40.637 19.094 40.062 1.00 86.75 680 GLU A CA 1
ATOM 5603 C C . GLU A 1 680 ? -40.941 19.909 41.323 1.00 86.75 680 GLU A C 1
ATOM 5605 O O . GLU A 1 680 ? -41.809 19.527 42.111 1.00 86.75 680 GLU A O 1
ATOM 5610 N N . MET A 1 681 ? -40.291 21.067 41.479 1.00 89.56 681 MET A N 1
ATOM 5611 C CA . MET A 1 681 ? -40.508 21.968 42.615 1.00 89.56 681 MET A CA 1
ATOM 5612 C C . MET A 1 681 ? -41.938 22.521 42.651 1.00 89.56 681 MET A C 1
ATOM 5614 O O . MET A 1 681 ? -42.552 22.560 43.718 1.00 89.56 681 MET A O 1
ATOM 5618 N N . ASP A 1 682 ? -42.492 22.894 41.495 1.00 89.88 682 ASP A N 1
ATOM 5619 C CA . ASP A 1 682 ? -43.877 23.352 41.353 1.00 89.88 682 ASP A CA 1
ATOM 5620 C C . ASP A 1 682 ? -44.858 22.250 41.789 1.00 89.88 682 ASP A C 1
ATOM 5622 O O . ASP A 1 682 ? -45.827 22.507 42.511 1.00 89.88 682 ASP A O 1
ATOM 5626 N N . GLY A 1 683 ? -44.590 21.004 41.385 1.00 87.62 683 GLY A N 1
ATOM 5627 C CA . GLY A 1 683 ? -45.369 19.833 41.786 1.00 87.62 683 GLY A CA 1
ATOM 5628 C C . GLY A 1 683 ? -45.312 19.585 43.297 1.00 87.62 683 GLY A C 1
ATOM 5629 O O . GLY A 1 683 ? -46.343 19.459 43.966 1.00 87.62 683 GLY A O 1
ATOM 5630 N N . ALA A 1 684 ? -44.106 19.583 43.864 1.00 88.69 684 ALA A N 1
ATOM 5631 C CA . ALA A 1 684 ? -43.885 19.395 45.293 1.00 88.69 684 ALA A CA 1
ATOM 5632 C C . ALA A 1 684 ? -44.551 20.493 46.137 1.00 88.69 684 ALA A C 1
ATOM 5634 O O . ALA A 1 684 ? -45.138 20.190 47.181 1.00 88.69 684 ALA A O 1
ATOM 5635 N N . LEU A 1 685 ? -44.533 21.748 45.671 1.00 88.88 685 LEU A N 1
ATOM 5636 C CA . LEU A 1 685 ? -45.202 22.856 46.348 1.00 88.88 685 LEU A CA 1
ATOM 5637 C C . LEU A 1 685 ? -46.719 22.654 46.382 1.00 88.88 685 LEU A C 1
ATOM 5639 O O . LEU A 1 685 ? -47.307 22.709 47.461 1.00 88.88 685 LEU A O 1
ATOM 5643 N N . VAL A 1 686 ? -47.353 22.384 45.236 1.00 88.88 686 VAL A N 1
ATOM 5644 C CA . VAL A 1 686 ? -48.809 22.149 45.168 1.00 88.88 686 VAL A CA 1
ATOM 5645 C C . VAL A 1 686 ? -49.207 20.968 46.052 1.00 88.88 686 VAL A C 1
ATOM 5647 O O . VAL A 1 686 ? -50.195 21.056 46.786 1.00 88.88 686 VAL A O 1
ATOM 5650 N N . ASN A 1 687 ? -48.414 19.894 46.054 1.00 87.81 687 ASN A N 1
ATOM 5651 C CA . ASN A 1 687 ? -48.665 18.742 46.914 1.00 87.81 687 ASN A CA 1
ATOM 5652 C C . ASN A 1 687 ? -48.538 19.092 48.405 1.00 87.81 687 ASN A C 1
ATOM 5654 O O . ASN A 1 687 ? -49.406 18.762 49.215 1.00 87.81 687 ASN A O 1
ATOM 5658 N N . GLY A 1 688 ? -47.482 19.814 48.780 1.00 87.69 688 GLY A N 1
ATOM 5659 C CA . GLY A 1 688 ? -47.269 20.285 50.146 1.00 87.69 688 GLY A CA 1
ATOM 5660 C C . GLY A 1 688 ? -48.397 21.189 50.644 1.00 87.69 688 GLY A C 1
ATOM 5661 O O . GLY A 1 688 ? -48.928 20.975 51.733 1.00 87.69 688 GLY A O 1
ATOM 5662 N N . VAL A 1 689 ? -48.814 22.151 49.822 1.00 87.06 689 VAL A N 1
ATOM 5663 C CA . VAL A 1 689 ? -49.922 23.074 50.109 1.00 87.06 689 VAL A CA 1
ATOM 5664 C C . VAL A 1 689 ? -51.241 22.324 50.259 1.00 87.06 689 VAL A C 1
ATOM 5666 O O . VAL A 1 689 ? -51.965 22.559 51.226 1.00 87.06 689 VAL A O 1
ATOM 5669 N N . THR A 1 690 ? -51.536 21.385 49.359 1.00 87.75 690 THR A N 1
ATOM 5670 C CA . THR A 1 690 ? -52.754 20.566 49.434 1.00 87.75 690 THR A CA 1
ATOM 5671 C C . THR A 1 690 ? -52.809 19.788 50.745 1.00 87.75 690 THR A C 1
ATOM 5673 O O . THR A 1 690 ? -53.813 19.845 51.454 1.00 87.75 690 THR A O 1
ATOM 5676 N N . ASN A 1 691 ? -51.705 19.140 51.126 1.00 86.56 691 ASN A N 1
ATOM 5677 C CA . ASN A 1 691 ? -51.607 18.398 52.383 1.00 86.56 691 ASN A CA 1
ATOM 5678 C C . ASN A 1 691 ? -51.795 19.295 53.616 1.00 86.56 691 ASN A C 1
ATOM 5680 O O . ASN A 1 691 ? -52.431 18.878 54.585 1.00 86.56 691 ASN A O 1
ATOM 5684 N N . ILE A 1 692 ? -51.256 20.519 53.602 1.00 86.12 692 ILE A N 1
ATOM 5685 C CA . ILE A 1 692 ? -51.461 21.491 54.687 1.00 86.12 692 ILE A CA 1
ATOM 5686 C C . ILE A 1 692 ? -52.945 21.857 54.786 1.00 86.12 692 ILE A C 1
ATOM 5688 O O . ILE A 1 692 ? -53.539 21.748 55.858 1.00 86.12 692 ILE A O 1
ATOM 5692 N N . LEU A 1 693 ? -53.557 22.252 53.670 1.00 85.69 693 LEU A N 1
ATOM 5693 C CA . LEU A 1 693 ? -54.951 22.689 53.628 1.00 85.69 693 LEU A CA 1
ATOM 5694 C C . LEU A 1 693 ? -55.931 21.569 54.015 1.00 85.69 693 LEU A C 1
ATOM 5696 O O . LEU A 1 693 ? -56.887 21.823 54.748 1.00 85.69 693 LEU A O 1
ATOM 5700 N N . GLN A 1 694 ? -55.668 20.328 53.597 1.00 84.12 694 GLN A N 1
ATOM 5701 C CA . GLN A 1 694 ? -56.437 19.153 54.018 1.00 84.12 694 GLN A CA 1
ATOM 5702 C C . GLN A 1 694 ? -56.302 18.886 55.522 1.00 84.12 694 GLN A C 1
ATOM 5704 O O . GLN A 1 694 ? -57.311 18.674 56.190 1.00 84.12 694 GLN A O 1
ATOM 5709 N N . LYS A 1 695 ? -55.083 18.940 56.081 1.00 83.19 695 LYS A N 1
ATOM 5710 C CA . LYS A 1 695 ? -54.847 18.725 57.523 1.00 83.19 695 LYS A CA 1
ATOM 5711 C C . LYS A 1 695 ? -55.547 19.756 58.406 1.00 83.19 695 LYS A C 1
ATOM 5713 O O . LYS A 1 695 ? -55.951 19.420 59.514 1.00 83.19 695 LYS A O 1
ATOM 5718 N N . ILE A 1 696 ? -55.685 20.992 57.926 1.00 80.31 696 ILE A N 1
ATOM 5719 C CA . ILE A 1 696 ? -56.386 22.079 58.634 1.00 80.31 696 ILE A CA 1
ATOM 5720 C C . ILE A 1 696 ? -57.912 22.015 58.382 1.00 80.31 696 ILE A C 1
ATOM 5722 O O . ILE A 1 696 ? -58.673 22.753 58.996 1.00 80.31 696 ILE A O 1
ATOM 5726 N N . GLY A 1 697 ? -58.386 21.103 57.524 1.00 80.31 697 GLY A N 1
ATOM 5727 C CA . GLY A 1 697 ? -59.811 20.874 57.252 1.00 80.31 697 GLY A CA 1
ATOM 5728 C C . GLY A 1 697 ? -60.439 21.827 56.228 1.00 80.31 697 GLY A C 1
ATOM 5729 O O . GLY A 1 697 ? -61.651 21.780 56.018 1.00 80.31 697 GLY A O 1
ATOM 5730 N N . LEU A 1 698 ? -59.631 22.651 55.552 1.00 82.94 698 LEU A N 1
ATOM 5731 C CA . LEU A 1 698 ? -60.089 23.744 54.683 1.00 82.94 698 LEU A CA 1
ATOM 5732 C C . LEU A 1 698 ? -60.496 23.303 53.267 1.00 82.94 698 LEU A C 1
ATOM 5734 O O . LEU A 1 698 ? -61.002 24.121 52.498 1.00 82.94 698 LEU A O 1
ATOM 5738 N N . LEU A 1 699 ? -60.280 22.036 52.906 1.00 85.62 699 LEU A N 1
ATOM 5739 C CA . LEU A 1 699 ? -60.620 21.486 51.591 1.00 85.62 699 LEU A CA 1
ATOM 5740 C C . LEU A 1 699 ? -61.679 20.396 51.703 1.00 85.62 699 LEU A C 1
ATOM 5742 O O . LEU A 1 699 ? -61.678 19.618 52.660 1.00 85.62 699 LEU A O 1
ATOM 5746 N N . ASP A 1 700 ? -62.544 20.318 50.698 1.00 83.75 700 ASP A N 1
ATOM 5747 C CA . ASP A 1 700 ? -63.362 19.130 50.454 1.00 83.75 700 ASP A CA 1
ATOM 5748 C C . ASP A 1 700 ? -62.683 18.224 49.432 1.00 83.75 700 ASP A C 1
ATOM 5750 O O . ASP A 1 700 ? -62.008 18.688 48.516 1.00 83.75 700 ASP A O 1
ATOM 5754 N N . ILE A 1 701 ? -62.850 16.915 49.587 1.00 84.50 701 ILE A N 1
ATOM 5755 C CA . ILE A 1 701 ? -62.357 15.941 48.614 1.00 84.50 701 ILE A CA 1
ATOM 5756 C C . ILE A 1 701 ? -63.526 15.592 47.706 1.00 84.50 701 ILE A C 1
ATOM 5758 O O . ILE A 1 701 ? -64.577 15.168 48.189 1.00 84.50 701 ILE A O 1
ATOM 5762 N N . LYS A 1 702 ? -63.338 15.792 46.404 1.00 85.00 702 LYS A N 1
ATOM 5763 C CA . LYS A 1 702 ? -64.298 15.419 45.372 1.00 85.00 702 LYS A CA 1
ATOM 5764 C C . LYS A 1 702 ? -63.639 14.465 44.392 1.00 85.00 702 LYS A C 1
ATOM 5766 O O . LYS A 1 702 ? -62.570 14.754 43.851 1.00 85.00 702 LYS A O 1
ATOM 5771 N N . ASN A 1 703 ? -64.277 13.332 44.142 1.00 81.38 703 ASN A N 1
ATOM 5772 C CA . ASN A 1 703 ? -63.889 12.446 43.058 1.00 81.38 703 ASN A CA 1
ATOM 5773 C C . ASN A 1 703 ? -64.726 12.795 41.829 1.00 81.38 703 ASN A C 1
ATOM 5775 O O . ASN A 1 703 ? -65.956 12.743 41.835 1.00 81.38 703 ASN A O 1
ATOM 5779 N N . LYS A 1 704 ? -64.034 13.149 40.747 1.00 76.81 704 LYS A N 1
ATOM 5780 C CA . LYS A 1 704 ? -64.685 13.641 39.537 1.00 76.81 704 LYS A CA 1
ATOM 5781 C C . LYS A 1 704 ? -65.621 12.612 38.887 1.00 76.81 704 LYS A C 1
ATOM 5783 O O . LYS A 1 704 ? -66.588 12.994 38.235 1.00 76.81 704 LYS A O 1
ATOM 5788 N N . LEU A 1 705 ? -65.318 11.322 39.023 1.00 73.75 705 LEU A N 1
ATOM 5789 C CA . LEU A 1 705 ? -66.072 10.234 38.402 1.00 73.75 705 LEU A CA 1
ATOM 5790 C C . LEU A 1 705 ? -67.287 9.797 39.221 1.00 73.75 705 LEU A C 1
ATOM 5792 O O . LEU A 1 705 ? -68.252 9.331 38.617 1.00 73.75 705 LEU A O 1
ATOM 5796 N N . SER A 1 706 ? -67.237 9.902 40.552 1.00 78.94 706 SER A N 1
ATOM 5797 C CA . SER A 1 706 ? -68.340 9.483 41.427 1.00 78.94 706 SER A CA 1
ATOM 5798 C C . SER A 1 706 ? -69.268 10.622 41.828 1.00 78.94 706 SER A C 1
ATOM 5800 O O . SER A 1 706 ? -70.462 10.385 41.996 1.00 78.94 706 SER A O 1
ATOM 5802 N N . ASP A 1 707 ? -68.740 11.836 41.988 1.00 82.75 707 ASP A N 1
ATOM 5803 C CA . ASP A 1 707 ? -69.471 12.922 42.650 1.00 82.75 707 ASP A CA 1
ATOM 5804 C C . ASP A 1 707 ? -70.217 13.840 41.673 1.00 82.75 707 ASP A C 1
ATOM 5806 O O . ASP A 1 707 ? -70.996 14.679 42.118 1.00 82.75 707 ASP A O 1
ATOM 5810 N N . PHE A 1 708 ? -69.997 13.681 40.362 1.00 84.50 708 PHE A N 1
ATOM 5811 C CA . PHE A 1 708 ? -70.652 14.463 39.311 1.00 84.50 708 PHE A CA 1
ATOM 5812 C C . PHE A 1 708 ? -71.179 13.548 38.201 1.00 84.50 708 PHE A C 1
ATOM 5814 O O . PHE A 1 708 ? -70.480 12.656 37.716 1.00 84.50 708 PHE A O 1
ATOM 5821 N N . THR A 1 709 ? -72.411 13.790 37.759 1.00 80.44 709 THR A N 1
ATOM 5822 C CA . THR A 1 709 ? -73.084 13.020 36.702 1.00 80.44 709 THR A CA 1
ATOM 5823 C C . THR A 1 709 ? -72.617 13.404 35.296 1.00 80.44 709 THR A C 1
ATOM 5825 O O . THR A 1 709 ? -72.671 12.577 34.384 1.00 80.44 709 THR A O 1
ATOM 5828 N N . SER A 1 710 ? -72.119 14.633 35.101 1.00 82.75 710 SER A N 1
ATOM 5829 C CA . SER A 1 710 ? -71.599 15.124 33.817 1.00 82.75 710 SER A CA 1
ATOM 5830 C C . SER A 1 710 ? -70.498 16.181 33.983 1.00 82.75 710 SER A C 1
ATOM 5832 O O . SER A 1 710 ? -70.363 16.802 35.035 1.00 82.75 710 SER A O 1
ATOM 5834 N N . ASP A 1 711 ? -69.728 16.434 32.917 1.00 81.75 711 ASP A N 1
ATOM 5835 C CA . ASP A 1 711 ? -68.738 17.526 32.906 1.00 81.75 711 ASP A CA 1
ATOM 5836 C C . ASP A 1 711 ? -69.367 18.920 33.037 1.00 81.75 711 ASP A C 1
ATOM 5838 O O . ASP A 1 711 ? -68.706 19.835 33.523 1.00 81.75 711 ASP A O 1
ATOM 5842 N N . ILE A 1 712 ? -70.626 19.078 32.611 1.00 83.88 712 ILE A N 1
ATOM 5843 C CA . ILE A 1 712 ? -71.374 20.334 32.734 1.00 83.88 712 ILE A CA 1
ATOM 5844 C C . ILE A 1 712 ? -71.659 20.606 34.212 1.00 83.88 712 ILE A C 1
ATOM 5846 O O . ILE A 1 712 ? -71.314 21.674 34.703 1.00 83.88 712 ILE A O 1
ATOM 5850 N N . GLU A 1 713 ? -72.177 19.608 34.937 1.00 85.88 713 GLU A N 1
ATOM 5851 C CA . GLU A 1 713 ? -72.431 19.704 36.382 1.00 85.88 713 GLU A CA 1
ATOM 5852 C C . GLU A 1 713 ? -71.144 19.994 37.167 1.00 85.88 713 GLU A C 1
ATOM 5854 O O . GLU A 1 713 ? -71.137 20.807 38.086 1.00 85.88 713 GLU A O 1
ATOM 5859 N N . TYR A 1 714 ? -70.030 19.374 36.773 1.00 86.75 714 TYR A N 1
ATOM 5860 C CA . TYR A 1 714 ? -68.724 19.648 37.368 1.00 86.75 714 TYR A CA 1
ATOM 5861 C C . TYR A 1 714 ? -68.285 21.110 37.169 1.00 86.75 714 TYR A C 1
ATOM 5863 O O . TYR A 1 714 ? -67.859 21.754 38.124 1.00 86.75 714 TYR A O 1
ATOM 5871 N N . ILE A 1 715 ? -68.399 21.662 35.956 1.00 85.44 715 ILE A N 1
ATOM 5872 C CA . ILE A 1 715 ? -68.015 23.060 35.691 1.00 85.44 715 ILE A CA 1
ATOM 5873 C C . ILE A 1 715 ? -68.977 24.038 36.373 1.00 85.44 715 ILE A C 1
ATOM 5875 O O . ILE A 1 715 ? -68.527 25.037 36.932 1.00 85.44 715 ILE A O 1
ATOM 5879 N N . GLU A 1 716 ? -70.280 23.752 36.383 1.00 85.12 716 GLU A N 1
ATOM 5880 C CA . GLU A 1 716 ? -71.267 24.540 37.131 1.00 85.12 716 GLU A CA 1
ATOM 5881 C C . GLU A 1 716 ? -70.963 24.534 38.629 1.00 85.12 716 GLU A C 1
ATOM 5883 O O . GLU A 1 716 ? -70.987 25.590 39.255 1.00 85.12 716 GLU A O 1
ATOM 5888 N N . TYR A 1 717 ? -70.576 23.388 39.196 1.00 86.81 717 TYR A N 1
ATOM 5889 C CA . TYR A 1 717 ? -70.139 23.304 40.588 1.00 86.81 717 TYR A CA 1
ATOM 5890 C C . TYR A 1 717 ? -68.931 24.205 40.861 1.00 86.81 717 TYR A C 1
ATOM 5892 O O . TYR A 1 717 ? -68.929 24.933 41.855 1.00 86.81 717 TYR A O 1
ATOM 5900 N N . LEU A 1 718 ? -67.913 24.187 39.993 1.00 86.62 718 LEU A N 1
ATOM 5901 C CA . LEU A 1 718 ? -66.745 25.059 40.149 1.00 86.62 718 LEU A CA 1
ATOM 5902 C C . LEU A 1 718 ? -67.138 26.546 40.077 1.00 86.62 718 LEU A C 1
ATOM 5904 O O . LEU A 1 718 ? -66.695 27.330 40.917 1.00 86.62 718 LEU A O 1
ATOM 5908 N N . LYS A 1 719 ? -68.032 26.920 39.150 1.00 84.19 719 LYS A N 1
ATOM 5909 C CA . LYS A 1 719 ? -68.568 28.288 39.024 1.00 84.19 719 LYS A CA 1
ATOM 5910 C C . LYS A 1 719 ? -69.383 28.716 40.251 1.00 84.19 719 LYS A C 1
ATOM 5912 O O . LYS A 1 719 ? -69.166 29.804 40.768 1.00 84.19 719 LYS A O 1
ATOM 5917 N N . CYS A 1 720 ? -70.280 27.866 40.755 1.00 84.06 720 CYS A N 1
ATOM 5918 C CA . CYS A 1 720 ? -71.126 28.161 41.919 1.00 84.06 720 CYS A CA 1
ATOM 5919 C C . CYS A 1 720 ? -70.348 28.287 43.237 1.00 84.06 720 CYS A C 1
ATOM 5921 O O . CYS A 1 720 ? -70.858 28.885 44.182 1.00 84.06 720 CYS A O 1
ATOM 5923 N N . ASN A 1 721 ? -69.144 27.715 43.318 1.00 81.88 721 ASN A N 1
ATOM 5924 C CA . ASN A 1 721 ? -68.269 27.808 44.490 1.00 81.88 721 ASN A CA 1
ATOM 5925 C C . ASN A 1 721 ? -67.201 28.911 44.358 1.00 81.88 721 ASN A C 1
ATOM 5927 O O . ASN A 1 721 ? -66.245 28.930 45.137 1.00 81.88 721 ASN A O 1
ATOM 5931 N N . ASP A 1 722 ? -67.358 29.824 43.392 1.00 83.62 722 ASP A N 1
ATOM 5932 C CA . ASP A 1 722 ? -66.443 30.940 43.130 1.00 83.62 722 ASP A CA 1
ATOM 5933 C C . ASP A 1 722 ? -64.977 30.480 42.968 1.00 83.62 722 ASP A C 1
ATOM 5935 O O . ASP A 1 722 ? -64.052 31.107 43.491 1.00 83.62 722 ASP A O 1
ATOM 5939 N N . ILE A 1 723 ? -64.750 29.339 42.305 1.00 88.00 723 ILE A N 1
ATOM 5940 C CA . ILE A 1 723 ? -63.398 28.849 42.015 1.00 88.00 723 ILE A CA 1
ATOM 5941 C C . ILE A 1 723 ? -62.805 29.669 40.869 1.00 88.00 723 ILE A C 1
ATOM 5943 O O . ILE A 1 723 ? -63.377 29.731 39.780 1.00 88.00 723 ILE A O 1
ATOM 5947 N N . ASP A 1 724 ? -61.631 30.247 41.109 1.00 86.44 724 ASP A N 1
ATOM 5948 C CA . ASP A 1 724 ? -60.904 31.109 40.171 1.00 86.44 724 ASP A CA 1
ATOM 5949 C C . ASP A 1 724 ? -59.429 30.693 39.988 1.00 86.44 724 ASP A C 1
ATOM 5951 O O . ASP A 1 724 ? -58.727 31.252 39.142 1.00 86.44 724 ASP A O 1
ATOM 5955 N N . VAL A 1 725 ? -58.938 29.705 40.748 1.00 88.88 725 VAL A N 1
ATOM 5956 C CA . VAL A 1 725 ? -57.576 29.159 40.638 1.00 88.88 725 VAL A CA 1
ATOM 5957 C C . VAL A 1 725 ? -57.608 27.639 40.525 1.00 88.88 725 VAL A C 1
ATOM 5959 O O . VAL A 1 725 ? -58.187 26.949 41.363 1.00 88.88 725 VAL A O 1
ATOM 5962 N N . LEU A 1 726 ? -56.905 27.110 39.522 1.00 88.75 726 LEU A N 1
ATOM 5963 C CA . LEU A 1 726 ? -56.767 25.675 39.267 1.00 88.75 726 LEU A CA 1
ATOM 5964 C C . LEU A 1 726 ? -55.278 25.297 39.268 1.00 88.75 726 LEU A C 1
ATOM 5966 O O . LEU A 1 726 ? -54.523 25.784 38.429 1.00 88.75 726 LEU A O 1
ATOM 5970 N N . LEU A 1 727 ? -54.843 24.439 40.195 1.00 88.75 727 LEU A N 1
ATOM 5971 C CA . LEU A 1 727 ? -53.447 24.003 40.349 1.00 88.75 727 LEU A CA 1
ATOM 5972 C C . LEU A 1 727 ? -53.309 22.487 40.177 1.00 88.75 727 LEU A C 1
ATOM 5974 O O . LEU A 1 727 ? -54.160 21.731 40.639 1.00 88.75 727 LEU A O 1
ATOM 5978 N N . GLY A 1 728 ? -52.194 22.024 39.612 1.00 85.94 728 GLY A N 1
ATOM 5979 C CA . GLY A 1 728 ? -51.839 20.599 39.582 1.00 85.94 728 GLY A CA 1
ATOM 5980 C C . GLY A 1 728 ? -51.928 19.972 38.192 1.00 85.94 728 GLY A C 1
ATOM 5981 O O . GLY A 1 728 ? -51.664 20.627 37.182 1.00 85.94 728 GLY A O 1
ATOM 5982 N N . SER A 1 729 ? -52.262 18.683 38.117 1.00 81.75 729 SER A N 1
ATOM 5983 C CA . SER A 1 729 ? -52.254 17.959 36.842 1.00 81.75 729 SER A CA 1
ATOM 5984 C C . SER A 1 729 ? -53.416 18.365 35.945 1.00 81.75 729 SER A C 1
ATOM 5986 O O . SER A 1 729 ? -54.587 18.256 36.313 1.00 81.75 729 SER A O 1
ATOM 5988 N N . GLN A 1 730 ? -53.097 18.745 34.706 1.00 80.94 730 GLN A N 1
ATOM 5989 C CA . GLN A 1 730 ? -54.104 19.052 33.694 1.00 80.94 730 GLN A CA 1
ATOM 5990 C C . GLN A 1 730 ? -55.057 17.866 33.454 1.00 80.94 730 GLN A C 1
ATOM 5992 O O . GLN A 1 730 ? -56.231 18.080 33.164 1.00 80.94 730 GLN A O 1
ATOM 5997 N N . TYR A 1 731 ? -54.576 16.629 33.611 1.00 78.00 731 TYR A N 1
ATOM 5998 C CA . TYR A 1 731 ? -55.389 15.421 33.453 1.00 78.00 731 TYR A CA 1
ATOM 5999 C C . TYR A 1 731 ? -56.434 15.253 34.557 1.00 78.00 731 TYR A C 1
ATOM 6001 O O . TYR A 1 731 ? -57.513 14.739 34.280 1.00 78.00 731 TYR A O 1
ATOM 6009 N N . ALA A 1 732 ? -56.137 15.707 35.777 1.00 79.69 732 ALA A N 1
ATOM 6010 C CA . ALA A 1 732 ? -57.073 15.606 36.890 1.00 79.69 732 ALA A CA 1
ATOM 6011 C C . ALA A 1 732 ? -58.183 16.666 36.818 1.00 79.69 732 ALA A C 1
ATOM 6013 O O . ALA A 1 732 ? -59.320 16.414 37.211 1.00 79.69 732 ALA A O 1
ATOM 6014 N N . ILE A 1 733 ? -57.860 17.849 36.289 1.00 81.50 733 ILE A N 1
ATOM 6015 C CA . ILE A 1 733 ? -58.756 19.014 36.295 1.00 81.50 733 ILE A CA 1
ATOM 6016 C C . ILE A 1 733 ? -59.651 19.052 35.041 1.00 81.50 733 ILE A C 1
ATOM 6018 O O . ILE A 1 733 ? -60.828 19.420 35.142 1.00 81.50 733 ILE A O 1
ATOM 6022 N N . LYS A 1 734 ? -59.125 18.652 33.869 1.00 79.00 734 LYS A N 1
ATOM 6023 C CA . LYS A 1 734 ? -59.837 18.669 32.574 1.00 79.00 734 LYS A CA 1
ATOM 6024 C C . LYS A 1 734 ? -61.102 17.821 32.567 1.00 79.00 734 LYS A C 1
ATOM 6026 O O . LYS A 1 734 ? -61.205 16.830 33.283 1.00 79.00 734 LYS A O 1
ATOM 6031 N N . ASN A 1 735 ? -62.051 18.196 31.710 1.00 75.19 735 ASN A N 1
ATOM 6032 C CA . ASN A 1 735 ? -63.272 17.450 31.382 1.00 75.19 735 ASN A CA 1
ATOM 6033 C C . ASN A 1 735 ? -63.013 15.969 31.015 1.00 75.19 735 ASN A C 1
ATOM 6035 O O . ASN A 1 735 ? -61.987 15.629 30.428 1.00 75.19 735 ASN A O 1
ATOM 6039 N N . LYS A 1 736 ? -63.962 15.099 31.376 1.00 73.31 736 LYS A N 1
ATOM 6040 C CA . LYS A 1 736 ? -63.979 13.649 31.140 1.00 73.31 736 LYS A CA 1
ATOM 6041 C C . LYS A 1 736 ? -64.236 13.318 29.670 1.00 73.31 736 LYS A C 1
ATOM 6043 O O . LYS A 1 736 ? -63.585 12.435 29.117 1.00 73.31 736 LYS A O 1
ATOM 6048 N N . GLU A 1 737 ? -65.194 13.991 29.038 1.00 73.69 737 GLU A N 1
ATOM 6049 C CA . GLU A 1 737 ? -65.617 13.734 27.662 1.00 73.69 737 GLU A CA 1
ATOM 6050 C C . GLU A 1 737 ? -65.027 14.759 26.700 1.00 73.69 737 GLU A C 1
ATOM 6052 O O . GLU A 1 737 ? -65.305 15.949 26.817 1.00 73.69 737 GLU A O 1
ATOM 6057 N N . TYR A 1 738 ? -64.293 14.293 25.685 1.00 71.06 738 TYR A N 1
ATOM 6058 C CA . TYR A 1 738 ? -63.636 15.142 24.680 1.00 71.06 738 TYR A CA 1
ATOM 6059 C C . TYR A 1 738 ? -64.569 16.184 24.030 1.00 71.06 738 TYR A C 1
ATOM 6061 O O . TYR A 1 738 ? -64.152 17.303 23.748 1.00 71.06 738 TYR A O 1
ATOM 6069 N N . LYS A 1 739 ? -65.856 15.856 23.855 1.00 76.06 739 LYS A N 1
ATOM 6070 C CA . LYS A 1 739 ? -66.861 16.760 23.269 1.00 76.06 739 LYS A CA 1
ATOM 6071 C C . LYS A 1 739 ? -67.090 18.050 24.078 1.00 76.06 739 LYS A C 1
ATOM 6073 O O . LYS A 1 739 ? -67.559 19.030 23.523 1.00 76.06 739 LYS A O 1
ATOM 6078 N N . ASN A 1 740 ? -66.732 18.054 25.365 1.00 75.31 740 ASN A N 1
ATOM 6079 C CA . ASN A 1 740 ? -66.884 19.193 26.276 1.00 75.31 740 ASN A CA 1
ATOM 6080 C C . ASN A 1 740 ? -65.560 19.948 26.500 1.00 75.31 740 ASN A C 1
ATOM 6082 O O . ASN A 1 740 ? -65.434 20.717 27.453 1.00 75.31 740 ASN A O 1
ATOM 6086 N N . THR A 1 741 ? -64.541 19.713 25.667 1.00 76.69 741 THR A N 1
ATOM 6087 C CA . THR A 1 741 ? -63.234 20.365 25.828 1.00 76.69 741 THR A CA 1
ATOM 6088 C C . THR A 1 741 ? -63.295 21.865 25.553 1.00 76.69 741 THR A C 1
ATOM 6090 O O . THR A 1 741 ? -62.603 22.607 26.243 1.00 76.69 741 THR A O 1
ATOM 6093 N N . GLU A 1 742 ? -64.137 22.329 24.624 1.00 80.62 742 GLU A N 1
ATOM 6094 C CA . GLU A 1 742 ? -64.352 23.770 24.395 1.00 80.62 742 GLU A CA 1
ATOM 6095 C C . GLU A 1 742 ? -64.986 24.445 25.619 1.00 80.62 742 GLU A C 1
ATOM 6097 O O . GLU A 1 742 ? -64.470 25.450 26.094 1.00 80.62 742 GLU A O 1
ATOM 6102 N N . LEU A 1 743 ? -65.996 23.811 26.223 1.00 80.56 743 LEU A N 1
ATOM 6103 C CA . LEU A 1 743 ? -66.663 24.278 27.445 1.00 80.56 743 LEU A CA 1
ATOM 6104 C C . LEU A 1 743 ? -65.688 24.422 28.631 1.00 80.56 743 LEU A C 1
ATOM 6106 O O . LEU A 1 743 ? -65.710 25.415 29.357 1.00 80.56 743 LEU A O 1
ATOM 6110 N N . PHE A 1 744 ? -64.815 23.431 28.843 1.00 82.38 744 PHE A N 1
ATOM 6111 C CA . PHE A 1 744 ? -63.790 23.523 29.885 1.00 82.38 744 PHE A CA 1
ATOM 6112 C C . PHE A 1 744 ? -62.725 24.568 29.544 1.00 82.38 744 PHE A C 1
ATOM 6114 O O . PHE A 1 744 ? -62.233 25.243 30.444 1.00 82.38 744 PHE A O 1
ATOM 6121 N N . LYS A 1 745 ? -62.370 24.711 28.261 1.00 82.31 745 LYS A N 1
ATOM 6122 C CA . LYS A 1 745 ? -61.397 25.705 27.806 1.00 82.31 745 LYS A CA 1
ATOM 6123 C C . LYS A 1 745 ? -61.883 27.122 28.114 1.00 82.31 745 LYS A C 1
ATOM 6125 O O . LYS A 1 745 ? -61.129 27.852 28.747 1.00 82.31 745 LYS A O 1
ATOM 6130 N N . GLU A 1 746 ? -63.132 27.449 27.780 1.00 84.25 746 GLU A N 1
ATOM 6131 C CA . GLU A 1 746 ? -63.760 28.742 28.100 1.00 84.25 746 GLU A CA 1
ATOM 6132 C C . GLU A 1 746 ? -63.695 29.046 29.603 1.00 84.25 746 GLU A C 1
ATOM 6134 O O . GLU A 1 746 ? -63.208 30.097 30.006 1.00 84.25 746 GLU A O 1
ATOM 6139 N N . TYR A 1 747 ? -64.083 28.093 30.456 1.00 83.56 747 TYR A N 1
ATOM 6140 C CA . TYR A 1 747 ? -63.989 28.277 31.909 1.00 83.56 747 TYR A CA 1
ATOM 6141 C C . TYR A 1 747 ? -62.537 28.403 32.408 1.00 83.56 747 TYR A C 1
ATOM 6143 O O . TYR A 1 747 ? -62.239 29.202 33.295 1.00 83.56 747 TYR A O 1
ATOM 6151 N N . SER A 1 748 ? -61.609 27.629 31.841 1.00 81.81 748 SER A N 1
ATOM 6152 C CA . SER A 1 748 ? -60.197 27.670 32.231 1.00 81.81 748 SER A CA 1
ATOM 6153 C C . SER A 1 748 ? -59.494 28.970 31.830 1.00 81.81 748 SER A C 1
ATOM 6155 O O . SER A 1 748 ? -58.510 29.324 32.471 1.00 81.81 748 SER A O 1
ATOM 6157 N N . GLU A 1 749 ? -59.989 29.674 30.805 1.00 84.19 749 GLU A N 1
ATOM 6158 C CA . GLU A 1 749 ? -59.506 31.000 30.394 1.00 84.19 749 GLU A CA 1
ATOM 6159 C C . GLU A 1 749 ? -59.945 32.098 31.379 1.00 84.19 749 GLU A C 1
ATOM 6161 O O . GLU A 1 749 ? -59.217 33.069 31.581 1.00 84.19 749 GLU A O 1
ATOM 6166 N N . GLU A 1 750 ? -61.088 31.916 32.049 1.00 81.62 750 GLU A N 1
ATOM 6167 C CA . GLU A 1 750 ? -61.563 32.784 33.139 1.00 81.62 750 GLU A CA 1
ATOM 6168 C C . GLU A 1 750 ? -60.836 32.508 34.472 1.00 81.62 750 GLU A C 1
ATOM 6170 O O . GLU A 1 750 ? -60.834 33.351 35.372 1.00 81.62 750 GLU A O 1
ATOM 6175 N N . CYS A 1 751 ? -60.181 31.347 34.594 1.00 84.00 751 CYS A N 1
ATOM 6176 C CA . CYS A 1 751 ? -59.434 30.927 35.778 1.00 84.00 751 CYS A CA 1
ATOM 6177 C C . CYS A 1 751 ? -57.921 31.138 35.633 1.00 84.00 751 CYS A C 1
ATOM 6179 O O . CYS A 1 751 ? -57.324 31.026 34.563 1.00 84.00 751 CYS A O 1
ATOM 6181 N N . LYS A 1 752 ? -57.236 31.321 36.760 1.00 87.75 752 LYS A N 1
ATOM 6182 C CA . LYS A 1 752 ? -55.770 31.301 36.819 1.00 87.75 752 LYS A CA 1
ATOM 6183 C C . LYS A 1 752 ? -55.289 29.853 36.953 1.00 87.75 752 LYS A C 1
ATOM 6185 O O . LYS A 1 752 ? -55.263 29.292 38.049 1.00 87.75 752 LYS A O 1
ATOM 6190 N N . CYS A 1 753 ? -54.926 29.246 35.825 1.00 85.94 753 CYS A N 1
ATOM 6191 C CA . CYS A 1 753 ? -54.490 27.850 35.754 1.00 85.94 753 CYS A CA 1
ATOM 6192 C C . CYS A 1 753 ? -52.962 27.703 35.876 1.00 85.94 753 CYS A C 1
ATOM 6194 O O . CYS A 1 753 ? -52.214 28.250 35.065 1.00 85.94 753 CYS A O 1
ATOM 6196 N N . ILE A 1 754 ? -52.493 26.905 36.837 1.00 86.31 754 ILE A N 1
ATOM 6197 C CA . ILE A 1 754 ? -51.073 26.585 37.044 1.00 86.31 754 ILE A CA 1
ATOM 6198 C C . ILE A 1 754 ? -50.892 25.069 36.969 1.00 86.31 754 ILE A C 1
ATOM 6200 O O . ILE A 1 754 ? -51.133 24.337 37.930 1.00 86.31 754 ILE A O 1
ATOM 6204 N N . TYR A 1 755 ? -50.447 24.596 35.808 1.00 85.06 755 TYR A N 1
ATOM 6205 C CA . TYR A 1 755 ? -50.179 23.177 35.598 1.00 85.06 755 TYR A CA 1
ATOM 6206 C C . TYR A 1 755 ? -48.782 22.792 36.085 1.00 85.06 755 TYR A C 1
ATOM 6208 O O . TYR A 1 755 ? -47.813 23.495 35.787 1.00 85.06 755 TYR A O 1
ATOM 6216 N N . THR A 1 756 ? -48.696 21.676 36.813 1.00 81.25 756 THR A N 1
ATOM 6217 C CA . THR A 1 756 ? -47.459 21.162 37.427 1.00 81.25 756 THR A CA 1
ATOM 6218 C C . THR A 1 756 ? -47.276 19.658 37.179 1.00 81.25 756 THR A C 1
ATOM 6220 O O . THR A 1 756 ? -48.195 18.968 36.723 1.00 81.25 756 THR A O 1
ATOM 6223 N N . GLY A 1 757 ? -46.070 19.149 37.447 1.00 65.69 757 GLY A N 1
ATOM 6224 C CA . GLY A 1 757 ? -45.683 17.756 37.222 1.00 65.69 757 GLY A CA 1
ATOM 6225 C C . GLY A 1 757 ? -45.989 16.797 38.360 1.00 65.69 757 GLY A C 1
ATOM 6226 O O . GLY A 1 757 ? -45.912 17.177 39.520 1.00 65.69 757 GLY A O 1
ATOM 6227 N N . PHE A 1 758 ? -46.250 15.528 38.018 1.00 60.75 758 PHE A N 1
ATOM 6228 C CA . PHE A 1 758 ? -46.280 14.390 38.954 1.00 60.75 758 PHE A CA 1
ATOM 6229 C C . PHE A 1 758 ? -47.240 14.525 40.151 1.00 60.75 758 PHE A C 1
ATOM 6231 O O . PHE A 1 758 ? -46.923 14.118 41.267 1.00 60.75 758 PHE A O 1
ATOM 6238 N N . ILE A 1 759 ? -48.454 15.031 39.919 1.00 71.00 759 ILE A N 1
ATOM 6239 C CA . ILE A 1 759 ? -49.539 14.980 40.909 1.00 71.00 759 ILE A CA 1
ATOM 6240 C C . ILE A 1 759 ? -50.731 14.238 40.299 1.00 71.00 759 ILE A C 1
ATOM 6242 O O . ILE A 1 759 ? -51.188 14.581 39.212 1.00 71.00 759 ILE A O 1
ATOM 6246 N N . GLY A 1 760 ? -51.241 13.212 40.985 1.00 72.88 760 GLY A N 1
ATOM 6247 C CA . GLY A 1 760 ? -52.404 12.424 40.539 1.00 72.88 760 GLY A CA 1
ATOM 6248 C C . GLY A 1 760 ? -53.760 13.114 40.739 1.00 72.88 760 GLY A C 1
ATOM 6249 O O . GLY A 1 760 ? -54.798 12.510 40.496 1.00 72.88 760 GLY A O 1
ATOM 6250 N N . TYR A 1 761 ? -53.760 14.361 41.204 1.00 81.75 761 TYR A N 1
ATOM 6251 C CA . TYR A 1 761 ? -54.951 15.124 41.557 1.00 81.75 761 TYR A CA 1
ATOM 6252 C C . TYR A 1 761 ? -54.805 16.596 41.146 1.00 81.75 761 TYR A C 1
ATOM 6254 O O . TYR A 1 761 ? -53.712 17.081 40.831 1.00 81.75 761 TYR A O 1
ATOM 6262 N N . GLY A 1 762 ? -55.934 17.297 41.126 1.00 86.75 762 GLY A N 1
ATOM 6263 C CA . GLY A 1 762 ? -56.030 18.737 40.920 1.00 86.75 762 GLY A CA 1
ATOM 6264 C C . GLY A 1 762 ? -56.474 19.443 42.194 1.00 86.75 762 GLY A C 1
ATOM 6265 O O . GLY A 1 762 ? -57.172 18.866 43.023 1.00 86.75 762 GLY A O 1
ATOM 6266 N N . LEU A 1 763 ? -56.090 20.701 42.354 1.00 88.94 763 LEU A N 1
ATOM 6267 C CA . LEU A 1 763 ? -56.532 21.560 43.442 1.00 88.94 763 LEU A CA 1
ATOM 6268 C C . LEU A 1 763 ? -57.276 22.756 42.847 1.00 88.94 763 LEU A C 1
ATOM 6270 O O . LEU A 1 763 ? -56.708 23.518 42.069 1.00 88.94 763 LEU A O 1
ATOM 6274 N N . ALA A 1 764 ? -58.541 22.915 43.215 1.00 88.75 764 ALA A N 1
ATOM 6275 C CA . ALA A 1 764 ? -59.380 24.034 42.804 1.00 88.75 764 ALA A CA 1
ATOM 6276 C C . ALA A 1 764 ? -59.629 24.934 44.013 1.00 88.75 764 ALA A C 1
ATOM 6278 O O . ALA A 1 764 ? -60.177 24.486 45.020 1.00 88.75 764 ALA A O 1
ATOM 6279 N N . LEU A 1 765 ? -59.205 26.192 43.929 1.00 88.38 765 LEU A N 1
ATOM 6280 C CA . LEU A 1 765 ? -59.240 27.151 45.030 1.00 88.38 765 LEU A CA 1
ATOM 6281 C C . LEU A 1 765 ? -60.002 28.412 44.640 1.00 88.38 765 LEU A C 1
ATOM 6283 O O . LEU A 1 765 ? -60.027 28.807 43.475 1.00 88.38 765 LEU A O 1
ATOM 6287 N N . ASN A 1 766 ? -60.539 29.076 45.658 1.00 86.62 766 ASN A N 1
ATOM 6288 C CA . ASN A 1 766 ? -60.942 30.472 45.577 1.00 86.62 766 ASN A CA 1
ATOM 6289 C C . ASN A 1 766 ? -59.815 31.352 46.143 1.00 86.62 766 ASN A C 1
ATOM 6291 O O . ASN A 1 766 ? -59.545 31.350 47.350 1.00 86.62 766 ASN A O 1
ATOM 6295 N N . SER A 1 767 ? -59.161 32.123 45.278 1.00 80.25 767 SER A N 1
ATOM 6296 C CA . SER A 1 767 ? -57.995 32.955 45.582 1.00 80.25 767 SER A CA 1
ATOM 6297 C C . SER A 1 767 ? -58.282 34.101 46.554 1.00 80.25 767 SER A C 1
ATOM 6299 O O . SER A 1 767 ? -57.343 34.646 47.139 1.00 80.25 767 SER A O 1
ATOM 6301 N N . GLY A 1 768 ? -59.553 34.465 46.750 1.00 77.50 768 GLY A N 1
ATOM 6302 C CA . GLY A 1 768 ? -59.998 35.421 47.764 1.00 77.50 768 GLY A CA 1
ATOM 6303 C C . GLY A 1 768 ? -60.093 34.819 49.169 1.00 77.50 768 GLY A C 1
ATOM 6304 O O . GLY A 1 768 ? -60.027 35.557 50.153 1.00 77.50 768 GLY A O 1
ATOM 6305 N N . ASN A 1 769 ? -60.205 33.489 49.278 1.00 82.31 769 ASN A N 1
ATOM 6306 C CA . ASN A 1 769 ? -60.395 32.792 50.553 1.00 82.31 769 ASN A CA 1
ATOM 6307 C C . ASN A 1 769 ? -59.133 32.119 51.094 1.00 82.31 769 ASN A C 1
ATOM 6309 O O . ASN A 1 769 ? -59.104 31.771 52.276 1.00 82.31 769 ASN A O 1
ATOM 6313 N N . VAL A 1 770 ? -58.102 31.946 50.263 1.00 84.56 770 VAL A N 1
ATOM 6314 C CA . VAL A 1 770 ? -56.812 31.384 50.670 1.00 84.56 770 VAL A CA 1
ATOM 6315 C C . VAL A 1 770 ? -55.648 32.146 50.049 1.00 84.56 770 VAL A C 1
ATOM 6317 O O . VAL A 1 770 ? -55.619 32.407 48.847 1.00 84.56 770 VAL A O 1
ATOM 6320 N N . LYS A 1 771 ? -54.662 32.474 50.882 1.00 85.69 771 LYS A N 1
ATOM 6321 C CA . LYS A 1 771 ? -53.369 33.015 50.469 1.00 85.69 771 LYS A CA 1
ATOM 6322 C C . LYS A 1 771 ? -52.230 32.260 51.142 1.00 85.69 771 LYS A C 1
ATOM 6324 O O . LYS A 1 771 ? -52.369 31.774 52.262 1.00 85.69 771 LYS A O 1
ATOM 6329 N N . ILE A 1 772 ? -51.097 32.183 50.462 1.00 85.75 772 ILE A N 1
ATOM 6330 C CA . ILE A 1 772 ? -49.886 31.498 50.899 1.00 85.75 772 ILE A CA 1
ATOM 6331 C C . ILE A 1 772 ? -48.780 32.539 50.993 1.00 85.75 772 ILE A C 1
ATOM 6333 O O . ILE A 1 772 ? -48.483 33.229 50.024 1.00 85.75 772 ILE A O 1
ATOM 6337 N N . CYS A 1 773 ? -48.157 32.672 52.154 1.00 85.56 773 CYS A N 1
ATOM 6338 C CA . CYS A 1 773 ? -47.005 33.550 52.310 1.00 85.56 773 CYS A CA 1
ATOM 6339 C C . CYS A 1 773 ? -45.735 32.700 52.288 1.00 85.56 773 CYS A C 1
ATOM 6341 O O . CYS A 1 773 ? -45.601 31.790 53.103 1.00 85.56 773 CYS A O 1
ATOM 6343 N N . ILE A 1 774 ? -44.815 32.982 51.363 1.00 86.62 774 ILE A N 1
ATOM 6344 C CA . ILE A 1 774 ? -43.482 32.369 51.332 1.00 86.62 774 ILE A CA 1
ATOM 6345 C C . ILE A 1 774 ? -42.564 33.212 52.220 1.00 86.62 774 ILE A C 1
ATOM 6347 O O . ILE A 1 774 ? -42.212 34.334 51.863 1.00 86.62 774 ILE A O 1
ATOM 6351 N N . HIS A 1 775 ? -42.174 32.682 53.379 1.00 84.69 775 HIS A N 1
ATOM 6352 C CA . HIS A 1 775 ? -41.301 33.392 54.319 1.00 84.69 775 HIS A CA 1
ATOM 6353 C C . HIS A 1 775 ? -39.841 33.313 53.913 1.00 84.69 775 HIS A C 1
ATOM 6355 O O . HIS A 1 775 ? -39.108 34.294 54.011 1.00 84.69 775 HIS A O 1
ATOM 6361 N N . ASP A 1 776 ? -39.415 32.126 53.493 1.00 86.06 776 ASP A N 1
ATOM 6362 C CA . ASP A 1 776 ? -38.014 31.860 53.227 1.00 86.06 776 ASP A CA 1
ATOM 6363 C C . ASP A 1 776 ? -37.846 30.642 52.322 1.00 86.06 776 ASP A C 1
ATOM 6365 O O . ASP A 1 776 ? -38.579 29.656 52.439 1.00 86.06 776 ASP A O 1
ATOM 6369 N N . VAL A 1 777 ? -36.838 30.702 51.456 1.00 89.94 777 VAL A N 1
ATOM 6370 C CA . VAL A 1 777 ? -36.363 29.571 50.658 1.00 89.94 777 VAL A CA 1
ATOM 6371 C C . VAL A 1 777 ? -34.999 29.181 51.212 1.00 89.94 777 VAL A C 1
ATOM 6373 O O . VAL A 1 777 ? -34.088 30.000 51.308 1.00 89.94 777 VAL A O 1
ATOM 6376 N N . ASN A 1 778 ? -34.871 27.926 51.618 1.00 89.62 778 ASN A N 1
ATOM 6377 C CA . ASN A 1 778 ? -33.649 27.360 52.160 1.00 89.62 778 ASN A CA 1
ATOM 6378 C C . ASN A 1 778 ? -33.046 26.417 51.125 1.00 89.62 778 ASN A C 1
ATOM 6380 O O . ASN A 1 778 ? -33.680 25.429 50.753 1.00 89.62 778 ASN A O 1
ATOM 6384 N N . VAL A 1 779 ? -31.826 26.736 50.699 1.00 89.06 779 VAL A N 1
ATOM 6385 C CA . VAL A 1 779 ? -31.017 25.924 49.791 1.00 89.06 779 VAL A CA 1
ATOM 6386 C C . VAL A 1 779 ? -29.819 25.415 50.576 1.00 89.06 779 VAL A C 1
ATOM 6388 O O . VAL A 1 779 ? -29.080 26.208 51.160 1.00 89.06 779 VAL A O 1
ATOM 6391 N N . SER A 1 780 ? -29.630 24.103 50.599 1.00 88.06 780 SER A N 1
ATOM 6392 C CA . SER A 1 780 ? -28.426 23.471 51.132 1.00 88.06 780 SER A CA 1
ATOM 6393 C C . SER A 1 780 ? -27.797 22.611 50.054 1.00 88.06 780 SER A C 1
ATOM 6395 O O . SER A 1 780 ? -28.487 21.842 49.389 1.00 88.06 780 SER A O 1
ATOM 6397 N N . ILE A 1 781 ? -26.486 22.759 49.883 1.00 87.06 781 ILE A N 1
ATOM 6398 C CA . ILE A 1 781 ? -25.702 21.886 49.025 1.00 87.06 781 ILE A CA 1
ATOM 6399 C C . ILE A 1 781 ? -24.677 21.187 49.920 1.00 87.06 781 ILE A C 1
ATOM 6401 O O . ILE A 1 781 ? -23.902 21.829 50.624 1.00 87.06 781 ILE A O 1
ATOM 6405 N N . HIS A 1 782 ? -24.656 19.864 49.930 1.00 86.56 782 HIS A N 1
ATOM 6406 C CA . HIS A 1 782 ? -23.661 19.116 50.700 1.00 86.56 782 HIS A CA 1
ATOM 6407 C C . HIS A 1 782 ? -23.134 17.939 49.903 1.00 86.56 782 HIS A C 1
ATOM 6409 O O . HIS A 1 782 ? -23.757 17.466 48.956 1.00 86.56 782 HIS A O 1
ATOM 6415 N N . SER A 1 783 ? -21.937 17.486 50.255 1.00 85.81 783 SER A N 1
ATOM 6416 C CA . SER A 1 783 ? -21.364 16.294 49.642 1.00 85.81 783 SER A CA 1
ATOM 6417 C C . SER A 1 783 ? -22.160 15.058 50.040 1.00 85.81 783 SER A C 1
ATOM 6419 O O . SER A 1 783 ? -22.497 14.886 51.212 1.00 85.81 783 SER A O 1
ATOM 6421 N N . LEU A 1 784 ? -22.427 14.196 49.059 1.00 84.69 784 LEU A N 1
ATOM 6422 C CA . LEU A 1 784 ? -23.147 12.946 49.272 1.00 84.69 784 LEU A CA 1
ATOM 6423 C C . LEU A 1 784 ? -22.378 12.053 50.257 1.00 84.69 784 LEU A C 1
ATOM 6425 O O . LEU A 1 784 ? -21.158 11.891 50.156 1.00 84.69 784 LEU A O 1
ATOM 6429 N N . THR A 1 785 ? -23.086 11.455 51.209 1.00 82.25 785 THR A N 1
ATOM 6430 C CA . THR A 1 785 ? -22.502 10.524 52.180 1.00 82.25 785 THR A CA 1
ATOM 6431 C C . THR A 1 785 ? -22.849 9.070 51.857 1.00 82.25 785 THR A C 1
ATOM 6433 O O . THR A 1 785 ? -23.829 8.762 51.176 1.00 82.25 785 THR A O 1
ATOM 6436 N N . LEU A 1 786 ? -22.053 8.130 52.384 1.00 76.88 786 LEU A N 1
ATOM 6437 C CA . LEU A 1 786 ? -22.272 6.692 52.163 1.00 76.88 786 LEU A CA 1
ATOM 6438 C C . LEU A 1 786 ? -23.651 6.212 52.655 1.00 76.88 786 LEU A C 1
ATOM 6440 O O . LEU A 1 786 ? -24.182 5.259 52.100 1.00 76.88 786 LEU A O 1
ATOM 6444 N N . GLY A 1 787 ? -24.231 6.854 53.678 1.00 70.94 787 GLY A N 1
ATOM 6445 C CA . GLY A 1 787 ? -25.547 6.489 54.221 1.00 70.94 787 GLY A CA 1
ATOM 6446 C C . GLY A 1 787 ? -26.730 6.939 53.359 1.00 70.94 787 GLY A C 1
ATOM 6447 O O . GLY A 1 787 ? -27.806 6.358 53.452 1.00 70.94 787 GLY A O 1
ATOM 6448 N N . GLU A 1 788 ? -26.527 7.940 52.501 1.00 69.81 788 GLU A N 1
ATOM 6449 C CA . GLU A 1 788 ? -27.537 8.474 51.575 1.00 69.81 788 GLU A CA 1
ATOM 6450 C C . GLU A 1 788 ? -27.555 7.716 50.235 1.00 69.81 788 GLU A C 1
ATOM 6452 O O . GLU A 1 788 ? -28.419 7.947 49.391 1.00 69.81 788 GLU A O 1
ATOM 6457 N N . THR A 1 789 ? -26.620 6.781 50.036 1.00 69.19 789 THR A N 1
ATOM 6458 C CA . THR A 1 789 ? -26.465 6.025 48.789 1.00 69.19 789 THR A CA 1
ATOM 6459 C C . THR A 1 789 ? -26.799 4.551 49.018 1.00 69.19 789 THR A C 1
ATOM 6461 O O . THR A 1 789 ? -26.314 3.935 49.965 1.00 69.19 789 THR A O 1
ATOM 6464 N N . LYS A 1 790 ? -27.593 3.936 48.132 1.00 68.56 790 LYS A N 1
ATOM 6465 C CA . LYS A 1 790 ? -27.760 2.473 48.130 1.00 68.56 790 LYS A CA 1
ATOM 6466 C C . LYS A 1 790 ? -26.486 1.839 47.575 1.00 68.56 790 LYS A C 1
ATOM 6468 O O . LYS A 1 790 ? -26.247 1.899 46.373 1.00 68.56 790 LYS A O 1
ATOM 6473 N N . LEU A 1 791 ? -25.664 1.274 48.454 1.00 74.62 791 LEU A N 1
ATOM 6474 C CA . LEU A 1 791 ? -24.383 0.667 48.096 1.00 74.62 791 LEU A CA 1
ATOM 6475 C C . LEU A 1 791 ? -24.456 -0.853 48.192 1.00 74.62 791 LEU A C 1
ATOM 6477 O O . LEU A 1 791 ? -24.967 -1.396 49.171 1.00 74.62 791 LEU A O 1
ATOM 6481 N N . ASN A 1 792 ? -23.877 -1.528 47.203 1.00 76.62 792 ASN A N 1
ATOM 6482 C CA . ASN A 1 792 ? -23.690 -2.971 47.232 1.00 76.62 792 ASN A CA 1
ATOM 6483 C C . ASN A 1 792 ? -22.315 -3.274 47.838 1.00 76.62 792 ASN A C 1
ATOM 6485 O O . ASN A 1 792 ? -21.296 -2.790 47.344 1.00 76.62 792 ASN A O 1
ATOM 6489 N N . PHE A 1 793 ? -22.278 -4.054 48.917 1.00 79.75 793 PHE A N 1
ATOM 6490 C CA . PHE A 1 793 ? -21.040 -4.460 49.583 1.00 79.75 793 PHE A CA 1
ATOM 6491 C C . PHE A 1 793 ? -20.752 -5.935 49.304 1.00 79.75 793 PHE A C 1
ATOM 6493 O O . PHE A 1 793 ? -21.600 -6.791 49.553 1.00 79.75 793 PHE A O 1
ATOM 6500 N N . ASP A 1 794 ? -19.558 -6.232 48.792 1.00 78.69 794 ASP A N 1
ATOM 6501 C CA . ASP A 1 794 ? -19.084 -7.606 48.630 1.00 78.69 794 ASP A CA 1
ATOM 6502 C C . ASP A 1 794 ? -18.394 -8.055 49.927 1.00 78.69 794 ASP A C 1
ATOM 6504 O O . ASP A 1 794 ? -17.256 -7.668 50.218 1.00 78.69 794 ASP A O 1
ATOM 6508 N N . GLU A 1 795 ? -19.086 -8.892 50.707 1.00 76.81 795 GLU A N 1
ATOM 6509 C CA . GLU A 1 795 ? -18.589 -9.419 51.985 1.00 76.81 795 GLU A CA 1
ATOM 6510 C C . GLU A 1 795 ? -17.312 -10.260 51.839 1.00 76.81 795 GLU A C 1
ATOM 6512 O O . GLU A 1 795 ? -16.481 -10.272 52.751 1.00 76.81 795 GLU A O 1
ATOM 6517 N N . LYS A 1 796 ? -17.116 -10.938 50.700 1.00 76.44 796 LYS A N 1
ATOM 6518 C CA . LYS A 1 796 ? -15.945 -11.800 50.473 1.00 76.44 796 LYS A CA 1
ATOM 6519 C C . LYS A 1 796 ? -14.700 -10.981 50.170 1.00 76.44 796 LYS A C 1
ATOM 6521 O O . LYS A 1 796 ? -13.617 -11.322 50.639 1.00 76.44 796 LYS A O 1
ATOM 6526 N N . LYS A 1 797 ? -14.847 -9.911 49.388 1.00 74.25 797 LYS A N 1
ATOM 6527 C CA . LYS A 1 797 ? -13.730 -9.038 48.993 1.00 74.25 797 LYS A CA 1
ATOM 6528 C C . LYS A 1 797 ? -13.495 -7.873 49.953 1.00 74.25 797 LYS A C 1
ATOM 6530 O O . LYS A 1 797 ? -12.457 -7.224 49.851 1.00 74.25 797 LYS A O 1
ATOM 6535 N N . GLN A 1 798 ? -14.431 -7.601 50.868 1.00 81.69 798 GLN A N 1
ATOM 6536 C CA . GLN A 1 798 ? -14.423 -6.418 51.738 1.00 81.69 798 GLN A CA 1
ATOM 6537 C C . GLN A 1 798 ? -14.346 -5.105 50.930 1.00 81.69 798 GLN A C 1
ATOM 6539 O O . GLN A 1 798 ? -13.650 -4.155 51.301 1.00 81.69 798 GLN A O 1
ATOM 6544 N N . ARG A 1 799 ? -15.051 -5.054 49.792 1.00 84.94 799 ARG A N 1
ATOM 6545 C CA . ARG A 1 799 ? -15.064 -3.922 48.848 1.00 84.94 799 ARG A CA 1
ATOM 6546 C C . ARG A 1 799 ? -16.493 -3.452 48.594 1.00 84.94 799 ARG A C 1
ATOM 6548 O O . ARG A 1 799 ? -17.429 -4.248 48.586 1.00 84.94 799 ARG A O 1
ATOM 6555 N N . TYR A 1 800 ? -16.650 -2.155 48.354 1.00 83.81 800 TYR A N 1
ATOM 6556 C CA . TYR A 1 800 ? -17.907 -1.577 47.886 1.00 83.81 800 TYR A CA 1
ATOM 6557 C C . TYR A 1 800 ? -17.937 -1.589 46.362 1.00 83.81 800 TYR A C 1
ATOM 6559 O O . TYR A 1 800 ? -16.955 -1.210 45.725 1.00 83.81 800 TYR A O 1
ATOM 6567 N N . ILE A 1 801 ? -19.066 -1.991 45.789 1.00 82.88 801 ILE A N 1
ATOM 6568 C CA . ILE A 1 801 ? -19.326 -1.915 44.355 1.00 82.88 801 ILE A CA 1
ATOM 6569 C C . ILE A 1 801 ? -20.136 -0.647 44.105 1.00 82.88 801 ILE A C 1
ATOM 6571 O O . ILE A 1 801 ? -21.253 -0.504 44.608 1.00 82.88 801 ILE A O 1
ATOM 6575 N N . TYR A 1 802 ? -19.560 0.273 43.337 1.00 84.56 802 TYR A N 1
ATOM 6576 C CA . TYR A 1 802 ? -20.193 1.533 42.966 1.00 84.56 802 TYR A CA 1
ATOM 6577 C C . TYR A 1 802 ? -20.185 1.702 41.447 1.00 84.56 802 TYR A C 1
ATOM 6579 O O . TYR A 1 802 ? -19.156 1.526 40.793 1.00 84.56 802 TYR A O 1
ATOM 6587 N N . GLU A 1 803 ? -21.341 2.047 40.888 1.00 82.12 803 GLU A N 1
ATOM 6588 C CA . GLU A 1 803 ? -21.486 2.369 39.470 1.00 82.12 803 GLU A CA 1
ATOM 6589 C C . GLU A 1 803 ? -21.170 3.850 39.247 1.00 82.12 803 GLU A C 1
ATOM 6591 O O . GLU A 1 803 ? -21.985 4.731 39.524 1.00 82.12 803 GLU A O 1
ATOM 6596 N N . ILE A 1 804 ? -19.959 4.132 38.757 1.00 77.44 804 ILE A N 1
ATOM 6597 C CA . ILE A 1 804 ? -19.530 5.500 38.417 1.00 77.44 804 ILE A CA 1
ATOM 6598 C C . ILE A 1 804 ? -20.375 6.042 37.256 1.00 77.44 804 ILE A C 1
ATOM 6600 O O . ILE A 1 804 ? -20.854 7.176 37.290 1.00 77.44 804 ILE A O 1
ATOM 6604 N N . SER A 1 805 ? -20.585 5.197 36.248 1.00 69.81 805 SER A N 1
ATOM 6605 C CA . SER A 1 805 ? -21.522 5.396 35.149 1.00 69.81 805 SER A CA 1
ATOM 6606 C C . SER A 1 805 ? -22.455 4.193 35.063 1.00 69.81 805 SER A C 1
ATOM 6608 O O . SER A 1 805 ? -22.112 3.096 35.508 1.00 69.81 805 SER A O 1
ATOM 6610 N N . HIS A 1 806 ? -23.659 4.420 34.536 1.00 69.06 806 HIS A N 1
ATOM 6611 C CA . HIS A 1 806 ? -24.701 3.400 34.497 1.00 69.06 806 HIS A CA 1
ATOM 6612 C C . HIS A 1 806 ? -24.201 2.130 33.800 1.00 69.06 806 HIS A C 1
ATOM 6614 O O . HIS A 1 806 ? -23.727 2.193 32.664 1.00 69.06 806 HIS A O 1
ATOM 6620 N N . GLY A 1 807 ? -24.295 0.993 34.493 1.00 69.50 807 GLY A N 1
ATOM 6621 C CA . GLY A 1 807 ? -23.872 -0.303 33.967 1.00 69.50 807 GLY A CA 1
ATOM 6622 C C . GLY A 1 807 ? -22.372 -0.592 34.056 1.00 69.50 807 GLY A C 1
ATOM 6623 O O . GLY A 1 807 ? -21.973 -1.655 33.599 1.00 69.50 807 GLY A O 1
ATOM 6624 N N . MET A 1 808 ? -21.550 0.281 34.661 1.00 75.25 808 MET A N 1
ATOM 6625 C CA . MET A 1 808 ? -20.111 0.054 34.869 1.00 75.25 808 MET A CA 1
ATOM 6626 C C . MET A 1 808 ? -19.753 -0.038 36.366 1.00 75.25 808 MET A C 1
ATOM 6628 O O . MET A 1 808 ? -19.294 0.943 36.961 1.00 75.25 808 MET A O 1
ATOM 6632 N N . PRO A 1 809 ? -19.948 -1.208 37.005 1.00 81.94 809 PRO A N 1
ATOM 6633 C CA . PRO A 1 809 ? -19.633 -1.395 38.417 1.00 81.94 809 PRO A CA 1
ATOM 6634 C C . PRO A 1 809 ? -18.120 -1.492 38.652 1.00 81.94 809 PRO A C 1
ATOM 6636 O O . PRO A 1 809 ? -17.428 -2.308 38.033 1.00 81.94 809 PRO A O 1
ATOM 6639 N N . VAL A 1 810 ? -17.618 -0.690 39.592 1.00 84.81 810 VAL A N 1
ATOM 6640 C CA . VAL A 1 810 ? -16.201 -0.619 39.978 1.00 84.81 810 VAL A CA 1
ATOM 6641 C C . VAL A 1 810 ? -16.052 -0.854 41.484 1.00 84.81 810 VAL A C 1
ATOM 6643 O O . VAL A 1 810 ? -16.895 -0.439 42.279 1.00 84.81 810 VAL A O 1
ATOM 6646 N N . GLU A 1 811 ? -14.971 -1.527 41.882 1.00 86.50 811 GLU A N 1
ATOM 6647 C CA . GLU A 1 811 ? -14.677 -1.844 43.283 1.00 86.50 811 GLU A CA 1
ATOM 6648 C C . GLU A 1 811 ? -13.878 -0.728 43.983 1.00 86.50 811 GLU A C 1
ATOM 6650 O O . GLU A 1 811 ? -12.828 -0.282 43.506 1.00 86.50 811 GLU A O 1
ATOM 6655 N N . PHE A 1 812 ? -14.320 -0.328 45.175 1.00 85.31 812 PHE A N 1
ATOM 6656 C CA . PHE A 1 812 ? -13.680 0.680 46.024 1.00 85.31 812 PHE A CA 1
ATOM 6657 C C . PHE A 1 812 ? -13.425 0.149 47.443 1.00 85.31 812 PHE A C 1
ATOM 6659 O O . PHE A 1 812 ? -14.202 -0.650 47.973 1.00 85.31 812 PHE A O 1
ATOM 6666 N N . THR A 1 813 ? -12.347 0.602 48.097 1.00 87.00 813 THR A N 1
ATOM 6667 C CA . THR A 1 813 ? -12.298 0.554 49.571 1.00 87.00 813 THR A CA 1
ATOM 6668 C C . THR A 1 813 ? -13.309 1.537 50.163 1.00 87.00 813 THR A C 1
ATOM 6670 O O . THR A 1 813 ? -13.790 2.446 49.486 1.00 87.00 813 THR A O 1
ATOM 6673 N N . LYS A 1 814 ? -13.611 1.387 51.457 1.00 84.06 814 LYS A N 1
ATOM 6674 C CA . LYS A 1 814 ? -14.486 2.322 52.176 1.00 84.06 814 LYS A CA 1
ATOM 6675 C C . LYS A 1 814 ? -13.983 3.769 52.103 1.00 84.06 814 LYS A C 1
ATOM 6677 O O . LYS A 1 814 ? -14.770 4.666 51.820 1.00 84.06 814 LYS A O 1
ATOM 6682 N N . GLU A 1 815 ? -12.690 3.983 52.349 1.00 85.25 815 GLU A N 1
ATOM 6683 C CA . GLU A 1 815 ? -12.095 5.325 52.352 1.00 85.25 815 GLU A CA 1
ATOM 6684 C C . GLU A 1 815 ? -11.973 5.897 50.936 1.00 85.25 815 GLU A C 1
ATOM 6686 O O . GLU A 1 815 ? -12.295 7.063 50.724 1.00 85.25 815 GLU A O 1
ATOM 6691 N N . GLU A 1 816 ? -11.605 5.074 49.946 1.00 87.56 816 GLU A N 1
ATOM 6692 C CA . GLU A 1 816 ? -11.588 5.493 48.538 1.00 87.56 816 GLU A CA 1
ATOM 6693 C C . GLU A 1 816 ? -12.979 5.932 48.075 1.00 87.56 816 GLU A C 1
ATOM 6695 O O . GLU A 1 816 ? -13.113 6.997 47.480 1.00 87.56 816 GLU A O 1
ATOM 6700 N N . LEU A 1 817 ? -14.022 5.140 48.362 1.00 86.69 817 LEU A N 1
ATOM 6701 C CA . LEU A 1 817 ? -15.384 5.464 47.938 1.00 86.69 817 LEU A CA 1
ATOM 6702 C C . LEU A 1 817 ? -15.900 6.724 48.625 1.00 86.69 817 LEU A C 1
ATOM 6704 O O . LEU A 1 817 ? -16.537 7.558 47.988 1.00 86.69 817 LEU A O 1
ATOM 6708 N N . LYS A 1 818 ? -15.623 6.864 49.924 1.00 86.62 818 LYS A N 1
ATOM 6709 C CA . LYS A 1 818 ? -16.014 8.038 50.703 1.00 86.62 818 LYS A CA 1
ATOM 6710 C C . LYS A 1 818 ? -15.398 9.308 50.119 1.00 86.62 818 LYS A C 1
ATOM 6712 O O . LYS A 1 818 ? -16.120 10.276 49.907 1.00 86.62 818 LYS A O 1
ATOM 6717 N N . THR A 1 819 ? -14.099 9.285 49.829 1.00 89.06 819 THR A N 1
ATOM 6718 C CA . THR A 1 819 ? -13.388 10.415 49.214 1.00 89.06 819 THR A CA 1
ATOM 6719 C C . THR A 1 819 ? -13.896 10.682 47.800 1.00 89.06 819 THR A C 1
ATOM 6721 O O . THR A 1 819 ? -14.191 11.823 47.455 1.00 89.06 819 THR A O 1
ATOM 6724 N N . PHE A 1 820 ? -14.077 9.634 46.994 1.00 89.56 820 PHE A N 1
ATOM 6725 C CA . PHE A 1 820 ? -14.557 9.763 45.623 1.00 89.56 820 PHE A CA 1
ATOM 6726 C C . PHE A 1 820 ? -15.960 10.370 45.549 1.00 89.56 820 PHE A C 1
ATOM 6728 O O . PHE A 1 820 ? -16.159 11.350 44.840 1.00 89.56 820 PHE A O 1
ATOM 6735 N N . ILE A 1 821 ? -16.927 9.839 46.303 1.00 88.38 821 ILE A N 1
ATOM 6736 C CA . ILE A 1 821 ? -18.297 10.368 46.325 1.00 88.38 821 ILE A CA 1
ATOM 6737 C C . ILE A 1 821 ? -18.311 11.799 46.871 1.00 88.38 821 ILE A C 1
ATOM 6739 O O . ILE A 1 821 ? -19.012 12.643 46.315 1.00 88.38 821 ILE A O 1
ATOM 6743 N N . TYR A 1 822 ? -17.513 12.088 47.906 1.00 88.06 822 TYR A N 1
ATOM 6744 C CA . TYR A 1 822 ? -17.386 13.444 48.439 1.00 88.06 822 TYR A CA 1
ATOM 6745 C C . TYR A 1 822 ? -16.939 14.438 47.359 1.00 88.06 822 TYR A C 1
ATOM 6747 O O . TYR A 1 822 ? -17.498 15.533 47.268 1.00 88.06 822 TYR A O 1
ATOM 6755 N N . ASN A 1 823 ? -15.981 14.039 46.520 1.00 90.00 823 ASN A N 1
ATOM 6756 C CA . ASN A 1 823 ? -15.454 14.857 45.433 1.00 90.00 823 ASN A CA 1
ATOM 6757 C C . ASN A 1 823 ? -16.409 14.935 44.231 1.00 90.00 823 ASN A C 1
ATOM 6759 O O . ASN A 1 823 ? -16.600 16.008 43.667 1.00 90.00 823 ASN A O 1
ATOM 6763 N N . GLU A 1 824 ? -17.045 13.828 43.846 1.00 89.12 824 GLU A N 1
ATOM 6764 C CA . GLU A 1 824 ? -17.782 13.705 42.580 1.00 89.12 824 GLU A CA 1
ATOM 6765 C C . GLU A 1 824 ? -19.259 14.107 42.677 1.00 89.12 824 GLU A C 1
ATOM 6767 O O . GLU A 1 824 ? -19.835 14.560 41.685 1.00 89.12 824 GLU A O 1
ATOM 6772 N N . ARG A 1 825 ? -19.895 13.941 43.844 1.00 89.00 825 ARG A N 1
ATOM 6773 C CA . ARG A 1 825 ? -21.347 14.103 44.017 1.00 89.00 825 ARG A CA 1
ATOM 6774 C C . ARG A 1 825 ? -21.709 15.174 45.041 1.00 89.00 825 ARG A C 1
ATOM 6776 O O . ARG A 1 825 ? -21.083 15.293 46.097 1.00 89.00 825 ARG A O 1
ATOM 6783 N N . LYS A 1 826 ? -22.771 15.922 44.749 1.00 87.81 826 LYS A N 1
ATOM 6784 C CA . LYS A 1 826 ? -23.371 16.936 45.625 1.00 87.81 826 LYS A CA 1
ATOM 6785 C C . LYS A 1 826 ? -24.884 16.741 45.666 1.00 87.81 826 LYS A C 1
ATOM 6787 O O . LYS A 1 826 ? -25.504 16.570 44.622 1.00 87.81 826 LYS A O 1
ATOM 6792 N N . ILE A 1 827 ? -25.472 16.779 46.856 1.00 88.38 827 ILE A N 1
ATOM 6793 C CA . ILE A 1 827 ? -26.923 16.843 47.030 1.00 88.38 827 ILE A CA 1
ATOM 6794 C C . ILE A 1 827 ? -27.329 18.312 47.008 1.00 88.38 827 ILE A C 1
ATOM 6796 O O . ILE A 1 827 ? -26.787 19.104 47.773 1.00 88.38 827 ILE A O 1
ATOM 6800 N N . LEU A 1 828 ? -28.268 18.665 46.133 1.00 88.75 828 LEU A N 1
ATOM 6801 C CA . LEU A 1 828 ? -28.956 19.951 46.125 1.00 88.75 828 LEU A CA 1
ATOM 6802 C C . LEU A 1 828 ? -30.332 19.772 46.769 1.00 88.75 828 LEU A C 1
ATOM 6804 O O . LEU A 1 828 ? -31.239 19.201 46.159 1.00 88.75 828 LEU A O 1
ATOM 6808 N N . ASP A 1 829 ? -30.477 20.293 47.982 1.00 89.88 829 ASP A N 1
ATOM 6809 C CA . ASP A 1 829 ? -31.722 20.278 48.741 1.00 89.88 829 ASP A CA 1
ATOM 6810 C C . ASP A 1 829 ? -32.348 21.669 48.776 1.00 89.88 829 ASP A C 1
ATOM 6812 O O . ASP A 1 829 ? -31.717 22.655 49.167 1.00 89.88 829 ASP A O 1
ATOM 6816 N N . ILE A 1 830 ? -33.625 21.742 48.405 1.00 92.06 830 ILE A N 1
ATOM 6817 C CA . ILE A 1 830 ? -34.396 22.985 48.394 1.00 92.06 830 ILE A CA 1
ATOM 6818 C C . ILE A 1 830 ? -35.667 22.777 49.204 1.00 92.06 830 ILE A C 1
ATOM 6820 O O . ILE A 1 830 ? -36.464 21.870 48.953 1.00 92.06 830 ILE A O 1
ATOM 6824 N N . SER A 1 831 ? -35.872 23.640 50.192 1.00 92.06 831 SER A N 1
ATOM 6825 C CA . SER A 1 831 ? -37.080 23.658 51.011 1.00 92.06 831 SER A CA 1
ATOM 6826 C C . SER A 1 831 ? -37.610 25.073 51.162 1.00 92.06 831 SER A C 1
ATOM 6828 O O . SER A 1 831 ? -36.854 26.041 51.166 1.00 92.06 831 SER A O 1
ATOM 6830 N N . VAL A 1 832 ? -38.920 25.203 51.311 1.00 91.81 832 VAL A N 1
ATOM 6831 C CA . VAL A 1 832 ? -39.593 26.489 51.470 1.00 91.81 832 VAL A CA 1
ATOM 6832 C C . VAL A 1 832 ? -40.362 26.515 52.783 1.00 91.81 832 VAL A C 1
ATOM 6834 O O . VAL A 1 832 ? -40.969 25.521 53.189 1.00 91.81 832 VAL A O 1
ATOM 6837 N N . LYS A 1 833 ? -40.318 27.652 53.474 1.00 89.25 833 LYS A N 1
ATOM 6838 C CA . LYS A 1 833 ? -41.171 27.931 54.628 1.00 89.25 833 LYS A CA 1
ATOM 6839 C C . LYS A 1 833 ? -42.367 28.740 54.168 1.00 89.25 833 LYS A C 1
ATOM 6841 O O . LYS A 1 833 ? -42.197 29.831 53.622 1.00 89.25 833 LYS A O 1
ATOM 6846 N N . VAL A 1 834 ? -43.558 28.213 54.411 1.00 88.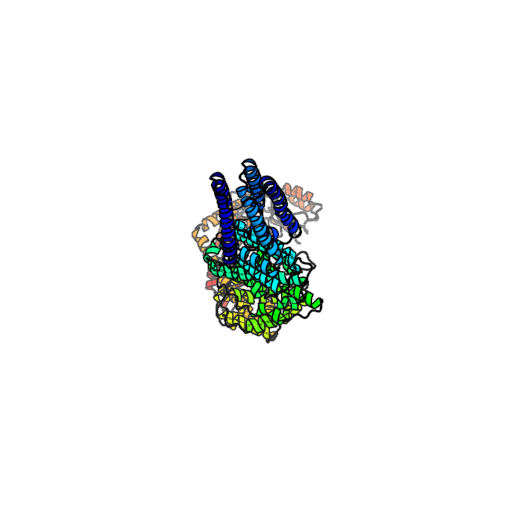44 834 VAL A N 1
ATOM 6847 C CA . VAL A 1 834 ? -44.817 28.837 54.012 1.00 88.44 834 VAL A CA 1
ATOM 6848 C C . VAL A 1 834 ? -45.769 28.962 55.190 1.00 88.44 834 VAL A C 1
ATOM 6850 O O . VAL A 1 834 ? -45.769 28.119 56.084 1.00 88.44 834 VAL A O 1
ATOM 6853 N N . SER A 1 835 ? -46.622 29.977 55.176 1.00 85.75 835 SER A N 1
ATOM 6854 C CA . SER A 1 835 ? -47.832 30.015 56.000 1.00 85.75 835 SER A CA 1
ATOM 6855 C C . SER A 1 835 ? -49.062 30.119 55.118 1.00 85.75 835 SER A C 1
ATOM 6857 O O . SER A 1 835 ? -49.011 30.619 53.993 1.00 85.75 835 SER A O 1
ATOM 6859 N N . VAL A 1 836 ? -50.176 29.621 55.641 1.00 82.56 836 VAL A N 1
ATOM 6860 C CA . VAL A 1 836 ? -51.474 29.679 54.978 1.00 82.56 836 VAL A CA 1
ATOM 6861 C C . VAL A 1 836 ? -52.359 30.659 55.732 1.00 82.56 836 VAL A C 1
ATOM 6863 O O . VAL A 1 836 ? -52.516 30.565 56.950 1.00 82.56 836 VAL A O 1
ATOM 6866 N N . ILE A 1 837 ? -52.956 31.583 54.992 1.00 82.00 837 ILE A N 1
ATOM 6867 C CA . ILE A 1 837 ? -53.943 32.547 55.466 1.00 82.00 837 ILE A CA 1
ATOM 6868 C C . ILE A 1 837 ? -55.272 32.158 54.828 1.00 82.00 837 ILE A C 1
ATOM 6870 O O . ILE A 1 837 ? -55.353 32.029 53.609 1.00 82.00 837 ILE A O 1
ATOM 6874 N N . SER A 1 838 ? -56.310 31.968 55.641 1.00 78.56 838 SER A N 1
ATOM 6875 C CA . SER A 1 838 ? -57.661 31.680 55.155 1.00 78.56 838 SER A CA 1
ATOM 6876 C C . SER A 1 838 ? -58.690 32.602 55.800 1.00 78.56 838 SER A C 1
ATOM 6878 O O . SER A 1 838 ? -58.521 33.016 56.947 1.00 78.56 838 SER A O 1
ATOM 6880 N N . SER A 1 839 ? -59.737 32.953 55.051 1.00 71.56 839 SER A N 1
ATOM 6881 C CA . SER A 1 839 ? -60.831 33.825 55.513 1.00 71.56 839 SER A CA 1
ATOM 6882 C C . SER A 1 839 ? -62.164 33.088 55.721 1.00 71.56 839 SER A C 1
ATOM 6884 O O . SER A 1 839 ? -63.120 33.694 56.206 1.00 71.56 839 SER A O 1
ATOM 6886 N N . LYS A 1 840 ? -62.237 31.787 55.391 1.00 71.62 840 LYS A N 1
ATOM 6887 C CA . LYS A 1 840 ? -63.420 30.915 55.527 1.00 71.62 840 LYS A CA 1
ATOM 6888 C C . LYS A 1 840 ? -63.038 29.508 56.003 1.00 71.62 840 LYS A C 1
ATOM 6890 O O . LYS A 1 840 ? -61.901 29.088 55.823 1.00 71.62 840 LYS A O 1
ATOM 6895 N N . GLU A 1 841 ? -64.015 28.766 56.534 1.00 65.62 841 GLU A N 1
ATOM 6896 C CA . GLU A 1 841 ? -63.861 27.361 56.965 1.00 65.62 841 GLU A CA 1
ATOM 6897 C C . GLU A 1 841 ? -63.631 26.375 55.801 1.00 65.62 841 GLU A C 1
ATOM 6899 O O . GLU A 1 841 ? -63.054 25.310 56.003 1.00 65.62 841 GLU A O 1
ATOM 6904 N N . LYS A 1 842 ? -64.040 26.729 54.574 1.00 78.44 842 LYS A N 1
ATOM 6905 C CA . LYS A 1 842 ? -63.774 25.973 53.340 1.00 78.44 842 LYS A CA 1
ATOM 6906 C C . LYS A 1 842 ? -63.303 26.921 52.243 1.00 78.44 842 LYS A C 1
ATOM 6908 O O . LYS A 1 842 ? -63.931 27.953 52.006 1.00 78.44 842 LYS A O 1
ATOM 6913 N N . VAL A 1 843 ? -62.185 26.588 51.599 1.00 82.12 843 VAL A N 1
ATOM 6914 C CA . VAL A 1 843 ? -61.485 27.477 50.647 1.00 82.12 843 VAL A CA 1
ATOM 6915 C C . VAL A 1 843 ? -61.338 26.889 49.243 1.00 82.12 843 VAL A C 1
ATOM 6917 O O . VAL A 1 843 ? -60.888 27.585 48.332 1.00 82.12 843 VAL A O 1
ATOM 6920 N N . GLY A 1 844 ? -61.716 25.624 49.058 1.00 85.81 844 GLY A N 1
ATOM 6921 C CA . GLY A 1 844 ? -61.628 24.939 47.775 1.00 85.81 844 GLY A CA 1
ATOM 6922 C C . GLY A 1 844 ? -61.838 23.433 47.882 1.00 85.81 844 GLY A C 1
ATOM 6923 O O . GLY A 1 844 ? -62.234 22.912 48.929 1.00 85.81 844 GLY A O 1
ATOM 6924 N N . ILE A 1 845 ? -61.535 22.733 46.792 1.00 88.19 845 ILE A N 1
ATOM 6925 C CA . ILE A 1 845 ? -61.657 21.280 46.685 1.00 88.19 845 ILE A CA 1
ATOM 6926 C C . ILE A 1 845 ? -60.375 20.640 46.149 1.00 88.19 845 ILE A C 1
ATOM 6928 O O . ILE A 1 845 ? -59.657 21.219 45.330 1.00 88.19 845 ILE A O 1
ATOM 6932 N N . VAL A 1 846 ? -60.122 19.407 46.573 1.00 87.69 846 VAL A N 1
ATOM 6933 C CA . VAL A 1 846 ? -59.191 18.493 45.908 1.00 87.69 846 VAL A CA 1
ATOM 6934 C C . VAL A 1 846 ? -59.984 17.635 44.938 1.00 87.69 846 VAL A C 1
ATOM 6936 O O . VAL A 1 846 ? -60.953 16.989 45.330 1.00 87.69 846 VAL A O 1
ATOM 6939 N N . ILE A 1 847 ? -59.567 17.647 43.678 1.00 86.06 847 ILE A N 1
ATOM 6940 C CA . ILE A 1 847 ? -60.170 16.903 42.580 1.00 86.06 847 ILE A CA 1
ATOM 6941 C C . ILE A 1 847 ? -59.326 15.659 42.345 1.00 86.06 847 ILE A C 1
ATOM 6943 O O . ILE A 1 847 ? -58.237 15.733 41.769 1.00 86.06 847 ILE A O 1
ATOM 6947 N N . ASN A 1 848 ? -59.845 14.511 42.758 1.00 81.31 848 ASN A N 1
ATOM 6948 C CA . ASN A 1 848 ? -59.248 13.230 42.413 1.00 81.31 848 ASN A CA 1
ATOM 6949 C C . ASN A 1 848 ? -59.811 12.756 41.073 1.00 81.31 848 ASN A C 1
ATOM 6951 O O . ASN A 1 848 ? -61.029 12.685 40.877 1.00 81.31 848 ASN A O 1
ATOM 6955 N N . SER A 1 849 ? -58.911 12.410 40.158 1.00 63.97 849 SER A N 1
ATOM 6956 C CA . SER A 1 849 ? -59.234 11.669 38.946 1.00 63.97 849 SER A CA 1
ATOM 6957 C C . SER A 1 849 ? -58.746 10.239 39.130 1.00 63.97 849 SER A C 1
ATOM 6959 O O . SER A 1 849 ? -57.691 9.881 38.610 1.00 63.97 849 SER A O 1
ATOM 6961 N N . ASP A 1 850 ? -59.459 9.438 39.922 1.00 53.81 850 ASP A N 1
ATOM 6962 C CA . ASP A 1 850 ? -59.116 8.020 40.029 1.00 53.81 850 ASP A CA 1
ATOM 6963 C C . ASP A 1 850 ? -59.261 7.382 38.640 1.00 53.81 850 ASP A C 1
ATOM 6965 O O . ASP A 1 850 ? -60.362 7.253 38.102 1.00 53.81 850 ASP A O 1
ATOM 6969 N N . ARG A 1 851 ? -58.125 7.030 38.044 1.00 44.19 851 ARG A N 1
ATOM 6970 C CA . ARG A 1 851 ? -58.024 5.955 37.065 1.00 44.19 851 ARG A CA 1
ATOM 6971 C C . ARG A 1 851 ? -57.249 4.822 37.698 1.00 44.19 851 ARG A C 1
ATOM 6973 O O . ARG A 1 851 ? -56.165 5.117 38.248 1.00 44.19 851 ARG A O 1
#

Secondary structure (DSSP, 8-state):
--HHHHHHHHHHHHHHHHHHHHHHHHHHHHHHHHHHHTT--SS--TTHHHHHHHHHHHHHHHHTHHHHHHHHHGGGTT-EETTEEHHHIIIIIS-SSS-HHHHHHHHHHHHHHHHHHHHTT-HHHHHHHHHHHHHHHHHHHHHHHGGGG-HHHHHHHHHHHHHHHHHSS--HHHHHHHHHHHHHHHHHHTTT--HHHHHHHHHHHHHHHHHHHTT--HHHHHHHHHHHHHHHHHHHT-S-HHHHHHHHHHHHHHHHHHHHHHHHTHHHHTT--S---HHHHHHHHHHHHHHHS-HHHHHTT--HHHHHHHHHHHHHHS--TTTSS-HHHHHHHHHHHHHHHHHHHHHHHTT----HHHHHHHHH-GGG---TTS-HHHHHHHHHHHHHHHHHHHHHHHHTT-HHHIIIIIIIIIGGG-----SHHHHHHHHHHHHHHHIIIIIS-TTTS-HHHHHHHHHHHT-HHHHHHHHHHHHHHHTTGGGSSHHHHHHHHHHHGGGPPPPSS-S-----HHHHHHHHHHHHHHHHHHHS--TTHHHHHS-STTHHHHHHHHSGGGHHHHHHHHHHHHHHH-TT--HHHHHHHHHHHHHHHHHHHHHHHHHHHHHHHHHHHHHHHHT--HHHHHHHHHHHHHHHHHHHTTTTB-S--SSPPEEEEEEEEEEEEGGG--GGGGGGGHHHHHHHHHHHHHHHHHHTT-EEEEETTTS-SSHHHHHHHHHHTT--EEEE-HHHHS-SSGGGHHHHHHHHHHSEEEE-SS-SEEEEE-TTTEEEEEEEEEEEEEE--GGGS--EEETTTTEEEEEEETTEEEEE-HHHHHHHHHHHEEEEEEEEEEEEEESSS--EEEEE---